Protein AF-A0YPK3-F1 (afdb_monomer_lite)

Structure (mmCIF, N/CA/C/O backbone):
data_AF-A0YPK3-F1
#
_entry.id   AF-A0YPK3-F1
#
loop_
_atom_site.group_PDB
_atom_site.id
_atom_site.type_symbol
_atom_site.label_atom_id
_atom_site.label_alt_id
_atom_site.label_comp_id
_atom_site.label_asym_id
_atom_site.label_entity_id
_atom_site.label_seq_id
_atom_site.pdbx_PDB_ins_code
_atom_site.Cartn_x
_atom_site.Cartn_y
_atom_site.Cartn_z
_atom_site.occupancy
_atom_site.B_iso_or_equiv
_atom_site.auth_seq_id
_atom_site.auth_comp_id
_atom_site.auth_asym_id
_atom_site.auth_atom_id
_atom_site.pdbx_PDB_model_num
ATOM 1 N N . HIS A 1 1 ? -23.265 -42.243 -40.093 1.00 38.59 1 HIS A N 1
ATOM 2 C CA . HIS A 1 1 ? -24.404 -42.988 -40.669 1.00 38.59 1 HIS A CA 1
ATOM 3 C C . HIS A 1 1 ? -25.704 -42.314 -40.256 1.00 38.59 1 HIS A C 1
ATOM 5 O O . HIS A 1 1 ? -25.854 -42.058 -39.071 1.00 38.59 1 HIS A O 1
ATOM 11 N N . LEU A 1 2 ? -26.574 -41.975 -41.214 1.00 43.84 2 LEU A N 1
ATOM 12 C CA . LEU A 1 2 ? -27.963 -41.533 -41.003 1.00 43.84 2 LEU A CA 1
ATOM 13 C C . LEU A 1 2 ? -28.852 -42.761 -40.762 1.00 43.84 2 LEU A C 1
ATOM 15 O O . LEU A 1 2 ? -28.516 -43.821 -41.298 1.00 43.84 2 LEU A O 1
ATOM 19 N N . GLU A 1 3 ? -29.935 -42.651 -39.977 1.00 45.94 3 GLU A N 1
ATOM 20 C CA . GLU A 1 3 ? -30.934 -43.727 -39.812 1.00 45.94 3 GLU A CA 1
ATOM 21 C C . GLU A 1 3 ? -31.170 -44.455 -41.146 1.00 45.94 3 GLU A C 1
ATOM 23 O O . GLU A 1 3 ? -31.540 -43.851 -42.159 1.00 45.94 3 GLU A O 1
ATOM 28 N N . LYS A 1 4 ? -30.880 -45.760 -41.163 1.00 37.00 4 LYS A N 1
ATOM 29 C CA . LYS A 1 4 ? -30.826 -46.567 -42.385 1.00 37.00 4 LYS A CA 1
ATOM 30 C C . LYS A 1 4 ? -32.174 -46.476 -43.115 1.00 37.00 4 LYS A C 1
ATOM 32 O O . LYS A 1 4 ? -33.182 -46.948 -42.602 1.00 37.00 4 LYS A O 1
ATOM 37 N N . GLY A 1 5 ? -32.181 -45.883 -44.311 1.00 47.53 5 GLY A N 1
ATOM 38 C CA . GLY A 1 5 ? -33.367 -45.793 -45.173 1.00 47.53 5 GLY A CA 1
ATOM 39 C C . GLY A 1 5 ? -34.135 -44.467 -45.148 1.00 47.53 5 GLY A C 1
ATOM 40 O O . GLY A 1 5 ? -35.141 -44.371 -45.845 1.00 47.53 5 GLY A O 1
ATOM 41 N N . LYS A 1 6 ? -33.683 -43.436 -44.419 1.00 50.34 6 LYS A N 1
ATOM 42 C CA . LYS A 1 6 ? -34.269 -42.088 -44.524 1.00 50.34 6 LYS A CA 1
ATOM 43 C C . LYS A 1 6 ? -33.453 -41.191 -45.454 1.00 50.34 6 LYS A C 1
ATOM 45 O O . LYS A 1 6 ? -32.250 -41.019 -45.271 1.00 50.34 6 LYS A O 1
ATOM 50 N N . ILE A 1 7 ? -34.124 -40.625 -46.456 1.00 54.66 7 ILE A N 1
ATOM 51 C CA . ILE A 1 7 ? -33.565 -39.601 -47.342 1.00 54.66 7 ILE A CA 1
ATOM 52 C C . ILE A 1 7 ? -33.517 -38.300 -46.540 1.00 54.66 7 ILE A C 1
ATOM 54 O O . ILE A 1 7 ? -34.540 -37.870 -46.010 1.00 54.66 7 ILE A O 1
ATOM 58 N N . LEU A 1 8 ? -32.327 -37.713 -46.409 1.00 52.47 8 LEU A N 1
ATOM 59 C CA . LEU A 1 8 ? -32.187 -36.393 -45.807 1.00 52.47 8 LEU A CA 1
ATOM 60 C C . LEU A 1 8 ? -32.776 -35.348 -46.749 1.00 52.47 8 LEU A C 1
ATOM 62 O O . LEU A 1 8 ? -32.499 -35.396 -47.948 1.00 52.47 8 LEU A O 1
ATOM 66 N N . ASP A 1 9 ? -33.534 -34.405 -46.200 1.00 58.38 9 ASP A N 1
ATOM 67 C CA . ASP A 1 9 ? -33.933 -33.206 -46.934 1.00 58.38 9 ASP A CA 1
ATOM 68 C C . ASP A 1 9 ? -32.675 -32.532 -47.532 1.00 58.38 9 ASP A C 1
ATOM 70 O O . ASP A 1 9 ? -31.663 -32.424 -46.824 1.00 58.38 9 ASP A O 1
ATOM 74 N N . PRO A 1 10 ? -32.676 -32.116 -48.811 1.00 61.66 10 PRO A N 1
ATOM 75 C CA . PRO A 1 10 ? -31.583 -31.348 -49.405 1.00 61.66 10 PRO A CA 1
ATOM 76 C C . PRO A 1 10 ? -31.129 -30.157 -48.548 1.00 61.66 10 PRO A C 1
ATOM 78 O O . PRO A 1 10 ? -29.927 -29.906 -48.455 1.00 61.66 10 PRO A O 1
ATOM 81 N N . GLU A 1 11 ? -32.051 -29.483 -47.851 1.00 57.81 11 GLU A N 1
ATOM 82 C CA . GLU A 1 11 ? -31.720 -28.370 -46.948 1.00 57.81 11 GLU A CA 1
ATOM 83 C C . GLU A 1 11 ? -30.906 -28.808 -45.719 1.00 57.81 11 GLU A C 1
ATOM 85 O O . GLU A 1 11 ? -30.129 -28.022 -45.176 1.00 57.81 11 GLU A O 1
ATOM 90 N N . LEU A 1 12 ? -31.033 -30.070 -45.294 1.00 52.84 12 LEU A N 1
ATOM 91 C CA . LEU A 1 12 ? -30.294 -30.651 -44.167 1.00 52.84 12 LEU A CA 1
ATOM 92 C C . LEU A 1 12 ? -28.897 -31.152 -44.579 1.00 52.84 12 LEU A C 1
ATOM 94 O O . LEU A 1 12 ? -28.023 -31.296 -43.721 1.00 52.84 12 LEU A O 1
ATOM 98 N N . GLN A 1 13 ? -28.652 -31.425 -45.869 1.00 64.44 13 GLN A N 1
ATOM 99 C CA . GLN A 1 13 ? -27.373 -31.983 -46.339 1.00 64.44 13 GLN A CA 1
ATOM 100 C C . GLN A 1 13 ? -26.196 -31.019 -46.162 1.00 64.44 13 GLN A C 1
ATOM 102 O O . GLN A 1 13 ? -25.094 -31.460 -45.833 1.00 64.44 13 GLN A O 1
ATOM 107 N N . GLN A 1 14 ? -26.423 -29.713 -46.325 1.00 62.44 14 GLN A N 1
ATOM 108 C CA . GLN A 1 14 ? -25.378 -28.691 -46.187 1.00 62.44 14 GLN A CA 1
ATOM 109 C C . GLN A 1 14 ? -24.795 -28.601 -44.763 1.00 62.44 14 GLN A C 1
ATOM 111 O O . GLN A 1 14 ? -23.640 -28.218 -44.596 1.00 62.44 14 GLN A O 1
ATOM 116 N N . TYR A 1 15 ? -25.550 -29.019 -43.740 1.00 56.44 15 TYR A N 1
ATOM 117 C CA . TYR A 1 15 ? -25.126 -28.974 -42.334 1.00 56.44 15 TYR A CA 1
ATOM 118 C C . TYR A 1 15 ? -24.462 -30.279 -41.853 1.00 56.44 15 TYR A C 1
ATOM 120 O O . TYR A 1 15 ? -23.905 -30.331 -40.753 1.00 56.44 15 TYR A O 1
ATOM 128 N N . LEU A 1 16 ? -24.475 -31.336 -42.676 1.00 60.00 16 LEU A N 1
ATOM 129 C CA . LEU A 1 16 ? -23.990 -32.675 -42.319 1.00 60.00 16 LEU A CA 1
ATOM 130 C C . LEU A 1 16 ? -22.466 -32.723 -42.106 1.00 60.00 16 LEU A C 1
ATOM 132 O O . LEU A 1 16 ? -21.988 -33.386 -41.186 1.00 60.00 16 LEU A O 1
ATOM 136 N N . SER A 1 17 ? -21.702 -32.011 -42.939 1.00 59.69 17 SER A N 1
ATOM 137 C CA . SER A 1 17 ? -20.238 -31.916 -42.827 1.00 59.69 17 SER A CA 1
ATOM 138 C C . SER A 1 17 ? -19.807 -31.187 -41.554 1.00 59.69 17 SER A C 1
ATOM 140 O O . SER A 1 17 ? -18.765 -31.493 -40.979 1.00 59.69 17 SER A O 1
ATOM 142 N N . THR A 1 18 ? -20.623 -30.246 -41.087 1.00 52.28 18 THR A N 1
ATOM 143 C CA . THR A 1 18 ? -20.386 -29.498 -39.856 1.00 52.28 18 THR A CA 1
ATOM 144 C C . THR A 1 18 ? -20.791 -30.298 -38.618 1.00 52.28 18 THR A C 1
ATOM 146 O O . THR A 1 18 ? -20.057 -30.301 -37.636 1.00 52.28 18 THR A O 1
ATOM 149 N N . TYR A 1 19 ? -21.879 -31.073 -38.686 1.00 55.84 19 TYR A N 1
ATOM 150 C CA . TYR A 1 19 ? -22.260 -32.056 -37.660 1.00 55.84 19 TYR A CA 1
ATOM 151 C C . TYR A 1 19 ? -21.138 -33.070 -37.378 1.00 55.84 19 TYR A C 1
ATOM 153 O O . TYR A 1 19 ? -20.792 -33.311 -36.223 1.00 55.84 19 TYR A O 1
ATOM 161 N N . GLN A 1 20 ? -20.490 -33.580 -38.431 1.00 57.03 20 GLN A N 1
ATOM 162 C CA . GLN A 1 20 ? -19.331 -34.474 -38.308 1.00 57.03 20 GLN A CA 1
ATOM 163 C C . GLN A 1 20 ? -18.134 -33.842 -37.576 1.00 57.03 20 GLN A C 1
ATOM 165 O O . GLN A 1 20 ? -17.283 -34.575 -37.086 1.00 57.03 20 GLN A O 1
ATOM 170 N N . LYS A 1 21 ? -18.054 -32.505 -37.497 1.00 54.59 21 LYS A N 1
ATOM 171 C CA . LYS A 1 21 ? -16.991 -31.789 -36.770 1.00 54.59 21 LYS A CA 1
ATOM 172 C C . LYS A 1 21 ? -17.303 -31.585 -35.279 1.00 54.59 21 LYS A C 1
ATOM 174 O O . LYS A 1 21 ? -16.393 -31.220 -34.543 1.00 54.59 21 LYS A O 1
ATOM 179 N N . ILE A 1 22 ? -18.560 -31.749 -34.845 1.00 48.16 22 ILE A N 1
ATOM 180 C CA . ILE A 1 22 ? -19.019 -31.403 -33.483 1.00 48.16 22 ILE A CA 1
ATOM 181 C C . ILE A 1 22 ? -19.250 -32.650 -32.611 1.00 48.16 22 ILE A C 1
ATOM 183 O O . ILE A 1 22 ? -19.078 -32.571 -31.397 1.00 48.16 22 ILE A O 1
ATOM 187 N N . THR A 1 23 ? -19.622 -33.798 -33.187 1.00 49.12 23 THR A N 1
ATOM 188 C CA . THR A 1 23 ? -19.988 -35.006 -32.419 1.00 49.12 23 THR A CA 1
ATOM 189 C C . THR A 1 23 ? -19.332 -36.272 -32.967 1.00 49.12 23 THR A C 1
ATOM 191 O O . THR A 1 23 ? -19.416 -36.529 -34.167 1.00 49.12 23 THR A O 1
ATOM 194 N N . PHE A 1 24 ? -18.756 -37.098 -32.083 1.00 44.00 24 PHE A N 1
ATOM 195 C CA . PHE A 1 24 ? -18.149 -38.393 -32.435 1.00 44.00 24 PHE A CA 1
ATOM 196 C C . PHE A 1 24 ? -19.095 -39.596 -32.237 1.00 44.00 24 PHE A C 1
ATOM 198 O O . PHE A 1 24 ? -18.796 -40.689 -32.716 1.00 44.00 24 PHE A O 1
ATOM 205 N N . GLU A 1 25 ? -20.229 -39.424 -31.543 1.00 43.72 25 GLU A N 1
ATOM 206 C CA . GLU A 1 25 ? -21.158 -40.526 -31.265 1.00 43.72 25 GLU A CA 1
ATOM 207 C C . GLU A 1 25 ? -22.061 -40.869 -32.458 1.00 43.72 25 GLU A C 1
ATOM 209 O O . GLU A 1 25 ? -22.710 -40.022 -33.079 1.00 43.72 25 GLU A O 1
ATOM 214 N N . GLU A 1 26 ? -22.119 -42.165 -32.762 1.00 42.41 26 GLU A N 1
ATOM 215 C CA . GLU A 1 26 ? -22.958 -42.756 -33.798 1.00 42.41 26 GLU A CA 1
ATOM 216 C C . GLU A 1 26 ? -24.439 -42.764 -33.370 1.00 42.41 26 GLU A C 1
ATOM 218 O O . GLU A 1 26 ? -24.953 -43.756 -32.862 1.00 42.41 26 GLU A O 1
ATOM 223 N N . GLY A 1 27 ? -25.156 -41.659 -33.601 1.00 44.22 27 GLY A N 1
ATOM 224 C CA . GLY A 1 27 ? -26.596 -41.583 -33.322 1.00 44.22 27 GLY A CA 1
ATOM 225 C C . GLY A 1 27 ? -27.274 -40.365 -33.945 1.00 44.22 27 GLY A C 1
ATOM 226 O O . GLY A 1 27 ? -27.456 -39.335 -33.307 1.00 44.22 27 GLY A O 1
ATOM 227 N N . SER A 1 28 ? -27.670 -40.469 -35.210 1.00 46.22 28 SER A N 1
ATOM 228 C CA . SER A 1 28 ? -28.266 -39.381 -35.991 1.00 46.22 28 SER A CA 1
ATOM 229 C C . SER A 1 28 ? -29.798 -39.451 -35.993 1.00 46.22 28 SER A C 1
ATOM 231 O O . SER A 1 28 ? -30.403 -40.153 -36.802 1.00 46.22 28 SER A O 1
ATOM 233 N N . SER A 1 29 ? -30.456 -38.681 -35.121 1.00 55.03 29 SER A N 1
ATOM 234 C CA . SER A 1 29 ? -31.898 -38.434 -35.269 1.00 55.03 29 SER A CA 1
ATOM 235 C C . SER A 1 29 ? -32.136 -37.178 -36.114 1.00 55.03 29 SER A C 1
ATOM 237 O O . SER A 1 29 ? -31.496 -36.147 -35.912 1.00 55.03 29 SER A O 1
ATOM 239 N N . ILE A 1 30 ? -33.090 -37.235 -37.047 1.00 56.41 30 ILE A N 1
ATOM 240 C CA . ILE A 1 30 ? -33.535 -36.070 -37.842 1.00 56.41 30 ILE A CA 1
ATOM 241 C C . ILE A 1 30 ? -33.974 -34.908 -36.932 1.00 56.41 30 ILE A C 1
ATOM 243 O O . ILE A 1 30 ? -33.770 -33.744 -37.264 1.00 56.41 30 ILE A O 1
ATOM 247 N N . LYS A 1 31 ? -34.506 -35.226 -35.745 1.00 58.06 31 LYS A N 1
ATOM 248 C CA . LYS A 1 31 ? -34.867 -34.255 -34.707 1.00 58.06 31 LYS A CA 1
ATOM 249 C C . LYS A 1 31 ? -33.665 -33.416 -34.259 1.00 58.06 31 LYS A C 1
ATOM 251 O O . LYS A 1 31 ? -33.771 -32.200 -34.217 1.00 58.06 31 LYS A O 1
ATOM 256 N N . PHE A 1 32 ? -32.513 -34.046 -34.032 1.00 54.19 32 PHE A N 1
ATOM 257 C CA . PHE A 1 32 ? -31.284 -33.344 -33.658 1.00 54.19 32 PHE A CA 1
ATOM 258 C C . PHE A 1 32 ? -30.788 -32.403 -34.763 1.00 54.19 32 PHE A C 1
ATOM 260 O O . PHE A 1 32 ? -30.356 -31.294 -34.474 1.00 54.19 32 PHE A O 1
ATOM 267 N N . LEU A 1 33 ? -30.881 -32.813 -36.035 1.00 58.16 33 LEU A N 1
ATOM 268 C CA . LEU A 1 33 ? -30.508 -31.950 -37.162 1.00 58.16 33 LEU A CA 1
ATOM 269 C C . LEU A 1 33 ? -31.430 -30.728 -37.277 1.00 58.16 33 LEU A C 1
ATOM 271 O O . LEU A 1 33 ? -30.948 -29.627 -37.522 1.00 58.16 33 LEU A O 1
ATOM 275 N N . HIS A 1 34 ? -32.734 -30.894 -37.044 1.00 63.06 34 HIS A N 1
ATOM 276 C CA . HIS A 1 34 ? -33.658 -29.760 -36.965 1.00 63.06 34 HIS A CA 1
ATOM 277 C C . HIS A 1 34 ? -33.380 -28.858 -35.762 1.00 63.06 34 HIS A C 1
ATOM 279 O O . HIS A 1 34 ? -33.426 -27.637 -35.907 1.00 63.06 34 HIS A O 1
ATOM 285 N N . ASP A 1 35 ? -33.051 -29.425 -34.601 1.00 58.78 35 ASP A N 1
ATOM 286 C CA . ASP A 1 35 ? -32.688 -28.626 -33.433 1.00 58.78 35 ASP A CA 1
ATOM 287 C C . ASP A 1 35 ? -31.385 -27.838 -33.686 1.00 58.78 35 ASP A C 1
ATOM 289 O O . ASP A 1 35 ? -31.273 -26.678 -33.295 1.00 58.78 35 ASP A O 1
ATOM 293 N N . LEU A 1 36 ? -30.432 -28.420 -34.422 1.00 58.38 36 LEU A N 1
ATOM 294 C CA . LEU A 1 36 ? -29.176 -27.783 -34.828 1.00 58.38 36 LEU A CA 1
ATOM 295 C C . LEU A 1 36 ? -29.392 -26.678 -35.875 1.00 58.38 36 LEU A C 1
ATOM 297 O O . LEU A 1 36 ? -28.755 -25.634 -35.777 1.00 58.38 36 LEU A O 1
ATOM 301 N N . ILE A 1 37 ? -30.340 -26.845 -36.807 1.00 65.31 37 ILE A N 1
ATOM 302 C CA . ILE A 1 37 ? -30.798 -25.761 -37.698 1.00 65.31 37 ILE A CA 1
ATOM 303 C C . ILE A 1 37 ? -31.474 -24.650 -36.897 1.00 65.31 37 ILE A C 1
ATOM 305 O O . ILE A 1 37 ? -31.202 -23.477 -37.133 1.00 65.31 37 ILE A O 1
ATOM 309 N N . SER A 1 38 ? -32.346 -24.991 -35.945 1.00 65.38 38 SER A N 1
ATOM 310 C CA . SER A 1 38 ? -33.010 -23.988 -35.109 1.00 65.38 38 SER A CA 1
ATOM 311 C C . SER A 1 38 ? -32.014 -23.223 -34.242 1.00 65.38 38 SER A C 1
ATOM 313 O O . SER A 1 38 ? -32.224 -22.032 -34.010 1.00 65.38 38 SER A O 1
ATOM 315 N N . ILE A 1 39 ? -30.959 -23.885 -33.761 1.00 59.19 39 ILE A N 1
ATOM 316 C CA . ILE A 1 39 ? -29.835 -23.225 -33.102 1.00 59.19 39 ILE A CA 1
ATOM 317 C C . ILE A 1 39 ? -29.128 -22.336 -34.107 1.00 59.19 39 ILE A C 1
ATOM 319 O O . ILE A 1 39 ? -29.019 -21.155 -33.823 1.00 59.19 39 ILE A O 1
ATOM 323 N N . ASN A 1 40 ? -28.704 -22.860 -35.263 1.00 63.19 40 ASN A N 1
ATOM 324 C CA . ASN A 1 40 ? -27.977 -22.092 -36.272 1.00 63.19 40 ASN A CA 1
ATOM 325 C C . ASN A 1 40 ? -28.726 -20.812 -36.647 1.00 63.19 40 ASN A C 1
ATOM 327 O O . ASN A 1 40 ? -28.161 -19.734 -36.549 1.00 63.19 40 ASN A O 1
ATOM 331 N N . LYS A 1 41 ? -30.021 -20.922 -36.949 1.00 65.75 41 LYS A N 1
ATOM 332 C CA . LYS A 1 41 ? -30.885 -19.778 -37.236 1.00 65.75 41 LYS A CA 1
ATOM 333 C C . LYS A 1 41 ? -30.990 -18.818 -36.048 1.00 65.75 41 LYS A C 1
ATOM 335 O O . LYS A 1 41 ? -30.894 -17.614 -36.225 1.00 65.75 41 LYS A O 1
ATOM 340 N N . GLY A 1 42 ? -31.141 -19.342 -34.830 1.00 62.53 42 GLY A N 1
ATOM 341 C CA . GLY A 1 42 ? -31.171 -18.524 -33.617 1.00 62.53 42 GLY A CA 1
ATOM 342 C C . GLY A 1 42 ? -29.851 -17.798 -33.349 1.00 62.53 42 GLY A C 1
ATOM 343 O O . GLY A 1 42 ? -29.868 -16.654 -32.896 1.00 62.53 42 GLY A O 1
ATOM 344 N N . ILE A 1 43 ? -28.703 -18.421 -33.643 1.00 57.53 43 ILE A N 1
ATOM 345 C CA . ILE A 1 43 ? -27.423 -17.723 -33.566 1.00 57.53 43 ILE A CA 1
ATOM 346 C C . ILE A 1 43 ? -27.261 -16.756 -34.744 1.00 57.53 43 ILE A C 1
ATOM 348 O O . ILE A 1 43 ? -26.836 -15.649 -34.483 1.00 57.53 43 ILE A O 1
ATOM 352 N N . GLU A 1 44 ? -27.655 -17.076 -35.979 1.00 62.47 44 GLU A N 1
ATOM 353 C CA . GLU A 1 44 ? -27.662 -16.132 -37.114 1.00 62.47 44 GLU A CA 1
ATOM 354 C C . GLU A 1 44 ? -28.512 -14.885 -36.822 1.00 62.47 44 GLU A C 1
ATOM 356 O O . GLU A 1 44 ? -28.073 -13.774 -37.097 1.00 62.47 44 GLU A O 1
ATOM 361 N N . GLU A 1 45 ? -29.679 -15.040 -36.193 1.00 63.09 45 GLU A N 1
ATOM 362 C CA . GLU A 1 45 ? -30.516 -13.928 -35.719 1.00 63.09 45 GLU A CA 1
ATOM 363 C C . GLU A 1 45 ? -29.800 -13.115 -34.631 1.00 63.09 45 GLU A C 1
ATOM 365 O O . GLU A 1 45 ? -29.670 -11.897 -34.741 1.00 63.09 45 GLU A O 1
ATOM 370 N N . SER A 1 46 ? -29.235 -13.794 -33.627 1.00 55.00 46 SER A N 1
ATOM 371 C CA . SER A 1 46 ? -28.459 -13.135 -32.564 1.00 55.00 46 SER A CA 1
ATOM 372 C C . SER A 1 46 ? -27.220 -12.427 -33.123 1.00 55.00 46 SER A C 1
ATOM 374 O O . SER A 1 46 ? -26.793 -11.400 -32.605 1.00 55.00 46 SER A O 1
ATOM 376 N N . LEU A 1 47 ? -26.636 -12.965 -34.192 1.00 56.12 47 LEU A N 1
ATOM 377 C CA . LEU A 1 47 ? -25.497 -12.400 -34.898 1.00 56.12 47 LEU A CA 1
ATOM 378 C C . LEU A 1 47 ? -25.893 -11.219 -35.766 1.00 56.12 47 LEU A C 1
ATOM 380 O O . LEU A 1 47 ? -25.131 -10.266 -35.826 1.00 56.12 47 LEU A O 1
ATOM 384 N N . ALA A 1 48 ? -27.065 -11.233 -36.395 1.00 59.34 48 ALA A N 1
ATOM 385 C CA . ALA A 1 48 ? -27.584 -10.078 -37.116 1.00 59.34 48 ALA A CA 1
ATOM 386 C C . ALA A 1 48 ? -27.792 -8.890 -36.164 1.00 59.34 48 ALA A C 1
ATOM 388 O O . ALA A 1 48 ? -27.383 -7.773 -36.487 1.00 59.34 48 ALA A O 1
ATOM 389 N N . ASP A 1 49 ? -28.312 -9.143 -34.959 1.00 54.19 49 ASP A N 1
ATOM 390 C CA . ASP A 1 49 ? -28.426 -8.133 -33.901 1.00 54.19 49 ASP A CA 1
ATOM 391 C C . ASP A 1 49 ? -27.044 -7.611 -33.458 1.00 54.19 49 ASP A C 1
ATOM 393 O O . ASP A 1 49 ? -26.854 -6.410 -33.252 1.00 54.19 49 ASP A O 1
ATOM 397 N N . ILE A 1 50 ? -26.045 -8.499 -33.370 1.00 51.56 50 ILE A N 1
ATOM 398 C CA . ILE A 1 50 ? -24.643 -8.162 -33.066 1.00 51.56 50 ILE A CA 1
ATOM 399 C C . ILE A 1 50 ? -23.976 -7.373 -34.207 1.00 51.56 50 ILE A C 1
ATOM 401 O O . ILE A 1 50 ? -23.252 -6.419 -33.952 1.00 51.56 50 ILE A O 1
ATOM 405 N N . VAL A 1 51 ? -24.196 -7.727 -35.471 1.00 53.12 51 VAL A N 1
ATOM 406 C CA . VAL A 1 51 ? -23.592 -7.065 -36.641 1.00 53.12 51 VAL A CA 1
ATOM 407 C C . VAL A 1 51 ? -24.221 -5.692 -36.874 1.00 53.12 51 VAL A C 1
ATOM 409 O O . VAL A 1 51 ? -23.511 -4.725 -37.152 1.00 53.12 51 VAL A O 1
ATOM 412 N N . ALA A 1 52 ? -25.530 -5.554 -36.650 1.00 55.47 52 ALA A N 1
ATOM 413 C CA . ALA A 1 52 ? -26.207 -4.259 -36.636 1.00 55.47 52 ALA A CA 1
ATOM 414 C C . ALA A 1 52 ? -25.620 -3.302 -35.579 1.00 55.47 52 ALA A C 1
ATOM 416 O O . ALA A 1 52 ? -25.687 -2.084 -35.740 1.00 55.47 52 ALA A O 1
ATOM 417 N N . ILE A 1 53 ? -24.995 -3.830 -34.517 1.00 49.38 53 ILE A N 1
ATOM 418 C CA . ILE A 1 53 ? -24.266 -3.025 -33.533 1.00 49.38 53 ILE A CA 1
ATOM 419 C C . ILE A 1 53 ? -22.968 -2.438 -34.108 1.00 49.38 53 ILE A C 1
ATOM 421 O O . ILE A 1 53 ? -22.653 -1.317 -33.706 1.00 49.38 53 ILE A O 1
ATOM 425 N N . PHE A 1 54 ? -22.267 -3.133 -35.015 1.00 46.69 54 PHE A N 1
ATOM 426 C CA . PHE A 1 54 ? -20.992 -2.704 -35.619 1.00 46.69 54 PHE A CA 1
ATOM 427 C C . PHE A 1 54 ? -21.143 -1.711 -36.771 1.00 46.69 54 PHE A C 1
ATOM 429 O O . PHE A 1 54 ? -20.342 -0.788 -36.874 1.00 46.69 54 PHE A O 1
ATOM 436 N N . ASN A 1 55 ? -22.188 -1.847 -37.594 1.00 50.38 55 ASN A N 1
ATOM 437 C CA . ASN A 1 55 ? -22.419 -0.979 -38.762 1.00 50.38 55 ASN A CA 1
ATOM 438 C C . ASN A 1 55 ? -22.607 0.518 -38.418 1.00 50.38 55 ASN A C 1
ATOM 440 O O . ASN A 1 55 ? -22.707 1.341 -39.320 1.00 50.38 55 ASN A O 1
ATOM 444 N N . ASN A 1 56 ? -22.642 0.875 -37.129 1.00 46.47 56 ASN A N 1
ATOM 445 C CA . ASN A 1 56 ? -22.767 2.245 -36.631 1.00 46.47 56 ASN A CA 1
ATOM 446 C C . ASN A 1 56 ? -21.433 2.897 -36.196 1.00 46.47 56 ASN A C 1
ATOM 448 O O . ASN A 1 56 ? -21.481 4.032 -35.730 1.00 46.47 56 ASN A O 1
ATOM 452 N N . TYR A 1 57 ? -20.282 2.210 -36.278 1.00 50.44 57 TYR A N 1
ATOM 453 C CA . TYR A 1 57 ? -19.006 2.681 -35.692 1.00 50.44 57 TYR A CA 1
ATOM 454 C C . TYR A 1 57 ? -17.862 2.931 -36.690 1.00 50.44 57 TYR A C 1
ATOM 456 O O . TYR A 1 57 ? -16.748 3.175 -36.244 1.00 50.44 57 TYR A O 1
ATOM 464 N N . ASP A 1 58 ? -18.097 2.872 -38.006 1.00 49.78 58 ASP A N 1
ATOM 465 C CA . ASP A 1 58 ? -17.069 3.037 -39.062 1.00 49.78 58 ASP A CA 1
ATOM 466 C C . ASP A 1 58 ? -15.813 2.131 -38.921 1.00 49.78 58 ASP A C 1
ATOM 468 O O . ASP A 1 58 ? -14.848 2.276 -39.671 1.00 49.78 58 ASP A O 1
ATOM 472 N N . GLU A 1 59 ? -15.815 1.156 -38.005 1.00 48.34 59 GLU A N 1
ATOM 473 C CA . GLU A 1 59 ? -14.776 0.132 -37.877 1.00 48.34 59 GLU A CA 1
ATOM 474 C C . GLU A 1 59 ? -15.116 -1.060 -38.788 1.00 48.34 59 GLU A C 1
ATOM 476 O O . GLU A 1 59 ? -16.227 -1.598 -38.737 1.00 48.34 59 GLU A O 1
ATOM 481 N N . GLU A 1 60 ? -14.159 -1.505 -39.613 1.00 46.06 60 GLU A N 1
ATOM 482 C CA . GLU A 1 60 ? -14.276 -2.782 -40.325 1.00 46.06 60 GLU A CA 1
ATOM 483 C C . GLU A 1 60 ? -14.526 -3.889 -39.297 1.00 46.06 60 GLU A C 1
ATOM 485 O O . GLU A 1 60 ? -13.713 -4.097 -38.395 1.00 46.06 60 GLU A O 1
ATOM 490 N N . THR A 1 61 ? -15.642 -4.611 -39.425 1.00 48.31 61 THR A N 1
ATOM 491 C CA . THR A 1 61 ? -15.878 -5.827 -38.642 1.00 48.31 61 THR A CA 1
ATOM 492 C C . THR A 1 61 ? -14.752 -6.799 -38.974 1.00 48.31 61 THR A C 1
ATOM 494 O O . THR A 1 61 ? -14.687 -7.284 -40.104 1.00 48.31 61 THR A O 1
ATOM 497 N N . PRO A 1 62 ? -13.841 -7.117 -38.037 1.00 46.78 62 PRO A N 1
ATOM 498 C CA . PRO A 1 62 ? -12.635 -7.841 -38.416 1.00 46.78 62 PRO A CA 1
ATOM 499 C C . PRO A 1 62 ? -12.919 -9.309 -38.778 1.00 46.78 62 PRO A C 1
ATOM 501 O O . PRO A 1 62 ? -12.008 -10.007 -39.228 1.00 46.78 62 PRO A O 1
ATOM 504 N N . ILE A 1 63 ? -14.138 -9.822 -38.528 1.00 50.12 63 ILE A N 1
ATOM 505 C CA . ILE A 1 63 ? -14.460 -11.253 -38.600 1.00 50.12 63 ILE A CA 1
ATOM 506 C C . ILE A 1 63 ? -15.896 -11.496 -39.074 1.00 50.12 63 ILE A C 1
ATOM 508 O O . ILE A 1 63 ? -16.854 -11.046 -38.448 1.00 50.12 63 ILE A O 1
ATOM 512 N N . ASP A 1 64 ? -16.021 -12.301 -40.130 1.00 53.81 64 ASP A N 1
ATOM 513 C CA . ASP A 1 64 ? -17.270 -12.919 -40.583 1.00 53.81 64 ASP A CA 1
ATOM 514 C C . ASP A 1 64 ? -17.618 -14.092 -39.649 1.00 53.81 64 ASP A C 1
ATOM 516 O O . ASP A 1 64 ? -17.020 -15.177 -39.697 1.00 53.81 64 ASP A O 1
ATOM 520 N N . PHE A 1 65 ? -18.506 -13.836 -38.690 1.00 52.72 65 PHE A N 1
ATOM 521 C CA . PHE A 1 65 ? -18.892 -14.828 -37.698 1.00 52.72 65 PHE A CA 1
ATOM 522 C C . PHE A 1 65 ? -20.078 -15.639 -38.218 1.00 52.72 65 PHE A C 1
ATOM 524 O O . PHE A 1 65 ? -21.203 -15.160 -38.300 1.00 52.72 65 PHE A O 1
ATOM 531 N N . ASN A 1 66 ? -19.809 -16.900 -38.535 1.00 58.75 66 ASN A N 1
ATOM 532 C CA . ASN A 1 66 ? -20.763 -17.845 -39.090 1.00 58.75 66 ASN A CA 1
ATOM 533 C C . ASN A 1 66 ? -20.721 -19.168 -38.305 1.00 58.75 66 ASN A C 1
ATOM 535 O O . ASN A 1 66 ? -19.875 -19.385 -37.426 1.00 58.75 66 ASN A O 1
ATOM 539 N N . PHE A 1 67 ? -21.630 -20.084 -38.635 1.00 57.44 67 PHE A N 1
ATOM 540 C CA . PHE A 1 67 ? -21.683 -21.413 -38.022 1.00 57.44 67 PHE A CA 1
ATOM 541 C C . PHE A 1 67 ? -20.350 -22.175 -38.114 1.00 57.44 67 PHE A C 1
ATOM 543 O O . PHE A 1 67 ? -20.017 -22.979 -37.240 1.00 57.44 67 PHE A O 1
ATOM 550 N N . GLU A 1 68 ? -19.551 -21.903 -39.148 1.00 63.91 68 GLU A N 1
ATOM 551 C CA . GLU A 1 68 ? -18.233 -22.500 -39.338 1.00 63.91 68 GLU A CA 1
ATOM 552 C C . GLU A 1 68 ? -17.220 -22.023 -38.285 1.00 63.91 68 GLU A C 1
ATOM 554 O O . GLU A 1 68 ? -16.492 -22.852 -37.738 1.00 63.91 68 GLU A O 1
ATOM 559 N N . THR A 1 69 ? -17.218 -20.738 -37.917 1.00 66.19 69 THR A N 1
ATOM 560 C CA . THR A 1 69 ? -16.379 -20.194 -36.831 1.00 66.19 69 THR A CA 1
ATOM 561 C C . THR A 1 69 ? -16.725 -20.824 -35.478 1.00 66.19 69 THR A C 1
ATOM 563 O O . THR A 1 69 ? -15.831 -21.234 -34.735 1.00 66.19 69 THR A O 1
ATOM 566 N N . ILE A 1 70 ? -18.015 -20.995 -35.181 1.00 62.88 70 ILE A N 1
ATOM 567 C CA . ILE A 1 70 ? -18.487 -21.662 -33.954 1.00 62.88 70 ILE A CA 1
ATOM 568 C C . ILE A 1 70 ? -18.028 -23.113 -33.929 1.00 62.88 70 ILE A C 1
ATOM 570 O O . ILE A 1 70 ? -17.441 -23.575 -32.953 1.00 62.88 70 ILE A O 1
ATOM 574 N N . SER A 1 71 ? -18.244 -23.817 -35.035 1.00 62.00 71 SER A N 1
ATOM 575 C CA . SER A 1 71 ? -17.856 -25.216 -35.178 1.00 62.00 71 SER A CA 1
ATOM 576 C C . SER A 1 71 ? -16.344 -25.390 -35.061 1.00 62.00 71 SER A C 1
ATOM 578 O O . SER A 1 71 ? -15.882 -26.335 -34.430 1.00 62.00 71 SER A O 1
ATOM 580 N N . ARG A 1 72 ? -15.559 -24.449 -35.601 1.00 70.69 72 ARG A N 1
ATOM 581 C CA . ARG A 1 72 ? -14.096 -24.422 -35.487 1.00 70.69 72 ARG A CA 1
ATOM 582 C C . ARG A 1 72 ? -13.632 -24.272 -34.039 1.00 70.69 72 ARG A C 1
ATOM 584 O O . ARG A 1 72 ? -12.707 -24.977 -33.638 1.00 70.69 72 ARG A O 1
ATOM 591 N N . VAL A 1 73 ? -14.255 -23.377 -33.267 1.00 67.31 73 VAL A N 1
ATOM 592 C CA . VAL A 1 73 ? -13.942 -23.179 -31.842 1.00 67.31 73 VAL A CA 1
ATOM 593 C C . VAL A 1 73 ? -14.364 -24.399 -31.020 1.00 67.31 73 VAL A C 1
ATOM 595 O O . VAL A 1 73 ? -13.555 -24.919 -30.253 1.00 67.31 73 VAL A O 1
ATOM 598 N N . LEU A 1 74 ? -15.589 -24.900 -31.209 1.00 63.44 74 LEU A N 1
ATOM 599 C CA . LEU A 1 74 ? -16.126 -26.046 -30.465 1.00 63.44 74 LEU A CA 1
ATOM 600 C C . LEU A 1 74 ? -15.364 -27.347 -30.741 1.00 63.44 74 LEU A C 1
ATOM 602 O O . LEU A 1 74 ? -15.091 -28.097 -29.806 1.00 63.44 74 LEU A O 1
ATOM 606 N N . ALA A 1 75 ? -14.926 -27.578 -31.983 1.00 62.59 75 ALA A N 1
ATOM 607 C CA . ALA A 1 75 ? -14.134 -28.753 -32.358 1.00 62.59 75 ALA A CA 1
ATOM 608 C C . ALA A 1 75 ? -12.798 -28.870 -31.590 1.00 62.59 75 ALA A C 1
ATOM 610 O O . ALA A 1 75 ? -12.168 -29.931 -31.579 1.00 62.59 75 ALA A O 1
ATOM 611 N N . LYS A 1 76 ? -12.338 -27.803 -30.916 1.00 64.69 76 LYS A N 1
ATOM 612 C CA . LYS A 1 76 ? -11.155 -27.870 -30.045 1.00 64.69 76 LYS A CA 1
ATOM 613 C C . LYS A 1 76 ? -11.411 -28.645 -28.740 1.00 64.69 76 LYS A C 1
ATOM 615 O O . LYS A 1 76 ? -10.440 -29.118 -28.160 1.00 64.69 76 LYS A O 1
ATOM 620 N N . PHE A 1 77 ? -12.664 -28.824 -28.305 1.00 59.38 77 PHE A N 1
ATOM 621 C CA . PHE A 1 77 ? -13.043 -29.315 -26.964 1.00 59.38 77 PHE A CA 1
ATOM 622 C C . PHE A 1 77 ? -13.528 -30.782 -26.917 1.00 59.38 77 PHE A C 1
ATOM 624 O O . PHE A 1 77 ? -14.184 -31.198 -25.971 1.00 59.38 77 PHE A O 1
ATOM 631 N N . GLU A 1 78 ? -13.170 -31.581 -27.921 1.00 51.88 78 GLU A N 1
ATOM 632 C CA . GLU A 1 78 ? -13.812 -32.850 -28.305 1.00 51.88 78 GLU A CA 1
ATOM 633 C C . GLU A 1 78 ? -13.877 -34.000 -27.263 1.00 51.88 78 GLU A C 1
ATOM 635 O O . GLU A 1 78 ? -14.543 -34.972 -27.584 1.00 51.88 78 GLU A O 1
ATOM 640 N N . ASN A 1 79 ? -13.214 -33.982 -26.080 1.00 47.22 79 ASN A N 1
ATOM 641 C CA . ASN A 1 79 ? -13.237 -35.160 -25.169 1.00 47.22 79 ASN A CA 1
ATOM 642 C C . ASN A 1 79 ? -12.800 -35.035 -23.670 1.00 47.22 79 ASN A C 1
ATOM 644 O O . ASN A 1 79 ? -12.646 -36.085 -23.061 1.00 47.22 79 ASN A O 1
ATOM 648 N N . THR A 1 80 ? -12.540 -33.863 -23.050 1.00 50.91 80 THR A N 1
ATOM 649 C CA . THR A 1 80 ? -12.370 -33.571 -21.569 1.00 50.91 80 THR A CA 1
ATOM 650 C C . THR A 1 80 ? -11.385 -32.399 -21.352 1.00 50.91 80 THR A C 1
ATOM 652 O O . THR A 1 80 ? -10.507 -32.210 -22.179 1.00 50.91 80 THR A O 1
ATOM 655 N N . ARG A 1 81 ? -11.298 -31.600 -20.268 1.00 56.00 81 ARG A N 1
ATOM 656 C CA . ARG A 1 81 ? -12.153 -31.162 -19.125 1.00 56.00 81 ARG A CA 1
ATOM 657 C C . ARG A 1 81 ? -11.620 -29.811 -18.526 1.00 56.00 81 ARG A C 1
ATOM 659 O O . ARG A 1 81 ? -12.015 -29.396 -17.445 1.00 56.00 81 ARG A O 1
ATOM 666 N N . SER A 1 82 ? -10.669 -29.124 -19.199 1.00 63.72 82 SER A N 1
ATOM 667 C CA . SER A 1 82 ? -9.962 -27.937 -18.650 1.00 63.72 82 SER A CA 1
ATOM 668 C C . SER A 1 82 ? -9.301 -27.051 -19.723 1.00 63.72 82 SER A C 1
ATOM 670 O O . SER A 1 82 ? -8.735 -27.574 -20.687 1.00 63.72 82 SER A O 1
ATOM 672 N N . LEU A 1 83 ? -9.280 -25.726 -19.511 1.00 72.31 83 LEU A N 1
ATOM 673 C CA . LEU A 1 83 ? -8.500 -24.754 -20.292 1.00 72.31 83 LEU A CA 1
ATOM 674 C C . LEU A 1 83 ? -7.131 -24.558 -19.621 1.00 72.31 83 LEU A C 1
ATOM 676 O O . LEU A 1 83 ? -7.059 -24.145 -18.466 1.00 72.31 83 LEU A O 1
ATOM 680 N N . LEU A 1 84 ? -6.040 -24.876 -20.313 1.00 75.00 84 LEU A N 1
ATOM 681 C CA . LEU A 1 84 ? -4.684 -24.832 -19.761 1.00 75.00 84 LEU A CA 1
ATOM 682 C C . LEU A 1 84 ? -3.876 -23.700 -20.389 1.00 75.00 84 LEU A C 1
ATOM 684 O O . LEU A 1 84 ? -3.949 -23.470 -21.588 1.00 75.00 84 LEU A O 1
ATOM 688 N N . ILE A 1 85 ? -3.038 -23.033 -19.610 1.00 77.50 85 ILE A N 1
ATOM 689 C CA . ILE A 1 85 ? -2.093 -22.020 -20.080 1.00 77.50 85 ILE A CA 1
ATOM 690 C C . ILE A 1 85 ? -0.706 -22.318 -19.494 1.00 77.50 85 ILE A C 1
ATOM 692 O O . ILE A 1 85 ? -0.605 -22.655 -18.313 1.00 77.50 85 ILE A O 1
ATOM 696 N N . PRO A 1 86 ? 0.390 -22.226 -20.266 1.00 78.25 86 PRO A N 1
ATOM 697 C CA . PRO A 1 86 ? 1.731 -22.350 -19.711 1.00 78.25 86 PRO A CA 1
ATOM 698 C C . PRO A 1 86 ? 1.951 -21.365 -18.563 1.00 78.25 86 PRO A C 1
ATOM 700 O O . PRO A 1 86 ? 1.626 -20.185 -18.690 1.00 78.25 86 PRO A O 1
ATOM 703 N N . GLN A 1 87 ? 2.543 -21.816 -17.452 1.00 71.62 87 GLN A N 1
ATOM 704 C CA . GLN A 1 87 ? 2.768 -20.956 -16.283 1.00 71.62 87 GLN A CA 1
ATOM 705 C C . GLN A 1 87 ? 3.571 -19.702 -16.649 1.00 71.62 87 GLN A C 1
ATOM 707 O O . GLN A 1 87 ? 3.250 -18.608 -16.188 1.00 71.62 87 GLN A O 1
ATOM 712 N N . ARG A 1 88 ? 4.593 -19.855 -17.502 1.00 66.38 88 ARG A N 1
ATOM 713 C CA . ARG A 1 88 ? 5.396 -18.731 -18.001 1.00 66.38 88 ARG A CA 1
ATOM 714 C C . ARG A 1 88 ? 4.523 -17.699 -18.714 1.00 66.38 88 ARG A C 1
ATOM 716 O O . ARG A 1 88 ? 4.583 -16.525 -18.364 1.00 66.38 88 ARG A O 1
ATOM 723 N N . LEU A 1 89 ? 3.651 -18.159 -19.610 1.00 71.44 89 LEU A N 1
ATOM 724 C CA . LEU A 1 89 ? 2.727 -17.299 -20.343 1.00 71.44 89 LEU A CA 1
ATOM 725 C C . LEU A 1 89 ? 1.711 -16.630 -19.403 1.00 71.44 89 LEU A C 1
ATOM 727 O O . LEU A 1 89 ? 1.513 -15.423 -19.452 1.00 71.44 89 LEU A O 1
ATOM 731 N N . TYR A 1 90 ? 1.123 -17.360 -18.458 1.00 72.25 90 TYR A N 1
ATOM 732 C CA . TYR A 1 90 ? 0.188 -16.776 -17.488 1.00 72.25 90 TYR A CA 1
ATOM 733 C C . TYR A 1 90 ? 0.843 -15.735 -16.558 1.00 72.25 90 TYR A C 1
ATOM 735 O O . TYR A 1 90 ? 0.249 -14.702 -16.230 1.00 72.25 90 TYR A O 1
ATOM 743 N N . ASN A 1 91 ? 2.099 -15.944 -16.156 1.00 63.78 91 ASN A N 1
ATOM 744 C CA . ASN A 1 91 ? 2.871 -14.950 -15.402 1.00 63.78 91 ASN A CA 1
ATOM 745 C C . ASN A 1 91 ? 3.168 -13.691 -16.236 1.00 63.78 91 ASN A C 1
ATOM 747 O O . ASN A 1 91 ? 3.189 -12.580 -15.691 1.00 63.78 91 ASN A O 1
ATOM 751 N N . GLN A 1 92 ? 3.359 -13.868 -17.545 1.00 63.62 92 GLN A N 1
ATOM 752 C CA . GLN A 1 92 ? 3.623 -12.823 -18.531 1.00 63.62 92 GLN A CA 1
ATOM 753 C C . GLN A 1 92 ? 2.400 -11.909 -18.733 1.00 63.62 92 GLN A C 1
ATOM 755 O O . GLN A 1 92 ? 2.497 -10.683 -18.590 1.00 63.62 92 GLN A O 1
ATOM 760 N N . ILE A 1 93 ? 1.229 -12.500 -18.993 1.00 66.50 93 ILE A N 1
ATOM 761 C CA . ILE A 1 93 ? 0.041 -11.762 -19.456 1.00 66.50 93 ILE A CA 1
ATOM 762 C C . ILE A 1 93 ? -1.097 -11.666 -18.440 1.00 66.50 93 ILE A C 1
ATOM 764 O O . ILE A 1 93 ? -1.999 -10.859 -18.618 1.00 66.50 93 ILE A O 1
ATOM 768 N N . GLY A 1 94 ? -1.064 -12.425 -17.343 1.00 65.12 94 GLY A N 1
ATOM 769 C CA . GLY A 1 94 ? -2.237 -12.589 -16.477 1.00 65.12 94 GLY A CA 1
ATOM 770 C C . GLY A 1 94 ? -2.748 -11.318 -15.785 1.00 65.12 94 GLY A C 1
ATOM 771 O O . GLY A 1 94 ? -3.788 -11.375 -15.159 1.00 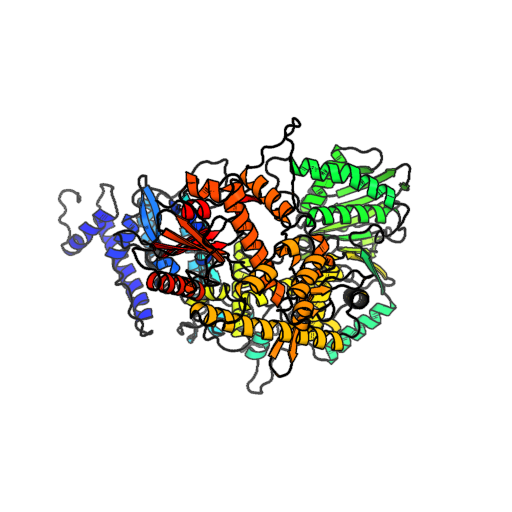65.12 94 GLY A O 1
ATOM 772 N N . ASN A 1 95 ? -2.038 -10.185 -15.843 1.00 59.06 95 ASN A N 1
ATOM 773 C CA . ASN A 1 95 ? -2.588 -8.905 -15.374 1.00 59.06 95 ASN A CA 1
ATOM 774 C C . ASN A 1 95 ? -3.532 -8.267 -16.404 1.00 59.06 95 ASN A C 1
ATOM 776 O O . ASN A 1 95 ? -4.502 -7.653 -15.988 1.00 59.06 95 ASN A O 1
ATOM 780 N N . ASP A 1 96 ? -3.292 -8.456 -17.707 1.00 61.19 96 ASP A N 1
ATOM 781 C CA . ASP A 1 96 ? -4.233 -8.022 -18.759 1.00 61.19 96 ASP A CA 1
ATOM 782 C C . ASP A 1 96 ? -5.475 -8.877 -18.795 1.00 61.19 96 ASP A C 1
ATOM 784 O O . ASP A 1 96 ? -6.506 -8.462 -19.299 1.00 61.19 96 ASP A O 1
ATOM 788 N N . LEU A 1 97 ? -5.345 -10.102 -18.300 1.00 67.38 97 LEU A N 1
ATOM 789 C CA . LEU A 1 97 ? -6.425 -11.061 -18.277 1.00 67.38 97 LEU A CA 1
ATOM 790 C C . LEU A 1 97 ? -7.366 -10.862 -17.079 1.00 67.38 97 LEU A C 1
ATOM 792 O O . LEU A 1 97 ? -8.361 -11.574 -16.963 1.00 67.38 97 LEU A O 1
ATOM 796 N N . MET A 1 98 ? -7.062 -9.909 -16.192 1.00 65.69 98 MET A N 1
ATOM 797 C CA . MET A 1 98 ? -7.833 -9.613 -14.987 1.00 65.69 98 MET A CA 1
ATOM 798 C C . MET A 1 98 ? -8.607 -8.308 -15.148 1.00 65.69 98 MET A C 1
ATOM 800 O O . MET A 1 98 ? -8.033 -7.260 -15.415 1.00 65.69 98 MET A O 1
ATOM 804 N N . ASN A 1 99 ? -9.907 -8.375 -14.886 1.00 65.00 99 ASN A N 1
ATOM 805 C CA . ASN A 1 99 ? -10.871 -7.285 -14.911 1.00 65.00 99 ASN A CA 1
ATOM 806 C C . ASN A 1 99 ? -10.855 -6.493 -16.224 1.00 65.00 99 ASN A C 1
ATOM 808 O O . ASN A 1 99 ? -10.725 -5.274 -16.223 1.00 65.00 99 ASN A O 1
ATOM 812 N N . ILE A 1 100 ? -10.996 -7.204 -17.340 1.00 69.12 100 ILE A N 1
ATOM 813 C CA . ILE A 1 100 ? -11.122 -6.625 -18.673 1.00 69.12 100 ILE A CA 1
ATOM 814 C C . ILE A 1 100 ? -12.489 -5.952 -18.794 1.00 69.12 100 ILE A C 1
ATOM 816 O O . ILE A 1 100 ? -13.504 -6.639 -18.902 1.00 69.12 100 ILE A O 1
ATOM 820 N N . PHE A 1 101 ? -12.513 -4.621 -18.761 1.00 66.62 101 PHE A N 1
ATOM 821 C CA . PHE A 1 101 ? -13.723 -3.835 -18.994 1.00 66.62 101 PHE A CA 1
ATOM 822 C C . PHE A 1 101 ? -14.036 -3.774 -20.486 1.00 66.62 101 PHE A C 1
ATOM 824 O O . PHE A 1 101 ? -13.133 -3.660 -21.314 1.00 66.62 101 PHE A O 1
ATOM 831 N N . CYS A 1 102 ? -15.315 -3.844 -20.837 1.00 60.59 102 CYS A N 1
ATOM 832 C CA . CYS A 1 102 ? -15.754 -3.737 -22.223 1.00 60.59 102 CYS A CA 1
ATOM 833 C C . CYS A 1 102 ? -16.977 -2.826 -22.328 1.00 60.59 102 CYS A C 1
ATOM 835 O O . CYS A 1 102 ? -17.810 -2.796 -21.428 1.00 60.59 102 CYS A O 1
ATOM 837 N N . TYR A 1 103 ? -17.115 -2.144 -23.465 1.00 54.94 103 TYR A N 1
ATOM 838 C CA . TYR A 1 103 ? -18.303 -1.355 -23.818 1.00 54.94 103 TYR A CA 1
ATOM 839 C C . TYR A 1 103 ? -19.581 -2.191 -23.818 1.00 54.94 103 TYR A C 1
ATOM 841 O O . TYR A 1 103 ? -20.651 -1.756 -23.412 1.00 54.94 103 TYR A O 1
ATOM 849 N N . ASN A 1 104 ? -19.443 -3.412 -24.325 1.00 52.59 104 ASN A N 1
ATOM 850 C CA . ASN A 1 104 ? -20.449 -4.451 -24.408 1.00 52.59 104 ASN A CA 1
ATOM 851 C C . ASN A 1 104 ? -19.719 -5.801 -24.533 1.00 52.59 104 ASN A C 1
ATOM 853 O O . ASN A 1 104 ? -18.501 -5.861 -24.717 1.00 52.59 104 ASN A O 1
ATOM 857 N N . ASN A 1 105 ? -20.469 -6.900 -24.482 1.00 50.62 105 ASN A N 1
ATOM 858 C CA . ASN A 1 105 ? -19.938 -8.255 -24.669 1.00 50.62 105 ASN A CA 1
ATOM 859 C C . ASN A 1 105 ? -19.265 -8.472 -26.054 1.00 50.62 105 ASN A C 1
ATOM 861 O O . ASN A 1 105 ? -18.699 -9.524 -26.304 1.00 50.62 105 ASN A O 1
ATOM 865 N N . LEU A 1 106 ? -19.314 -7.509 -26.974 1.00 50.81 106 LEU A N 1
ATOM 866 C CA . LEU A 1 106 ? -18.984 -7.676 -28.390 1.00 50.81 106 LEU A CA 1
ATOM 867 C C . LEU A 1 106 ? -17.713 -6.912 -28.810 1.00 50.81 106 LEU A C 1
ATOM 869 O O . LEU A 1 106 ? -17.318 -6.981 -29.967 1.00 50.81 106 LEU A O 1
ATOM 873 N N . TYR A 1 107 ? -17.029 -6.237 -27.880 1.00 56.38 107 TYR A N 1
ATOM 874 C CA . TYR A 1 107 ? -15.776 -5.511 -28.150 1.00 56.38 107 TYR A CA 1
ATOM 875 C C . TYR A 1 107 ? -14.501 -6.310 -27.820 1.00 56.38 107 TYR A C 1
ATOM 877 O O . TYR A 1 107 ? -13.377 -5.893 -28.079 1.00 56.38 107 TYR A O 1
ATOM 885 N N . ILE A 1 108 ? -14.655 -7.506 -27.263 1.00 61.31 108 ILE A N 1
ATOM 886 C CA . ILE A 1 108 ? -13.562 -8.343 -26.736 1.00 61.31 108 ILE A CA 1
ATOM 887 C C . ILE A 1 108 ? -12.508 -8.666 -27.801 1.00 61.31 108 ILE A C 1
ATOM 889 O O . ILE A 1 108 ? -11.342 -8.884 -27.478 1.00 61.31 108 ILE A O 1
ATOM 893 N N . TYR A 1 109 ? -12.908 -8.652 -29.074 1.00 60.12 109 TYR A N 1
ATOM 894 C CA . TYR A 1 109 ? -12.004 -8.842 -30.197 1.00 60.12 109 TYR A CA 1
ATOM 895 C C . TYR A 1 109 ? -10.990 -7.734 -30.391 1.00 60.12 109 TYR A C 1
ATOM 897 O O . TYR A 1 109 ? -9.904 -8.045 -30.850 1.00 60.12 109 TYR A O 1
ATOM 905 N N . ASN A 1 110 ? -11.282 -6.493 -30.018 1.00 59.09 110 ASN A N 1
ATOM 906 C CA . ASN A 1 110 ? -10.358 -5.370 -30.199 1.00 59.09 110 ASN A CA 1
ATOM 907 C C . ASN A 1 110 ? -9.303 -5.291 -29.082 1.00 59.09 110 ASN A C 1
ATOM 909 O O . ASN A 1 110 ? -8.471 -4.387 -29.054 1.00 59.09 110 ASN A O 1
ATOM 913 N N . ILE A 1 111 ? -9.311 -6.258 -28.163 1.00 65.94 111 ILE A N 1
ATOM 914 C CA . ILE A 1 111 ? -8.367 -6.346 -27.055 1.00 65.94 111 ILE A CA 1
ATOM 915 C C . ILE A 1 111 ? -7.142 -7.129 -27.525 1.00 65.94 111 ILE A C 1
ATOM 917 O O . ILE A 1 111 ? -7.153 -8.361 -27.579 1.00 65.94 111 ILE A O 1
ATOM 921 N N . GLU A 1 112 ? -6.067 -6.404 -27.842 1.00 67.19 112 GLU A N 1
ATOM 922 C CA . GLU A 1 112 ? -4.810 -6.934 -28.400 1.00 67.19 112 GLU A CA 1
ATOM 923 C C . GLU A 1 112 ? -4.270 -8.139 -27.603 1.00 67.19 112 GLU A C 1
ATOM 925 O O . GLU A 1 112 ? -3.852 -9.150 -28.175 1.00 67.19 112 GLU A O 1
ATOM 930 N N . ALA A 1 113 ? -4.357 -8.086 -26.269 1.00 68.00 113 ALA A N 1
ATOM 931 C CA . ALA A 1 113 ? -3.916 -9.169 -25.390 1.00 68.00 113 ALA A CA 1
ATOM 932 C C . ALA A 1 113 ? -4.660 -10.498 -25.629 1.00 68.00 113 ALA A C 1
ATOM 934 O O . ALA A 1 113 ? -4.064 -11.558 -25.468 1.00 68.00 113 ALA A O 1
ATOM 935 N N . LEU A 1 114 ? -5.937 -10.463 -26.024 1.00 74.12 114 LEU A N 1
ATOM 936 C CA . LEU A 1 114 ? -6.740 -11.661 -26.299 1.00 74.12 114 LEU A CA 1
ATOM 937 C C . LEU A 1 114 ? -6.575 -12.156 -27.742 1.00 74.12 114 LEU A C 1
ATOM 939 O O . LEU A 1 114 ? -6.640 -13.363 -27.978 1.00 74.12 114 LEU A O 1
ATOM 943 N N . GLN A 1 115 ? -6.317 -11.250 -28.691 1.00 72.56 115 GLN A N 1
ATOM 944 C CA . GLN A 1 115 ? -6.020 -11.594 -30.089 1.00 72.56 115 GLN A CA 1
ATOM 945 C C . GLN A 1 115 ? -4.697 -12.360 -30.235 1.00 72.56 115 GLN A C 1
ATOM 947 O O . GLN A 1 115 ? -4.561 -13.240 -31.087 1.00 72.56 115 GLN A O 1
ATOM 952 N N . ASN A 1 116 ? -3.712 -12.027 -29.400 1.00 75.00 116 ASN A N 1
ATOM 953 C CA . ASN A 1 116 ? -2.379 -12.627 -29.445 1.00 75.00 116 ASN A CA 1
ATOM 954 C C . ASN A 1 116 ? -2.305 -14.026 -28.808 1.00 75.00 116 ASN A C 1
ATOM 956 O O . ASN A 1 116 ? -1.259 -14.678 -28.872 1.00 75.00 116 ASN A O 1
ATOM 960 N N . LEU A 1 117 ? -3.412 -14.512 -28.239 1.00 81.25 117 LEU A N 1
ATOM 961 C CA . LEU A 1 117 ? -3.521 -15.831 -27.627 1.00 81.25 117 LEU A CA 1
ATOM 962 C C . LEU A 1 117 ? -4.357 -16.755 -28.499 1.00 81.25 117 LEU A C 1
ATOM 964 O O . LEU A 1 117 ? -5.471 -16.408 -28.869 1.00 81.25 117 LEU A O 1
ATOM 968 N N . CYS A 1 118 ? -3.840 -17.945 -28.793 1.00 82.81 118 CYS A N 1
ATOM 969 C CA . CYS A 1 118 ? -4.490 -18.943 -29.637 1.00 82.81 118 CYS A CA 1
ATOM 970 C C . CYS A 1 118 ? -4.774 -20.240 -28.876 1.00 82.81 118 CYS A C 1
ATOM 972 O O . CYS A 1 118 ? -4.031 -20.630 -27.972 1.00 82.81 118 CYS A O 1
ATOM 974 N N . LEU A 1 119 ? -5.847 -20.920 -29.273 1.00 77.50 119 LEU A N 1
ATOM 975 C CA . LEU A 1 119 ? -6.222 -22.239 -28.791 1.00 77.50 119 LEU A CA 1
ATOM 976 C C . LEU A 1 119 ? -5.523 -23.320 -29.612 1.00 77.50 119 LEU A C 1
ATOM 978 O O . LEU A 1 119 ? -5.620 -23.358 -30.838 1.00 77.50 119 LEU A O 1
ATOM 982 N N . SER A 1 120 ? -4.878 -24.252 -28.921 1.00 75.44 120 SER A N 1
ATOM 983 C CA . SER A 1 120 ? -4.267 -25.439 -29.514 1.00 75.44 120 SER A CA 1
ATOM 984 C C . SER A 1 120 ? -4.774 -26.703 -28.823 1.00 75.44 120 SER A C 1
ATOM 986 O O . SER A 1 120 ? -4.973 -26.731 -27.606 1.00 75.44 120 SER A O 1
ATOM 988 N N . LYS A 1 121 ? -4.994 -27.761 -29.607 1.00 68.12 121 LYS A N 1
ATOM 989 C CA . LYS A 1 121 ? -5.390 -29.076 -29.093 1.00 68.12 121 LYS A CA 1
ATOM 990 C C . LYS A 1 121 ? -4.135 -29.819 -28.640 1.00 68.12 121 LYS A C 1
ATOM 992 O O . LYS A 1 121 ? -3.231 -30.040 -29.445 1.00 68.12 121 LYS A O 1
ATOM 997 N N . ALA A 1 122 ? -4.057 -30.182 -27.363 1.00 60.38 122 ALA A N 1
ATOM 998 C CA . ALA A 1 122 ? -2.955 -30.986 -26.842 1.00 60.38 122 ALA A CA 1
ATOM 999 C C . ALA A 1 122 ? -3.280 -32.487 -26.894 1.00 60.38 122 ALA A C 1
ATOM 1001 O O . ALA A 1 122 ? -4.444 -32.886 -26.934 1.00 60.38 122 ALA A O 1
ATOM 1002 N N . SER A 1 123 ? -2.250 -33.336 -26.848 1.00 53.22 123 SER A N 1
ATOM 1003 C CA . SER A 1 123 ? -2.427 -34.764 -26.578 1.00 53.22 123 SER A CA 1
ATOM 1004 C C . SER A 1 123 ? -3.062 -34.945 -25.190 1.00 53.22 123 SER A C 1
ATOM 1006 O O . SER A 1 123 ? -2.521 -34.462 -24.198 1.00 53.22 123 SER A O 1
ATOM 1008 N N . GLY A 1 124 ? -4.225 -35.603 -25.121 1.00 56.75 124 GLY A N 1
ATOM 1009 C CA . GLY A 1 124 ? -4.922 -35.894 -23.857 1.00 56.75 124 GLY A CA 1
ATOM 1010 C C . GLY A 1 124 ? -6.229 -35.131 -23.591 1.00 56.75 124 GLY A C 1
ATOM 1011 O O . GLY A 1 124 ? -6.686 -35.137 -22.458 1.00 56.75 124 GLY A O 1
ATOM 1012 N N . GLY A 1 125 ? -6.832 -34.474 -24.589 1.00 57.59 125 GLY A N 1
ATOM 1013 C CA . GLY A 1 125 ? -8.187 -33.896 -24.486 1.00 57.59 125 GLY A CA 1
ATOM 1014 C C . GLY A 1 125 ? -8.244 -32.415 -24.090 1.00 57.59 125 GLY A C 1
ATOM 1015 O O . GLY A 1 125 ? -9.126 -31.705 -24.560 1.00 57.59 125 GLY A O 1
ATOM 1016 N N . HIS A 1 126 ? -7.267 -31.912 -23.327 1.00 66.56 126 HIS A N 1
ATOM 1017 C CA . HIS A 1 126 ? -7.217 -30.510 -22.888 1.00 66.56 126 HIS A CA 1
ATOM 1018 C C . HIS A 1 126 ? -6.968 -29.493 -24.018 1.00 66.56 126 HIS A C 1
ATOM 1020 O O . HIS A 1 126 ? -6.206 -29.744 -24.960 1.00 66.56 126 HIS A O 1
ATOM 1026 N N . VAL A 1 127 ? -7.510 -28.281 -23.843 1.00 72.44 127 VAL A N 1
ATOM 1027 C CA . VAL A 1 127 ? -7.250 -27.123 -24.714 1.00 72.44 127 VAL A CA 1
ATOM 1028 C C . VAL A 1 127 ? -6.162 -26.249 -24.099 1.00 72.44 127 VAL A C 1
ATOM 1030 O O . VAL A 1 127 ? -6.282 -25.822 -22.952 1.00 72.44 127 VAL A O 1
ATOM 1033 N N . ARG A 1 128 ? -5.096 -25.968 -24.855 1.00 77.75 128 ARG A N 1
ATOM 1034 C CA . ARG A 1 128 ? -3.978 -25.118 -24.420 1.00 77.75 128 ARG A CA 1
ATOM 1035 C C . ARG A 1 128 ? -4.047 -23.730 -25.051 1.00 77.75 128 ARG A C 1
ATOM 1037 O O . ARG A 1 128 ? -4.114 -23.621 -26.274 1.00 77.75 128 ARG A O 1
ATOM 1044 N N . ILE A 1 129 ? -3.946 -22.693 -24.225 1.00 81.81 129 ILE A N 1
ATOM 1045 C CA . ILE A 1 129 ? -3.720 -21.303 -24.624 1.00 81.81 129 ILE A CA 1
ATOM 1046 C C . ILE A 1 129 ? -2.222 -21.093 -24.845 1.00 81.81 129 ILE A C 1
ATOM 1048 O O . ILE A 1 129 ? -1.421 -21.336 -23.944 1.00 81.81 129 ILE A O 1
ATOM 1052 N N . MET A 1 130 ? -1.852 -20.611 -26.027 1.00 78.75 130 MET A N 1
ATOM 1053 C CA . MET A 1 130 ? -0.470 -20.355 -26.441 1.00 78.75 130 MET A CA 1
ATOM 1054 C C . MET A 1 130 ? -0.355 -18.962 -27.072 1.00 78.75 130 MET A C 1
ATOM 1056 O O . MET A 1 130 ? -1.344 -18.437 -27.578 1.00 78.75 130 MET A O 1
ATOM 1060 N N . GLU A 1 131 ? 0.842 -18.370 -27.095 1.00 74.25 131 GLU A N 1
ATOM 1061 C CA . GLU A 1 131 ? 1.091 -17.183 -27.926 1.00 74.25 131 GLU A CA 1
ATOM 1062 C C . GLU A 1 131 ? 1.063 -17.543 -29.412 1.00 74.25 131 GLU A C 1
ATOM 1064 O O . GLU A 1 131 ? 1.408 -18.662 -29.813 1.00 74.25 131 GLU A O 1
ATOM 1069 N N . LYS A 1 132 ? 0.656 -16.570 -30.228 1.00 67.44 132 LYS A N 1
ATOM 1070 C CA . LYS A 1 132 ? 0.520 -16.670 -31.682 1.00 67.44 132 LYS A CA 1
ATOM 1071 C C . LYS A 1 132 ? 1.826 -17.130 -32.351 1.00 67.44 132 LYS A C 1
ATOM 1073 O O . LYS A 1 132 ? 2.695 -16.331 -32.671 1.00 67.44 132 LYS A O 1
ATOM 1078 N N . THR A 1 133 ? 1.950 -18.440 -32.563 1.00 52.69 133 THR A N 1
ATOM 1079 C CA . THR A 1 133 ? 3.120 -19.094 -33.188 1.00 52.69 133 THR A CA 1
ATOM 1080 C C . THR A 1 133 ? 2.739 -20.213 -34.165 1.00 52.69 133 THR A C 1
ATOM 1082 O O . THR A 1 133 ? 3.606 -20.775 -34.828 1.00 52.69 133 THR A O 1
ATOM 1085 N N . VAL A 1 134 ? 1.448 -20.542 -34.288 1.00 52.19 134 VAL A N 1
ATOM 1086 C CA . VAL A 1 134 ? 0.962 -21.736 -34.998 1.00 52.19 134 VAL A CA 1
ATOM 1087 C C . VAL A 1 134 ? 0.096 -21.333 -36.195 1.00 52.19 134 VAL A C 1
ATOM 1089 O O . VAL A 1 134 ? -0.567 -20.301 -36.174 1.00 52.19 134 VAL A O 1
ATOM 1092 N N . SER A 1 135 ? 0.062 -22.177 -37.227 1.00 51.88 135 SER A N 1
ATOM 1093 C CA . SER A 1 135 ? -0.799 -22.085 -38.419 1.00 51.88 135 SER A CA 1
ATOM 1094 C C . SER A 1 135 ? -2.316 -22.086 -38.143 1.00 51.88 135 SER A C 1
ATOM 1096 O O . SER A 1 135 ? -3.109 -21.949 -39.075 1.00 51.88 135 SER A O 1
ATOM 1098 N N . ASP A 1 136 ? -2.729 -22.245 -36.885 1.00 55.22 136 ASP A N 1
ATOM 1099 C CA . ASP A 1 136 ? -4.116 -22.395 -36.446 1.00 55.22 136 ASP A CA 1
ATOM 1100 C C . ASP A 1 136 ? -4.665 -21.042 -35.952 1.00 55.22 136 ASP A C 1
ATOM 1102 O O . ASP A 1 136 ? -4.112 -20.429 -35.041 1.00 55.22 136 ASP A O 1
ATOM 1106 N N . LYS A 1 137 ? -5.744 -20.551 -36.576 1.00 65.38 137 LYS A N 1
ATOM 1107 C CA . LYS A 1 137 ? -6.225 -19.157 -36.445 1.00 65.38 137 LYS A CA 1
ATOM 1108 C C . LYS A 1 137 ? -7.165 -18.901 -35.257 1.00 65.38 137 LYS A C 1
ATOM 1110 O O . LYS A 1 137 ? -7.735 -17.820 -35.175 1.00 65.38 137 LYS A O 1
ATOM 1115 N N . THR A 1 138 ? -7.363 -19.875 -34.364 1.00 74.88 138 THR A N 1
ATOM 1116 C CA . THR A 1 138 ? -8.412 -19.761 -33.337 1.00 74.88 138 THR A CA 1
ATOM 1117 C C . THR A 1 138 ? -7.925 -19.005 -32.103 1.00 74.88 138 THR A C 1
ATOM 1119 O O . THR A 1 138 ? -7.225 -19.587 -31.279 1.00 74.88 138 THR A O 1
ATOM 1122 N N . SER A 1 139 ? -8.277 -17.727 -31.958 1.00 78.69 139 SER A N 1
ATOM 1123 C CA . SER A 1 139 ? -7.876 -16.885 -30.816 1.00 78.69 139 SER A CA 1
ATOM 1124 C C . SER A 1 139 ? -8.743 -17.065 -29.555 1.00 78.69 139 SER A C 1
ATOM 1126 O O . SER A 1 139 ? -9.879 -17.540 -29.610 1.00 78.69 139 SER A O 1
ATOM 1128 N N . VAL A 1 140 ? -8.219 -16.656 -28.395 1.00 76.94 140 VAL A N 1
ATOM 1129 C CA . VAL A 1 140 ? -8.974 -16.604 -27.129 1.00 76.94 140 VAL A CA 1
ATOM 1130 C C . VAL A 1 140 ? -10.088 -15.559 -27.202 1.00 76.94 140 VAL A C 1
ATOM 1132 O O . VAL A 1 140 ? -11.152 -15.776 -26.625 1.00 76.94 140 VAL A O 1
ATOM 1135 N N . ALA A 1 141 ? -9.889 -14.467 -27.947 1.00 75.38 141 ALA A N 1
ATOM 1136 C CA . ALA A 1 141 ? -10.975 -13.539 -28.242 1.00 75.38 141 ALA A CA 1
ATOM 1137 C C . ALA A 1 141 ? -12.126 -14.251 -28.971 1.00 75.38 141 ALA A C 1
ATOM 1139 O O . ALA A 1 141 ? -13.273 -14.090 -28.559 1.00 75.38 141 ALA A O 1
ATOM 1140 N N . GLU A 1 142 ? -11.830 -15.119 -29.953 1.00 73.25 142 GLU A N 1
ATOM 1141 C CA . GLU A 1 142 ? -12.865 -15.909 -30.642 1.00 73.25 142 GLU A CA 1
ATOM 1142 C C . GLU A 1 142 ? -13.595 -16.852 -29.697 1.00 73.25 142 GLU A C 1
ATOM 1144 O O . GLU A 1 142 ? -14.812 -16.970 -29.778 1.00 73.25 142 GLU A O 1
ATOM 1149 N N . LEU A 1 143 ? -12.873 -17.496 -28.775 1.00 73.25 143 LEU A N 1
ATOM 1150 C CA . LEU A 1 143 ? -13.479 -18.357 -27.763 1.00 73.25 143 LEU A CA 1
ATOM 1151 C C . LEU A 1 143 ? -14.486 -17.590 -26.912 1.00 73.25 143 LEU A C 1
ATOM 1153 O O . LEU A 1 143 ? -15.627 -18.017 -26.778 1.00 73.25 143 LEU A O 1
ATOM 1157 N N . ILE A 1 144 ? -14.072 -16.457 -26.345 1.00 68.81 144 ILE A N 1
ATOM 1158 C CA . ILE A 1 144 ? -14.942 -15.658 -25.482 1.00 68.81 144 ILE A CA 1
ATOM 1159 C C . ILE A 1 144 ? -16.153 -15.165 -26.282 1.00 68.81 144 ILE A C 1
ATOM 1161 O O . ILE A 1 144 ? -17.278 -15.234 -25.792 1.00 68.81 144 ILE A O 1
ATOM 1165 N N . TYR A 1 145 ? -15.940 -14.750 -27.530 1.00 67.69 145 TYR A N 1
ATOM 1166 C CA . TYR A 1 145 ? -17.001 -14.306 -28.425 1.00 67.69 145 TYR A CA 1
ATOM 1167 C C . TYR A 1 145 ? -17.988 -15.415 -28.801 1.00 67.69 145 TYR A C 1
ATOM 1169 O O . TYR A 1 145 ? -19.194 -15.195 -28.766 1.00 67.69 145 TYR A O 1
ATOM 1177 N N . VAL A 1 146 ? -17.503 -16.626 -29.103 1.00 64.56 146 VAL A N 1
ATOM 1178 C CA . VAL A 1 146 ? -18.344 -17.808 -29.351 1.00 64.56 146 VAL A CA 1
ATOM 1179 C C . VAL A 1 146 ? -19.143 -18.160 -28.108 1.00 64.56 146 VAL A C 1
ATOM 1181 O O . VAL A 1 146 ? -20.346 -18.397 -28.218 1.00 64.56 146 VAL A O 1
ATOM 1184 N N . ILE A 1 147 ? -18.521 -18.138 -26.924 1.00 61.09 147 ILE A N 1
ATOM 1185 C CA . ILE A 1 147 ? -19.257 -18.401 -25.689 1.00 61.09 147 ILE A CA 1
ATOM 1186 C C . ILE A 1 147 ? -20.362 -17.353 -25.502 1.00 61.09 147 ILE A C 1
ATOM 1188 O O . ILE A 1 147 ? -21.475 -17.711 -25.132 1.00 61.09 147 ILE A O 1
ATOM 1192 N N . LEU A 1 148 ? -20.095 -16.084 -25.823 1.00 57.59 148 LEU A N 1
ATOM 1193 C CA . LEU A 1 148 ? -21.069 -14.994 -25.756 1.00 57.59 148 LEU A CA 1
ATOM 1194 C C . LEU A 1 148 ? -22.176 -15.077 -26.813 1.00 57.59 148 LEU A C 1
ATOM 1196 O O . LEU A 1 148 ? -23.312 -14.732 -26.504 1.00 57.59 148 LEU A O 1
ATOM 1200 N N . ALA A 1 149 ? -21.890 -15.563 -28.020 1.00 56.41 149 ALA A N 1
ATOM 1201 C CA . ALA A 1 149 ? -22.886 -15.768 -29.069 1.00 56.41 149 ALA A CA 1
ATOM 1202 C C . ALA A 1 149 ? -23.800 -16.961 -28.746 1.00 56.41 149 ALA A C 1
ATOM 1204 O O . ALA A 1 149 ? -25.023 -16.826 -28.752 1.00 56.41 149 ALA A O 1
ATOM 1205 N N . MET A 1 150 ? -23.224 -18.107 -28.357 1.00 53.97 150 MET A N 1
ATOM 1206 C CA . MET A 1 150 ? -23.973 -19.305 -27.941 1.00 53.97 150 MET A CA 1
ATOM 1207 C C . MET A 1 150 ? -24.843 -19.057 -26.695 1.00 53.97 150 MET A C 1
ATOM 1209 O O . MET A 1 150 ? -25.855 -19.734 -26.501 1.00 53.97 150 MET A O 1
ATOM 1213 N N . ARG A 1 151 ? -24.470 -18.055 -25.887 1.00 54.16 151 ARG A N 1
ATOM 1214 C CA . ARG A 1 151 ? -25.164 -17.542 -24.695 1.00 54.16 151 ARG A CA 1
ATOM 1215 C C . ARG A 1 151 ? -26.596 -17.087 -24.935 1.00 54.16 151 ARG A C 1
ATOM 1217 O O . ARG A 1 151 ? -27.467 -17.388 -24.128 1.00 54.16 151 ARG A O 1
ATOM 1224 N N . SER A 1 152 ? -26.830 -16.370 -26.034 1.00 50.84 152 SER A N 1
ATOM 1225 C CA . SER A 1 152 ? -28.158 -15.872 -26.434 1.00 50.84 152 SER A CA 1
ATOM 1226 C C . SER A 1 152 ? -29.160 -17.009 -26.680 1.00 50.84 152 SER A C 1
ATOM 1228 O O . SER A 1 152 ? -30.367 -16.812 -26.602 1.00 50.84 152 SER A O 1
ATOM 1230 N N . GLN A 1 153 ? -28.644 -18.220 -26.914 1.00 52.59 153 GLN A N 1
ATOM 1231 C CA . GLN A 1 153 ? -29.409 -19.436 -27.149 1.00 52.59 153 GLN A CA 1
ATOM 1232 C C . GLN A 1 153 ? -29.220 -20.473 -26.024 1.00 52.59 153 GLN A C 1
ATOM 1234 O O . GLN A 1 153 ? -29.609 -21.621 -26.210 1.00 52.59 153 GLN A O 1
ATOM 1239 N N . VAL A 1 154 ? -28.648 -20.114 -24.859 1.00 48.12 154 VAL A N 1
ATOM 1240 C CA . VAL A 1 154 ? -28.180 -21.069 -23.824 1.00 48.12 154 VAL A CA 1
ATOM 1241 C C . VAL A 1 154 ? -29.211 -22.103 -23.389 1.00 48.12 154 VAL A C 1
ATOM 1243 O O . VAL A 1 154 ? -28.816 -23.246 -23.219 1.00 48.12 154 VAL A O 1
ATOM 1246 N N . GLU A 1 155 ? -30.504 -21.793 -23.271 1.00 49.19 155 GLU A N 1
ATOM 1247 C CA . GLU A 1 155 ? -31.516 -22.822 -22.956 1.00 49.19 155 GLU A CA 1
ATOM 1248 C C . GLU A 1 155 ? -31.663 -23.883 -24.062 1.00 49.19 155 GLU A C 1
ATOM 1250 O O . GLU A 1 155 ? -31.844 -25.071 -23.774 1.00 49.19 155 GLU A O 1
ATOM 1255 N N . LYS A 1 156 ? -31.570 -23.474 -25.335 1.00 52.00 156 LYS A N 1
ATOM 1256 C CA . LYS A 1 156 ? -31.606 -24.376 -26.497 1.00 52.00 156 LYS A CA 1
ATOM 1257 C C . LYS A 1 156 ? -30.274 -25.115 -26.648 1.00 52.00 156 LYS A C 1
ATOM 1259 O O . LYS A 1 156 ? -30.262 -26.319 -26.886 1.00 52.00 156 LYS A O 1
ATOM 1264 N N . THR A 1 157 ? -29.163 -24.412 -26.433 1.00 47.91 157 THR A N 1
ATOM 1265 C CA . THR A 1 157 ? -27.798 -24.935 -26.537 1.00 47.91 157 THR A CA 1
ATOM 1266 C C . THR A 1 157 ? -27.457 -25.892 -25.385 1.00 47.91 157 THR A C 1
ATOM 1268 O O . THR A 1 157 ? -26.845 -26.920 -25.639 1.00 47.91 157 THR A O 1
ATOM 1271 N N . GLN A 1 158 ? -27.888 -25.640 -24.139 1.00 46.97 158 GLN A N 1
ATOM 1272 C CA . GLN A 1 158 ? -27.653 -26.517 -22.974 1.00 46.97 158 GLN A CA 1
ATOM 1273 C C . GLN A 1 158 ? -28.320 -27.879 -23.131 1.00 46.97 158 GLN A C 1
ATOM 1275 O O . GLN A 1 158 ? -27.705 -28.880 -22.795 1.00 46.97 158 GLN A O 1
ATOM 1280 N N . LYS A 1 159 ? -29.544 -27.955 -23.667 1.00 49.56 159 LYS A N 1
ATOM 1281 C CA . LYS A 1 159 ? -30.221 -29.246 -23.896 1.00 49.56 159 LYS A CA 1
ATOM 1282 C C . LYS A 1 159 ? -29.481 -30.151 -24.886 1.00 49.56 159 LYS A C 1
ATOM 1284 O O . LYS A 1 159 ? -29.661 -31.362 -24.845 1.00 49.56 159 LYS A O 1
ATOM 1289 N N . ILE A 1 160 ? -28.667 -29.565 -25.761 1.00 46.25 160 ILE A N 1
ATOM 1290 C CA . ILE A 1 160 ? -27.913 -30.265 -26.805 1.00 46.25 160 ILE A CA 1
ATOM 1291 C C . ILE A 1 160 ? -26.467 -30.502 -26.381 1.00 46.25 160 ILE A C 1
ATOM 1293 O O . ILE A 1 160 ? -25.959 -31.607 -26.534 1.00 46.25 160 ILE A O 1
ATOM 1297 N N . LEU A 1 161 ? -25.833 -29.502 -25.769 1.00 41.38 161 LEU A N 1
ATOM 1298 C CA . LEU A 1 161 ? -24.496 -29.612 -25.199 1.00 41.38 161 LEU A CA 1
ATOM 1299 C C . LEU A 1 161 ? -24.456 -30.460 -23.932 1.00 41.38 161 LEU A C 1
ATOM 1301 O O . LEU A 1 161 ? -23.409 -31.018 -23.671 1.00 41.38 161 LEU A O 1
ATOM 1305 N N . ALA A 1 162 ? -25.542 -30.632 -23.175 1.00 44.28 162 ALA A N 1
ATOM 1306 C CA . ALA A 1 162 ? -25.580 -31.580 -22.054 1.00 44.28 162 ALA A CA 1
ATOM 1307 C C . ALA A 1 162 ? -25.356 -33.038 -22.498 1.00 44.28 162 ALA A C 1
ATOM 1309 O O . ALA A 1 162 ? -24.965 -33.866 -21.684 1.00 44.28 162 ALA A O 1
ATOM 1310 N N . ASN A 1 163 ? -25.560 -33.341 -23.785 1.00 41.56 163 ASN A N 1
ATOM 1311 C CA . ASN A 1 163 ? -25.222 -34.640 -24.369 1.00 41.56 163 ASN A CA 1
ATOM 1312 C C . ASN A 1 163 ? -23.760 -34.717 -24.858 1.00 41.56 163 ASN A C 1
ATOM 1314 O O . ASN A 1 163 ? -23.305 -35.793 -25.216 1.00 41.56 163 ASN A O 1
ATOM 1318 N N . VAL A 1 164 ? -23.032 -33.592 -24.909 1.00 38.31 164 VAL A N 1
ATOM 1319 C CA . VAL A 1 164 ? -21.660 -33.477 -25.455 1.00 38.31 164 VAL A CA 1
ATOM 1320 C C . VAL A 1 164 ? -20.639 -33.066 -24.379 1.00 38.31 164 VAL A C 1
ATOM 1322 O O . VAL A 1 164 ? -19.467 -33.421 -24.454 1.00 38.31 164 VAL A O 1
ATOM 1325 N N . LEU A 1 165 ? -21.075 -32.325 -23.362 1.00 39.41 165 LEU A N 1
ATOM 1326 C CA . LEU A 1 165 ? -20.303 -31.815 -22.237 1.00 39.41 165 LEU A CA 1
ATOM 1327 C C . LEU A 1 165 ? -20.824 -32.494 -20.968 1.00 39.41 165 LEU A C 1
ATOM 1329 O O . LEU A 1 165 ? -21.922 -32.206 -20.497 1.00 39.41 165 LEU A O 1
ATOM 1333 N N . ASP A 1 166 ? -20.028 -33.410 -20.432 1.00 40.28 166 ASP A N 1
ATOM 1334 C CA . ASP A 1 166 ? -20.316 -34.147 -19.202 1.00 40.28 166 ASP A CA 1
ATOM 1335 C C . ASP A 1 166 ? -20.610 -33.175 -18.031 1.00 40.28 166 ASP A C 1
ATOM 1337 O O . ASP A 1 166 ? -19.870 -32.212 -17.797 1.00 40.28 166 ASP A O 1
ATOM 1341 N N . ALA A 1 167 ? -21.714 -33.395 -17.310 1.00 38.31 167 ALA A N 1
ATOM 1342 C CA . ALA A 1 167 ? -22.360 -32.398 -16.443 1.00 38.31 167 ALA A CA 1
ATOM 1343 C C . ALA A 1 167 ? -21.593 -32.021 -15.150 1.00 38.31 167 ALA A C 1
ATOM 1345 O O . ALA A 1 167 ? -21.974 -31.059 -14.484 1.00 38.31 167 ALA A O 1
ATOM 1346 N N . ASP A 1 168 ? -20.500 -32.715 -14.818 1.00 40.16 168 ASP A N 1
ATOM 1347 C CA . ASP A 1 168 ? -19.745 -32.561 -13.556 1.00 40.16 168 ASP A CA 1
ATOM 1348 C C . ASP A 1 168 ? -18.418 -31.772 -13.683 1.00 40.16 168 ASP A C 1
ATOM 1350 O O . ASP A 1 168 ? -17.588 -31.752 -12.768 1.00 40.16 168 ASP A O 1
ATOM 1354 N N . ASP A 1 169 ? -18.177 -31.096 -14.810 1.00 48.81 169 ASP A N 1
ATOM 1355 C CA . ASP A 1 169 ? -16.965 -30.292 -15.020 1.00 48.81 169 ASP A CA 1
ATOM 1356 C C . ASP A 1 169 ? -17.071 -28.871 -14.410 1.00 48.81 169 ASP A C 1
ATOM 1358 O O . ASP A 1 169 ? -18.057 -28.149 -14.552 1.00 48.81 169 ASP A O 1
ATOM 1362 N N . SER A 1 170 ? -15.985 -28.421 -13.776 1.00 43.94 170 SER A N 1
ATOM 1363 C CA . SER A 1 170 ? -15.707 -27.025 -13.411 1.00 43.94 170 SER A CA 1
ATOM 1364 C C . SER A 1 170 ? -16.013 -25.974 -14.482 1.00 43.94 170 SER A C 1
ATOM 1366 O O . SER A 1 170 ? -16.420 -24.867 -14.132 1.00 43.94 170 SER A O 1
ATOM 1368 N N . GLN A 1 171 ? -15.827 -26.295 -15.765 1.00 48.38 171 GLN A N 1
ATOM 1369 C CA . GLN A 1 171 ? -16.159 -25.410 -16.882 1.00 48.38 171 GLN A CA 1
ATOM 1370 C C . GLN A 1 171 ? -17.676 -25.231 -16.991 1.00 48.38 171 GLN A C 1
ATOM 1372 O O . GLN A 1 171 ? -18.151 -24.102 -17.089 1.00 48.38 171 GLN A O 1
ATOM 1377 N N . SER A 1 172 ? -18.448 -26.312 -16.857 1.00 48.09 172 SER A N 1
ATOM 1378 C CA . SER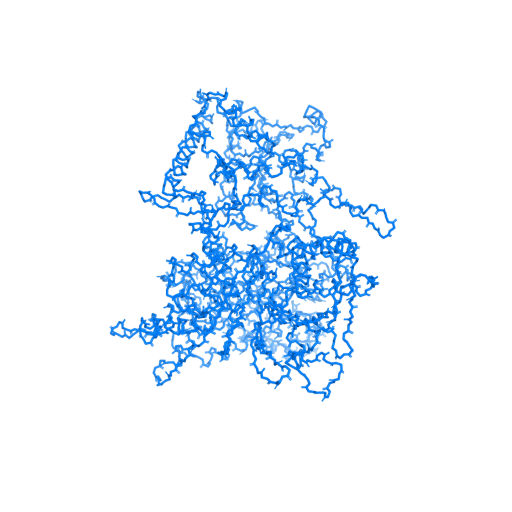 A 1 172 ? -19.914 -26.277 -16.804 1.00 48.09 172 SER A CA 1
ATOM 1379 C C . SER A 1 172 ? -20.413 -25.447 -15.617 1.00 48.09 172 SER A C 1
ATOM 1381 O O . SER A 1 172 ? -21.345 -24.656 -15.763 1.00 48.09 172 SER A O 1
ATOM 1383 N N . HIS A 1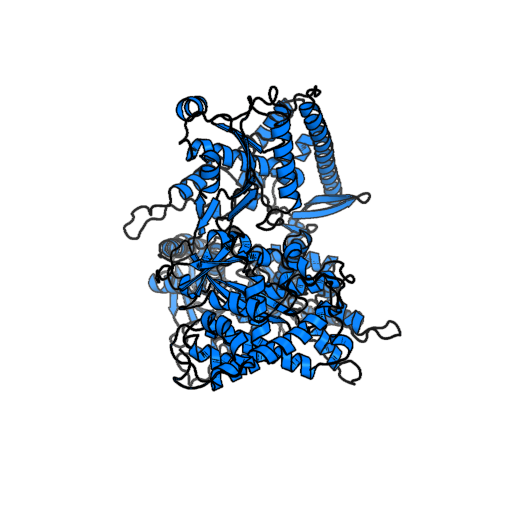 173 ? -19.746 -25.535 -14.460 1.00 47.47 173 HIS A N 1
ATOM 1384 C CA . HIS A 1 173 ? -20.090 -24.713 -13.297 1.00 47.47 173 HIS A CA 1
ATOM 1385 C C . HIS A 1 173 ? -19.749 -23.222 -13.487 1.00 47.47 173 HIS A C 1
ATOM 1387 O O . HIS A 1 173 ? -20.556 -22.359 -13.138 1.00 47.47 173 HIS A O 1
ATOM 1393 N N . ALA A 1 174 ? -18.592 -22.899 -14.078 1.00 45.91 174 ALA A N 1
ATOM 1394 C CA . ALA A 1 174 ? -18.222 -21.523 -14.418 1.00 45.91 174 ALA A CA 1
ATOM 1395 C C . ALA A 1 174 ? -19.192 -20.910 -15.446 1.00 45.91 174 ALA A C 1
ATOM 1397 O O . ALA A 1 174 ? -19.610 -19.763 -15.286 1.00 45.91 174 ALA A O 1
ATOM 1398 N N . LEU A 1 175 ? -19.609 -21.694 -16.446 1.00 47.78 175 LEU A N 1
ATOM 1399 C CA . LEU A 1 175 ? -20.616 -21.316 -17.440 1.00 47.78 175 LEU A CA 1
ATOM 1400 C C . LEU A 1 175 ? -22.007 -21.102 -16.812 1.00 47.78 175 LEU A C 1
ATOM 1402 O O . LEU A 1 175 ? -22.695 -20.152 -17.181 1.00 47.78 175 LEU A O 1
ATOM 1406 N N . ASP A 1 176 ? -22.414 -21.919 -15.835 1.00 48.69 176 ASP A N 1
ATOM 1407 C CA . ASP A 1 176 ? -23.676 -21.750 -15.093 1.00 48.69 176 ASP A CA 1
ATOM 1408 C C . ASP A 1 176 ? -23.673 -20.486 -14.209 1.00 48.69 176 ASP A C 1
ATOM 1410 O O . ASP A 1 176 ? -24.622 -19.696 -14.232 1.00 48.69 176 ASP A O 1
ATOM 1414 N N . ILE A 1 177 ? -22.581 -20.232 -13.474 1.00 47.91 177 ILE A N 1
ATOM 1415 C CA . ILE A 1 177 ? -22.405 -18.987 -12.703 1.00 47.91 177 ILE A CA 1
ATOM 1416 C C . ILE A 1 177 ? -22.453 -17.777 -13.639 1.00 47.91 177 ILE A C 1
ATOM 1418 O O . ILE A 1 177 ? -23.132 -16.791 -13.335 1.00 47.91 177 ILE A O 1
ATOM 1422 N N . TRP A 1 178 ? -21.771 -17.865 -14.783 1.00 46.84 178 TRP A N 1
ATOM 1423 C CA . TRP A 1 178 ? -21.780 -16.822 -15.799 1.00 46.84 178 TRP A CA 1
ATOM 1424 C C . TRP A 1 178 ? -23.210 -16.577 -16.303 1.00 46.84 178 TRP A C 1
ATOM 1426 O O . TRP A 1 178 ? -23.702 -15.453 -16.189 1.00 46.84 178 TRP A O 1
ATOM 1436 N N . SER A 1 179 ? -23.923 -17.619 -16.746 1.00 48.94 179 SER A N 1
ATOM 1437 C CA . SER A 1 179 ? -25.313 -17.561 -17.233 1.00 48.94 179 SER A CA 1
ATOM 1438 C C . SER A 1 179 ? -26.271 -16.879 -16.244 1.00 48.94 179 SER A C 1
ATOM 1440 O O . SER A 1 179 ? -27.058 -15.998 -16.611 1.00 48.94 179 SER A O 1
ATOM 1442 N N . LYS A 1 180 ? -26.153 -17.200 -14.950 1.00 52.44 180 LYS A N 1
ATOM 1443 C CA . LYS A 1 180 ? -26.961 -16.580 -13.886 1.00 52.44 180 LYS A CA 1
ATOM 1444 C C . LYS A 1 180 ? -26.679 -15.089 -13.710 1.00 52.44 180 LYS A C 1
ATOM 1446 O O . LYS A 1 180 ? -27.612 -14.326 -13.468 1.00 52.44 180 LYS A O 1
ATOM 1451 N N . GLN A 1 181 ? -25.420 -14.654 -13.797 1.00 49.31 181 GLN A N 1
ATOM 1452 C CA . GLN A 1 181 ? -25.064 -13.234 -13.656 1.00 49.31 181 GLN A CA 1
ATOM 1453 C C . GLN A 1 181 ? -25.523 -12.407 -14.856 1.00 49.31 181 GLN A C 1
ATOM 1455 O O . GLN A 1 181 ? -26.020 -11.299 -14.705 1.00 49.31 181 GLN A O 1
ATOM 1460 N N . ILE A 1 182 ? -25.425 -12.988 -16.040 1.00 47.44 182 ILE A N 1
ATOM 1461 C CA . ILE A 1 182 ? -25.883 -12.415 -17.300 1.00 47.44 182 ILE A CA 1
ATOM 1462 C C . ILE A 1 182 ? -27.387 -12.213 -17.319 1.00 47.44 182 ILE A C 1
ATOM 1464 O O . ILE A 1 182 ? -27.852 -11.147 -17.699 1.00 47.44 182 ILE A O 1
ATOM 1468 N N . SER A 1 183 ? -28.137 -13.240 -16.919 1.00 50.22 183 SER A N 1
ATOM 1469 C CA . SER A 1 183 ? -29.598 -13.195 -16.926 1.00 50.22 183 SER A CA 1
ATOM 1470 C C . SER A 1 183 ? -30.106 -12.108 -15.978 1.00 50.22 183 SER A C 1
ATOM 1472 O O . SER A 1 183 ? -31.144 -11.505 -16.220 1.00 50.22 183 SER A O 1
ATOM 1474 N N . LYS A 1 184 ? -29.350 -11.815 -14.907 1.00 50.81 184 LYS A N 1
ATOM 1475 C CA . LYS A 1 184 ? -29.602 -10.658 -14.040 1.00 50.81 184 LYS A CA 1
ATOM 1476 C C . LYS A 1 184 ? -29.346 -9.326 -14.749 1.00 50.81 184 LYS A C 1
ATOM 1478 O O . LYS A 1 184 ? -30.114 -8.404 -14.526 1.00 50.81 184 LYS A O 1
ATOM 1483 N N . VAL A 1 185 ? -28.299 -9.226 -15.572 1.00 47.44 185 VAL A N 1
ATOM 1484 C CA . VAL A 1 185 ? -27.992 -8.014 -16.356 1.00 47.44 185 VAL A CA 1
ATOM 1485 C C . VAL A 1 185 ? -29.027 -7.799 -17.455 1.00 47.44 185 VAL A C 1
ATOM 1487 O O . VAL A 1 185 ? -29.560 -6.711 -17.535 1.00 47.44 185 VAL A O 1
ATOM 1490 N N . GLN A 1 186 ? -29.395 -8.830 -18.221 1.00 49.62 186 GLN A N 1
ATOM 1491 C CA . GLN A 1 186 ? -30.428 -8.725 -19.261 1.00 49.62 186 GLN A CA 1
ATOM 1492 C C . GLN A 1 186 ? -31.784 -8.323 -18.684 1.00 49.62 186 GLN A C 1
ATOM 1494 O O . GLN A 1 186 ? -32.409 -7.408 -19.198 1.00 49.62 186 GLN A O 1
ATOM 1499 N N . LYS A 1 187 ? -32.203 -8.933 -17.568 1.00 51.34 187 LYS A N 1
ATOM 1500 C CA . LYS A 1 187 ? -33.410 -8.487 -16.860 1.00 51.34 187 LYS A CA 1
ATOM 1501 C C . LYS A 1 187 ? -33.295 -7.042 -16.380 1.00 51.34 187 LYS A C 1
ATOM 1503 O O . LYS A 1 187 ? -34.259 -6.303 -16.480 1.00 51.34 187 LYS A O 1
ATOM 1508 N N . ALA A 1 188 ? -32.126 -6.628 -15.891 1.00 47.00 188 ALA A N 1
ATOM 1509 C CA . ALA A 1 188 ? -31.902 -5.244 -15.483 1.00 47.00 188 ALA A CA 1
ATOM 1510 C C . ALA A 1 188 ? -31.894 -4.267 -16.675 1.00 47.00 188 ALA A C 1
ATOM 1512 O O . ALA A 1 188 ? -32.384 -3.156 -16.520 1.00 47.00 188 ALA A O 1
ATOM 1513 N N . ASP A 1 189 ? -31.371 -4.660 -17.839 1.00 48.06 189 ASP A N 1
ATOM 1514 C CA . ASP A 1 189 ? -31.393 -3.873 -19.081 1.00 48.06 189 ASP A CA 1
ATOM 1515 C C . ASP A 1 189 ? -32.832 -3.751 -19.619 1.00 48.06 189 ASP A C 1
ATOM 1517 O O . ASP A 1 189 ? -33.258 -2.675 -20.029 1.00 48.06 189 ASP A O 1
ATOM 1521 N N . GLU A 1 190 ? -33.611 -4.836 -19.565 1.00 50.41 190 GLU A N 1
ATOM 1522 C CA . GLU A 1 190 ? -35.034 -4.862 -19.931 1.00 50.41 190 GLU A CA 1
ATOM 1523 C C . GLU A 1 190 ? -35.896 -4.015 -18.979 1.00 50.41 190 GLU A C 1
ATOM 1525 O O . GLU A 1 190 ? -36.803 -3.314 -19.426 1.00 50.41 190 GLU A O 1
ATOM 1530 N N . GLU A 1 191 ? -35.605 -4.045 -17.675 1.00 43.75 191 GLU A N 1
ATOM 1531 C CA . GLU A 1 191 ? -36.318 -3.277 -16.646 1.00 43.75 191 GLU A CA 1
ATOM 1532 C C . GLU A 1 191 ? -35.946 -1.780 -16.636 1.00 43.75 191 GLU A C 1
ATOM 1534 O O . GLU A 1 191 ? -36.778 -0.961 -16.244 1.00 43.75 191 GLU A O 1
ATOM 1539 N N . ASN A 1 192 ? -34.734 -1.402 -17.071 1.00 42.72 192 ASN A N 1
ATOM 1540 C CA . ASN A 1 192 ? -34.239 -0.014 -17.042 1.00 42.72 192 ASN A CA 1
ATOM 1541 C C . ASN A 1 192 ? -34.231 0.695 -18.404 1.00 42.72 192 ASN A C 1
ATOM 1543 O O . ASN A 1 192 ? -33.795 1.845 -18.461 1.00 42.72 192 ASN A O 1
ATOM 1547 N N . ALA A 1 193 ? -34.732 0.059 -19.471 1.00 42.25 193 ALA A N 1
ATOM 1548 C CA . ALA A 1 193 ? -34.702 0.572 -20.839 1.00 42.25 193 ALA A CA 1
ATOM 1549 C C . ALA A 1 193 ? -35.331 1.976 -20.975 1.00 42.25 193 ALA A C 1
ATOM 1551 O O . ALA A 1 193 ? -36.509 2.150 -21.293 1.00 42.25 193 ALA A O 1
ATOM 1552 N N . THR A 1 194 ? -34.504 3.001 -20.795 1.00 44.25 194 THR A N 1
ATOM 1553 C CA . THR A 1 194 ? -34.754 4.373 -21.231 1.00 44.25 194 THR A CA 1
ATOM 1554 C C . THR A 1 194 ? -33.966 4.616 -22.519 1.00 44.25 194 THR A C 1
ATOM 1556 O O . THR A 1 194 ? -32.968 3.954 -22.796 1.00 44.25 194 THR A O 1
ATOM 1559 N N . GLN A 1 195 ? -34.429 5.541 -23.367 1.00 40.62 195 GLN A N 1
ATOM 1560 C CA . GLN A 1 195 ? -33.852 5.789 -24.700 1.00 40.62 195 GLN A CA 1
ATOM 1561 C C . GLN A 1 195 ? -32.340 6.124 -24.701 1.00 40.62 195 GLN A C 1
ATOM 1563 O O . GLN A 1 195 ? -31.723 6.043 -25.763 1.00 40.62 195 GLN A O 1
ATOM 1568 N N . SER A 1 196 ? -31.736 6.455 -23.551 1.00 40.62 196 SER A N 1
ATOM 1569 C CA . SER A 1 196 ? -30.302 6.740 -23.402 1.00 40.62 196 SER A CA 1
ATOM 1570 C C . SER A 1 196 ? -29.392 5.506 -23.437 1.00 40.62 196 SER A C 1
ATOM 1572 O O . SER A 1 196 ? -28.257 5.637 -23.879 1.00 40.62 196 SER A O 1
ATOM 1574 N N . ASP A 1 197 ? -29.872 4.303 -23.092 1.00 43.75 197 ASP A N 1
ATOM 1575 C CA . ASP A 1 197 ? -29.041 3.076 -23.065 1.00 43.75 197 ASP A CA 1
ATOM 1576 C C . ASP A 1 197 ? -28.650 2.557 -24.463 1.00 43.75 197 ASP A C 1
ATOM 1578 O O . ASP A 1 197 ? -27.894 1.597 -24.613 1.00 43.75 197 ASP A O 1
ATOM 1582 N N . ARG A 1 198 ? -29.151 3.200 -25.526 1.00 43.91 198 ARG A N 1
ATOM 1583 C CA . ARG A 1 198 ? -28.748 2.915 -26.912 1.00 43.91 198 ARG A CA 1
ATOM 1584 C C . ARG A 1 198 ? -27.491 3.673 -27.350 1.00 43.91 198 ARG A C 1
ATOM 1586 O O . ARG A 1 198 ? -26.945 3.334 -28.402 1.00 43.91 198 ARG A O 1
ATOM 1593 N N . GLN A 1 199 ? -27.023 4.671 -26.592 1.00 48.34 199 GLN A N 1
ATOM 1594 C CA . GLN A 1 199 ? -25.745 5.335 -26.864 1.00 48.34 199 GLN A CA 1
ATOM 1595 C C . GLN A 1 199 ? -24.609 4.494 -26.280 1.00 48.34 199 GLN A C 1
ATOM 1597 O O . GLN A 1 199 ? -24.345 4.523 -25.085 1.00 48.34 199 GLN A O 1
ATOM 1602 N N . LYS A 1 200 ? -23.947 3.699 -27.129 1.00 57.72 200 LYS A N 1
ATOM 1603 C CA . LYS A 1 200 ? -22.791 2.904 -26.700 1.00 57.72 200 LYS A CA 1
ATOM 1604 C C . LYS A 1 200 ? -21.567 3.816 -26.628 1.00 57.72 200 LYS A C 1
ATOM 1606 O O . LYS A 1 200 ? -21.169 4.396 -27.638 1.00 57.72 200 LYS A O 1
ATOM 1611 N N . HIS A 1 201 ? -21.013 3.926 -25.428 1.00 65.56 201 HIS A N 1
ATOM 1612 C CA . HIS A 1 201 ? -19.839 4.732 -25.101 1.00 65.56 201 HIS A CA 1
ATOM 1613 C C . HIS A 1 201 ? -18.605 4.188 -25.825 1.00 65.56 201 HIS A C 1
ATOM 1615 O O . HIS A 1 201 ? -18.447 2.979 -25.872 1.00 65.56 201 HIS A O 1
ATOM 1621 N N . GLN A 1 202 ? -17.748 5.042 -26.390 1.00 70.69 202 GLN A N 1
ATOM 1622 C CA . GLN A 1 202 ? -16.413 4.670 -26.906 1.00 70.69 202 GLN A CA 1
ATOM 1623 C C . GLN A 1 202 ? -15.295 5.138 -25.958 1.00 70.69 202 GLN A C 1
ATOM 1625 O O . GLN A 1 202 ? -14.200 4.573 -25.922 1.00 70.69 202 GLN A O 1
ATOM 1630 N N . TYR A 1 203 ? -15.584 6.118 -25.114 1.00 77.69 203 TYR A N 1
ATOM 1631 C CA . TYR A 1 203 ? -14.629 6.696 -24.182 1.00 77.69 203 TYR A CA 1
ATOM 1632 C C . TYR A 1 203 ? -15.076 6.448 -22.743 1.00 77.69 203 TYR A C 1
ATOM 1634 O O . TYR A 1 203 ? -16.240 6.144 -22.477 1.00 77.69 203 TYR A O 1
ATOM 1642 N N . LEU A 1 204 ? -14.135 6.534 -21.805 1.00 82.94 204 LEU A N 1
ATOM 1643 C CA . LEU A 1 204 ? -14.451 6.612 -20.385 1.00 82.94 204 LEU A CA 1
ATOM 1644 C C . LEU A 1 204 ? -15.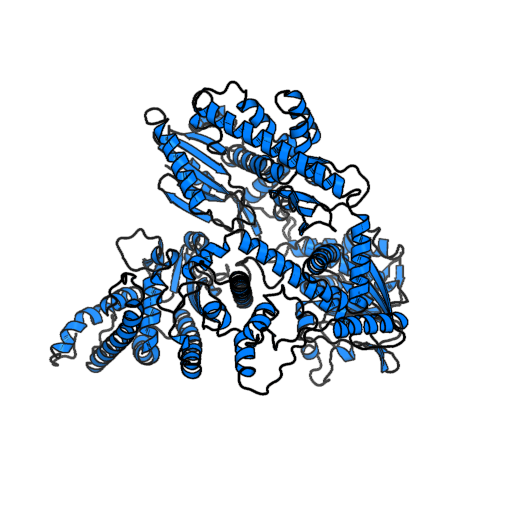113 7.963 -20.115 1.00 82.94 204 LEU A C 1
ATOM 1646 O O . LEU A 1 204 ? -14.441 8.946 -19.817 1.00 82.94 204 LEU A O 1
ATOM 1650 N N . ASP A 1 205 ? -16.432 7.993 -20.233 1.00 85.31 205 ASP A N 1
ATOM 1651 C CA . ASP A 1 205 ? -17.254 9.167 -19.971 1.00 85.31 205 ASP A CA 1
ATOM 1652 C C . ASP A 1 205 ? -18.112 8.979 -18.704 1.00 85.31 205 ASP A C 1
ATOM 1654 O O . ASP A 1 205 ? -18.224 7.882 -18.138 1.00 85.31 205 ASP A O 1
ATOM 1658 N N . ARG A 1 206 ? -18.703 10.062 -18.199 1.00 85.88 206 ARG A N 1
ATOM 1659 C CA . ARG A 1 206 ? -19.524 10.034 -16.980 1.00 85.88 206 ARG A CA 1
ATOM 1660 C C . ARG A 1 206 ? -20.761 9.147 -17.143 1.00 85.88 206 ARG A C 1
ATOM 1662 O O . ARG A 1 206 ? -21.195 8.531 -16.170 1.00 85.88 206 ARG A O 1
ATOM 1669 N N . GLN A 1 207 ? -21.339 9.058 -18.338 1.00 82.44 207 GLN A N 1
ATOM 1670 C CA . GLN A 1 207 ? -22.488 8.183 -18.572 1.00 82.44 207 GLN A CA 1
ATOM 1671 C C . GLN A 1 207 ? -22.082 6.712 -18.459 1.00 82.44 207 GLN A C 1
ATOM 1673 O O . GLN A 1 207 ? -22.704 5.964 -17.704 1.00 82.44 207 GLN A O 1
ATOM 1678 N N . TYR A 1 208 ? -20.969 6.320 -19.079 1.00 82.69 208 TYR A N 1
ATOM 1679 C CA . TYR A 1 208 ? -20.403 4.996 -18.928 1.00 82.69 208 TYR A CA 1
ATOM 1680 C C . TYR A 1 208 ? -20.127 4.717 -17.456 1.00 82.69 208 TYR A C 1
ATOM 1682 O O . TYR A 1 208 ? -20.647 3.742 -16.916 1.00 82.69 208 TYR A O 1
ATOM 1690 N N . VAL A 1 209 ? -19.361 5.579 -16.780 1.00 86.12 209 VAL A N 1
ATOM 1691 C CA . VAL A 1 209 ? -18.887 5.348 -15.409 1.00 86.12 209 VAL A CA 1
ATOM 1692 C C . VAL A 1 209 ? -20.027 5.262 -14.393 1.00 86.12 209 VAL A C 1
ATOM 1694 O O . VAL A 1 209 ? -20.034 4.320 -13.601 1.00 86.12 209 VAL A O 1
ATOM 1697 N N . TYR A 1 210 ? -21.020 6.150 -14.413 1.00 85.44 210 TYR A N 1
ATOM 1698 C CA . TYR A 1 210 ? -22.059 6.162 -13.371 1.00 85.44 210 TYR A CA 1
ATOM 1699 C C . TYR A 1 210 ? -23.369 5.499 -13.805 1.00 85.44 210 TYR A C 1
ATOM 1701 O O . TYR A 1 210 ? -24.007 4.823 -12.999 1.00 85.44 210 TYR A O 1
ATOM 1709 N N . GLU A 1 211 ? -23.762 5.662 -15.066 1.00 80.88 211 GLU A N 1
ATOM 1710 C CA . GLU A 1 211 ? -25.132 5.397 -15.525 1.00 80.88 211 GLU A CA 1
ATOM 1711 C C . GLU A 1 211 ? -25.260 4.065 -16.283 1.00 80.88 211 GLU A C 1
ATOM 1713 O O . GLU A 1 211 ? -26.331 3.473 -16.266 1.00 80.88 211 GLU A O 1
ATOM 1718 N N . SER A 1 212 ? -24.175 3.543 -16.871 1.00 74.56 212 SER A N 1
ATOM 1719 C CA . SER A 1 212 ? -24.207 2.303 -17.665 1.00 74.56 212 SER A CA 1
ATOM 1720 C C . SER A 1 212 ? -23.805 1.033 -16.897 1.00 74.56 212 SER A C 1
ATOM 1722 O O . SER A 1 212 ? -22.994 1.066 -15.956 1.00 74.56 212 SER A O 1
ATOM 1724 N N . ASN A 1 213 ? -24.305 -0.114 -17.367 1.00 71.25 213 ASN A N 1
ATOM 1725 C CA . ASN A 1 213 ? -23.856 -1.443 -16.954 1.00 71.25 213 ASN A CA 1
ATOM 1726 C C . ASN A 1 213 ? -22.507 -1.792 -17.605 1.00 71.25 213 ASN A C 1
ATOM 1728 O O . ASN A 1 213 ? -22.331 -1.679 -18.814 1.00 71.25 213 ASN A O 1
ATOM 1732 N N . LYS A 1 214 ? -21.551 -2.269 -16.803 1.00 75.00 214 LYS A N 1
ATOM 1733 C CA . LYS A 1 214 ? -20.169 -2.534 -17.236 1.00 75.00 214 LYS A CA 1
ATOM 1734 C C . LYS A 1 214 ? -19.877 -4.025 -17.186 1.00 75.00 214 LYS A C 1
ATOM 1736 O O . LYS A 1 214 ? -19.687 -4.556 -16.084 1.00 75.00 214 LYS A O 1
ATOM 1741 N N . PRO A 1 215 ? -19.826 -4.723 -18.331 1.00 67.12 215 PRO A N 1
ATOM 1742 C CA . PRO A 1 215 ? -19.357 -6.095 -18.373 1.00 67.12 215 PRO A CA 1
ATOM 1743 C C . PRO A 1 215 ? -17.846 -6.140 -18.121 1.00 67.12 215 PRO A C 1
ATOM 1745 O O . PRO A 1 215 ? -17.065 -5.360 -18.664 1.00 67.12 215 PRO A O 1
ATOM 1748 N N . ILE A 1 216 ? -17.445 -7.086 -17.283 1.00 71.88 216 ILE A N 1
ATOM 1749 C CA . ILE A 1 216 ? -16.063 -7.366 -16.916 1.00 71.88 216 ILE A CA 1
ATOM 1750 C C . ILE A 1 216 ? -15.781 -8.820 -17.262 1.00 71.88 216 ILE A C 1
ATOM 1752 O O . ILE A 1 216 ? -16.545 -9.710 -16.883 1.00 71.88 216 ILE A O 1
ATOM 1756 N N . ILE A 1 217 ? -14.671 -9.078 -17.943 1.00 73.25 217 ILE A N 1
ATOM 1757 C CA . ILE A 1 217 ? -14.194 -10.427 -18.257 1.00 73.25 217 ILE A CA 1
ATOM 1758 C C . ILE A 1 217 ? -12.901 -10.699 -17.504 1.00 73.25 217 ILE A C 1
ATOM 1760 O O . ILE A 1 217 ? -12.072 -9.820 -17.286 1.00 73.25 217 ILE A O 1
ATOM 1764 N N . ASN A 1 218 ? -12.755 -11.937 -17.059 1.00 71.38 218 ASN A N 1
ATOM 1765 C CA . ASN A 1 218 ? -11.695 -12.386 -16.181 1.00 71.38 218 ASN A CA 1
ATOM 1766 C C . ASN A 1 218 ? -11.201 -13.755 -16.648 1.00 71.38 218 ASN A C 1
ATOM 1768 O O . ASN A 1 218 ? -11.986 -14.694 -16.661 1.00 71.38 218 ASN A O 1
ATOM 1772 N N . ILE A 1 219 ? -9.916 -13.914 -16.961 1.00 73.94 219 ILE A N 1
ATOM 1773 C CA . ILE A 1 219 ? -9.303 -15.234 -17.170 1.00 73.94 219 ILE A CA 1
ATOM 1774 C C . ILE A 1 219 ? -8.392 -15.539 -15.980 1.00 73.94 219 ILE A C 1
ATOM 1776 O O . ILE A 1 219 ? -7.361 -14.893 -15.792 1.00 73.94 219 ILE A O 1
ATOM 1780 N N . LYS A 1 220 ? -8.792 -16.511 -15.154 1.00 71.62 220 LYS A N 1
ATOM 1781 C CA . LYS A 1 220 ? -8.240 -16.757 -13.812 1.00 71.62 220 LYS A CA 1
ATOM 1782 C C . LYS A 1 220 ? -7.813 -18.197 -13.608 1.00 71.62 220 LYS A C 1
ATOM 1784 O O . LYS A 1 220 ? -8.554 -19.110 -13.951 1.00 71.62 220 LYS A O 1
ATOM 1789 N N . GLU A 1 221 ? -6.668 -18.397 -12.966 1.00 71.44 221 GLU A N 1
ATOM 1790 C CA . GLU A 1 221 ? -6.216 -19.718 -12.511 1.00 71.44 221 GLU A CA 1
ATOM 1791 C C . GLU A 1 221 ? -7.202 -20.335 -11.500 1.00 71.44 221 GLU A C 1
ATOM 1793 O O . GLU A 1 221 ? -7.634 -19.669 -10.557 1.00 71.44 221 GLU A O 1
ATOM 1798 N N . ILE A 1 222 ? -7.544 -21.615 -11.671 1.00 68.25 222 ILE A N 1
ATOM 1799 C CA . ILE A 1 222 ? -8.488 -22.324 -10.796 1.00 68.25 222 ILE A CA 1
ATOM 1800 C C . ILE A 1 222 ? -7.763 -22.877 -9.557 1.00 68.25 222 ILE A C 1
ATOM 1802 O O . ILE A 1 222 ? -6.823 -23.670 -9.643 1.00 68.25 222 ILE A O 1
ATOM 1806 N N . SER A 1 223 ? -8.246 -22.496 -8.370 1.00 53.91 223 SER A N 1
ATOM 1807 C CA . SER A 1 223 ? -7.582 -22.704 -7.071 1.00 53.91 223 SER A CA 1
ATOM 1808 C C . SER A 1 223 ? -7.375 -24.167 -6.650 1.00 53.91 223 SER A C 1
ATOM 1810 O O . SER A 1 223 ? -6.436 -24.457 -5.905 1.00 53.91 223 SER A O 1
ATOM 1812 N N . ARG A 1 224 ? -8.189 -25.116 -7.139 1.00 53.72 224 ARG A N 1
ATOM 1813 C CA . ARG A 1 224 ? -8.080 -26.552 -6.793 1.00 53.72 224 ARG A CA 1
ATOM 1814 C C . ARG A 1 224 ? -6.733 -27.187 -7.188 1.00 53.72 224 ARG A C 1
ATOM 1816 O O . ARG A 1 224 ? -6.340 -28.192 -6.593 1.00 53.72 224 ARG A O 1
ATOM 1823 N N . TYR A 1 225 ? -5.994 -26.552 -8.104 1.00 50.84 225 TYR A N 1
ATOM 1824 C CA . TYR A 1 225 ? -4.665 -26.971 -8.574 1.00 50.84 225 TYR A CA 1
ATOM 1825 C C . TYR A 1 225 ? -3.499 -26.171 -7.975 1.00 50.84 225 TYR A C 1
ATOM 1827 O O . TYR A 1 225 ? -2.342 -26.461 -8.260 1.00 50.84 225 TYR A O 1
ATOM 1835 N N . GLN A 1 226 ? -3.771 -25.200 -7.096 1.00 46.12 226 GLN A N 1
ATOM 1836 C CA . GLN A 1 226 ? -2.727 -24.462 -6.369 1.00 46.12 226 GLN A CA 1
ATOM 1837 C C . GLN A 1 226 ? -2.119 -25.274 -5.214 1.00 46.12 226 GLN A C 1
ATOM 1839 O O . GLN A 1 226 ? -1.097 -24.883 -4.648 1.00 46.12 226 GLN A O 1
ATOM 1844 N N . ASN A 1 227 ? -2.747 -26.388 -4.825 1.00 45.09 227 ASN A N 1
ATOM 1845 C CA . ASN A 1 227 ? -2.271 -27.222 -3.731 1.00 45.09 227 ASN A CA 1
ATOM 1846 C C . ASN A 1 227 ? -1.188 -28.184 -4.235 1.00 45.09 227 ASN A C 1
ATOM 1848 O O . ASN A 1 227 ? -1.489 -29.138 -4.952 1.00 45.09 227 ASN A O 1
ATOM 1852 N N . SER A 1 228 ? 0.059 -27.974 -3.806 1.00 43.75 228 SER A N 1
ATOM 1853 C CA . SER A 1 228 ? 1.199 -28.856 -4.106 1.00 43.75 228 SER A CA 1
ATOM 1854 C C . SER A 1 228 ? 0.984 -30.306 -3.657 1.00 43.75 228 SER A C 1
ATOM 1856 O O . SER A 1 228 ? 1.673 -31.199 -4.131 1.00 43.75 228 SER A O 1
ATOM 1858 N N . LYS A 1 229 ? 0.011 -30.556 -2.771 1.00 42.03 229 LYS A N 1
ATOM 1859 C CA . LYS A 1 229 ? -0.384 -31.902 -2.335 1.00 42.03 229 LYS A CA 1
ATOM 1860 C C . LYS A 1 229 ? -1.181 -32.689 -3.379 1.00 42.03 229 LYS A C 1
ATOM 1862 O O . LYS A 1 229 ? -1.231 -33.908 -3.278 1.00 42.03 229 LYS A O 1
ATOM 1867 N N . ASN A 1 230 ? -1.817 -32.016 -4.342 1.00 45.88 230 ASN A N 1
ATOM 1868 C CA . ASN A 1 230 ? -2.756 -32.673 -5.251 1.00 45.88 230 ASN A CA 1
ATOM 1869 C C . ASN A 1 230 ? -2.084 -33.221 -6.525 1.00 45.88 230 ASN A C 1
ATOM 1871 O O . ASN A 1 230 ? -2.632 -34.146 -7.101 1.00 45.88 230 ASN A O 1
ATOM 1875 N N . ASN A 1 231 ? -0.913 -32.721 -6.958 1.00 45.12 231 ASN A N 1
ATOM 1876 C CA . ASN A 1 231 ? -0.153 -33.217 -8.132 1.00 45.12 231 ASN A CA 1
ATOM 1877 C C . ASN A 1 231 ? -0.972 -33.446 -9.428 1.00 45.12 231 ASN A C 1
ATOM 1879 O O . ASN A 1 231 ? -0.558 -34.206 -10.298 1.00 45.12 231 ASN A O 1
ATOM 1883 N N . LEU A 1 232 ? -2.135 -32.803 -9.578 1.00 49.28 232 LEU A N 1
ATOM 1884 C CA . LEU A 1 232 ? -3.076 -33.139 -10.651 1.00 49.28 232 LEU A CA 1
ATOM 1885 C C . LEU A 1 232 ? -2.689 -32.546 -12.022 1.00 49.28 232 LEU A C 1
ATOM 1887 O O . LEU A 1 232 ? -3.205 -33.010 -13.032 1.00 49.28 232 LEU A O 1
ATOM 1891 N N . ILE A 1 233 ? -1.813 -31.532 -12.080 1.00 51.19 233 ILE A N 1
ATOM 1892 C CA . ILE A 1 233 ? -1.339 -30.898 -13.325 1.00 51.19 233 ILE A CA 1
ATOM 1893 C C . ILE A 1 233 ? 0.162 -30.599 -13.189 1.00 51.19 233 ILE A C 1
ATOM 1895 O O . ILE A 1 233 ? 0.611 -30.158 -12.129 1.00 51.19 233 ILE A O 1
ATOM 1899 N N . ASP A 1 234 ? 0.931 -30.862 -14.252 1.00 52.75 234 ASP A N 1
ATOM 1900 C CA . ASP A 1 234 ? 2.362 -30.545 -14.366 1.00 52.75 234 ASP A CA 1
ATOM 1901 C C . ASP A 1 234 ? 2.633 -29.090 -13.945 1.00 52.75 234 ASP A C 1
ATOM 1903 O O . ASP A 1 234 ? 1.926 -28.178 -14.370 1.00 52.75 234 ASP A O 1
ATOM 1907 N N . SER A 1 235 ? 3.679 -28.856 -13.144 1.00 56.81 235 SER A N 1
ATOM 1908 C CA . SER A 1 235 ? 4.062 -27.516 -12.676 1.00 56.81 235 SER A CA 1
ATOM 1909 C C . SER A 1 235 ? 4.244 -26.494 -13.807 1.00 56.81 235 SER A C 1
ATOM 1911 O O . SER A 1 235 ? 4.121 -25.296 -13.568 1.00 56.81 235 SER A O 1
ATOM 1913 N N . THR A 1 236 ? 4.482 -26.947 -15.039 1.00 65.31 236 THR A N 1
ATOM 1914 C CA . THR A 1 236 ? 4.641 -26.104 -16.229 1.00 65.31 236 THR A CA 1
ATOM 1915 C C . THR A 1 236 ? 3.328 -25.578 -16.832 1.00 65.31 236 THR A C 1
ATOM 1917 O O . THR A 1 236 ? 3.366 -24.582 -17.563 1.00 65.31 236 THR A O 1
ATOM 1920 N N . LEU A 1 237 ? 2.169 -26.171 -16.515 1.00 69.62 237 LEU A N 1
ATOM 1921 C CA . LEU A 1 237 ? 0.848 -25.796 -17.043 1.00 69.62 237 LEU A CA 1
ATOM 1922 C C . LEU A 1 237 ? -0.105 -25.382 -15.911 1.00 69.62 237 LEU A C 1
ATOM 1924 O O . LEU A 1 237 ? -0.108 -25.952 -14.826 1.00 69.62 237 LEU A O 1
ATOM 1928 N N . ARG A 1 238 ? -0.934 -24.367 -16.163 1.00 72.00 238 ARG A N 1
ATOM 1929 C CA . ARG A 1 238 ? -1.918 -23.821 -15.219 1.00 72.00 238 ARG A CA 1
ATOM 1930 C C . ARG A 1 238 ? -3.310 -23.965 -15.789 1.00 72.00 238 ARG A C 1
ATOM 1932 O O . ARG A 1 238 ? -3.542 -23.576 -16.926 1.00 72.00 238 ARG A O 1
ATOM 1939 N N . GLU A 1 239 ? -4.233 -24.500 -15.005 1.00 74.31 239 GLU A N 1
ATOM 1940 C CA . GLU A 1 239 ? -5.639 -24.504 -15.389 1.00 74.31 239 GLU A CA 1
ATOM 1941 C C . GLU A 1 239 ? -6.268 -23.145 -15.111 1.00 74.31 239 GLU A C 1
ATOM 1943 O O . GLU A 1 239 ? -6.159 -22.621 -14.002 1.00 74.31 239 GLU A O 1
ATOM 1948 N N . VAL A 1 240 ? -6.936 -22.592 -16.118 1.00 73.31 240 VAL A N 1
ATOM 1949 C CA . VAL A 1 240 ? -7.637 -21.316 -16.056 1.00 73.31 240 VAL A CA 1
ATOM 1950 C C . VAL A 1 240 ? -9.124 -21.477 -16.366 1.00 73.31 240 VAL A C 1
ATOM 1952 O O . VAL A 1 240 ? -9.560 -22.384 -17.069 1.00 73.31 240 VAL A O 1
ATOM 1955 N N . SER A 1 241 ? -9.910 -20.556 -15.833 1.00 69.81 241 SER A N 1
ATOM 1956 C CA . SER A 1 241 ? -11.328 -20.363 -16.111 1.00 69.81 241 SER A CA 1
ATOM 1957 C C . SER A 1 241 ? -11.523 -18.994 -16.738 1.00 69.81 241 SER A C 1
ATOM 1959 O O . SER A 1 241 ? -10.815 -18.048 -16.394 1.00 69.81 241 SER A O 1
ATOM 1961 N N . ILE A 1 242 ? -12.490 -18.886 -17.642 1.00 69.62 242 ILE A N 1
ATOM 1962 C CA . ILE A 1 242 ? -12.971 -17.605 -18.149 1.00 69.62 242 ILE A CA 1
ATOM 1963 C C . ILE A 1 242 ? -14.259 -17.304 -17.387 1.00 69.62 242 ILE A C 1
ATOM 1965 O O . ILE A 1 242 ? -15.259 -17.999 -17.540 1.00 69.62 242 ILE A O 1
ATOM 1969 N N . GLY A 1 243 ? -14.206 -16.304 -16.518 1.00 61.41 243 GLY A N 1
ATOM 1970 C CA . GLY A 1 243 ? -15.349 -15.767 -15.801 1.00 61.41 243 GLY A CA 1
ATOM 1971 C C . GLY A 1 243 ? -15.746 -14.400 -16.341 1.00 61.41 243 GLY A C 1
ATOM 1972 O O . GLY A 1 243 ? -14.957 -13.692 -16.967 1.00 61.41 243 GLY A O 1
ATOM 1973 N N . SER A 1 244 ? -16.966 -13.990 -16.030 1.00 61.69 244 SER A N 1
ATOM 1974 C CA . SER A 1 244 ? -17.415 -12.621 -16.240 1.00 61.69 244 SER A CA 1
ATOM 1975 C C . SER A 1 244 ? -18.209 -12.161 -15.037 1.00 61.69 244 SER A C 1
ATOM 1977 O O . SER A 1 244 ? -18.872 -12.961 -14.382 1.00 61.69 244 SER A O 1
ATOM 1979 N N . THR A 1 245 ? -18.120 -10.870 -14.772 1.00 62.31 245 THR A N 1
ATOM 1980 C CA . THR A 1 245 ? -18.888 -10.153 -13.763 1.00 62.31 245 THR A CA 1
ATOM 1981 C C . THR A 1 245 ? -19.443 -8.891 -14.399 1.00 62.31 245 THR A C 1
ATOM 1983 O O . THR A 1 245 ? -18.883 -8.406 -15.373 1.00 62.31 245 THR A O 1
ATOM 1986 N N . ALA A 1 246 ? -20.516 -8.327 -13.862 1.00 63.03 246 ALA A N 1
ATOM 1987 C CA . ALA A 1 246 ? -20.989 -7.015 -14.284 1.00 63.03 246 ALA A CA 1
ATOM 1988 C C . ALA A 1 246 ? -21.060 -6.088 -13.076 1.00 63.03 246 ALA A C 1
ATOM 1990 O O . ALA A 1 246 ? -21.527 -6.494 -12.008 1.00 63.03 246 ALA A O 1
ATOM 1991 N N . ILE A 1 247 ? -20.596 -4.854 -13.249 1.00 68.19 247 ILE A N 1
ATOM 1992 C CA . ILE A 1 247 ? -20.950 -3.766 -12.341 1.00 68.19 247 ILE A CA 1
ATOM 1993 C C . ILE A 1 247 ? -22.192 -3.127 -12.944 1.00 68.19 247 ILE A C 1
ATOM 1995 O O . ILE A 1 247 ? -22.167 -2.714 -14.101 1.00 68.19 247 ILE A O 1
ATOM 1999 N N . LEU A 1 248 ? -23.276 -3.099 -12.176 1.00 71.44 248 LEU A N 1
ATOM 2000 C CA . LEU A 1 248 ? -24.492 -2.400 -12.580 1.00 71.44 248 LEU A CA 1
ATOM 2001 C C . LEU A 1 248 ? -24.268 -0.876 -12.543 1.00 71.44 248 LEU A C 1
ATOM 2003 O O . LEU A 1 248 ? -23.142 -0.393 -12.394 1.00 71.44 248 LEU A O 1
ATOM 2007 N N . THR A 1 249 ? -25.343 -0.107 -12.626 1.00 76.44 249 THR A N 1
ATOM 2008 C CA . THR A 1 249 ? -25.292 1.337 -12.398 1.00 76.44 249 THR A CA 1
ATOM 2009 C C . THR A 1 249 ? -24.732 1.681 -11.016 1.00 76.44 249 THR A C 1
ATOM 2011 O O . THR A 1 249 ? -24.805 0.897 -10.058 1.00 76.44 249 THR A O 1
ATOM 2014 N N . SER A 1 250 ? -24.110 2.855 -10.909 1.00 84.00 250 SER A N 1
ATOM 2015 C CA . SER A 1 250 ? -23.475 3.265 -9.664 1.00 84.00 250 SER A CA 1
ATOM 2016 C C . SER A 1 250 ? -24.522 3.573 -8.581 1.00 84.00 250 SER A C 1
ATOM 2018 O O . SER A 1 250 ? -25.655 3.964 -8.889 1.00 84.00 250 SER A O 1
ATOM 2020 N N . PRO A 1 251 ? -24.170 3.434 -7.289 1.00 83.94 251 PRO A N 1
ATOM 2021 C CA . PRO A 1 251 ? -25.055 3.847 -6.204 1.00 83.94 251 PRO A CA 1
ATOM 2022 C C . PRO A 1 251 ? -25.505 5.312 -6.315 1.00 83.94 251 PRO A C 1
ATOM 2024 O O . PRO A 1 251 ? -26.658 5.616 -6.021 1.00 83.94 251 PRO A O 1
ATOM 2027 N N . GLU A 1 252 ? -24.628 6.198 -6.792 1.00 87.50 252 GLU A N 1
ATOM 2028 C CA . GLU A 1 252 ? -24.910 7.617 -7.036 1.00 87.50 252 GLU A CA 1
ATOM 2029 C C . GLU A 1 252 ? -26.004 7.803 -8.095 1.00 87.50 252 GLU A C 1
ATOM 2031 O O . GLU A 1 252 ? -26.983 8.517 -7.865 1.00 87.50 252 GLU A O 1
ATOM 2036 N N . TYR A 1 253 ? -25.905 7.098 -9.227 1.00 86.12 253 TYR A N 1
ATOM 2037 C CA . TYR A 1 253 ? -26.950 7.120 -10.251 1.00 86.12 253 TYR A CA 1
ATOM 2038 C C . TYR A 1 253 ? -28.286 6.599 -9.709 1.00 86.12 253 TYR A C 1
ATOM 2040 O O . TYR A 1 253 ? -29.342 7.192 -9.945 1.00 86.12 253 TYR A O 1
ATOM 2048 N N . LYS A 1 254 ? -28.253 5.530 -8.907 1.00 84.19 254 LYS A N 1
ATOM 2049 C CA . LYS A 1 254 ? -29.460 4.999 -8.270 1.00 84.19 254 LYS A CA 1
ATOM 2050 C C . LYS A 1 254 ? -30.092 6.015 -7.313 1.00 84.19 254 LYS A C 1
ATOM 2052 O O . LYS A 1 254 ? -31.303 6.214 -7.368 1.00 84.19 254 LYS A O 1
ATOM 2057 N N . MET A 1 255 ? -29.300 6.702 -6.489 1.00 85.12 255 MET A N 1
ATOM 2058 C CA . MET A 1 255 ? -29.795 7.782 -5.624 1.00 85.12 255 MET A CA 1
ATOM 2059 C C . MET A 1 255 ? -30.415 8.917 -6.443 1.00 85.12 255 MET A C 1
ATOM 2061 O O . MET A 1 255 ? -31.522 9.352 -6.137 1.00 85.12 255 MET A O 1
ATOM 2065 N N . LYS A 1 256 ? -29.759 9.345 -7.527 1.00 82.88 256 LYS A N 1
ATOM 2066 C CA . LYS A 1 256 ? -30.301 10.340 -8.464 1.00 82.88 256 LYS A CA 1
ATOM 2067 C C . LYS A 1 256 ? -31.662 9.905 -9.015 1.00 82.88 256 LYS A C 1
ATOM 2069 O O . LYS A 1 256 ? -32.601 10.692 -8.964 1.00 82.88 256 LYS A O 1
ATOM 2074 N N . SER A 1 257 ? -31.804 8.659 -9.475 1.00 79.50 257 SER A N 1
ATOM 2075 C CA . SER A 1 257 ? -33.079 8.146 -10.009 1.00 79.50 257 SER A CA 1
ATOM 2076 C C . SER A 1 257 ? -34.227 8.194 -8.989 1.00 79.50 257 SER A C 1
ATOM 2078 O O . SER A 1 257 ? -35.374 8.426 -9.359 1.00 79.50 257 SER A O 1
ATOM 2080 N N . MET A 1 258 ? -33.919 8.047 -7.695 1.00 82.62 258 MET A N 1
ATOM 2081 C CA . MET A 1 258 ? -34.900 8.154 -6.610 1.00 82.62 258 MET A CA 1
ATOM 2082 C C . MET A 1 258 ? -35.282 9.604 -6.287 1.00 82.62 258 MET A C 1
ATOM 2084 O O . MET A 1 258 ? -36.361 9.833 -5.743 1.00 82.62 258 MET A O 1
ATOM 2088 N N . LEU A 1 259 ? -34.408 10.569 -6.581 1.00 80.88 259 LEU A N 1
ATOM 2089 C CA . LEU A 1 259 ? -34.595 11.990 -6.270 1.00 80.88 259 LEU A CA 1
ATOM 2090 C C . LEU A 1 259 ? -35.245 12.767 -7.424 1.00 80.88 259 LEU A C 1
ATOM 2092 O O . LEU A 1 259 ? -36.075 13.642 -7.190 1.00 80.88 259 LEU A O 1
ATOM 2096 N N . VAL A 1 260 ? -34.886 12.461 -8.672 1.00 73.31 260 VAL A N 1
ATOM 2097 C CA . VAL A 1 260 ? -35.402 13.168 -9.854 1.00 73.31 260 VAL A CA 1
ATOM 2098 C C . VAL A 1 260 ? -36.908 12.925 -10.000 1.00 73.31 260 VAL A C 1
ATOM 2100 O O . VAL A 1 260 ? -37.371 11.790 -9.912 1.00 73.31 260 VAL A O 1
ATOM 2103 N N . ASN A 1 261 ? -37.671 14.000 -10.233 1.00 69.94 261 ASN A N 1
ATOM 2104 C CA . ASN A 1 261 ? -39.133 14.004 -10.408 1.00 69.94 261 ASN A CA 1
ATOM 2105 C C . ASN A 1 261 ? -39.943 13.410 -9.238 1.00 69.94 261 ASN A C 1
ATOM 2107 O O . ASN A 1 261 ? -41.115 13.080 -9.408 1.00 69.94 261 ASN A O 1
ATOM 2111 N N . ASN A 1 262 ? -39.344 13.305 -8.050 1.00 72.94 262 ASN A N 1
ATOM 2112 C CA . ASN A 1 262 ? -39.986 12.785 -6.848 1.00 72.94 262 ASN A CA 1
ATOM 2113 C C . ASN A 1 262 ? -39.816 13.761 -5.674 1.00 72.94 262 ASN A C 1
ATOM 2115 O O . ASN A 1 262 ? -38.881 14.554 -5.637 1.00 72.94 262 ASN A O 1
ATOM 2119 N N . ALA A 1 263 ? -40.697 13.675 -4.676 1.00 79.62 263 ALA A N 1
ATOM 2120 C CA . ALA A 1 263 ? -40.597 14.448 -3.430 1.00 79.62 263 ALA A CA 1
ATOM 2121 C C . ALA A 1 263 ? -39.710 13.762 -2.366 1.00 79.62 263 ALA A C 1
ATOM 2123 O O . ALA A 1 263 ? -39.825 14.042 -1.173 1.00 79.62 263 ALA A O 1
ATOM 2124 N N . ASN A 1 264 ? -38.865 12.817 -2.785 1.00 82.31 264 ASN A N 1
ATOM 2125 C CA . ASN A 1 264 ? -38.037 12.030 -1.881 1.00 82.31 264 ASN A CA 1
ATOM 2126 C C . ASN A 1 264 ? -36.890 12.873 -1.313 1.00 82.31 264 ASN A C 1
ATOM 2128 O O . ASN A 1 264 ? -36.276 13.668 -2.021 1.00 82.31 264 ASN A O 1
ATOM 2132 N N . VAL A 1 265 ? -36.562 12.635 -0.044 1.00 83.12 265 VAL A N 1
ATOM 2133 C CA . VAL A 1 265 ? -35.393 13.207 0.633 1.00 83.12 265 VAL A CA 1
ATOM 2134 C C . VAL A 1 265 ? -34.526 12.055 1.122 1.00 83.12 265 VAL A C 1
ATOM 2136 O O . VAL A 1 265 ? -35.024 11.138 1.775 1.00 83.12 265 VAL A O 1
ATOM 2139 N N . ILE A 1 266 ? -33.233 12.085 0.797 1.00 81.94 266 ILE A N 1
ATOM 2140 C CA . ILE A 1 266 ? -32.269 11.067 1.227 1.00 81.94 266 ILE A CA 1
ATOM 2141 C C . ILE A 1 266 ? -31.289 11.701 2.210 1.00 81.94 266 ILE A C 1
ATOM 2143 O O . ILE A 1 266 ? -30.554 12.619 1.856 1.00 81.94 266 ILE A O 1
ATOM 2147 N N . PHE A 1 267 ? -31.242 11.167 3.430 1.00 82.19 267 PHE A N 1
ATOM 2148 C CA . PHE A 1 267 ? -30.247 11.536 4.434 1.00 82.19 267 PHE A CA 1
ATOM 2149 C C . PHE A 1 267 ? -29.069 10.562 4.373 1.00 82.19 267 PHE A C 1
ATOM 2151 O O . PHE A 1 267 ? -29.209 9.383 4.702 1.00 82.19 267 PHE A O 1
ATOM 2158 N N . SER A 1 268 ? -27.901 11.053 3.955 1.00 75.94 268 SER A N 1
ATOM 2159 C CA . SER A 1 268 ? -26.666 10.263 3.929 1.00 75.94 268 SER A CA 1
ATOM 2160 C C . SER A 1 268 ? -25.895 10.464 5.230 1.00 75.94 268 SER A C 1
ATOM 2162 O O . SER A 1 268 ? -25.247 11.487 5.417 1.00 75.94 268 SER A O 1
ATOM 2164 N N . ILE A 1 269 ? -25.971 9.489 6.137 1.00 74.62 269 ILE A N 1
ATOM 2165 C CA . ILE A 1 269 ? -25.299 9.547 7.441 1.00 74.62 269 ILE A CA 1
ATOM 2166 C C . ILE A 1 269 ? -24.096 8.609 7.418 1.00 74.62 269 ILE A C 1
ATOM 2168 O O . ILE A 1 269 ? -24.240 7.399 7.238 1.00 74.62 269 ILE A O 1
ATOM 2172 N N . SER A 1 270 ? -22.900 9.156 7.619 1.00 74.50 270 SER A N 1
ATOM 2173 C CA . SER A 1 270 ? -21.675 8.367 7.711 1.00 74.50 270 SER A CA 1
ATOM 2174 C C . SER A 1 270 ? -20.685 9.018 8.664 1.00 74.50 270 SER A C 1
ATOM 2176 O O . SER A 1 270 ? -20.483 10.226 8.616 1.00 74.50 270 SER A O 1
ATOM 2178 N N . ALA A 1 271 ? -20.031 8.205 9.496 1.00 67.06 271 ALA A N 1
ATOM 2179 C CA . ALA A 1 271 ? -19.036 8.680 10.458 1.00 67.06 271 ALA A CA 1
ATOM 2180 C C . ALA A 1 271 ? -17.792 9.288 9.786 1.00 67.06 271 ALA A C 1
ATOM 2182 O O . ALA A 1 271 ? -17.114 10.107 10.390 1.00 67.06 271 ALA A O 1
ATOM 2183 N N . THR A 1 272 ? -17.474 8.873 8.556 1.00 71.75 272 THR A N 1
ATOM 2184 C CA . THR A 1 272 ? -16.329 9.394 7.782 1.00 71.75 272 THR A CA 1
ATOM 2185 C C . THR A 1 272 ? -16.646 9.550 6.290 1.00 71.75 272 THR A C 1
ATOM 2187 O O . THR A 1 272 ? -15.753 9.592 5.449 1.00 71.75 272 THR A O 1
ATOM 2190 N N . GLY A 1 273 ? -17.930 9.583 5.926 1.00 64.69 273 GLY A N 1
ATOM 2191 C CA . GLY A 1 273 ? -18.373 9.686 4.530 1.00 64.69 273 GLY A CA 1
ATOM 2192 C C . GLY A 1 273 ? -18.379 11.107 3.973 1.00 64.69 273 GLY A C 1
ATOM 2193 O O . GLY A 1 273 ? -18.704 11.262 2.805 1.00 64.69 273 GLY A O 1
ATOM 2194 N N . GLY A 1 274 ? -18.037 12.111 4.789 1.00 75.94 274 GLY A N 1
ATOM 2195 C CA . GLY A 1 274 ? -17.909 13.509 4.367 1.00 75.94 274 GLY A CA 1
ATOM 2196 C C . GLY A 1 274 ? -16.662 13.799 3.531 1.00 75.94 274 GLY A C 1
ATOM 2197 O O . GLY A 1 274 ? -16.595 14.856 2.920 1.00 75.94 274 GLY A O 1
ATOM 2198 N N . ILE A 1 275 ? -15.716 12.855 3.460 1.00 88.12 275 ILE A N 1
ATOM 2199 C CA . ILE A 1 275 ? -14.452 13.046 2.745 1.00 88.12 275 ILE A CA 1
ATOM 2200 C C . ILE A 1 275 ? -14.678 12.882 1.236 1.00 88.12 275 ILE A C 1
ATOM 2202 O O . ILE A 1 275 ? -14.866 11.754 0.766 1.00 88.12 275 ILE A O 1
ATOM 2206 N N . TYR A 1 276 ? -14.642 13.988 0.493 1.00 86.75 276 TYR A N 1
ATOM 2207 C CA . TYR A 1 276 ? -14.902 14.061 -0.952 1.00 86.75 276 TYR A CA 1
ATOM 2208 C C . TYR A 1 276 ? -13.898 13.240 -1.760 1.00 86.75 276 TYR A C 1
ATOM 2210 O O . TYR A 1 276 ? -14.259 12.600 -2.747 1.00 86.75 276 TYR A O 1
ATOM 2218 N N . GLY A 1 277 ? -12.639 13.218 -1.327 1.00 86.94 277 GLY A N 1
ATOM 2219 C CA . GLY A 1 277 ? -11.593 12.461 -1.997 1.00 86.94 277 GLY A CA 1
ATOM 2220 C C . GLY A 1 277 ? -11.719 10.948 -1.875 1.00 86.94 277 GLY A C 1
ATOM 2221 O O . GLY A 1 277 ? -10.978 10.255 -2.563 1.00 86.94 277 GLY A O 1
ATOM 2222 N N . ASP A 1 278 ? -12.599 10.393 -1.034 1.00 89.06 278 ASP A N 1
ATOM 2223 C CA . ASP A 1 278 ? -12.782 8.939 -0.968 1.00 89.06 278 ASP A CA 1
ATOM 2224 C C . ASP A 1 278 ? -13.751 8.436 -2.043 1.00 89.06 278 ASP A C 1
ATOM 2226 O O . ASP A 1 278 ? -14.960 8.372 -1.839 1.00 89.06 278 ASP A O 1
ATOM 2230 N N . LEU A 1 279 ? -13.211 7.957 -3.160 1.00 88.44 279 LEU A N 1
ATOM 2231 C CA . LEU A 1 279 ? -14.012 7.393 -4.251 1.00 88.44 279 LEU A CA 1
ATOM 2232 C C . LEU A 1 279 ? -14.199 5.874 -4.143 1.00 88.44 279 LEU A C 1
ATOM 2234 O O . LEU A 1 279 ? -14.812 5.252 -5.015 1.00 88.44 279 LEU A O 1
ATOM 2238 N N . THR A 1 280 ? -13.647 5.257 -3.096 1.00 82.44 280 THR A N 1
ATOM 2239 C CA . THR A 1 280 ? -13.562 3.797 -2.955 1.00 82.44 280 THR A CA 1
ATOM 2240 C C . THR A 1 280 ? -14.565 3.228 -1.969 1.00 82.44 280 THR A C 1
ATOM 2242 O O . THR A 1 280 ? -15.095 2.141 -2.207 1.00 82.44 280 THR A O 1
ATOM 2245 N N . THR A 1 281 ? -14.828 3.939 -0.869 1.00 79.88 281 THR A N 1
ATOM 2246 C CA . THR A 1 281 ? -15.804 3.520 0.150 1.00 79.88 281 THR A CA 1
ATOM 2247 C C . THR A 1 281 ? -16.894 4.549 0.428 1.00 79.88 281 THR A C 1
ATOM 2249 O O . THR A 1 281 ? -17.856 4.211 1.119 1.00 79.88 281 THR A O 1
ATOM 2252 N N . SER A 1 282 ? -16.785 5.762 -0.124 1.00 81.56 282 SER A N 1
ATOM 2253 C CA . SER A 1 282 ? -17.846 6.773 -0.095 1.00 81.56 282 SER A CA 1
ATOM 2254 C C . SER A 1 282 ? -18.493 6.948 -1.475 1.00 81.56 282 SER A C 1
ATOM 2256 O O . SER A 1 282 ? -18.024 6.420 -2.488 1.00 81.56 282 SER A O 1
ATOM 2258 N N . TYR A 1 283 ? -19.611 7.673 -1.489 1.00 85.88 283 TYR A N 1
ATOM 2259 C CA . TYR A 1 283 ? -20.221 8.165 -2.719 1.00 85.88 283 TYR A CA 1
ATOM 2260 C C . TYR A 1 283 ? -19.376 9.289 -3.313 1.00 85.88 283 TYR A C 1
ATOM 2262 O O . TYR A 1 283 ? -18.770 10.066 -2.577 1.00 85.88 283 TYR A O 1
ATOM 2270 N N . ASP A 1 284 ? -19.386 9.401 -4.636 1.00 88.31 284 ASP A N 1
ATOM 2271 C CA . ASP A 1 284 ? -18.812 10.554 -5.321 1.00 88.31 284 ASP A CA 1
ATOM 2272 C C . ASP A 1 284 ? -19.705 11.788 -5.128 1.00 88.31 284 ASP A C 1
ATOM 2274 O O . ASP A 1 284 ? -20.695 11.999 -5.839 1.00 88.31 284 ASP A O 1
ATOM 2278 N N . MET A 1 285 ? -19.374 12.577 -4.108 1.00 85.69 285 MET A N 1
ATOM 2279 C CA . MET A 1 285 ? -20.148 13.755 -3.719 1.00 85.69 285 MET A CA 1
ATOM 2280 C C . MET A 1 285 ? -20.078 14.858 -4.778 1.00 85.69 285 MET A C 1
ATOM 2282 O O . MET A 1 285 ? -21.083 15.526 -5.010 1.00 85.69 285 MET A O 1
ATOM 2286 N N . SER A 1 286 ? -18.948 14.997 -5.480 1.00 85.31 286 SER A N 1
ATOM 2287 C CA . SER A 1 286 ? -18.791 15.962 -6.576 1.00 85.31 286 SER A CA 1
ATOM 2288 C C . SER A 1 286 ? -19.727 15.640 -7.739 1.00 85.31 286 SER A C 1
ATOM 2290 O O . SER A 1 286 ? -20.425 16.523 -8.240 1.00 85.31 286 SER A O 1
ATOM 2292 N N . TYR A 1 287 ? -19.809 14.364 -8.132 1.00 87.06 287 TYR A N 1
ATOM 2293 C CA . TYR A 1 287 ? -20.763 13.919 -9.149 1.00 87.06 287 TYR A CA 1
ATOM 2294 C C . TYR A 1 287 ? -22.215 14.182 -8.722 1.00 87.06 287 TYR A C 1
ATOM 2296 O O . TYR A 1 287 ? -23.019 14.662 -9.525 1.00 87.06 287 TYR A O 1
ATOM 2304 N N . MET A 1 288 ? -22.561 13.895 -7.462 1.00 86.12 288 MET A N 1
ATOM 2305 C CA . MET A 1 288 ? -23.910 14.137 -6.940 1.00 86.12 288 MET A CA 1
ATOM 2306 C C . MET A 1 288 ? -24.260 15.626 -6.917 1.00 86.12 288 MET A C 1
ATOM 2308 O O . MET A 1 288 ? -25.360 15.993 -7.327 1.00 86.12 288 MET A O 1
ATOM 2312 N N . GLU A 1 289 ? -23.335 16.484 -6.484 1.00 85.88 289 GLU A N 1
ATOM 2313 C CA . GLU A 1 289 ? -23.533 17.932 -6.460 1.00 85.88 289 GLU A CA 1
ATOM 2314 C C . GLU A 1 289 ? -23.763 18.496 -7.866 1.00 85.88 289 GLU A C 1
ATOM 2316 O O . GLU A 1 289 ? -24.687 19.288 -8.072 1.00 85.88 289 GLU A O 1
ATOM 2321 N N . ASP A 1 290 ? -22.970 18.055 -8.841 1.00 85.50 290 ASP A N 1
ATOM 2322 C CA . ASP A 1 290 ? -23.095 18.482 -10.232 1.00 85.50 290 ASP A CA 1
ATOM 2323 C C . ASP A 1 290 ? -24.409 17.998 -10.865 1.00 85.50 290 ASP A C 1
ATOM 2325 O O . ASP A 1 290 ? -25.178 18.788 -11.411 1.00 85.50 290 ASP A O 1
ATOM 2329 N N . LYS A 1 291 ? -24.740 16.706 -10.732 1.00 83.75 291 LYS A N 1
ATOM 2330 C CA . LYS A 1 291 ? -25.947 16.128 -11.353 1.00 83.75 291 LYS A CA 1
ATOM 2331 C C . LYS A 1 291 ? -27.258 16.565 -10.710 1.00 83.75 291 LYS A C 1
ATOM 2333 O O . LYS A 1 291 ? -28.300 16.450 -11.354 1.00 83.75 291 LYS A O 1
ATOM 2338 N N . LEU A 1 292 ? -27.225 17.034 -9.466 1.00 84.44 292 LEU A N 1
ATOM 2339 C CA . LEU A 1 292 ? -28.383 17.586 -8.760 1.00 84.44 292 LEU A CA 1
ATOM 2340 C C . LEU A 1 292 ? -28.472 19.118 -8.873 1.00 84.44 292 LEU A C 1
ATOM 2342 O O . LEU A 1 292 ? -29.298 19.745 -8.202 1.00 84.44 292 LEU A O 1
ATOM 2346 N N . ARG A 1 293 ? -27.648 19.736 -9.728 1.00 85.56 293 ARG A N 1
ATOM 2347 C CA . ARG A 1 293 ? -27.717 21.162 -10.049 1.00 85.56 293 ARG A CA 1
ATOM 2348 C C . ARG A 1 293 ? -28.952 21.472 -10.894 1.00 85.56 293 ARG A C 1
ATOM 2350 O O . ARG A 1 293 ? -29.198 20.853 -11.925 1.00 85.56 293 ARG A O 1
ATOM 2357 N N . ARG A 1 294 ? -29.754 22.434 -10.435 1.00 79.50 294 ARG A N 1
ATOM 2358 C CA . ARG A 1 294 ? -30.930 22.952 -11.154 1.00 79.50 294 ARG A CA 1
ATOM 2359 C C . ARG A 1 294 ? -30.497 23.952 -12.229 1.00 79.50 294 ARG A C 1
ATOM 2361 O O . ARG A 1 294 ? -29.379 24.455 -12.187 1.00 79.50 294 ARG A O 1
ATOM 2368 N N . GLU A 1 295 ? -31.409 24.323 -13.130 1.00 77.94 295 GLU A N 1
ATOM 2369 C CA . GLU A 1 295 ? -31.176 25.369 -14.149 1.00 77.94 295 GLU A CA 1
ATOM 2370 C C . GLU A 1 295 ? -30.737 26.716 -13.548 1.00 77.94 295 GLU A C 1
ATOM 2372 O O . GLU A 1 295 ? -30.009 27.473 -14.181 1.00 77.94 295 GLU A O 1
ATOM 2377 N N . SER A 1 296 ? -31.110 26.991 -12.291 1.00 77.06 296 SER A N 1
ATOM 2378 C CA . SER A 1 296 ? -30.643 28.157 -11.527 1.00 77.06 296 SER A CA 1
ATOM 2379 C C . SER A 1 296 ? -29.155 28.114 -11.154 1.00 77.06 296 SER A C 1
ATOM 2381 O O . SER A 1 296 ? -28.653 29.051 -10.538 1.00 77.06 296 SER A O 1
ATOM 2383 N N . GLY A 1 297 ? -28.457 27.015 -11.446 1.00 77.75 297 GLY A N 1
ATOM 2384 C CA . GLY A 1 297 ? -27.073 26.777 -11.052 1.00 77.75 297 GLY A CA 1
ATOM 2385 C C . GLY A 1 297 ? -26.899 26.319 -9.601 1.00 77.75 297 GLY A C 1
ATOM 2386 O O . GLY A 1 297 ? -25.776 26.018 -9.210 1.00 77.75 297 GLY A O 1
ATOM 2387 N N . GLN A 1 298 ? -27.962 26.220 -8.796 1.00 78.81 298 GLN A N 1
ATOM 2388 C CA . GLN A 1 298 ? -27.888 25.729 -7.412 1.00 78.81 298 GLN A CA 1
ATOM 2389 C C . GLN A 1 298 ? -28.096 24.213 -7.338 1.00 78.81 298 GLN A C 1
ATOM 2391 O O . GLN A 1 298 ? -29.025 23.684 -7.953 1.00 78.81 298 GLN A O 1
ATOM 2396 N N . SER A 1 299 ? -27.257 23.521 -6.564 1.00 82.62 299 SER A N 1
ATOM 2397 C CA . SER A 1 299 ? -27.419 22.087 -6.307 1.00 82.62 299 SER A CA 1
ATOM 2398 C C . SER A 1 299 ? -28.473 21.817 -5.239 1.00 82.62 299 SER A C 1
ATOM 2400 O O . SER A 1 299 ? -28.528 22.509 -4.225 1.00 82.62 299 SER A O 1
ATOM 2402 N N . SER A 1 300 ? -29.316 20.802 -5.455 1.00 80.25 300 SER A N 1
ATOM 2403 C CA . SER A 1 300 ? -30.164 20.251 -4.390 1.00 80.25 300 SER A CA 1
ATOM 2404 C C . SER A 1 300 ? -29.420 19.267 -3.488 1.00 80.25 300 SER A C 1
ATOM 2406 O O . SER A 1 300 ? -29.985 18.815 -2.496 1.00 80.25 300 SER A O 1
ATOM 2408 N N . PHE A 1 301 ? -28.175 18.923 -3.823 1.00 83.38 301 PHE A N 1
ATOM 2409 C CA . PHE A 1 301 ? -27.263 18.308 -2.874 1.00 83.38 301 PHE A CA 1
ATOM 2410 C C . PHE A 1 301 ? -26.796 19.381 -1.884 1.00 83.38 301 PHE A C 1
ATOM 2412 O O . PHE A 1 301 ? -26.165 20.361 -2.276 1.00 83.38 301 PHE A O 1
ATOM 2419 N N . GLN A 1 302 ? -27.138 19.211 -0.610 1.00 80.56 302 GLN A N 1
ATOM 2420 C CA . GLN A 1 302 ? -26.758 20.137 0.451 1.00 80.56 302 GLN A CA 1
ATOM 2421 C C . GLN A 1 302 ? -25.689 19.484 1.321 1.00 80.56 302 GLN A C 1
ATOM 2423 O O . GLN A 1 302 ? -25.976 18.574 2.100 1.00 80.56 302 GLN A O 1
ATOM 2428 N N . ALA A 1 303 ? -24.447 19.940 1.163 1.00 79.31 303 ALA A N 1
ATOM 2429 C CA . ALA A 1 303 ? -23.422 19.725 2.173 1.00 79.31 303 ALA A CA 1
ATOM 2430 C C . ALA A 1 303 ? -23.753 20.550 3.430 1.00 79.31 303 ALA A C 1
ATOM 2432 O O . ALA A 1 303 ? -24.552 21.486 3.362 1.00 79.31 303 ALA A O 1
ATOM 2433 N N . MET A 1 304 ? -23.119 20.218 4.560 1.00 84.19 304 MET A N 1
ATOM 2434 C CA . MET A 1 304 ? -23.221 21.041 5.769 1.00 84.19 304 MET A CA 1
ATOM 2435 C C . MET A 1 304 ? -22.825 22.485 5.446 1.00 84.19 304 MET A C 1
ATOM 2437 O O . MET A 1 304 ? -21.727 22.736 4.947 1.00 84.19 304 MET A O 1
ATOM 2441 N N . SER A 1 305 ? -23.733 23.412 5.728 1.00 87.19 305 SER A N 1
ATOM 2442 C CA . SER A 1 305 ? -23.495 24.851 5.716 1.00 87.19 305 SER A CA 1
ATOM 2443 C C . SER A 1 305 ? -22.474 25.243 6.782 1.00 87.19 305 SER A C 1
ATOM 2445 O O . SER A 1 305 ? -22.234 24.487 7.723 1.00 87.19 305 SER A O 1
ATOM 2447 N N . GLU A 1 306 ? -21.906 26.448 6.684 1.00 91.19 306 GLU A N 1
ATOM 2448 C CA . GLU A 1 306 ? -20.965 26.896 7.717 1.00 91.19 306 GLU A CA 1
ATOM 2449 C C . GLU A 1 306 ? -21.583 26.948 9.113 1.00 91.19 306 GLU A C 1
ATOM 2451 O O . GLU A 1 306 ? -20.960 26.506 10.065 1.00 91.19 306 GLU A O 1
ATOM 2456 N N . LEU A 1 307 ? -22.853 27.341 9.233 1.00 92.94 307 LEU A N 1
ATOM 2457 C CA . LEU A 1 307 ? -23.558 27.321 10.519 1.00 92.94 307 LEU A CA 1
ATOM 2458 C C . LEU A 1 307 ? -23.645 25.907 11.125 1.00 92.94 307 LEU A C 1
ATOM 2460 O O . LEU A 1 307 ? -23.602 25.744 12.341 1.00 92.94 307 LEU A O 1
ATOM 2464 N N . GLU A 1 308 ? -23.776 24.870 10.294 1.00 91.19 308 GLU A N 1
ATOM 2465 C CA . GLU A 1 308 ? -23.804 23.475 10.755 1.00 91.19 308 GLU A CA 1
ATOM 2466 C C . GLU A 1 308 ? -22.405 22.955 11.110 1.00 91.19 308 GLU A C 1
ATOM 2468 O O . GLU A 1 308 ? -22.262 22.139 12.025 1.00 91.19 308 GLU A O 1
ATOM 2473 N N . VAL A 1 309 ? -21.368 23.428 10.413 1.00 91.31 309 VAL A N 1
ATOM 2474 C CA . VAL A 1 309 ? -19.970 23.150 10.770 1.00 91.31 309 VAL A CA 1
ATOM 2475 C C . VAL A 1 309 ? -19.620 23.836 12.091 1.00 91.31 309 VAL A C 1
ATOM 2477 O O . VAL A 1 309 ? -19.102 23.168 12.985 1.00 91.31 309 VAL A O 1
ATOM 2480 N N . ASP A 1 310 ? -19.984 25.107 12.259 1.00 94.38 310 ASP A N 1
ATOM 2481 C CA . ASP A 1 310 ? -19.838 25.866 13.505 1.00 94.38 310 ASP A CA 1
ATOM 2482 C C . ASP A 1 310 ? -20.531 25.140 14.666 1.00 94.38 310 ASP A C 1
ATOM 2484 O O . ASP A 1 310 ? -19.934 24.942 15.724 1.00 94.38 310 ASP A O 1
ATOM 2488 N N . LEU A 1 311 ? -21.748 24.623 14.452 1.00 94.44 311 LEU A N 1
ATOM 2489 C CA . LEU A 1 311 ? -22.460 23.822 15.450 1.00 94.44 311 LEU A CA 1
ATOM 2490 C C . LEU A 1 311 ? -21.682 22.556 15.857 1.00 94.44 311 LEU A C 1
ATOM 2492 O O . LEU A 1 311 ? -21.693 22.172 17.028 1.00 94.44 311 LEU A O 1
ATOM 2496 N N . CYS A 1 312 ? -20.986 21.892 14.928 1.00 91.88 312 CYS A N 1
ATOM 2497 C CA . CYS A 1 312 ? -20.130 20.750 15.270 1.00 91.88 312 CYS A CA 1
ATOM 2498 C C . CYS A 1 312 ? -18.978 21.169 16.198 1.00 91.88 312 CYS A C 1
ATOM 2500 O O . CYS A 1 312 ? -18.655 20.448 17.149 1.00 91.88 312 CYS A O 1
ATOM 2502 N N . GLU A 1 313 ? -18.385 22.339 15.958 1.00 93.50 313 GLU A N 1
ATOM 2503 C CA . GLU A 1 313 ? -17.332 22.902 16.807 1.00 93.50 313 GLU A CA 1
ATOM 2504 C C . GLU A 1 313 ? -17.869 23.313 18.180 1.00 93.50 313 GLU A C 1
ATOM 2506 O O . GLU A 1 313 ? -17.249 22.998 19.196 1.00 93.50 313 GLU A O 1
ATOM 2511 N N . GLU A 1 314 ? -19.048 23.934 18.238 1.00 94.69 314 GLU A N 1
ATOM 2512 C CA . GLU A 1 314 ? -19.737 24.261 19.490 1.00 94.69 314 GLU A CA 1
ATOM 2513 C C . GLU A 1 314 ? -20.018 23.003 20.321 1.00 94.69 314 GLU A C 1
ATOM 2515 O O . GLU A 1 314 ? -19.712 22.966 21.516 1.00 94.69 314 GLU A O 1
ATOM 2520 N N . ILE A 1 315 ? -20.520 21.933 19.690 1.00 91.94 315 ILE A N 1
ATOM 2521 C CA . ILE A 1 315 ? -20.748 20.639 20.349 1.00 91.94 315 ILE A CA 1
ATOM 2522 C C . ILE A 1 315 ? -19.431 20.062 20.879 1.00 91.94 315 ILE A C 1
ATOM 2524 O O . ILE A 1 315 ? -19.395 19.544 22.000 1.00 91.94 315 ILE A O 1
ATOM 2528 N N . ARG A 1 316 ? -18.342 20.138 20.104 1.00 92.38 316 ARG A N 1
ATOM 2529 C CA . ARG A 1 316 ? -17.015 19.694 20.553 1.00 92.38 316 ARG A CA 1
ATOM 2530 C C . ARG A 1 316 ? -16.549 20.496 21.770 1.00 92.38 316 ARG A C 1
ATOM 2532 O O . ARG A 1 316 ? -16.155 19.886 22.762 1.00 92.38 316 ARG A O 1
ATOM 2539 N N . ASN A 1 317 ? -16.640 21.823 21.717 1.00 92.56 317 ASN A N 1
ATOM 2540 C CA . ASN A 1 317 ? -16.214 22.723 22.791 1.00 92.56 317 ASN A CA 1
ATOM 2541 C C . ASN A 1 317 ? -17.028 22.498 24.073 1.00 92.56 317 ASN A C 1
ATOM 2543 O O . ASN A 1 317 ? -16.465 22.425 25.164 1.00 92.56 317 ASN A O 1
ATOM 2547 N N . TYR A 1 318 ? -18.343 22.304 23.948 1.00 91.25 318 TYR A N 1
ATOM 2548 C CA . TYR A 1 318 ? -19.203 21.932 25.071 1.00 91.25 318 TYR A CA 1
ATOM 2549 C C . TYR A 1 318 ? -18.780 20.591 25.688 1.00 91.25 318 TYR A C 1
ATOM 2551 O O . TYR A 1 318 ? -18.631 20.472 26.906 1.00 91.25 318 TYR A O 1
ATOM 2559 N N . ARG A 1 319 ? -18.519 19.571 24.860 1.00 88.94 319 ARG A N 1
ATOM 2560 C CA . ARG A 1 319 ? -18.056 18.261 25.345 1.00 88.94 319 ARG A CA 1
ATOM 2561 C C . ARG A 1 319 ? -16.687 18.338 26.016 1.00 88.94 319 ARG A C 1
ATOM 2563 O O . ARG A 1 319 ? -16.466 17.604 26.971 1.00 88.94 319 ARG A O 1
ATOM 2570 N N . GLN A 1 320 ? -15.804 19.232 25.576 1.00 89.19 320 GLN A N 1
ATOM 2571 C CA . GLN A 1 320 ? -14.469 19.414 26.157 1.00 89.19 320 GLN A CA 1
ATOM 2572 C C . GLN A 1 320 ? -14.502 19.884 27.612 1.00 89.19 320 GLN A C 1
ATOM 2574 O O . GLN A 1 320 ? -13.600 19.568 28.380 1.00 89.19 320 GLN A O 1
ATOM 2579 N N . GLN A 1 321 ? -15.568 20.573 28.018 1.00 87.94 321 GLN A N 1
ATOM 2580 C CA . GLN A 1 321 ? -15.759 20.994 29.408 1.00 87.94 321 GLN A CA 1
ATOM 2581 C C . GLN A 1 321 ? -16.135 19.832 30.346 1.00 87.94 321 GLN A C 1
ATOM 2583 O O . GLN A 1 321 ? -15.979 19.961 31.555 1.00 87.94 321 GLN A O 1
ATOM 2588 N N . HIS A 1 322 ? -16.603 18.704 29.800 1.00 86.00 322 HIS A N 1
ATOM 2589 C CA . HIS A 1 322 ? -17.177 17.581 30.562 1.00 86.00 322 HIS A CA 1
ATOM 2590 C C . HIS A 1 322 ? -16.447 16.245 30.322 1.00 86.00 322 HIS A C 1
ATOM 2592 O O . HIS A 1 322 ? -16.664 15.256 31.022 1.00 86.00 322 HIS A O 1
ATOM 2598 N N . ARG A 1 323 ? -15.565 16.204 29.317 1.00 88.31 323 ARG A N 1
ATOM 2599 C CA . ARG A 1 323 ? -14.756 15.043 28.954 1.00 88.31 323 ARG A CA 1
ATOM 2600 C C . ARG A 1 323 ? -13.290 15.441 28.876 1.00 88.31 323 ARG A C 1
ATOM 2602 O O . ARG A 1 323 ? -12.919 16.298 28.076 1.00 88.31 323 ARG A O 1
ATOM 2609 N N . HIS A 1 324 ? -12.456 14.764 29.655 1.00 89.75 324 HIS A N 1
ATOM 2610 C CA . HIS A 1 324 ? -11.012 14.942 29.632 1.00 89.75 324 HIS A CA 1
ATOM 2611 C C . HIS A 1 324 ? -10.345 13.823 28.826 1.00 89.75 324 HIS A C 1
ATOM 2613 O O . HIS A 1 324 ? -10.356 12.661 29.231 1.00 89.75 324 HIS A O 1
ATOM 2619 N N . THR A 1 325 ? -9.752 14.179 27.689 1.00 91.31 325 THR A N 1
ATOM 2620 C CA . THR A 1 325 ? -9.035 13.243 26.817 1.00 91.31 325 THR A CA 1
ATOM 2621 C C . THR A 1 325 ? -7.539 13.520 26.896 1.00 91.31 325 THR A C 1
ATOM 2623 O O . THR A 1 325 ? -7.105 14.651 26.688 1.00 91.31 325 THR A O 1
ATOM 2626 N N . THR A 1 326 ? -6.740 12.489 27.163 1.00 91.94 326 THR A N 1
ATOM 2627 C CA . THR A 1 326 ? -5.275 12.555 27.067 1.00 91.94 326 THR A CA 1
ATOM 2628 C C . THR A 1 326 ? -4.790 11.661 25.935 1.00 91.94 326 THR A C 1
ATOM 2630 O O . THR A 1 326 ? -5.378 10.616 25.666 1.00 91.94 326 THR A O 1
ATOM 2633 N N . VAL A 1 327 ? -3.729 12.073 25.238 1.00 93.19 327 VAL A N 1
ATOM 2634 C CA . VAL A 1 327 ? -3.153 11.307 24.123 1.00 93.19 327 VAL A CA 1
ATOM 2635 C C . VAL A 1 327 ? -1.671 11.077 24.383 1.00 93.19 327 VAL A C 1
ATOM 2637 O O . VAL A 1 327 ? -0.914 12.035 24.548 1.00 93.19 327 VAL A O 1
ATOM 2640 N N . GLY A 1 328 ? -1.270 9.808 24.405 1.00 88.12 328 GLY A N 1
ATOM 2641 C CA . GLY A 1 328 ? 0.112 9.357 24.531 1.00 88.12 328 GLY A CA 1
ATOM 2642 C C . GLY A 1 328 ? 0.598 8.644 23.269 1.00 88.12 328 GLY A C 1
ATOM 2643 O O . GLY A 1 328 ? -0.172 7.969 22.580 1.00 88.12 328 GLY A O 1
ATOM 2644 N N . PHE A 1 329 ? 1.894 8.768 22.984 1.00 84.88 329 PHE A N 1
ATOM 2645 C CA . PHE A 1 329 ? 2.563 8.062 21.891 1.00 84.88 329 PHE A CA 1
ATOM 2646 C C . PHE A 1 329 ? 3.481 6.975 22.447 1.00 84.88 329 PHE A C 1
ATOM 2648 O O . PHE A 1 329 ? 4.161 7.199 23.444 1.00 84.88 329 PHE A O 1
ATOM 2655 N N . PHE A 1 330 ? 3.511 5.807 21.804 1.00 76.81 330 PHE A N 1
ATOM 2656 C CA . PHE A 1 330 ? 4.381 4.697 22.206 1.00 76.81 330 PHE A CA 1
ATOM 2657 C C . PHE A 1 330 ? 4.987 3.994 20.980 1.00 76.81 330 PHE A C 1
ATOM 2659 O O . PHE A 1 330 ? 4.299 3.729 19.991 1.00 76.81 330 PHE A O 1
ATOM 2666 N N . GLY A 1 331 ? 6.284 3.679 20.975 1.00 61.69 331 GLY A N 1
ATOM 2667 C CA . GLY A 1 331 ? 6.903 3.140 19.760 1.00 61.69 331 GLY A CA 1
ATOM 2668 C C . GLY A 1 331 ? 8.415 2.944 19.805 1.00 61.69 331 GLY A C 1
ATOM 2669 O O . GLY A 1 331 ? 9.150 3.841 20.181 1.00 61.69 331 GLY A O 1
ATOM 2670 N N . LYS A 1 332 ? 8.833 1.746 19.359 1.00 54.56 332 LYS A N 1
ATOM 2671 C CA . LYS A 1 332 ? 10.184 1.144 19.294 1.00 54.56 332 LYS A CA 1
ATOM 2672 C C . LYS A 1 332 ? 10.960 1.072 20.611 1.00 54.56 332 LYS A C 1
ATOM 2674 O O . LYS A 1 332 ? 11.246 -0.046 21.050 1.00 54.56 332 LYS A O 1
ATOM 2679 N N . ASP A 1 333 ? 11.207 2.187 21.273 1.00 57.81 333 ASP A N 1
ATOM 2680 C CA . ASP A 1 333 ? 12.179 2.242 22.362 1.00 57.81 333 ASP A CA 1
ATOM 2681 C C . ASP A 1 333 ? 11.527 2.107 23.735 1.00 57.81 333 ASP A C 1
ATOM 2683 O O . ASP A 1 333 ? 10.381 2.513 23.954 1.00 57.81 333 ASP A O 1
ATOM 2687 N N . TRP A 1 334 ? 12.261 1.515 24.677 1.00 65.31 334 TRP A N 1
ATOM 2688 C CA . TRP A 1 334 ? 11.823 1.347 26.066 1.00 65.31 334 TRP A CA 1
ATOM 2689 C C . TRP A 1 334 ? 11.701 2.669 26.834 1.00 65.31 334 TRP A C 1
ATOM 2691 O O . TRP A 1 334 ? 11.265 2.666 27.981 1.00 65.31 334 TRP A O 1
ATOM 2701 N N . GLU A 1 335 ? 12.109 3.781 26.228 1.00 58.06 335 GLU A N 1
ATOM 2702 C CA . GLU A 1 335 ? 11.899 5.145 26.729 1.00 58.06 335 GLU A CA 1
ATOM 2703 C C . GLU A 1 335 ? 10.460 5.621 26.506 1.00 58.06 335 GLU A C 1
ATOM 2705 O O . GLU A 1 335 ? 9.945 6.427 27.268 1.00 58.06 335 GLU A O 1
ATOM 2710 N N . SER A 1 336 ? 9.782 5.065 25.498 1.00 56.88 336 SER A N 1
ATOM 2711 C CA . SER A 1 336 ? 8.348 5.274 25.259 1.00 56.88 336 SER A CA 1
ATOM 2712 C C . SER A 1 336 ? 7.468 4.287 26.037 1.00 56.88 336 SER A C 1
ATOM 2714 O O . SER A 1 336 ? 6.248 4.256 25.861 1.00 56.88 336 SER A O 1
ATOM 2716 N N . PHE A 1 337 ? 8.091 3.431 26.859 1.00 60.59 337 PHE A N 1
ATOM 2717 C CA . PHE A 1 337 ? 7.377 2.514 27.731 1.00 60.59 337 PHE A CA 1
ATOM 2718 C C . PHE A 1 337 ? 6.785 3.327 28.894 1.00 60.59 337 PHE A C 1
ATOM 2720 O O . PHE A 1 337 ? 7.505 4.099 29.520 1.00 60.59 337 PHE A O 1
ATOM 2727 N N . PRO A 1 338 ? 5.487 3.186 29.187 1.00 55.47 338 PRO A N 1
ATOM 2728 C CA . PRO A 1 338 ? 4.792 4.109 30.080 1.00 55.47 338 PRO A CA 1
ATOM 2729 C C . PRO A 1 338 ? 5.223 4.066 31.564 1.00 55.47 338 PRO A C 1
ATOM 2731 O O . PRO A 1 338 ? 4.771 4.924 32.316 1.00 55.47 338 PRO A O 1
ATOM 2734 N N . ASN A 1 339 ? 6.082 3.128 32.001 1.00 65.69 339 ASN A N 1
ATOM 2735 C CA . ASN A 1 339 ? 6.635 3.088 33.366 1.00 65.69 339 ASN A CA 1
ATOM 2736 C C . ASN A 1 339 ? 7.930 2.259 33.538 1.00 65.69 339 ASN A C 1
ATOM 2738 O O . ASN A 1 339 ? 8.317 1.484 32.671 1.00 65.69 339 ASN A O 1
ATOM 2742 N N . ASP A 1 340 ? 8.577 2.363 34.701 1.00 70.56 340 ASP A N 1
ATOM 2743 C CA . ASP A 1 340 ? 9.826 1.643 34.984 1.00 70.56 340 ASP A CA 1
ATOM 2744 C C . ASP A 1 340 ? 9.640 0.303 35.729 1.00 70.56 340 ASP A C 1
ATOM 2746 O O . ASP A 1 340 ? 10.500 -0.574 35.617 1.00 70.56 340 ASP A O 1
ATOM 2750 N N . GLN A 1 341 ? 8.542 0.091 36.474 1.00 76.75 341 GLN A N 1
ATOM 2751 C CA . GLN A 1 341 ? 8.410 -1.090 37.351 1.00 76.75 341 GLN A CA 1
ATOM 2752 C C . GLN A 1 341 ? 8.129 -2.381 36.572 1.00 76.75 341 GLN A C 1
ATOM 2754 O O . GLN A 1 341 ? 8.700 -3.435 36.874 1.00 76.75 341 GLN A O 1
ATOM 2759 N N . THR A 1 342 ? 7.269 -2.316 35.550 1.00 80.88 342 THR A N 1
ATOM 2760 C CA . THR A 1 342 ? 6.942 -3.482 34.710 1.00 80.88 342 THR A CA 1
ATOM 2761 C C . THR A 1 342 ? 7.870 -3.642 33.505 1.00 80.88 342 THR A C 1
ATOM 2763 O O . THR A 1 342 ? 7.857 -4.692 32.859 1.00 80.88 342 THR A O 1
ATOM 2766 N N . LYS A 1 343 ? 8.734 -2.657 33.232 1.00 83.44 343 LYS A N 1
ATOM 2767 C CA . LYS A 1 343 ? 9.667 -2.640 32.096 1.00 83.44 343 LYS A CA 1
ATOM 2768 C C . LYS A 1 343 ? 10.600 -3.848 32.058 1.00 83.44 343 LYS A C 1
ATOM 2770 O O . LYS A 1 343 ? 10.584 -4.588 31.078 1.00 83.44 343 LYS A O 1
ATOM 2775 N N . GLU A 1 344 ? 11.333 -4.125 33.141 1.00 82.12 344 GLU A N 1
ATOM 2776 C CA . GLU A 1 344 ? 12.222 -5.303 33.215 1.00 82.12 344 GLU A CA 1
ATOM 2777 C C . GLU A 1 344 ? 11.446 -6.624 33.034 1.00 82.12 344 GLU A C 1
ATOM 2779 O O . GLU A 1 344 ? 11.954 -7.608 32.492 1.00 82.12 344 GLU A O 1
ATOM 2784 N N . VAL A 1 345 ? 10.195 -6.663 33.501 1.00 86.56 345 VAL A N 1
ATOM 2785 C CA . VAL A 1 345 ? 9.330 -7.844 33.415 1.00 86.56 345 VAL A CA 1
ATOM 2786 C C . VAL A 1 345 ? 8.842 -8.063 31.981 1.00 86.56 345 VAL A C 1
ATOM 2788 O O . VAL A 1 345 ? 8.890 -9.191 31.484 1.00 86.56 345 VAL A O 1
ATOM 2791 N N . ALA A 1 346 ? 8.460 -6.991 31.288 1.00 86.38 346 ALA A N 1
ATOM 2792 C CA . ALA A 1 346 ? 8.116 -7.010 29.873 1.00 86.38 346 ALA A CA 1
ATOM 2793 C C . ALA A 1 346 ? 9.332 -7.363 28.998 1.00 86.38 346 ALA A C 1
ATOM 2795 O O . ALA A 1 346 ? 9.217 -8.216 28.120 1.00 86.38 346 ALA A O 1
ATOM 2796 N N . GLU A 1 347 ? 10.513 -6.800 29.271 1.00 85.69 347 GLU A N 1
ATOM 2797 C CA . GLU A 1 347 ? 11.780 -7.166 28.616 1.00 85.69 347 GLU A CA 1
ATOM 2798 C C . GLU A 1 347 ? 12.082 -8.659 28.768 1.00 85.69 347 GLU A C 1
ATOM 2800 O O . GLU A 1 347 ? 12.487 -9.342 27.817 1.00 85.69 347 GLU A O 1
ATOM 2805 N N . ARG A 1 348 ? 11.854 -9.203 29.968 1.00 85.69 348 ARG A N 1
ATOM 2806 C CA . ARG A 1 348 ? 12.038 -10.630 30.225 1.00 85.69 348 ARG A CA 1
ATOM 2807 C C . ARG A 1 348 ? 11.046 -11.480 29.436 1.00 85.69 348 ARG A C 1
ATOM 2809 O O . ARG A 1 348 ? 11.445 -12.492 28.860 1.00 85.69 348 ARG A O 1
ATOM 2816 N N . PHE A 1 349 ? 9.782 -11.067 29.369 1.00 90.00 349 PHE A N 1
ATOM 2817 C CA . PHE A 1 349 ? 8.781 -11.741 28.546 1.00 90.00 349 PHE A CA 1
ATOM 2818 C C . PHE A 1 349 ? 9.164 -11.705 27.059 1.00 90.00 349 PHE A C 1
ATOM 2820 O O . PHE A 1 349 ? 9.128 -12.740 26.389 1.00 90.00 349 PHE A O 1
ATOM 2827 N N . GLU A 1 350 ? 9.577 -10.542 26.544 1.00 88.88 350 GLU A N 1
ATOM 2828 C CA . GLU A 1 350 ? 9.972 -10.372 25.143 1.00 88.88 350 GLU A CA 1
ATOM 2829 C C . GLU A 1 350 ? 11.195 -11.235 24.788 1.00 88.88 350 GLU A C 1
ATOM 2831 O O . GLU A 1 350 ? 11.196 -11.947 23.781 1.00 88.88 350 GLU A O 1
ATOM 2836 N N . SER A 1 351 ? 12.227 -11.215 25.635 1.00 86.12 351 SER A N 1
ATOM 2837 C CA . SER A 1 351 ? 13.499 -11.911 25.394 1.00 86.12 351 SER A CA 1
ATOM 2838 C C . SER A 1 351 ? 13.423 -13.433 25.522 1.00 86.12 351 SER A C 1
ATOM 2840 O O . SER A 1 351 ? 14.235 -14.122 24.900 1.00 86.12 351 SER A O 1
ATOM 2842 N N . GLN A 1 352 ? 12.472 -13.955 26.302 1.00 85.50 352 GLN A N 1
ATOM 2843 C CA . GLN A 1 352 ? 12.284 -15.392 26.501 1.00 85.50 352 GLN A CA 1
ATOM 2844 C C . GLN A 1 352 ? 11.080 -15.913 25.718 1.00 85.50 352 GLN A C 1
ATOM 2846 O O . GLN A 1 352 ? 11.237 -16.592 24.709 1.00 85.50 352 GLN A O 1
ATOM 2851 N N . ILE A 1 353 ? 9.870 -15.560 26.152 1.00 89.38 353 ILE A N 1
ATOM 2852 C CA . ILE A 1 353 ? 8.633 -16.174 25.665 1.00 89.38 353 ILE A CA 1
ATOM 2853 C C . ILE A 1 353 ? 8.335 -15.726 24.238 1.00 89.38 353 ILE A C 1
ATOM 2855 O O . ILE A 1 353 ? 8.120 -16.567 23.367 1.00 89.38 353 ILE A O 1
ATOM 2859 N N . LEU A 1 354 ? 8.346 -14.416 23.974 1.00 88.69 354 LEU A N 1
ATOM 2860 C CA . LEU A 1 354 ? 8.017 -13.907 22.642 1.00 88.69 354 LEU A CA 1
ATOM 2861 C C . LEU A 1 354 ? 9.077 -14.316 21.612 1.00 88.69 354 LEU A C 1
ATOM 2863 O O . LEU A 1 354 ? 8.728 -14.738 20.511 1.00 88.69 354 LEU A O 1
ATOM 2867 N N . LYS A 1 355 ? 10.365 -14.234 21.964 1.00 87.44 355 LYS A N 1
ATOM 2868 C CA . LYS A 1 355 ? 11.462 -14.672 21.093 1.00 87.44 355 LYS A CA 1
ATOM 2869 C C . LYS A 1 355 ? 11.361 -16.160 20.746 1.00 87.44 355 LYS A C 1
ATOM 2871 O O . LYS A 1 355 ? 11.506 -16.512 19.575 1.00 87.44 355 LYS A O 1
ATOM 2876 N N . ASP A 1 356 ? 11.065 -17.016 21.724 1.00 85.19 356 ASP A N 1
ATOM 2877 C CA . ASP A 1 356 ? 10.883 -18.452 21.492 1.00 85.19 356 ASP A CA 1
ATOM 2878 C C . ASP A 1 356 ? 9.620 -18.759 20.678 1.00 85.19 356 ASP A C 1
ATOM 2880 O O . ASP A 1 356 ? 9.659 -19.593 19.771 1.00 85.19 356 ASP A O 1
ATOM 2884 N N . PHE A 1 357 ? 8.523 -18.034 20.911 1.00 87.88 357 PHE A N 1
ATOM 2885 C CA . PHE A 1 357 ? 7.318 -18.119 20.084 1.00 87.88 357 PHE A CA 1
ATOM 2886 C C . PHE A 1 357 ? 7.592 -17.738 18.620 1.00 87.88 357 PHE A C 1
ATOM 2888 O O . PHE A 1 357 ? 7.151 -18.420 17.692 1.00 87.88 357 PHE A O 1
ATOM 2895 N N . ILE A 1 358 ? 8.333 -16.650 18.391 1.00 83.88 358 ILE A N 1
ATOM 2896 C CA . ILE A 1 358 ? 8.697 -16.208 17.040 1.00 83.88 358 ILE A CA 1
ATOM 2897 C C . ILE A 1 358 ? 9.586 -17.256 16.362 1.00 83.88 358 ILE A C 1
ATOM 2899 O O . ILE A 1 358 ? 9.359 -17.562 15.193 1.00 83.88 358 ILE A O 1
ATOM 2903 N N . ARG A 1 359 ? 10.559 -17.825 17.087 1.00 78.94 359 ARG A N 1
ATOM 2904 C CA . ARG A 1 359 ? 11.445 -18.885 16.583 1.00 78.94 359 ARG A CA 1
ATOM 2905 C C . ARG A 1 359 ? 10.670 -20.154 16.217 1.00 78.94 359 ARG A C 1
ATOM 2907 O O . ARG A 1 359 ? 10.740 -20.593 15.078 1.00 78.94 359 ARG A O 1
ATOM 2914 N N . SER A 1 360 ? 9.858 -20.682 17.130 1.00 75.56 360 SER A N 1
ATOM 2915 C CA . SER A 1 360 ? 9.026 -21.874 16.878 1.00 75.56 360 SER A CA 1
ATOM 2916 C C . SER A 1 360 ? 8.031 -21.669 15.729 1.00 75.56 360 SER A C 1
ATOM 2918 O O . SER A 1 360 ? 7.834 -22.557 14.902 1.00 75.56 360 SER A O 1
ATOM 2920 N N . SER A 1 361 ? 7.468 -20.465 15.591 1.00 69.25 361 SER A N 1
ATOM 2921 C CA . SER A 1 361 ? 6.594 -20.116 14.461 1.00 69.25 361 SER A CA 1
ATOM 2922 C C . SER A 1 361 ? 7.314 -20.104 13.105 1.00 69.25 361 SER A C 1
ATOM 2924 O O . SER A 1 361 ? 6.649 -20.186 12.073 1.00 69.25 361 SER A O 1
ATOM 2926 N N . GLN A 1 362 ? 8.645 -19.967 13.082 1.00 64.06 362 GLN A N 1
ATOM 2927 C CA . GLN A 1 362 ? 9.465 -20.032 11.864 1.00 64.06 362 GLN A CA 1
ATOM 2928 C C . GLN A 1 362 ? 9.831 -21.473 11.474 1.00 64.06 362 GLN A C 1
ATOM 2930 O O . GLN A 1 362 ? 10.123 -21.721 10.306 1.00 64.06 362 GLN A O 1
ATOM 2935 N N . GLU A 1 363 ? 9.795 -22.409 12.422 1.00 55.19 363 GLU A N 1
ATOM 2936 C CA . GLU A 1 363 ? 10.126 -23.827 12.220 1.00 55.19 363 GLU A CA 1
ATOM 2937 C C . GLU A 1 363 ? 8.914 -24.652 11.728 1.00 55.19 363 GLU A C 1
ATOM 2939 O O . GLU A 1 363 ? 9.082 -25.728 11.150 1.00 55.19 363 GLU A O 1
ATOM 2944 N N . GLU A 1 364 ? 7.681 -24.140 11.877 1.00 55.28 364 GLU A N 1
ATOM 2945 C CA . GLU A 1 364 ? 6.465 -24.774 11.343 1.00 55.28 364 GLU A CA 1
ATOM 2946 C C . GLU A 1 364 ? 6.502 -24.853 9.799 1.00 55.28 364 GLU A C 1
ATOM 2948 O O . GLU A 1 364 ? 6.309 -23.859 9.087 1.00 55.28 364 GLU A O 1
ATOM 2953 N N . GLN A 1 365 ? 6.657 -26.070 9.254 1.00 39.09 365 GLN A N 1
ATOM 2954 C CA . GLN A 1 365 ? 6.451 -26.336 7.827 1.00 39.09 365 GLN A CA 1
ATOM 2955 C C . GLN A 1 365 ? 5.047 -25.839 7.433 1.00 39.09 365 GLN A C 1
ATOM 2957 O O . GLN A 1 365 ? 4.047 -26.372 7.913 1.00 39.09 365 GLN A O 1
ATOM 2962 N N . ASN A 1 366 ? 4.975 -24.850 6.531 1.00 42.00 366 ASN A N 1
ATOM 2963 C CA . ASN A 1 366 ? 3.769 -24.178 5.997 1.00 42.00 366 ASN A CA 1
ATOM 2964 C C . ASN A 1 366 ? 3.339 -22.852 6.653 1.00 42.00 366 ASN A C 1
ATOM 2966 O O . ASN A 1 366 ? 2.319 -22.290 6.239 1.00 42.00 366 ASN A O 1
ATOM 2970 N N . VAL A 1 367 ? 4.098 -22.292 7.596 1.00 47.03 367 VAL A N 1
ATOM 2971 C CA . VAL A 1 367 ? 3.857 -20.920 8.067 1.00 47.03 367 VAL A CA 1
ATOM 2972 C C . VAL A 1 367 ? 4.750 -19.940 7.311 1.00 47.03 367 VAL A C 1
ATOM 2974 O O . VAL A 1 367 ? 5.971 -20.033 7.327 1.00 47.03 367 VAL A O 1
ATOM 2977 N N . SER A 1 368 ? 4.132 -18.985 6.607 1.00 51.06 368 SER A N 1
ATOM 2978 C CA . SER A 1 368 ? 4.852 -17.854 6.014 1.00 51.06 368 SER A CA 1
ATOM 2979 C C . SER A 1 368 ? 5.612 -17.103 7.105 1.00 51.06 368 SER A C 1
ATOM 2981 O O . SER A 1 368 ? 5.001 -16.791 8.129 1.00 51.06 368 SER A O 1
ATOM 2983 N N . TYR A 1 369 ? 6.883 -16.770 6.859 1.00 56.84 369 TYR A N 1
ATOM 2984 C CA . TYR A 1 369 ? 7.725 -15.970 7.752 1.00 56.84 369 TYR A CA 1
ATOM 2985 C C . TYR A 1 369 ? 6.931 -14.842 8.433 1.00 56.84 369 TYR A C 1
ATOM 2987 O O . TYR A 1 369 ? 6.260 -14.048 7.763 1.00 56.84 369 TYR A O 1
ATOM 2995 N N . LEU A 1 370 ? 6.983 -14.785 9.768 1.00 67.69 370 LEU A N 1
ATOM 2996 C CA . LEU A 1 370 ? 6.341 -13.724 10.539 1.00 67.69 370 LEU A CA 1
ATOM 2997 C C . LEU A 1 370 ? 7.049 -12.396 10.228 1.00 67.69 370 LEU A C 1
ATOM 2999 O O . LEU A 1 370 ? 8.176 -12.184 10.666 1.00 67.69 370 LEU A O 1
ATOM 3003 N N . GLY A 1 371 ? 6.415 -11.517 9.448 1.00 67.69 371 GLY A N 1
ATOM 3004 C CA . GLY A 1 371 ? 6.995 -10.218 9.080 1.00 67.69 371 GLY A CA 1
ATOM 3005 C C . GLY A 1 371 ? 7.209 -9.294 10.286 1.00 67.69 371 GLY A C 1
ATOM 3006 O O . GLY A 1 371 ? 6.522 -9.426 11.299 1.00 67.69 371 GLY A O 1
ATOM 3007 N N . ASP A 1 372 ? 8.122 -8.327 10.180 1.00 71.75 372 ASP A N 1
ATOM 3008 C CA . ASP A 1 372 ? 8.517 -7.467 11.313 1.00 71.75 372 ASP A CA 1
ATOM 3009 C C . ASP A 1 372 ? 7.379 -6.626 11.862 1.00 71.75 372 ASP A C 1
ATOM 3011 O O . ASP A 1 372 ? 7.245 -6.472 13.066 1.00 71.75 372 ASP A O 1
ATOM 3015 N N . TYR A 1 373 ? 6.480 -6.185 10.997 1.00 75.44 373 TYR A N 1
ATOM 3016 C CA . TYR A 1 373 ? 5.228 -5.555 11.382 1.00 75.44 373 TYR A CA 1
ATOM 3017 C C . TYR A 1 373 ? 4.383 -6.412 12.337 1.00 75.44 373 TYR A C 1
ATOM 3019 O O . TYR A 1 373 ? 3.843 -5.915 13.322 1.00 75.44 373 TYR A O 1
ATOM 3027 N N . LYS A 1 374 ? 4.330 -7.731 12.112 1.00 82.31 374 LYS A N 1
ATOM 3028 C CA . LYS A 1 374 ? 3.669 -8.657 13.038 1.00 82.31 374 LYS A CA 1
ATOM 3029 C C . LYS A 1 374 ? 4.463 -8.872 14.316 1.00 82.31 374 LYS A C 1
ATOM 3031 O O . LYS A 1 374 ? 3.856 -8.954 15.376 1.00 82.31 374 LYS A O 1
ATOM 3036 N N . LYS A 1 375 ? 5.795 -8.895 14.248 1.00 83.19 375 LYS A N 1
ATOM 3037 C CA . LYS A 1 375 ? 6.635 -8.912 15.457 1.00 83.19 375 LYS A CA 1
ATOM 3038 C C . LYS A 1 375 ? 6.392 -7.656 16.304 1.00 83.19 375 LYS A C 1
ATOM 3040 O O . LYS A 1 375 ? 6.134 -7.771 17.493 1.00 83.19 375 LYS A O 1
ATOM 3045 N N . GLN A 1 376 ? 6.369 -6.479 15.679 1.00 82.56 376 GLN A N 1
ATOM 3046 C CA . GLN A 1 376 ? 6.086 -5.200 16.329 1.00 82.56 376 GLN A CA 1
ATOM 3047 C C . GLN A 1 376 ? 4.678 -5.155 16.929 1.00 82.56 376 GLN A C 1
ATOM 3049 O O . GLN A 1 376 ? 4.522 -4.658 18.037 1.00 82.56 376 GLN A O 1
ATOM 3054 N N . GLU A 1 377 ? 3.658 -5.674 16.235 1.00 86.75 377 GLU A N 1
ATOM 3055 C CA . GLU A 1 377 ? 2.291 -5.793 16.770 1.00 86.75 377 GLU A CA 1
ATOM 3056 C C . GLU A 1 377 ? 2.271 -6.630 18.058 1.00 86.75 377 GLU A C 1
ATOM 3058 O O . GLU A 1 377 ? 1.648 -6.225 19.037 1.00 86.75 377 GLU A O 1
ATOM 3063 N N . LEU A 1 378 ? 2.997 -7.754 18.091 1.00 90.19 378 LEU A N 1
ATOM 3064 C CA . LEU A 1 378 ? 3.099 -8.610 19.277 1.00 90.19 378 LEU A CA 1
ATOM 3065 C C . LEU A 1 378 ? 3.911 -7.970 20.411 1.00 90.19 378 LEU A C 1
ATOM 3067 O O . LEU A 1 378 ? 3.501 -8.079 21.566 1.00 90.19 378 LEU A O 1
ATOM 3071 N N . CYS A 1 379 ? 5.013 -7.274 20.109 1.00 87.25 379 CYS A N 1
ATOM 3072 C CA . CYS A 1 379 ? 5.756 -6.487 21.099 1.00 87.25 379 CYS A CA 1
ATOM 3073 C C . CYS A 1 379 ? 4.855 -5.408 21.712 1.00 87.25 379 CYS A C 1
ATOM 3075 O O . CYS A 1 379 ? 4.707 -5.343 22.924 1.00 87.25 379 CYS A O 1
ATOM 3077 N N . LYS A 1 380 ? 4.169 -4.610 20.884 1.00 87.25 380 LYS A N 1
ATOM 3078 C CA . LYS A 1 380 ? 3.248 -3.556 21.344 1.00 87.25 380 LYS A CA 1
ATOM 3079 C C . LYS A 1 380 ? 2.109 -4.119 22.195 1.00 87.25 380 LYS A C 1
ATOM 3081 O O . LYS A 1 380 ? 1.824 -3.571 23.254 1.00 87.25 380 LYS A O 1
ATOM 3086 N N . PHE A 1 381 ? 1.503 -5.230 21.769 1.00 91.44 381 PHE A N 1
ATOM 3087 C CA . PHE A 1 381 ? 0.500 -5.952 22.556 1.00 91.44 381 PHE A CA 1
ATOM 3088 C C . PHE A 1 381 ? 1.044 -6.364 23.928 1.00 91.44 381 PHE A C 1
ATOM 3090 O O . PHE A 1 381 ? 0.402 -6.105 24.941 1.00 91.44 381 PHE A O 1
ATOM 3097 N N . THR A 1 382 ? 2.235 -6.962 23.954 1.00 89.94 382 THR A N 1
ATOM 3098 C CA . THR A 1 382 ? 2.893 -7.417 25.184 1.00 89.94 382 THR A CA 1
ATOM 3099 C C . THR A 1 382 ? 3.167 -6.242 26.117 1.00 89.94 382 THR A C 1
ATOM 3101 O O . THR A 1 382 ? 2.734 -6.256 27.263 1.00 89.94 382 THR A O 1
ATOM 3104 N N . ARG A 1 383 ? 3.825 -5.190 25.621 1.00 87.62 383 ARG A N 1
ATOM 3105 C CA . ARG A 1 383 ? 4.158 -3.994 26.406 1.00 87.62 383 ARG A CA 1
ATOM 3106 C C . ARG A 1 383 ? 2.915 -3.346 27.008 1.00 87.62 383 ARG A C 1
ATOM 3108 O O . ARG A 1 383 ? 2.905 -3.046 28.196 1.00 87.62 383 ARG A O 1
ATOM 3115 N N . PHE A 1 384 ? 1.852 -3.193 26.217 1.00 88.94 384 PHE A N 1
ATOM 3116 C CA . PHE A 1 384 ? 0.612 -2.592 26.702 1.00 88.94 384 PHE A CA 1
ATOM 3117 C C . PHE A 1 384 ? -0.122 -3.487 27.712 1.00 88.94 384 PHE A C 1
ATOM 3119 O O . PHE A 1 384 ? -0.674 -2.987 28.683 1.00 88.94 384 PHE A O 1
ATOM 3126 N N . LEU A 1 385 ? -0.090 -4.813 27.537 1.00 91.19 385 LEU A N 1
ATOM 3127 C CA . LEU A 1 385 ? -0.633 -5.750 28.524 1.00 91.19 385 LEU A CA 1
ATOM 3128 C C . LEU A 1 385 ? 0.051 -5.591 29.891 1.00 91.19 385 LEU A C 1
ATOM 3130 O O . LEU A 1 385 ? -0.636 -5.611 30.906 1.00 91.19 385 LEU A O 1
ATOM 3134 N N . PHE A 1 386 ? 1.376 -5.413 29.921 1.00 88.12 386 PHE A N 1
ATOM 3135 C CA . PHE A 1 386 ? 2.110 -5.185 31.171 1.00 88.12 386 PHE A CA 1
ATOM 3136 C C . PHE A 1 386 ? 1.810 -3.821 31.796 1.00 88.12 386 PHE A C 1
ATOM 3138 O O . PHE A 1 386 ? 1.615 -3.750 33.006 1.00 88.12 386 PHE A O 1
ATOM 3145 N N . TYR A 1 387 ? 1.672 -2.776 30.978 1.00 85.94 387 TYR A N 1
ATOM 3146 C CA . TYR A 1 387 ? 1.255 -1.449 31.436 1.00 85.94 387 TYR A CA 1
ATOM 3147 C C . TYR A 1 387 ? -0.082 -1.470 32.196 1.00 85.94 387 TYR A C 1
ATOM 3149 O O . TYR A 1 387 ? -0.213 -0.817 33.231 1.00 85.94 387 TYR A O 1
ATOM 3157 N N . LEU A 1 388 ? -1.052 -2.276 31.746 1.00 89.06 388 LEU A N 1
ATOM 3158 C CA . LEU A 1 388 ? -2.361 -2.377 32.403 1.00 89.06 388 LEU A CA 1
ATOM 3159 C C . LEU A 1 388 ? -2.299 -2.880 33.845 1.00 89.06 388 LEU A C 1
ATOM 3161 O O . LEU A 1 388 ? -3.196 -2.562 34.622 1.00 89.06 388 LEU A O 1
ATOM 3165 N N . PHE A 1 389 ? -1.279 -3.648 34.230 1.00 88.88 389 PHE A N 1
ATOM 3166 C CA . PHE A 1 389 ? -1.168 -4.097 35.618 1.00 88.88 389 PHE A CA 1
ATOM 3167 C C . PHE A 1 389 ? -0.798 -2.960 36.577 1.00 88.88 389 PHE A C 1
ATOM 3169 O O . PHE A 1 389 ? -1.136 -3.057 37.751 1.00 88.88 389 PHE A O 1
ATOM 3176 N N . GLU A 1 390 ? -0.162 -1.891 36.090 1.00 83.44 390 GLU A N 1
ATOM 3177 C CA . GLU A 1 390 ? 0.356 -0.804 36.928 1.00 83.44 390 GLU A CA 1
ATOM 3178 C C . GLU A 1 390 ? -0.547 0.433 36.990 1.00 83.44 390 GLU A C 1
ATOM 3180 O O . GLU A 1 390 ? -0.588 1.095 38.020 1.00 83.44 390 GLU A O 1
ATOM 3185 N N . ASP A 1 391 ? -1.266 0.772 35.916 1.00 84.69 391 ASP A N 1
ATOM 3186 C CA . ASP A 1 391 ? -2.068 2.005 35.890 1.00 84.69 391 ASP A CA 1
ATOM 3187 C C . ASP A 1 391 ? -3.432 1.806 36.567 1.00 84.69 391 ASP A C 1
ATOM 3189 O O . ASP A 1 391 ? -4.379 1.317 35.947 1.00 84.69 391 ASP A O 1
ATOM 3193 N N . ASP A 1 392 ? -3.529 2.163 37.847 1.00 84.12 392 ASP A N 1
ATOM 3194 C CA . ASP A 1 392 ? -4.751 2.037 38.652 1.00 84.12 392 ASP A CA 1
ATOM 3195 C C . ASP A 1 392 ? -5.928 2.890 38.143 1.00 84.12 392 ASP A C 1
ATOM 3197 O O . ASP A 1 392 ? -7.083 2.536 38.393 1.00 84.12 392 ASP A O 1
ATOM 3201 N N . ASP A 1 393 ? -5.671 3.951 37.368 1.00 86.50 393 ASP A N 1
ATOM 3202 C CA . ASP A 1 393 ? -6.736 4.778 36.783 1.00 86.50 393 ASP A CA 1
ATOM 3203 C C . ASP A 1 393 ? -7.407 4.105 35.575 1.00 86.50 393 ASP A C 1
ATOM 3205 O O . ASP A 1 393 ? -8.419 4.599 35.080 1.00 86.50 393 ASP A O 1
ATOM 3209 N N . VAL A 1 394 ? -6.823 3.026 35.043 1.00 89.69 394 VAL A N 1
ATOM 3210 C CA . VAL A 1 394 ? -7.337 2.314 33.869 1.00 89.69 394 VAL A CA 1
ATOM 3211 C C . VAL A 1 394 ? -7.896 0.965 34.294 1.00 89.69 394 VAL A C 1
ATOM 3213 O O . VAL A 1 394 ? -7.139 0.047 34.618 1.00 89.69 394 VAL A O 1
ATOM 3216 N N . GLN A 1 395 ? -9.219 0.821 34.234 1.00 92.25 395 GLN A N 1
ATOM 3217 C CA . GLN A 1 395 ? -9.905 -0.441 34.508 1.00 92.25 395 GLN A CA 1
ATOM 3218 C C . GLN A 1 395 ? -10.320 -1.155 33.223 1.00 92.25 395 GLN A C 1
ATOM 3220 O O . GLN A 1 395 ? -10.160 -2.375 33.118 1.00 92.25 395 GLN A O 1
ATOM 3225 N N . GLU A 1 396 ? -10.772 -0.421 32.202 1.00 93.94 396 GLU A N 1
ATOM 3226 C CA . GLU A 1 396 ? -11.133 -1.009 30.910 1.00 93.94 396 GLU A CA 1
ATOM 3227 C C . GLU A 1 396 ? -10.446 -0.337 29.728 1.00 93.94 396 GLU A C 1
ATOM 3229 O O . GLU A 1 396 ? -10.462 0.882 29.537 1.00 93.94 396 GLU A O 1
ATOM 3234 N N . THR A 1 397 ? -9.914 -1.185 28.856 1.00 94.44 397 THR A N 1
ATOM 3235 C CA . THR A 1 397 ? -9.278 -0.776 27.613 1.00 94.44 397 THR A CA 1
ATOM 3236 C C . THR A 1 397 ? -9.967 -1.403 26.418 1.00 94.44 397 THR A C 1
ATOM 3238 O O . THR A 1 397 ? -10.165 -2.620 26.363 1.00 94.44 397 THR A O 1
ATOM 3241 N N . ILE A 1 398 ? -10.215 -0.582 25.399 1.00 94.44 398 ILE A N 1
ATOM 3242 C CA . ILE A 1 398 ? -10.489 -1.051 24.044 1.00 94.44 398 ILE A CA 1
ATOM 3243 C C . ILE A 1 398 ? -9.242 -0.934 23.163 1.00 94.44 398 ILE A C 1
ATOM 3245 O O . ILE A 1 398 ? -8.601 0.110 23.086 1.00 94.44 398 ILE A O 1
ATOM 3249 N N . ALA A 1 399 ? -8.901 -2.010 22.462 1.00 94.31 399 ALA A N 1
ATOM 3250 C CA . ALA A 1 399 ? -7.763 -2.070 21.562 1.00 94.31 399 ALA A CA 1
ATOM 3251 C C . ALA A 1 399 ? -8.166 -2.400 20.133 1.00 94.31 399 ALA A C 1
ATOM 3253 O O . ALA A 1 399 ? -8.975 -3.301 19.885 1.00 94.31 399 ALA A O 1
ATOM 3254 N N . PHE A 1 400 ? -7.502 -1.738 19.189 1.00 92.56 400 PHE A N 1
ATOM 3255 C CA . PHE A 1 400 ? -7.597 -2.055 17.771 1.00 92.56 400 PHE A CA 1
ATOM 3256 C C . PHE A 1 400 ? -6.265 -2.552 17.223 1.00 92.56 400 PHE A C 1
ATOM 3258 O O . PHE A 1 400 ? -5.192 -2.041 17.544 1.00 92.56 400 PHE A O 1
ATOM 3265 N N . THR A 1 401 ? -6.344 -3.597 16.405 1.00 90.50 401 THR A N 1
ATOM 3266 C CA . THR A 1 401 ? -5.187 -4.279 15.821 1.00 90.50 401 THR A CA 1
ATOM 3267 C C . THR A 1 401 ? -5.488 -4.723 14.390 1.00 90.50 401 THR A C 1
ATOM 3269 O O . THR A 1 401 ? -6.643 -4.715 13.948 1.00 90.50 401 THR A O 1
ATOM 3272 N N . GLN A 1 402 ? -4.474 -5.158 13.640 1.00 83.19 402 GLN A N 1
ATOM 3273 C CA . GLN A 1 402 ? -4.693 -5.622 12.274 1.00 83.19 402 GLN A CA 1
ATOM 3274 C C . GLN A 1 402 ? -5.380 -6.994 12.253 1.00 83.19 402 GLN A C 1
ATOM 3276 O O . GLN A 1 402 ? -6.274 -7.238 11.444 1.00 83.19 402 GLN A O 1
ATOM 3281 N N . SER A 1 403 ? -4.942 -7.934 13.096 1.00 84.25 403 SER A N 1
ATOM 3282 C CA . SER A 1 403 ? -5.515 -9.283 13.136 1.00 84.25 403 SER A CA 1
ATOM 3283 C C . SER A 1 403 ? -5.328 -9.943 14.493 1.00 84.25 403 SER A C 1
ATOM 3285 O O . SER A 1 403 ? -4.238 -9.951 15.047 1.00 84.25 403 SER A O 1
ATOM 3287 N N . LEU A 1 404 ? -6.366 -10.636 14.961 1.00 89.50 404 LEU A N 1
ATOM 3288 C CA . LEU A 1 404 ? -6.321 -11.394 16.214 1.00 89.50 404 LEU A CA 1
ATOM 3289 C C . LEU A 1 404 ? -5.625 -12.756 16.093 1.00 89.50 404 LEU A C 1
ATOM 3291 O O . LEU A 1 404 ? -5.519 -13.473 17.085 1.00 89.50 404 LEU A O 1
ATOM 3295 N N . ARG A 1 405 ? -5.206 -13.173 14.890 1.00 88.19 405 ARG A N 1
ATOM 3296 C CA . ARG A 1 405 ? -4.645 -14.516 14.668 1.00 88.19 405 ARG A CA 1
ATOM 3297 C C . ARG A 1 405 ? -3.360 -14.741 15.465 1.00 88.19 405 ARG A C 1
ATOM 3299 O O . ARG A 1 405 ? -3.242 -15.765 16.128 1.00 88.19 405 ARG A O 1
ATOM 3306 N N . TRP A 1 406 ? -2.416 -13.808 15.377 1.00 89.12 406 TRP A N 1
ATOM 3307 C CA . TRP A 1 406 ? -1.092 -13.965 15.982 1.00 89.12 406 TRP A CA 1
ATOM 3308 C C . TRP A 1 406 ? -1.100 -13.709 17.484 1.00 89.12 406 TRP A C 1
ATOM 3310 O O . TRP A 1 406 ? -0.465 -14.461 18.210 1.00 89.12 406 TRP A O 1
ATOM 3320 N N . ILE A 1 407 ? -1.897 -12.744 17.950 1.00 93.12 407 ILE A N 1
ATOM 3321 C CA . ILE A 1 407 ? -2.133 -12.528 19.385 1.00 93.12 407 ILE A CA 1
ATOM 3322 C C . ILE A 1 407 ? -2.724 -13.795 20.018 1.00 93.12 407 ILE A C 1
ATOM 3324 O O . ILE A 1 407 ? -2.220 -14.268 21.030 1.00 93.12 407 ILE A O 1
ATOM 3328 N N . LYS A 1 408 ? -3.735 -14.411 19.382 1.00 93.56 408 LYS A N 1
ATOM 3329 C CA . LYS A 1 408 ? -4.312 -15.674 19.865 1.00 93.56 408 LYS A CA 1
ATOM 3330 C C . LYS A 1 408 ? -3.274 -16.801 19.913 1.00 93.56 408 LYS A C 1
ATOM 3332 O O . LYS A 1 408 ? -3.186 -17.475 20.930 1.00 93.56 408 LYS A O 1
ATOM 3337 N N . LYS A 1 409 ? -2.475 -16.977 18.852 1.00 92.00 409 LYS A N 1
ATOM 3338 C CA . LYS A 1 409 ? -1.400 -17.985 18.823 1.00 92.00 409 LYS A CA 1
ATOM 3339 C C . LYS A 1 409 ? -0.360 -17.760 19.929 1.00 92.00 409 LYS A C 1
ATOM 3341 O O . LYS A 1 409 ? 0.071 -18.730 20.538 1.00 92.00 409 LYS A O 1
ATOM 3346 N N . LEU A 1 410 ? 0.024 -16.510 20.197 1.00 93.50 410 LEU A N 1
ATOM 3347 C CA . LEU A 1 410 ? 0.941 -16.181 21.292 1.00 93.50 410 LEU A CA 1
ATOM 3348 C C . LEU A 1 410 ? 0.334 -16.559 22.651 1.00 93.50 410 LEU A C 1
ATOM 3350 O O . LEU A 1 410 ? 1.011 -17.172 23.464 1.00 93.50 410 LEU A O 1
ATOM 3354 N N . ILE A 1 411 ? -0.947 -16.262 22.885 1.00 94.81 411 ILE A N 1
ATOM 3355 C CA . ILE A 1 411 ? -1.640 -16.643 24.127 1.00 94.81 411 ILE A CA 1
ATOM 3356 C C . ILE A 1 411 ? -1.736 -18.169 24.271 1.00 94.81 411 ILE A C 1
ATOM 3358 O O . ILE A 1 411 ? -1.478 -18.700 25.347 1.00 94.81 411 ILE A O 1
ATOM 3362 N N . GLU A 1 412 ? -2.072 -18.887 23.196 1.00 93.19 412 GLU A N 1
ATOM 3363 C CA . GLU A 1 412 ? -2.090 -20.359 23.172 1.00 93.19 412 GLU A CA 1
ATOM 3364 C C . GLU A 1 412 ? -0.703 -20.951 23.459 1.00 93.19 412 GLU A C 1
ATOM 3366 O O . GLU A 1 412 ? -0.592 -21.933 24.190 1.00 93.19 412 GLU A O 1
ATOM 3371 N N . TYR A 1 413 ? 0.357 -20.320 22.950 1.00 92.69 413 TYR A N 1
ATOM 3372 C CA . TYR A 1 413 ? 1.730 -20.676 23.287 1.00 92.69 413 TYR A CA 1
ATOM 3373 C C . TYR A 1 413 ? 2.034 -20.428 24.772 1.00 92.69 413 TYR A C 1
ATOM 3375 O O . TYR A 1 413 ? 2.573 -21.310 25.434 1.00 92.69 413 TYR A O 1
ATOM 3383 N N . CYS A 1 414 ? 1.629 -19.286 25.336 1.00 93.19 414 CYS A N 1
ATOM 3384 C CA . CYS A 1 414 ? 1.795 -19.004 26.766 1.00 93.19 414 CYS A CA 1
ATOM 3385 C C . CYS A 1 414 ? 1.069 -20.025 27.657 1.00 93.19 414 CYS A C 1
ATOM 3387 O O . CYS A 1 414 ? 1.634 -20.462 28.659 1.00 93.19 414 CYS A O 1
ATOM 3389 N N . LEU A 1 415 ? -0.144 -20.441 27.271 1.00 92.62 415 LEU A N 1
ATOM 3390 C CA . LEU A 1 415 ? -0.898 -21.503 27.948 1.00 92.62 415 LEU A CA 1
ATOM 3391 C C . LEU A 1 415 ? -0.130 -22.834 27.950 1.00 92.62 415 LEU A C 1
ATOM 3393 O O . LEU A 1 415 ? -0.134 -23.541 28.953 1.00 92.62 415 LEU A O 1
ATOM 3397 N N . ALA A 1 416 ? 0.537 -23.170 26.842 1.00 89.88 416 ALA A N 1
ATOM 3398 C CA . ALA A 1 416 ? 1.319 -24.398 26.717 1.00 89.88 416 ALA A CA 1
ATOM 3399 C C . ALA A 1 416 ? 2.645 -24.347 27.494 1.00 89.88 416 ALA A C 1
ATOM 3401 O O . ALA A 1 416 ? 3.041 -25.345 28.092 1.00 89.88 416 ALA A O 1
ATOM 3402 N N . VAL A 1 417 ? 3.321 -23.192 27.503 1.00 87.69 417 VAL A N 1
ATOM 3403 C CA . VAL A 1 417 ? 4.556 -22.978 28.279 1.00 87.69 417 VAL A CA 1
ATOM 3404 C C . VAL A 1 417 ? 4.283 -23.037 29.783 1.00 87.69 417 VAL A C 1
ATOM 3406 O O . VAL A 1 417 ? 5.144 -23.495 30.529 1.00 87.69 417 VAL A O 1
ATOM 3409 N N . ASN A 1 418 ? 3.095 -22.596 30.219 1.00 84.06 418 ASN A N 1
ATOM 3410 C CA . ASN A 1 418 ? 2.645 -22.625 31.612 1.00 84.06 418 ASN A CA 1
ATOM 3411 C C . ASN A 1 418 ? 3.679 -22.024 32.586 1.00 84.06 418 ASN A C 1
ATOM 3413 O O . ASN A 1 418 ? 4.145 -22.665 33.530 1.00 84.06 418 ASN A O 1
ATOM 3417 N N . SER A 1 419 ? 4.091 -20.785 32.305 1.00 86.25 419 SER A N 1
ATOM 3418 C CA . SER A 1 419 ? 5.073 -20.060 33.115 1.00 86.25 419 SER A CA 1
ATOM 3419 C C . SER A 1 419 ? 4.531 -19.759 34.513 1.00 86.25 419 SER A C 1
ATOM 3421 O O . SER A 1 419 ? 3.449 -19.194 34.651 1.00 86.25 419 SER A O 1
ATOM 3423 N N . SER A 1 420 ? 5.334 -20.012 35.551 1.00 83.69 420 SER A N 1
ATOM 3424 C CA . SER A 1 420 ? 4.994 -19.634 36.932 1.00 83.69 420 SER A CA 1
ATOM 3425 C C . SER A 1 420 ? 4.939 -18.119 37.149 1.00 83.69 420 SER A C 1
ATOM 3427 O O . SER A 1 420 ? 4.277 -17.661 38.069 1.00 83.69 420 SER A O 1
ATOM 3429 N N . ASN A 1 421 ? 5.639 -17.340 36.318 1.00 86.38 421 ASN A N 1
ATOM 3430 C CA . ASN A 1 421 ? 5.712 -15.883 36.460 1.00 86.38 421 ASN A CA 1
ATOM 3431 C C . ASN A 1 421 ? 4.636 -15.151 35.643 1.00 86.38 421 ASN A C 1
ATOM 3433 O O . ASN A 1 421 ? 4.305 -14.005 35.944 1.00 86.38 421 ASN A O 1
ATOM 3437 N N . PHE A 1 422 ? 4.132 -15.793 34.584 1.00 89.75 422 PHE A N 1
ATOM 3438 C CA . PHE A 1 422 ? 3.206 -15.216 33.609 1.00 89.75 422 PHE A CA 1
ATOM 3439 C C . PHE A 1 422 ? 2.065 -16.200 33.386 1.00 89.75 422 PHE A C 1
ATOM 3441 O O . PHE A 1 422 ? 2.152 -17.086 32.533 1.00 89.75 422 PHE A O 1
ATOM 3448 N N . ILE A 1 423 ? 1.019 -16.063 34.188 1.00 92.19 423 ILE A N 1
ATOM 3449 C CA . ILE A 1 423 ? -0.066 -17.034 34.245 1.00 92.19 423 ILE A CA 1
ATOM 3450 C C . ILE A 1 423 ? -1.125 -16.614 33.233 1.00 92.19 423 ILE A C 1
ATOM 3452 O O . ILE A 1 423 ? -1.680 -15.520 33.327 1.00 92.19 423 ILE A O 1
ATOM 3456 N N . PHE A 1 424 ? -1.398 -17.492 32.271 1.00 94.94 424 PHE A N 1
ATOM 3457 C CA . PHE A 1 424 ? -2.494 -17.356 31.319 1.00 94.94 424 PHE A CA 1
ATOM 3458 C C . PHE A 1 424 ? -3.497 -18.473 31.587 1.00 94.94 424 PHE A C 1
ATOM 3460 O O . PHE A 1 424 ? -3.118 -19.633 31.712 1.00 94.94 424 PHE A O 1
ATOM 3467 N N . GLU A 1 425 ? -4.778 -18.134 31.634 1.00 95.56 425 GLU A N 1
ATOM 3468 C CA . GLU A 1 425 ? -5.875 -19.082 31.815 1.00 95.56 425 GLU A CA 1
ATOM 3469 C C . GLU A 1 425 ? -6.926 -18.848 30.735 1.00 95.56 425 GLU A C 1
ATOM 3471 O O . GLU A 1 425 ? -7.187 -17.715 30.327 1.00 95.56 425 GLU A O 1
ATOM 3476 N N . LYS A 1 426 ? -7.550 -19.919 30.248 1.00 95.81 426 LYS A N 1
ATOM 3477 C CA . LYS A 1 426 ? -8.639 -19.828 29.274 1.00 95.81 426 LYS A CA 1
ATOM 3478 C C . LYS A 1 426 ? -9.981 -19.891 29.998 1.00 95.81 426 LYS A C 1
ATOM 3480 O O . LYS A 1 426 ? -10.160 -20.731 30.874 1.00 95.81 426 LYS A O 1
ATOM 3485 N N . SER A 1 427 ? -10.931 -19.045 29.602 1.00 95.31 427 SER A N 1
ATOM 3486 C CA . SER A 1 427 ? -12.289 -19.089 30.151 1.00 95.31 427 SER A CA 1
ATOM 3487 C C . SER A 1 427 ? -12.977 -20.425 29.853 1.00 95.31 427 SER A C 1
ATOM 3489 O O . SER A 1 427 ? -12.879 -20.968 28.746 1.00 95.31 427 SER A O 1
ATOM 3491 N N . SER A 1 428 ? -13.716 -20.925 30.842 1.00 92.75 428 SER A N 1
ATOM 3492 C CA . SER A 1 428 ? -14.599 -22.085 30.715 1.00 92.75 428 SER A CA 1
ATOM 3493 C C . SER A 1 428 ? -15.886 -21.779 29.950 1.00 92.75 428 SER A C 1
ATOM 3495 O O . SER A 1 428 ? -16.568 -22.710 29.540 1.00 92.75 428 SER A O 1
ATOM 3497 N N . GLU A 1 429 ? -16.217 -20.503 29.736 1.00 92.00 429 GLU A N 1
ATOM 3498 C CA . GLU A 1 429 ? -17.476 -20.074 29.114 1.00 92.00 429 GLU A CA 1
ATOM 3499 C C . GLU A 1 429 ? -17.319 -19.745 27.623 1.00 92.00 429 GLU A C 1
ATOM 3501 O O . GLU A 1 429 ? -18.252 -19.935 26.839 1.00 92.00 429 GLU A O 1
ATOM 3506 N N . HIS A 1 430 ? -16.132 -19.278 27.213 1.00 94.75 430 HIS A N 1
ATOM 3507 C CA . HIS A 1 430 ? -15.911 -18.790 25.854 1.00 94.75 430 HIS A CA 1
ATOM 3508 C C . HIS A 1 430 ? -14.470 -19.020 25.345 1.00 94.75 430 HIS A C 1
ATOM 3510 O O . HIS A 1 430 ? -13.501 -18.696 26.035 1.00 94.75 430 HIS A O 1
ATOM 3516 N N . PRO A 1 431 ? -14.269 -19.489 24.094 1.00 93.06 431 PRO A N 1
ATOM 3517 C CA . PRO A 1 431 ? -12.949 -19.829 23.548 1.00 93.06 431 PRO A CA 1
ATOM 3518 C C . PRO A 1 431 ? -12.040 -18.627 23.242 1.00 93.06 431 PRO A C 1
ATOM 3520 O O . PRO A 1 431 ? -10.865 -18.812 22.912 1.00 93.06 431 PRO A O 1
ATOM 3523 N N . SER A 1 432 ? -12.580 -17.412 23.301 1.00 94.94 432 SER A N 1
ATOM 3524 C CA . SER A 1 432 ? -11.867 -16.160 23.005 1.00 94.94 432 SER A CA 1
ATOM 3525 C C . SER A 1 432 ? -11.757 -15.229 24.217 1.00 94.94 432 SER A C 1
ATOM 3527 O O . SER A 1 432 ? -11.464 -14.049 24.037 1.00 94.94 432 SER A O 1
ATOM 3529 N N . ILE A 1 433 ? -12.011 -15.747 25.423 1.00 96.88 433 ILE A N 1
ATOM 3530 C CA . ILE A 1 433 ? -11.802 -15.034 26.686 1.00 96.88 433 ILE A CA 1
ATOM 3531 C C . ILE A 1 433 ? -10.674 -15.727 27.449 1.00 96.88 433 ILE A C 1
ATOM 3533 O O . ILE A 1 433 ? -10.666 -16.953 27.587 1.00 96.88 433 ILE A O 1
ATOM 3537 N N . TYR A 1 434 ? -9.730 -14.927 27.930 1.00 97.44 434 TYR A N 1
ATOM 3538 C CA . TYR A 1 434 ? -8.560 -15.369 28.676 1.00 97.44 434 TYR A CA 1
ATOM 3539 C C . TYR A 1 434 ? -8.379 -14.497 29.913 1.00 97.44 434 TYR A C 1
ATOM 3541 O O . TYR A 1 434 ? -8.828 -13.354 29.942 1.00 97.44 434 TYR A O 1
ATOM 3549 N N . TYR A 1 435 ? -7.690 -15.024 30.912 1.00 96.81 435 TYR A N 1
ATOM 3550 C CA . TYR A 1 435 ? -7.305 -14.295 32.108 1.00 96.81 435 TYR A CA 1
ATOM 3551 C C . TYR A 1 435 ? -5.790 -14.312 32.246 1.00 96.81 435 TYR A C 1
ATOM 3553 O O . TYR A 1 435 ? -5.164 -15.346 32.015 1.00 96.81 435 TYR A O 1
ATOM 3561 N N . VAL A 1 436 ? -5.207 -13.170 32.598 1.00 95.94 436 VAL A N 1
ATOM 3562 C CA . VAL A 1 436 ? -3.757 -13.004 32.724 1.00 95.94 436 VAL A CA 1
ATOM 3563 C C . VAL A 1 436 ? -3.410 -12.478 34.111 1.00 95.94 436 VAL A C 1
ATOM 3565 O O . VAL A 1 436 ? -4.049 -11.538 34.587 1.00 95.94 436 VAL A O 1
ATOM 3568 N N . LYS A 1 437 ? -2.392 -13.068 34.743 1.00 93.94 437 LYS A N 1
ATOM 3569 C CA . LYS A 1 437 ? -1.798 -12.607 36.007 1.00 93.94 437 LYS A CA 1
ATOM 3570 C C . LYS A 1 437 ? -0.274 -12.591 35.916 1.00 93.94 437 LYS A C 1
ATOM 3572 O O . LYS A 1 437 ? 0.323 -13.418 35.221 1.00 93.94 437 LYS A O 1
ATOM 3577 N N . VAL A 1 438 ? 0.355 -11.680 36.655 1.00 90.75 438 VAL A N 1
ATOM 3578 C CA . VAL A 1 438 ? 1.817 -11.552 36.726 1.00 90.75 438 VAL A CA 1
ATOM 3579 C C . VAL A 1 438 ? 2.276 -11.799 38.159 1.00 90.75 438 VAL A C 1
ATOM 3581 O O . VAL A 1 438 ? 1.887 -11.077 39.071 1.00 90.75 438 VAL A O 1
ATOM 3584 N N . GLN A 1 439 ? 3.122 -12.815 38.336 1.00 88.81 439 GLN A N 1
ATOM 3585 C CA . GLN A 1 439 ? 3.725 -13.212 39.612 1.00 88.81 439 GLN A CA 1
ATOM 3586 C C . GLN A 1 439 ? 5.246 -13.303 39.454 1.00 88.81 439 GLN A C 1
ATOM 3588 O O . GLN A 1 439 ? 5.852 -14.368 39.555 1.00 88.81 439 GLN A O 1
ATOM 3593 N N . HIS A 1 440 ? 5.885 -12.182 39.124 1.00 85.69 440 HIS A N 1
ATOM 3594 C CA . HIS A 1 440 ? 7.324 -12.126 38.903 1.00 85.69 440 HIS A CA 1
ATOM 3595 C C . HIS A 1 440 ? 8.046 -11.551 40.131 1.00 85.69 440 HIS A C 1
ATOM 3597 O O . HIS A 1 440 ? 7.556 -10.650 40.802 1.00 85.69 440 HIS A O 1
ATOM 3603 N N . LYS A 1 441 ? 9.276 -12.005 40.408 1.00 85.19 441 LYS A N 1
ATOM 3604 C CA . LYS A 1 441 ? 10.059 -11.525 41.568 1.00 85.19 441 LYS A CA 1
ATOM 3605 C C . LYS A 1 441 ? 10.238 -9.997 41.593 1.00 85.19 441 LYS A C 1
ATOM 3607 O O . LYS A 1 441 ? 10.348 -9.415 42.665 1.00 85.19 441 LYS A O 1
ATOM 3612 N N . LYS A 1 442 ? 10.330 -9.369 40.416 1.00 83.88 442 LYS A N 1
ATOM 3613 C CA . LYS A 1 442 ? 10.475 -7.909 40.266 1.00 83.88 442 LYS A CA 1
ATOM 3614 C C . LYS A 1 442 ? 9.145 -7.152 40.303 1.00 83.88 442 LYS A C 1
ATOM 3616 O O . LYS A 1 442 ? 9.158 -5.977 40.631 1.00 83.88 442 LYS A O 1
ATOM 3621 N N . TYR A 1 443 ? 8.036 -7.812 39.972 1.00 86.25 443 TYR A N 1
ATOM 3622 C CA . TYR A 1 443 ? 6.708 -7.212 39.959 1.00 86.25 443 TYR A CA 1
ATOM 3623 C C . TYR A 1 443 ? 5.644 -8.306 40.079 1.00 86.25 443 TYR A C 1
ATOM 3625 O O . TYR A 1 443 ? 5.630 -9.256 39.291 1.00 86.25 443 TYR A O 1
ATOM 3633 N N . SER A 1 444 ? 4.744 -8.157 41.043 1.00 85.38 444 SER A N 1
ATOM 3634 C CA . SER A 1 444 ? 3.599 -9.040 41.246 1.00 85.38 444 SER A CA 1
ATOM 3635 C C . SER A 1 444 ? 2.373 -8.180 41.491 1.00 85.38 444 SER A C 1
ATOM 3637 O O . SER A 1 444 ? 2.464 -7.190 42.213 1.00 85.38 444 SER A O 1
ATOM 3639 N N . SER A 1 445 ? 1.245 -8.564 40.906 1.00 85.81 445 SER A N 1
ATOM 3640 C CA . SER A 1 445 ? -0.028 -7.874 41.089 1.00 85.81 445 SER A CA 1
ATOM 3641 C C . SER A 1 445 ? -1.121 -8.890 41.398 1.00 85.81 445 SER A C 1
ATOM 3643 O O . SER A 1 445 ? -1.165 -9.960 40.788 1.00 85.81 445 SER A O 1
ATOM 3645 N N . GLU A 1 446 ? -1.993 -8.553 42.348 1.00 86.94 446 GLU A N 1
ATOM 3646 C CA . GLU A 1 446 ? -3.213 -9.325 42.622 1.00 86.94 446 GLU A CA 1
ATOM 3647 C C . GLU A 1 446 ? -4.278 -9.093 41.535 1.00 86.94 446 GLU A C 1
ATOM 3649 O O . GLU A 1 446 ? -5.175 -9.915 41.348 1.00 86.94 446 GLU A O 1
ATOM 3654 N N . ILE A 1 447 ? -4.134 -8.014 40.754 1.00 90.62 447 ILE A N 1
ATOM 3655 C CA . ILE A 1 447 ? -5.035 -7.661 39.658 1.00 90.62 447 ILE A CA 1
ATOM 3656 C C . ILE A 1 447 ? -4.948 -8.715 38.552 1.00 90.62 447 ILE A C 1
ATOM 3658 O O . ILE A 1 447 ? -3.871 -9.078 38.072 1.00 90.62 447 ILE A O 1
ATOM 3662 N N . ARG A 1 448 ? -6.112 -9.166 38.086 1.00 94.75 448 ARG A N 1
ATOM 3663 C CA . ARG A 1 448 ? -6.259 -10.050 36.928 1.00 94.75 448 ARG A CA 1
ATOM 3664 C C . ARG A 1 448 ? -6.710 -9.260 35.706 1.00 94.75 448 ARG A C 1
ATOM 3666 O O . ARG A 1 448 ? -7.690 -8.533 35.768 1.00 94.75 448 ARG A O 1
ATOM 3673 N N . VAL A 1 449 ? -6.076 -9.460 34.555 1.00 96.62 449 VAL A N 1
ATOM 3674 C CA . VAL A 1 449 ? -6.552 -8.871 33.291 1.00 96.62 449 VAL A CA 1
ATOM 3675 C C . VAL A 1 449 ? -7.414 -9.887 32.544 1.00 96.62 449 VAL A C 1
ATOM 3677 O O . VAL A 1 449 ? -6.924 -10.937 32.125 1.00 96.62 449 VAL A O 1
ATOM 3680 N N . LYS A 1 450 ? -8.697 -9.577 32.348 1.00 97.62 450 LYS A N 1
ATOM 3681 C CA . LYS A 1 450 ? -9.625 -10.303 31.476 1.00 97.62 450 LYS A CA 1
ATOM 3682 C C . LYS A 1 450 ? -9.445 -9.841 30.035 1.00 97.62 450 LYS A C 1
ATOM 3684 O O . LYS A 1 450 ? -9.895 -8.771 29.633 1.00 97.62 450 LYS A O 1
ATOM 3689 N N . LEU A 1 451 ? -8.811 -10.682 29.236 1.00 97.50 451 LEU A N 1
ATOM 3690 C CA . LEU A 1 451 ? -8.519 -10.427 27.838 1.00 97.50 451 LEU A CA 1
ATOM 3691 C C . LEU A 1 451 ? -9.613 -11.019 26.939 1.00 97.50 451 LEU A C 1
ATOM 3693 O O . LEU A 1 451 ? -9.853 -12.228 26.933 1.00 97.50 451 LEU A O 1
ATOM 3697 N N . ILE A 1 452 ? -10.267 -10.164 26.151 1.00 97.00 452 ILE A N 1
ATOM 3698 C CA . ILE A 1 452 ? -11.389 -10.523 25.275 1.00 97.00 452 ILE A CA 1
ATOM 3699 C C . ILE A 1 452 ? -10.975 -10.305 23.819 1.00 97.00 452 ILE A C 1
ATOM 3701 O O . ILE A 1 452 ? -10.788 -9.174 23.378 1.00 97.00 452 ILE A O 1
ATOM 3705 N N . LEU A 1 453 ? -10.855 -11.386 23.043 1.00 95.75 453 LEU A N 1
ATOM 3706 C CA . LEU A 1 453 ? -10.512 -11.325 21.618 1.00 95.75 453 LEU A CA 1
ATOM 3707 C C . LEU A 1 453 ? -11.780 -11.310 20.752 1.00 95.75 453 LEU A C 1
ATOM 3709 O O . LEU A 1 453 ? -12.308 -12.361 20.377 1.00 95.75 453 LEU A O 1
ATOM 3713 N N . TYR A 1 454 ? -12.263 -10.120 20.398 1.00 93.56 454 TYR A N 1
ATOM 3714 C CA . TYR A 1 454 ? -13.529 -9.947 19.689 1.00 93.56 454 TYR A CA 1
ATOM 3715 C C . TYR A 1 454 ? -13.448 -10.217 18.181 1.00 93.56 454 TYR A C 1
ATOM 3717 O O . TYR A 1 454 ? -12.688 -9.607 17.425 1.00 93.56 454 TYR A O 1
ATOM 3725 N N . ARG A 1 455 ? -14.336 -11.086 17.700 1.00 89.56 455 ARG A N 1
ATOM 3726 C CA . ARG A 1 455 ? -14.581 -11.327 16.271 1.00 89.56 455 ARG A CA 1
ATOM 3727 C C . ARG A 1 455 ? -16.067 -11.154 15.993 1.00 89.56 455 ARG A C 1
ATOM 3729 O O . ARG A 1 455 ? -16.879 -11.319 16.889 1.00 89.56 455 ARG A O 1
ATOM 3736 N N . ALA A 1 456 ? -16.448 -10.898 14.745 1.00 85.38 456 ALA A N 1
ATOM 3737 C CA . ALA A 1 456 ? -17.867 -10.760 14.395 1.00 85.38 456 ALA A CA 1
ATOM 3738 C C . ALA A 1 456 ? -18.717 -12.011 14.730 1.00 85.38 456 ALA A C 1
ATOM 3740 O O . ALA A 1 456 ? -19.934 -11.912 14.852 1.00 85.38 456 ALA A O 1
ATOM 3741 N N . SER A 1 457 ? -18.089 -13.184 14.888 1.00 87.00 457 SER A N 1
ATOM 3742 C CA . SER A 1 457 ? -18.735 -14.423 15.338 1.00 87.00 457 SER A CA 1
ATOM 3743 C C . SER A 1 457 ? -18.848 -14.570 16.857 1.00 87.00 457 SER A C 1
ATOM 3745 O O . SER A 1 457 ? -19.488 -15.520 17.281 1.00 87.00 457 SER A O 1
ATOM 3747 N N . PHE A 1 458 ? -18.280 -13.664 17.665 1.00 90.50 458 PHE A N 1
ATOM 3748 C CA . PHE A 1 458 ? -18.062 -13.854 19.107 1.00 90.50 458 PHE A CA 1
ATOM 3749 C C . PHE A 1 458 ? -19.312 -14.348 19.842 1.00 90.50 458 PHE A C 1
ATOM 3751 O O . PHE A 1 458 ? -19.275 -15.385 20.483 1.00 90.50 458 PHE A O 1
ATOM 3758 N N . ASN A 1 459 ? -20.459 -13.690 19.662 1.00 89.94 459 ASN A N 1
ATOM 3759 C CA . ASN A 1 459 ? -21.696 -14.083 20.352 1.00 89.94 459 ASN A CA 1
ATOM 3760 C C . ASN A 1 459 ? -22.171 -15.512 20.012 1.00 89.94 459 ASN A C 1
ATOM 3762 O O . ASN A 1 459 ? -22.943 -16.091 20.761 1.00 89.94 459 ASN A O 1
ATOM 3766 N N . LYS A 1 460 ? -21.738 -16.090 18.885 1.00 88.81 460 LYS A N 1
ATOM 3767 C CA . LYS A 1 460 ? -22.079 -17.463 18.474 1.00 88.81 460 LYS A CA 1
ATOM 3768 C C . LYS A 1 460 ? -21.111 -18.512 19.024 1.00 88.81 460 LYS A C 1
ATOM 3770 O O . LYS A 1 460 ? -21.384 -19.703 18.885 1.00 88.81 460 LYS A O 1
ATOM 3775 N N . ASP A 1 461 ? -19.989 -18.072 19.589 1.00 90.69 461 ASP A N 1
ATOM 3776 C CA . ASP A 1 461 ? -18.874 -18.925 19.990 1.00 90.69 461 ASP A CA 1
ATOM 3777 C C . ASP A 1 461 ? -18.931 -19.300 21.491 1.00 90.69 461 ASP A C 1
ATOM 3779 O O . ASP A 1 461 ? -18.064 -20.041 21.958 1.00 90.69 461 ASP A O 1
ATOM 3783 N N . TYR A 1 462 ? -19.954 -18.856 22.238 1.00 92.38 462 TYR A N 1
ATOM 3784 C CA . TYR A 1 462 ? -20.232 -19.338 23.600 1.00 92.38 462 TYR A CA 1
ATOM 3785 C C . TYR A 1 462 ? -20.464 -20.852 23.614 1.00 92.38 462 TYR A C 1
ATOM 3787 O O . TYR A 1 462 ? -21.158 -21.395 22.750 1.00 92.38 462 TYR A O 1
ATOM 3795 N N . TYR A 1 463 ? -19.880 -21.540 24.603 1.00 89.38 463 TYR A N 1
ATOM 3796 C CA . TYR A 1 463 ? -20.056 -22.991 24.729 1.00 89.38 463 TYR A CA 1
ATOM 3797 C C . TYR A 1 463 ? -21.497 -23.354 25.102 1.00 89.38 463 TYR A C 1
ATOM 3799 O O . TYR A 1 463 ? -22.038 -24.320 24.565 1.00 89.38 463 TYR A O 1
ATOM 3807 N N . ASP A 1 464 ? -22.121 -22.555 25.972 1.00 88.88 464 ASP A N 1
ATOM 3808 C CA . ASP A 1 464 ? -23.551 -22.637 26.259 1.00 88.88 464 ASP A CA 1
ATOM 3809 C C . ASP A 1 464 ? -24.342 -21.824 25.227 1.00 88.88 464 ASP A C 1
ATOM 3811 O O . ASP A 1 464 ? -24.412 -20.590 25.287 1.00 88.88 464 ASP A O 1
ATOM 3815 N N . LYS A 1 465 ? -24.943 -22.542 24.276 1.00 85.62 465 LYS A N 1
ATOM 3816 C CA . LYS A 1 465 ? -25.719 -21.955 23.181 1.00 85.62 465 LYS A CA 1
ATOM 3817 C C . LYS A 1 465 ? -27.100 -21.452 23.600 1.00 85.62 465 LYS A C 1
ATOM 3819 O O . LYS A 1 465 ? -27.681 -20.675 22.847 1.00 85.62 465 LYS A O 1
ATOM 3824 N N . ASP A 1 466 ? -27.592 -21.843 24.774 1.00 84.62 466 ASP A N 1
ATOM 3825 C CA . ASP A 1 466 ? -28.924 -21.476 25.267 1.00 84.62 466 ASP A CA 1
ATOM 3826 C C . ASP A 1 466 ? -28.883 -20.239 26.182 1.00 84.62 466 ASP A C 1
ATOM 3828 O O . ASP A 1 466 ? -29.910 -19.620 26.459 1.00 84.62 466 ASP A O 1
ATOM 3832 N N . SER A 1 467 ? -27.682 -19.827 26.602 1.00 79.25 467 SER A N 1
ATOM 3833 C CA . SER A 1 467 ? -27.456 -18.711 27.530 1.00 79.25 467 SER A CA 1
ATOM 3834 C C . SER A 1 467 ? -27.900 -17.329 27.024 1.00 79.25 467 SER A C 1
ATOM 3836 O O . SER A 1 467 ? -27.998 -16.401 27.825 1.00 79.25 467 SER A O 1
ATOM 3838 N N . ASN A 1 468 ? -28.138 -17.160 25.713 1.00 84.62 468 ASN A N 1
ATOM 3839 C CA . ASN A 1 468 ? -28.375 -15.868 25.040 1.00 84.62 468 ASN A CA 1
ATOM 3840 C C . ASN A 1 468 ? -27.329 -14.779 25.363 1.00 84.62 468 ASN A C 1
ATOM 3842 O O . ASN A 1 468 ? -27.580 -13.593 25.134 1.00 84.62 468 ASN A O 1
ATOM 3846 N N . ARG A 1 469 ? -26.155 -15.168 25.876 1.00 89.94 469 ARG A N 1
ATOM 3847 C CA . ARG A 1 469 ? -25.083 -14.243 26.236 1.00 89.94 469 ARG A CA 1
ATOM 3848 C C . ARG A 1 469 ? -24.467 -13.591 25.008 1.00 89.94 469 ARG A C 1
ATOM 3850 O O . ARG A 1 469 ? -24.409 -14.142 23.908 1.00 89.94 469 ARG A O 1
ATOM 3857 N N . THR A 1 470 ? -23.967 -12.389 25.224 1.00 89.94 470 THR A N 1
ATOM 3858 C CA . THR A 1 470 ? -23.320 -11.548 24.230 1.00 89.94 470 THR A CA 1
ATOM 3859 C C . THR A 1 470 ? -22.025 -10.981 24.788 1.00 89.94 470 THR A C 1
ATOM 3861 O O . THR A 1 470 ? -21.818 -10.931 25.995 1.00 89.94 470 THR A O 1
ATOM 3864 N N . TYR A 1 471 ? -21.168 -10.452 23.913 1.00 89.50 471 TYR A N 1
ATOM 3865 C CA . TYR A 1 471 ? -19.942 -9.783 24.350 1.00 89.50 471 TYR A CA 1
ATOM 3866 C C . TYR A 1 471 ? -20.180 -8.637 25.357 1.00 89.50 471 TYR A C 1
ATOM 3868 O O . TYR A 1 471 ? -19.260 -8.297 26.091 1.00 89.50 471 TYR A O 1
ATOM 3876 N N . LEU A 1 472 ? -21.376 -8.028 25.397 1.00 90.19 472 LEU A N 1
ATOM 3877 C CA . LEU A 1 472 ? -21.709 -6.968 26.357 1.00 90.19 472 LEU A CA 1
ATOM 3878 C C . LEU A 1 472 ? -21.819 -7.501 27.788 1.00 90.19 472 LEU A C 1
ATOM 3880 O O . LEU A 1 472 ? -21.507 -6.774 28.725 1.00 90.19 472 LEU A O 1
ATOM 3884 N N . ASP A 1 473 ? -22.205 -8.766 27.954 1.00 91.81 473 ASP A N 1
ATOM 3885 C CA . ASP A 1 473 ? -22.269 -9.424 29.263 1.00 91.81 473 ASP A CA 1
ATOM 3886 C C . ASP A 1 473 ? -20.866 -9.654 29.850 1.00 91.81 473 ASP A C 1
ATOM 3888 O O . ASP A 1 473 ? -20.704 -9.849 31.052 1.00 91.81 473 ASP A O 1
ATOM 3892 N N . GLU A 1 474 ? -19.831 -9.565 29.008 1.00 94.00 474 GLU A N 1
ATOM 3893 C CA . GLU A 1 474 ? -18.432 -9.657 29.416 1.00 94.00 474 GLU A CA 1
ATOM 3894 C C . GLU A 1 474 ? -17.805 -8.311 29.783 1.00 94.00 474 GLU A C 1
ATOM 3896 O O . GLU A 1 474 ? -16.729 -8.314 30.386 1.00 94.00 474 GLU A O 1
ATOM 3901 N N . LEU A 1 475 ? -18.449 -7.196 29.419 1.00 94.12 475 LEU A N 1
ATOM 3902 C CA . LEU A 1 475 ? -17.990 -5.819 29.632 1.00 94.12 475 LEU A CA 1
ATOM 3903 C C . LEU A 1 475 ? -18.588 -5.226 30.916 1.00 94.12 475 LEU A C 1
ATOM 3905 O O . LEU A 1 475 ? -19.191 -4.152 30.905 1.00 94.12 475 LEU A O 1
ATOM 3909 N N . VAL A 1 476 ? -18.451 -5.962 32.018 1.00 94.00 476 VAL A N 1
ATOM 3910 C CA . VAL A 1 476 ? -18.961 -5.578 33.338 1.00 94.00 476 VAL A CA 1
ATOM 3911 C C . VAL A 1 476 ? -17.805 -5.550 34.328 1.00 94.00 476 VAL A C 1
ATOM 3913 O O . VAL A 1 476 ? -17.098 -6.551 34.461 1.00 94.00 476 VAL A O 1
ATOM 3916 N N . GLU A 1 477 ? -17.634 -4.422 35.013 1.00 92.62 477 GLU A N 1
ATOM 3917 C CA . GLU A 1 477 ? -16.610 -4.228 36.043 1.00 92.62 477 GLU A CA 1
ATOM 3918 C C . GLU A 1 477 ? -16.711 -5.273 37.162 1.00 92.62 477 GLU A C 1
ATOM 3920 O O . GLU A 1 477 ? -17.803 -5.616 37.630 1.00 92.62 477 GLU A O 1
ATOM 3925 N N . LYS A 1 478 ? -15.551 -5.734 37.636 1.00 92.00 478 LYS A N 1
ATOM 3926 C CA . LYS A 1 478 ? -15.413 -6.615 38.800 1.00 92.00 478 LYS A CA 1
ATOM 3927 C C . LYS A 1 478 ? -14.226 -6.162 39.643 1.00 92.00 478 LYS A C 1
ATOM 3929 O O . LYS A 1 478 ? -13.255 -5.640 39.110 1.00 92.00 478 LYS A O 1
ATOM 3934 N N . GLU A 1 479 ? -14.318 -6.342 40.958 1.00 88.69 479 GLU A N 1
ATOM 3935 C CA . GLU A 1 479 ? -13.188 -6.064 41.851 1.00 88.69 479 GLU A CA 1
ATOM 3936 C C . GLU A 1 479 ? -11.977 -6.925 41.464 1.00 88.69 479 GLU A C 1
ATOM 3938 O O . GLU A 1 479 ? -12.137 -8.079 41.062 1.00 88.69 479 GLU A O 1
ATOM 3943 N N . GLU A 1 480 ? -10.780 -6.338 41.563 1.00 90.94 480 GLU A N 1
ATOM 3944 C CA . GLU A 1 480 ? -9.491 -6.981 41.254 1.00 90.94 480 GLU A CA 1
ATOM 3945 C C . GLU A 1 480 ? -9.366 -7.514 39.808 1.00 90.94 480 GLU A C 1
ATOM 3947 O O . GLU A 1 480 ? -8.473 -8.307 39.497 1.00 90.94 480 GLU A O 1
ATOM 3952 N N . GLU A 1 481 ? -10.230 -7.066 38.890 1.00 94.62 481 GLU A N 1
ATOM 3953 C CA . GLU A 1 481 ? -10.219 -7.470 37.485 1.00 94.62 481 GLU A CA 1
ATOM 3954 C C . GLU A 1 481 ? -10.294 -6.269 36.538 1.00 94.62 481 GLU A C 1
ATOM 3956 O O . GLU A 1 481 ? -11.242 -5.492 36.571 1.00 94.62 481 GLU A O 1
ATOM 3961 N N . LYS A 1 482 ? -9.326 -6.180 35.621 1.00 96.62 482 LYS A N 1
ATOM 3962 C CA . LYS A 1 482 ? -9.314 -5.213 34.514 1.00 96.62 482 LYS A CA 1
ATOM 3963 C C . LYS A 1 482 ? -9.781 -5.862 33.220 1.00 96.62 482 LYS A C 1
ATOM 3965 O O . LYS A 1 482 ? -9.517 -7.042 32.986 1.00 96.62 482 LYS A O 1
ATOM 3970 N N . ILE A 1 483 ? -10.416 -5.104 32.332 1.00 97.19 483 ILE A N 1
ATOM 3971 C CA . ILE A 1 483 ? -10.908 -5.602 31.041 1.00 97.19 483 ILE A CA 1
ATOM 3972 C C . ILE A 1 483 ? -10.010 -5.105 29.911 1.00 97.19 483 ILE A C 1
ATOM 3974 O O . ILE A 1 483 ? -9.871 -3.906 29.694 1.00 97.19 483 ILE A O 1
ATOM 3978 N N . PHE A 1 484 ? -9.469 -6.029 29.116 1.00 97.00 484 PHE A N 1
ATOM 3979 C CA . PHE A 1 484 ? -8.732 -5.711 27.897 1.00 97.00 484 PHE A CA 1
ATOM 3980 C C . PHE A 1 484 ? -9.445 -6.277 26.665 1.00 97.00 484 PHE A C 1
ATOM 3982 O O . PHE A 1 484 ? -9.300 -7.449 26.303 1.00 97.00 484 PHE A O 1
ATOM 3989 N N . PHE A 1 485 ? -10.248 -5.437 26.015 1.00 96.38 485 PHE A N 1
ATOM 3990 C CA . PHE A 1 485 ? -11.079 -5.808 24.875 1.00 96.38 485 PHE A CA 1
ATOM 3991 C C . PHE A 1 485 ? -10.374 -5.501 23.551 1.00 96.38 485 PHE A C 1
ATOM 3993 O O . PHE A 1 485 ? -10.207 -4.343 23.182 1.00 96.38 485 PHE A O 1
ATOM 4000 N N . ILE A 1 486 ? -9.988 -6.530 22.795 1.00 95.50 486 ILE A N 1
ATOM 4001 C CA . ILE A 1 486 ? -9.181 -6.391 21.576 1.00 95.50 486 ILE A CA 1
ATOM 4002 C C . ILE A 1 486 ? -9.993 -6.807 20.353 1.00 95.50 486 ILE A C 1
ATOM 4004 O O . ILE A 1 486 ? -10.474 -7.937 20.258 1.00 95.50 486 ILE A O 1
ATOM 4008 N N . SER A 1 487 ? -10.085 -5.919 19.366 1.00 93.19 487 SER A N 1
ATOM 4009 C CA . SER A 1 487 ? -10.768 -6.171 18.100 1.00 93.19 487 SER A CA 1
ATOM 4010 C C . SER A 1 487 ? -9.852 -5.902 16.909 1.00 93.19 487 SER A C 1
ATOM 4012 O O . SER A 1 487 ? -9.074 -4.951 16.889 1.00 93.19 487 SER A O 1
ATOM 4014 N N . ALA A 1 488 ? -9.965 -6.724 15.866 1.00 89.19 488 ALA A N 1
ATOM 4015 C CA . ALA A 1 488 ? -9.387 -6.368 14.575 1.00 89.19 488 ALA A CA 1
ATOM 4016 C C . ALA A 1 488 ? -10.231 -5.271 13.903 1.00 89.19 488 ALA A C 1
ATOM 4018 O O . ALA A 1 488 ? -11.460 -5.335 13.975 1.00 89.19 488 ALA A O 1
ATOM 4019 N N . TYR A 1 489 ? -9.620 -4.331 13.171 1.00 85.56 489 TYR A N 1
ATOM 4020 C CA . TYR A 1 489 ? -10.370 -3.273 12.462 1.00 85.56 489 TYR A CA 1
ATOM 4021 C C . TYR A 1 489 ? -11.509 -3.820 11.583 1.00 85.56 489 TYR A C 1
ATOM 4023 O O . TYR A 1 489 ? -12.626 -3.306 11.612 1.00 85.56 489 TYR A O 1
ATOM 4031 N N . GLN A 1 490 ? -11.264 -4.921 10.863 1.00 79.31 490 GLN A N 1
ATOM 4032 C CA . GLN A 1 490 ? -12.273 -5.574 10.017 1.00 79.31 490 GLN A CA 1
ATOM 4033 C C . GLN A 1 490 ? -13.435 -6.187 10.821 1.00 79.31 490 GLN A C 1
ATOM 4035 O O . GLN A 1 490 ? -14.561 -6.258 10.335 1.00 79.31 490 GLN A O 1
ATOM 4040 N N . SER A 1 491 ? -13.184 -6.653 12.046 1.00 78.94 491 SER A N 1
ATOM 4041 C CA . SER A 1 491 ? -14.254 -7.111 12.941 1.00 78.94 491 SER A CA 1
ATOM 4042 C C . SER A 1 491 ? -15.035 -5.922 13.493 1.00 78.94 491 SER A C 1
ATOM 4044 O O . SER A 1 491 ? -16.258 -5.979 13.588 1.00 78.94 491 SER A O 1
ATOM 4046 N N . ALA A 1 492 ? -14.339 -4.831 13.823 1.00 77.00 492 ALA A N 1
ATOM 4047 C CA . ALA A 1 492 ? -14.948 -3.623 14.359 1.00 77.00 492 ALA A CA 1
ATOM 4048 C C . ALA A 1 492 ? -15.908 -2.949 13.364 1.00 77.00 492 ALA A C 1
ATOM 4050 O O . ALA A 1 492 ? -16.962 -2.450 13.765 1.00 77.00 492 ALA A O 1
ATOM 4051 N N . SER A 1 493 ? -15.592 -2.977 12.065 1.00 69.06 493 SER A N 1
ATOM 4052 C CA . SER A 1 493 ? -16.429 -2.376 11.018 1.00 69.06 493 SER A CA 1
ATOM 4053 C C . SER A 1 493 ? -17.810 -3.031 10.869 1.00 69.06 493 SER A C 1
ATOM 4055 O O . SER A 1 493 ? -18.723 -2.398 10.348 1.00 69.06 493 SER A O 1
ATOM 4057 N N . LYS A 1 494 ? -18.026 -4.241 11.405 1.00 70.94 494 LYS A N 1
ATOM 4058 C CA . LYS A 1 494 ? -19.309 -4.971 11.353 1.00 70.94 494 LYS A CA 1
ATOM 4059 C C . LYS A 1 494 ? -20.279 -4.617 12.494 1.00 70.94 494 LYS A C 1
ATOM 4061 O O . LYS A 1 494 ? -20.988 -5.484 12.991 1.00 70.94 494 LYS A O 1
ATOM 4066 N N . GLY A 1 495 ? -20.311 -3.350 12.914 1.00 63.84 495 GLY A N 1
ATOM 4067 C CA . GLY A 1 495 ? -21.275 -2.859 13.913 1.00 63.84 495 GLY A CA 1
ATOM 4068 C C . GLY A 1 495 ? -20.896 -3.106 15.379 1.00 63.84 495 GLY A C 1
ATOM 4069 O O . GLY A 1 495 ? -21.773 -3.116 16.237 1.00 63.84 495 GLY A O 1
ATOM 4070 N N . LEU A 1 496 ? -19.603 -3.289 15.685 1.00 78.69 496 LEU A N 1
ATOM 4071 C CA . LEU A 1 496 ? -19.110 -3.410 17.064 1.00 78.69 496 LEU A CA 1
ATOM 4072 C C . LEU A 1 496 ? -19.444 -2.145 17.863 1.00 78.69 496 LEU A C 1
ATOM 4074 O O . LEU A 1 496 ? -18.877 -1.095 17.571 1.00 78.69 496 LEU A O 1
ATOM 4078 N N . ASN A 1 497 ? -20.296 -2.250 18.881 1.00 80.44 497 ASN A N 1
ATOM 4079 C CA . ASN A 1 497 ? -20.776 -1.115 19.666 1.00 80.44 497 ASN A CA 1
ATOM 4080 C C . ASN A 1 497 ? -20.602 -1.373 21.173 1.00 80.44 497 ASN A C 1
ATOM 4082 O O . ASN A 1 497 ? -21.579 -1.706 21.842 1.00 80.44 497 ASN A O 1
ATOM 4086 N N . PRO A 1 498 ? -19.369 -1.328 21.705 1.00 85.12 498 PRO A N 1
ATOM 4087 C CA . PRO A 1 498 ? -19.106 -1.733 23.075 1.00 85.12 498 PRO A CA 1
ATOM 4088 C C . PRO A 1 498 ? -19.397 -0.583 24.043 1.00 85.12 498 PRO A C 1
ATOM 4090 O O . PRO A 1 498 ? -19.103 0.572 23.743 1.00 85.12 498 PRO A O 1
ATOM 4093 N N . ILE A 1 499 ? -20.015 -0.923 25.171 1.00 89.50 499 ILE A N 1
ATOM 4094 C CA . ILE A 1 499 ? -20.310 -0.043 26.306 1.00 89.50 499 ILE A CA 1
ATOM 4095 C C . ILE A 1 499 ? -19.990 -0.864 27.553 1.00 89.50 499 ILE A C 1
ATOM 4097 O O . ILE A 1 499 ? -20.333 -2.049 27.597 1.00 89.50 499 ILE A O 1
ATOM 4101 N N . VAL A 1 500 ? -19.320 -0.251 28.524 1.00 91.19 500 VAL A N 1
ATOM 4102 C CA . VAL A 1 500 ? -18.963 -0.888 29.793 1.00 91.19 500 VAL A CA 1
ATOM 4103 C C . VAL A 1 500 ? -20.077 -0.631 30.802 1.00 91.19 500 VAL A C 1
ATOM 4105 O O . VAL A 1 500 ? -20.684 0.440 30.810 1.00 91.19 500 VAL A O 1
ATOM 4108 N N . LYS A 1 501 ? -20.370 -1.609 31.658 1.00 92.75 501 LYS A N 1
ATOM 4109 C CA . LYS A 1 501 ? -21.239 -1.418 32.823 1.00 92.75 501 LYS A CA 1
ATOM 4110 C C . LYS A 1 501 ? -20.404 -1.455 34.089 1.00 92.75 501 LYS A C 1
ATOM 4112 O O . LYS A 1 501 ? -19.661 -2.411 34.307 1.00 92.75 501 LYS A O 1
ATOM 4117 N N . SER A 1 502 ? -20.583 -0.453 34.940 1.00 88.81 502 SER A N 1
ATOM 4118 C CA . SER A 1 502 ? -19.982 -0.465 36.268 1.00 88.81 502 SER A CA 1
ATOM 4119 C C . SER A 1 502 ? -20.555 -1.580 37.135 1.00 88.81 502 SER A C 1
ATOM 4121 O O . SER A 1 502 ? -21.600 -2.160 36.818 1.00 88.81 502 SER A O 1
ATOM 4123 N N . GLN A 1 503 ? -19.938 -1.826 38.291 1.00 84.06 503 GLN A N 1
ATOM 4124 C CA . GLN A 1 503 ? -20.451 -2.791 39.275 1.00 84.06 503 GLN A CA 1
ATOM 4125 C C . GLN A 1 503 ? -21.905 -2.505 39.700 1.00 84.06 503 GLN A C 1
ATOM 4127 O O . GLN A 1 503 ? -22.651 -3.411 40.064 1.00 84.06 503 GLN A O 1
ATOM 4132 N N . LYS A 1 504 ? -22.334 -1.237 39.622 1.00 84.69 504 LYS A N 1
ATOM 4133 C CA . LYS A 1 504 ? -23.704 -0.790 39.933 1.00 84.69 504 LYS A CA 1
ATOM 4134 C C . LYS A 1 504 ? -24.664 -0.899 38.740 1.00 84.69 504 LYS A C 1
ATOM 4136 O O . LYS A 1 504 ? -25.811 -0.475 38.842 1.00 84.69 504 LYS A O 1
ATOM 4141 N N . GLY A 1 505 ? -24.201 -1.421 37.604 1.00 86.06 505 GLY A N 1
ATOM 4142 C CA . GLY A 1 505 ? -24.962 -1.528 36.359 1.00 86.06 505 GLY A CA 1
ATOM 4143 C C . GLY A 1 505 ? -25.100 -0.215 35.583 1.00 86.06 505 GLY A C 1
ATOM 4144 O O . GLY A 1 505 ? -25.876 -0.165 34.630 1.00 86.06 505 GLY A O 1
ATOM 4145 N N . ILE A 1 506 ? -24.371 0.838 35.973 1.00 89.19 506 ILE A N 1
ATOM 4146 C CA . ILE A 1 506 ? -24.389 2.135 35.283 1.00 89.19 506 ILE A CA 1
ATOM 4147 C C . ILE A 1 506 ? -23.506 2.030 34.044 1.00 89.19 506 ILE A C 1
ATOM 4149 O O . ILE A 1 506 ? -22.360 1.599 34.142 1.00 89.19 506 ILE A O 1
ATOM 4153 N N . GLU A 1 507 ? -24.035 2.420 32.890 1.00 90.62 507 GLU A N 1
ATOM 4154 C CA . GLU A 1 507 ? -23.267 2.448 31.650 1.00 90.62 507 GLU A CA 1
ATOM 4155 C C . GLU A 1 507 ? -22.217 3.564 31.671 1.00 90.62 507 GLU A C 1
ATOM 4157 O O . GLU A 1 507 ? -22.518 4.703 32.030 1.00 90.62 507 GLU A O 1
ATOM 4162 N N . LYS A 1 508 ? -21.006 3.229 31.233 1.00 89.31 508 LYS A N 1
ATOM 4163 C CA . LYS A 1 508 ? -19.908 4.157 30.972 1.00 89.31 508 LYS A CA 1
ATOM 4164 C C . LYS A 1 508 ? -19.158 3.746 29.700 1.00 89.31 508 LYS A C 1
ATOM 4166 O O . LYS A 1 508 ? -19.419 2.700 29.097 1.00 89.31 508 LYS A O 1
ATOM 4171 N N . ASP A 1 509 ? -18.235 4.589 29.271 1.00 88.81 509 ASP A N 1
ATOM 4172 C CA . ASP A 1 509 ? -17.292 4.268 28.198 1.00 88.81 509 ASP A CA 1
ATOM 4173 C C . ASP A 1 509 ? -16.030 3.587 28.757 1.00 88.81 509 ASP A C 1
ATOM 4175 O O . ASP A 1 509 ? -15.893 3.424 29.967 1.00 88.81 509 ASP A O 1
ATOM 4179 N N . PHE A 1 510 ? -15.093 3.236 27.877 1.00 91.88 510 PHE A N 1
ATOM 4180 C CA . PHE A 1 510 ? -13.772 2.743 28.278 1.00 91.88 510 PHE A CA 1
ATOM 4181 C C . PHE A 1 510 ? -12.893 3.857 28.860 1.00 91.88 510 PHE A C 1
ATOM 4183 O O . PHE A 1 510 ? -12.858 4.966 28.318 1.00 91.88 510 PHE A O 1
ATOM 4190 N N . ASP A 1 511 ? -12.107 3.519 29.884 1.00 91.88 511 ASP A N 1
ATOM 4191 C CA . ASP A 1 511 ? -11.111 4.417 30.483 1.00 91.88 511 ASP A CA 1
ATOM 4192 C C . ASP A 1 511 ? -9.916 4.656 29.540 1.00 91.88 511 ASP A C 1
ATOM 4194 O O . ASP A 1 511 ? -9.243 5.689 29.602 1.00 91.88 511 ASP A O 1
ATOM 4198 N N . SER A 1 512 ? -9.630 3.711 28.634 1.00 92.88 512 SER A N 1
ATOM 4199 C CA . SER A 1 512 ? -8.582 3.886 27.625 1.00 92.88 512 SER A CA 1
ATOM 4200 C C . SER A 1 512 ? -8.861 3.240 26.268 1.00 92.88 512 SER A C 1
ATOM 4202 O O . SER A 1 512 ? -9.569 2.239 26.136 1.00 92.88 512 SER A O 1
ATOM 4204 N N . LEU A 1 513 ? -8.238 3.814 25.237 1.00 93.88 513 LEU A N 1
ATOM 4205 C CA . LEU A 1 513 ? -8.205 3.288 23.877 1.00 93.88 513 LEU A CA 1
ATOM 4206 C C . LEU A 1 513 ? -6.756 3.125 23.419 1.00 93.88 513 LEU A C 1
ATOM 4208 O O . LEU A 1 513 ? -5.967 4.058 23.524 1.00 93.88 513 LEU A O 1
ATOM 4212 N N . VAL A 1 514 ? -6.409 1.971 22.848 1.00 92.81 514 VAL A N 1
ATOM 4213 C CA . VAL A 1 514 ? -5.072 1.727 22.289 1.00 92.81 514 VAL A CA 1
ATOM 4214 C C . VAL A 1 514 ? -5.132 1.274 20.835 1.00 92.81 514 VAL A C 1
ATOM 4216 O O . VAL A 1 514 ? -5.833 0.333 20.457 1.00 92.81 514 VAL A O 1
ATOM 4219 N N . LEU A 1 515 ? -4.333 1.925 19.998 1.00 92.12 515 LEU A N 1
ATOM 4220 C CA . LEU A 1 515 ? -4.092 1.507 18.623 1.00 92.12 515 LEU A CA 1
ATOM 4221 C C . LEU A 1 515 ? -2.806 0.674 18.614 1.00 92.12 515 LEU A C 1
ATOM 4223 O O . LEU A 1 515 ? -1.708 1.219 18.514 1.00 92.12 515 LEU A O 1
ATOM 4227 N N . LEU A 1 516 ? -2.930 -0.651 18.766 1.00 88.25 516 LEU A N 1
ATOM 4228 C CA . LEU A 1 516 ? -1.783 -1.572 18.847 1.00 88.25 516 LEU A CA 1
ATOM 4229 C C . LEU A 1 516 ? -0.999 -1.609 17.539 1.00 88.25 516 LEU A C 1
ATOM 4231 O O . LEU A 1 516 ? 0.229 -1.673 17.531 1.00 88.25 516 LEU A O 1
ATOM 4235 N N . MET A 1 517 ? -1.727 -1.607 16.428 1.00 84.50 517 MET A N 1
ATOM 4236 C CA . MET A 1 517 ? -1.160 -1.517 15.097 1.00 84.50 517 MET A CA 1
ATOM 4237 C C . MET A 1 517 ? -2.248 -1.149 14.109 1.00 84.50 517 MET A C 1
ATOM 4239 O O . MET A 1 517 ? -3.338 -1.706 14.208 1.00 84.50 517 MET A O 1
ATOM 4243 N N . ASP A 1 518 ? -1.941 -0.293 13.139 1.00 75.88 518 ASP A N 1
ATOM 4244 C CA . ASP A 1 518 ? -2.853 0.039 12.048 1.00 75.88 518 ASP A CA 1
ATOM 4245 C C . ASP A 1 518 ? -3.110 -1.119 11.093 1.00 75.88 518 ASP A C 1
ATOM 4247 O O . ASP A 1 518 ? -2.349 -2.086 10.984 1.00 75.88 518 ASP A O 1
ATOM 4251 N N . SER A 1 519 ? -4.199 -0.996 10.337 1.00 59.75 519 SER A N 1
ATOM 4252 C CA . SER A 1 519 ? -4.379 -1.850 9.177 1.00 59.75 519 SER A CA 1
ATOM 4253 C C . SER A 1 519 ? -3.286 -1.543 8.155 1.00 59.75 519 SER A C 1
ATOM 4255 O O . SER A 1 519 ? -3.350 -0.527 7.492 1.00 59.75 519 SER A O 1
ATOM 4257 N N . TYR A 1 520 ? -2.313 -2.429 7.935 1.00 57.16 520 TYR A N 1
ATOM 4258 C CA . TYR A 1 520 ? -1.332 -2.229 6.846 1.00 57.16 520 TYR A CA 1
ATOM 4259 C C . TYR A 1 520 ? -1.941 -2.260 5.440 1.00 57.16 520 TYR A C 1
ATOM 4261 O O . TYR A 1 520 ? -1.269 -1.983 4.448 1.00 57.16 520 TYR A O 1
ATOM 4269 N N . TYR A 1 521 ? -3.190 -2.706 5.326 1.00 55.34 521 TYR A N 1
ATOM 4270 C CA . TYR A 1 521 ? -3.824 -2.984 4.054 1.00 55.34 521 TYR A CA 1
ATOM 4271 C C . TYR A 1 521 ? -5.209 -2.364 4.012 1.00 55.34 521 TYR A C 1
ATOM 4273 O O . TYR A 1 521 ? -6.070 -2.672 4.834 1.00 55.34 521 TYR A O 1
ATOM 4281 N N . THR A 1 522 ? -5.432 -1.534 3.006 1.00 57.91 522 THR A N 1
ATOM 4282 C CA . THR A 1 522 ? -6.777 -1.128 2.613 1.00 57.91 522 THR A CA 1
ATOM 4283 C C . THR A 1 522 ? -7.297 -2.113 1.565 1.00 57.91 522 THR A C 1
ATOM 4285 O O . THR A 1 522 ? -6.540 -2.939 1.041 1.00 57.91 522 THR A O 1
ATOM 4288 N N . SER A 1 523 ? -8.580 -2.025 1.220 1.00 53.69 523 SER A N 1
ATOM 4289 C CA . SER A 1 523 ? -9.170 -2.731 0.070 1.00 53.69 523 SER A CA 1
ATOM 4290 C C . SER A 1 523 ? -8.459 -2.412 -1.256 1.00 53.69 523 SER A C 1
ATOM 4292 O O . SER A 1 523 ? -8.661 -3.092 -2.249 1.00 53.69 523 SER A O 1
ATOM 4294 N N . ILE A 1 524 ? -7.559 -1.431 -1.290 1.00 53.53 524 ILE A N 1
ATOM 4295 C CA . ILE A 1 524 ? -6.888 -0.937 -2.492 1.00 53.53 524 ILE A CA 1
ATOM 4296 C C . ILE A 1 524 ? -5.476 -1.535 -2.590 1.00 53.53 524 ILE A C 1
ATOM 4298 O O . ILE A 1 524 ? -4.457 -0.850 -2.660 1.00 53.53 524 ILE A O 1
ATOM 4302 N N . LYS A 1 525 ? -5.373 -2.865 -2.571 1.00 52.12 525 LYS A N 1
ATOM 4303 C CA . LYS A 1 525 ? -4.087 -3.550 -2.783 1.00 52.12 525 LYS A CA 1
ATOM 4304 C C . LYS A 1 525 ? -3.708 -3.584 -4.252 1.00 52.12 525 LYS A C 1
ATOM 4306 O O . LYS A 1 525 ? -4.572 -3.828 -5.087 1.00 52.12 525 LYS A O 1
ATOM 4311 N N . SER A 1 526 ? -2.407 -3.455 -4.549 1.00 42.44 526 SER A N 1
ATOM 4312 C CA . SER A 1 526 ? -1.826 -4.031 -5.775 1.00 42.44 526 SER A CA 1
ATOM 4313 C C . SER A 1 526 ? -2.087 -5.537 -5.769 1.00 42.44 526 SER A C 1
ATOM 4315 O O . SER A 1 526 ? -1.877 -6.135 -4.710 1.00 42.44 526 SER A O 1
ATOM 4317 N N . PRO A 1 527 ? -2.575 -6.148 -6.866 1.00 38.72 527 PRO A N 1
ATOM 4318 C CA . PRO A 1 527 ? -3.040 -7.530 -6.852 1.00 38.72 527 PRO A CA 1
ATOM 4319 C C . PRO A 1 527 ? -1.925 -8.470 -6.375 1.00 38.72 527 PRO A C 1
ATOM 4321 O O . PRO A 1 527 ? -1.029 -8.847 -7.130 1.00 38.72 527 PRO A O 1
ATOM 4324 N N . SER A 1 528 ? -1.943 -8.862 -5.100 1.00 38.12 528 SER A N 1
ATOM 4325 C CA . SER A 1 528 ? -1.106 -9.952 -4.621 1.00 38.12 528 SER A CA 1
ATOM 4326 C C . SER A 1 528 ? -1.880 -11.232 -4.899 1.00 38.12 528 SER A C 1
ATOM 4328 O O . SER A 1 528 ? -2.759 -11.593 -4.123 1.00 38.12 528 SER A O 1
ATOM 4330 N N . ARG A 1 529 ? -1.542 -11.923 -5.994 1.00 41.66 529 ARG A N 1
ATOM 4331 C CA . ARG A 1 529 ? -2.159 -13.185 -6.461 1.00 41.66 529 ARG A CA 1
ATOM 4332 C C . ARG A 1 529 ? -2.196 -14.334 -5.424 1.00 41.66 529 ARG A C 1
ATOM 4334 O O . ARG A 1 529 ? -2.677 -15.412 -5.739 1.00 41.66 529 ARG A O 1
ATOM 4341 N N . LYS A 1 530 ? -1.663 -14.140 -4.207 1.00 37.66 530 LYS A N 1
ATOM 4342 C CA . LYS A 1 530 ? -1.632 -15.134 -3.117 1.00 37.66 530 LYS A CA 1
ATOM 4343 C C . LYS A 1 530 ? -2.867 -15.119 -2.205 1.00 37.66 530 LYS A C 1
ATOM 4345 O O . LYS A 1 530 ? -2.982 -16.008 -1.365 1.00 37.66 530 LYS A O 1
ATOM 4350 N N . SER A 1 531 ? -3.780 -14.154 -2.318 1.00 34.97 531 SER A N 1
ATOM 4351 C CA . SER A 1 531 ? -5.058 -14.269 -1.611 1.00 34.97 531 SER A CA 1
ATOM 4352 C C . SER A 1 531 ? -5.945 -15.253 -2.365 1.00 34.97 531 SER A C 1
ATOM 4354 O O . SER A 1 531 ? -6.453 -14.939 -3.439 1.00 34.97 531 SER A O 1
ATOM 4356 N N . LYS A 1 532 ? -6.140 -16.435 -1.773 1.00 40.06 532 LYS A N 1
ATOM 4357 C CA . LYS A 1 532 ? -7.428 -17.121 -1.890 1.00 40.06 532 LYS A CA 1
ATOM 4358 C C . LYS A 1 532 ? -8.509 -16.075 -1.590 1.00 40.06 532 LYS A C 1
ATOM 4360 O O . LYS A 1 532 ? -8.271 -15.258 -0.704 1.00 40.06 532 LYS A O 1
ATOM 4365 N N . ASP A 1 533 ? -9.605 -16.090 -2.340 1.00 42.41 533 ASP A N 1
ATOM 4366 C CA . ASP A 1 533 ? -10.895 -15.440 -2.049 1.00 42.41 533 ASP A CA 1
ATOM 4367 C C . ASP A 1 533 ? -11.344 -14.416 -3.100 1.00 42.41 533 ASP A C 1
ATOM 4369 O O . ASP A 1 533 ? -10.607 -13.513 -3.506 1.00 42.41 533 ASP A O 1
ATOM 4373 N N . ASP A 1 534 ? -12.637 -14.503 -3.422 1.00 45.06 534 ASP A N 1
ATOM 4374 C CA . ASP A 1 534 ? -13.439 -13.520 -4.160 1.00 45.06 534 ASP A CA 1
ATOM 4375 C C . ASP A 1 534 ? -13.280 -12.076 -3.630 1.00 45.06 534 ASP A C 1
ATOM 4377 O O . ASP A 1 534 ? -13.611 -11.111 -4.318 1.00 45.06 534 ASP A O 1
ATOM 4381 N N . GLU A 1 535 ? -12.792 -11.893 -2.396 1.00 43.03 535 GLU A N 1
ATOM 4382 C CA . GLU A 1 535 ? -12.531 -10.582 -1.791 1.00 43.03 535 GLU A CA 1
ATOM 4383 C C . GLU A 1 535 ? -11.417 -9.799 -2.499 1.00 43.03 535 GLU A C 1
ATOM 4385 O O . GLU A 1 535 ? -11.532 -8.582 -2.641 1.00 43.03 535 GLU A O 1
ATOM 4390 N N . ALA A 1 536 ? -10.359 -10.454 -2.984 1.00 49.88 536 ALA A N 1
ATOM 4391 C CA . ALA A 1 536 ? -9.267 -9.768 -3.682 1.00 49.88 536 ALA A CA 1
ATOM 4392 C C . ALA A 1 536 ? -9.694 -9.235 -5.057 1.00 49.88 536 ALA A C 1
ATOM 4394 O O . ALA A 1 536 ? -9.282 -8.147 -5.473 1.00 49.88 536 ALA A O 1
ATOM 4395 N N . ASP A 1 537 ? -10.574 -9.976 -5.723 1.00 56.41 537 ASP A N 1
ATOM 4396 C CA . ASP A 1 537 ? -11.172 -9.588 -6.995 1.00 56.41 537 ASP A CA 1
ATOM 4397 C C . ASP A 1 537 ? -12.160 -8.436 -6.821 1.00 56.41 537 ASP A C 1
ATOM 4399 O O . ASP A 1 537 ? -12.098 -7.459 -7.570 1.00 56.41 537 ASP A O 1
ATOM 4403 N N . LYS A 1 538 ? -13.012 -8.499 -5.787 1.00 60.62 538 LYS A N 1
ATOM 4404 C CA . LYS A 1 538 ? -13.909 -7.393 -5.411 1.00 60.62 538 LYS A CA 1
ATOM 4405 C C . LYS A 1 538 ? -13.119 -6.117 -5.133 1.00 60.62 538 LYS A C 1
ATOM 4407 O O . LYS A 1 538 ? -13.431 -5.069 -5.680 1.00 60.62 538 LYS A O 1
ATOM 4412 N N . ASN A 1 539 ? -12.054 -6.224 -4.352 1.00 63.44 539 ASN A N 1
ATOM 4413 C CA . ASN A 1 539 ? -11.173 -5.119 -3.987 1.00 63.44 539 ASN A CA 1
ATOM 4414 C C . ASN A 1 539 ? -10.472 -4.478 -5.196 1.00 63.44 539 ASN A C 1
ATOM 4416 O O . ASN A 1 539 ? -10.437 -3.255 -5.330 1.00 63.44 539 ASN A O 1
ATOM 4420 N N . THR A 1 540 ? -9.968 -5.302 -6.117 1.00 69.00 540 THR A N 1
ATOM 4421 C CA . THR A 1 540 ? -9.345 -4.818 -7.358 1.00 69.00 540 THR A CA 1
ATOM 4422 C C . THR A 1 540 ? -10.375 -4.131 -8.258 1.00 69.00 540 THR A C 1
ATOM 4424 O O . THR A 1 540 ? -10.105 -3.065 -8.804 1.00 69.00 540 THR A O 1
ATOM 4427 N N . THR A 1 541 ? -11.576 -4.702 -8.360 1.00 72.75 541 THR A N 1
ATOM 4428 C CA . THR A 1 541 ? -12.688 -4.141 -9.139 1.00 72.75 541 THR A CA 1
ATOM 4429 C C . THR A 1 541 ? -13.154 -2.795 -8.575 1.00 72.75 541 THR A C 1
ATOM 4431 O O . THR A 1 541 ? -13.319 -1.844 -9.334 1.00 72.75 541 THR A O 1
ATOM 4434 N N . LEU A 1 542 ? -13.298 -2.681 -7.248 1.00 76.00 542 LEU A N 1
ATOM 4435 C CA . LEU A 1 542 ? -13.647 -1.429 -6.566 1.00 76.00 542 LEU A CA 1
ATOM 4436 C C . LEU A 1 542 ? -12.607 -0.336 -6.822 1.00 76.00 542 LEU A C 1
ATOM 4438 O O . LEU A 1 542 ? -12.972 0.799 -7.111 1.00 76.00 542 LEU A O 1
ATOM 4442 N N . TYR A 1 543 ? -11.317 -0.679 -6.768 1.00 79.25 543 TYR A N 1
ATOM 4443 C CA . TYR A 1 543 ? -10.248 0.264 -7.092 1.00 79.25 543 TYR A CA 1
ATOM 4444 C C . TYR A 1 543 ? -10.298 0.724 -8.554 1.00 79.25 543 TYR A C 1
ATOM 4446 O O . TYR A 1 543 ? -10.209 1.922 -8.808 1.00 79.25 543 TYR A O 1
ATOM 4454 N N . HIS A 1 544 ? -10.460 -0.199 -9.509 1.00 82.06 544 HIS A N 1
ATOM 4455 C CA . HIS A 1 544 ? -10.583 0.157 -10.925 1.00 82.06 544 HIS A CA 1
ATOM 4456 C C . HIS A 1 544 ? -11.775 1.091 -11.155 1.00 82.06 544 HIS A C 1
ATOM 4458 O O . HIS A 1 544 ? -11.642 2.096 -11.845 1.00 82.06 544 HIS A O 1
ATOM 4464 N N . PHE A 1 545 ? -12.912 0.809 -10.518 1.00 83.88 545 PHE A N 1
ATOM 4465 C CA . PHE A 1 545 ? -14.093 1.655 -10.618 1.00 83.88 545 PHE A CA 1
ATOM 4466 C C . PHE A 1 545 ? -13.879 3.042 -9.997 1.00 83.88 545 PHE A C 1
ATOM 4468 O O . PHE A 1 545 ? -14.219 4.047 -10.612 1.00 83.88 545 PHE A O 1
ATOM 4475 N N . ALA A 1 546 ? -13.254 3.122 -8.821 1.00 87.25 546 ALA A N 1
ATOM 4476 C CA . ALA A 1 546 ? -12.907 4.397 -8.200 1.00 87.25 546 ALA A CA 1
ATOM 4477 C C . ALA A 1 546 ? -11.920 5.216 -9.047 1.00 87.25 546 ALA A C 1
ATOM 4479 O O . ALA A 1 546 ? -12.037 6.436 -9.122 1.00 87.25 546 ALA A O 1
ATOM 4480 N N . LEU A 1 547 ? -10.975 4.553 -9.722 1.00 86.88 547 LEU A N 1
ATOM 4481 C CA . LEU A 1 547 ? -10.070 5.212 -10.660 1.00 86.88 547 LEU A CA 1
ATOM 4482 C C . LEU A 1 547 ? -10.832 5.753 -11.874 1.00 86.88 547 LEU A C 1
ATOM 4484 O O . LEU A 1 547 ? -10.587 6.883 -12.277 1.00 86.88 547 LEU A O 1
ATOM 4488 N N . MET A 1 548 ? -11.787 4.992 -12.421 1.00 87.56 548 MET A N 1
ATOM 4489 C CA . MET A 1 548 ? -12.662 5.492 -13.486 1.00 87.56 548 MET A CA 1
ATOM 4490 C C . MET A 1 548 ? -13.430 6.740 -13.039 1.00 87.56 548 MET A C 1
ATOM 4492 O O . MET A 1 548 ? -13.415 7.725 -13.769 1.00 87.56 548 MET A O 1
ATOM 4496 N N . LYS A 1 549 ? -14.021 6.735 -11.831 1.00 90.00 549 LYS A N 1
ATOM 4497 C CA . LYS A 1 549 ? -14.658 7.927 -11.237 1.00 90.00 549 LYS A CA 1
ATOM 4498 C C . LYS A 1 549 ? -13.689 9.106 -11.197 1.00 90.00 549 LYS A C 1
ATOM 4500 O O . LYS A 1 549 ? -14.000 10.166 -11.717 1.00 90.00 549 LYS A O 1
ATOM 4505 N N . SER A 1 550 ? -12.480 8.897 -10.672 1.00 88.69 550 SER A N 1
ATOM 4506 C CA . SER A 1 550 ? -11.445 9.936 -10.597 1.00 88.69 550 SER A CA 1
ATOM 4507 C C . SER A 1 550 ? -11.081 10.529 -11.957 1.00 88.69 550 SER A C 1
ATOM 4509 O O . SER A 1 550 ? -10.839 11.730 -12.037 1.00 88.69 550 SER A O 1
ATOM 4511 N N . ILE A 1 551 ? -11.011 9.704 -13.005 1.00 87.94 551 ILE A N 1
ATOM 4512 C CA . ILE A 1 551 ? -10.673 10.143 -14.364 1.00 87.94 551 ILE A CA 1
ATOM 4513 C C . ILE A 1 551 ? -11.764 11.068 -14.916 1.00 87.94 551 ILE A C 1
ATOM 4515 O O . ILE A 1 551 ? -11.444 12.098 -15.502 1.00 87.94 551 ILE A O 1
ATOM 4519 N N . VAL A 1 552 ? -13.038 10.715 -14.714 1.00 87.00 552 VAL A N 1
ATOM 4520 C CA . VAL A 1 552 ? -14.180 11.457 -15.279 1.00 87.00 552 VAL A CA 1
ATOM 4521 C C . VAL A 1 552 ? -14.714 12.567 -14.365 1.00 87.00 552 VAL A C 1
ATOM 4523 O O . VAL A 1 552 ? -15.606 13.328 -14.752 1.00 87.00 552 VAL A O 1
ATOM 4526 N N . ASN A 1 553 ? -14.193 12.669 -13.137 1.00 74.94 553 ASN A N 1
ATOM 4527 C CA . ASN A 1 553 ? -14.630 13.662 -12.156 1.00 74.94 553 ASN A CA 1
ATOM 4528 C C . ASN A 1 553 ? -14.338 15.093 -12.646 1.00 74.94 553 ASN A C 1
ATOM 4530 O O . ASN A 1 553 ? -15.188 15.970 -12.526 1.00 74.94 553 ASN A O 1
ATOM 4534 N N . LEU A 1 554 ? -13.186 15.321 -13.290 1.00 59.34 554 LEU A N 1
ATOM 4535 C CA . LEU A 1 554 ? -12.765 16.653 -13.753 1.00 59.34 554 LEU A CA 1
ATOM 4536 C C . LEU A 1 554 ? -13.393 17.072 -15.094 1.00 59.34 554 LEU A C 1
ATOM 4538 O O . LEU A 1 554 ? -13.660 18.252 -15.299 1.00 59.34 554 LEU A O 1
ATOM 4542 N N . SER A 1 555 ? -13.618 16.126 -16.009 1.00 66.00 555 SER A N 1
ATOM 4543 C CA . SER A 1 555 ? -14.268 16.319 -17.319 1.00 66.00 555 SER A CA 1
ATOM 4544 C C . SER A 1 555 ? -14.414 14.961 -18.017 1.00 66.00 555 SER A C 1
ATOM 4546 O O . SER A 1 555 ? -13.900 13.962 -17.512 1.00 66.00 555 SER A O 1
ATOM 4548 N N . GLU A 1 556 ? -15.094 14.910 -19.165 1.00 76.12 556 GLU A N 1
ATOM 4549 C CA . GLU A 1 556 ? -15.106 13.691 -19.983 1.00 76.12 556 GLU A CA 1
ATOM 4550 C C . GLU A 1 556 ? -13.683 13.299 -20.403 1.00 76.12 556 GLU A C 1
ATOM 4552 O O . GLU A 1 556 ? -12.850 14.156 -20.711 1.00 76.12 556 GLU A O 1
ATOM 4557 N N . SER A 1 557 ? -13.383 11.999 -20.383 1.00 79.44 557 SER A N 1
ATOM 4558 C CA . SER A 1 557 ? -12.049 11.510 -20.722 1.00 79.44 557 SER A CA 1
ATOM 4559 C C . SER A 1 557 ? -11.901 11.253 -22.215 1.00 79.44 557 SER A C 1
ATOM 4561 O O . SER A 1 557 ? -12.809 10.739 -22.859 1.00 79.44 557 SER A O 1
ATOM 4563 N N . ASN A 1 558 ? -10.691 11.469 -22.732 1.00 78.44 558 ASN A N 1
ATOM 4564 C CA . ASN A 1 558 ? -10.289 10.995 -24.061 1.00 78.44 558 ASN A CA 1
ATOM 4565 C C . ASN A 1 558 ? -9.734 9.559 -24.030 1.00 78.44 558 ASN A C 1
ATOM 4567 O O . ASN A 1 558 ? -9.219 9.073 -25.034 1.00 78.44 558 ASN A O 1
ATOM 4571 N N . ILE A 1 559 ? -9.759 8.890 -22.872 1.00 79.50 559 ILE A N 1
ATOM 4572 C CA . ILE A 1 559 ? -9.291 7.509 -22.742 1.00 79.50 559 ILE A CA 1
ATOM 4573 C C . ILE A 1 559 ? -10.374 6.582 -23.282 1.00 79.50 559 ILE A C 1
ATOM 4575 O O . ILE A 1 559 ? -11.490 6.554 -22.764 1.00 79.50 559 ILE A O 1
ATOM 4579 N N . GLU A 1 560 ? -10.038 5.787 -24.291 1.00 76.38 560 GLU A N 1
ATOM 4580 C CA . GLU A 1 560 ? -10.906 4.706 -24.740 1.00 76.38 560 GLU A CA 1
ATOM 4581 C C . GLU A 1 560 ? -11.002 3.617 -23.664 1.00 76.38 560 GLU A C 1
ATOM 4583 O O . GLU A 1 560 ? -10.010 3.256 -23.027 1.00 76.38 560 GLU A O 1
ATOM 4588 N N . ILE A 1 561 ? -12.194 3.052 -23.457 1.00 74.50 561 ILE A N 1
ATOM 4589 C CA . ILE A 1 561 ? -12.419 2.006 -22.439 1.00 74.50 561 ILE A CA 1
ATOM 4590 C C . ILE A 1 561 ? -11.509 0.799 -22.696 1.00 74.50 561 ILE A C 1
ATOM 4592 O O . ILE A 1 561 ? -11.035 0.177 -21.743 1.00 74.50 561 ILE A O 1
ATOM 4596 N N . LYS A 1 562 ? -11.196 0.515 -23.967 1.00 68.38 562 LYS A N 1
ATOM 4597 C CA . LYS A 1 562 ? -10.263 -0.545 -24.366 1.00 68.38 562 LYS A CA 1
ATOM 4598 C C . LYS A 1 562 ? -8.841 -0.370 -23.832 1.00 68.38 562 LYS A C 1
ATOM 4600 O O . LYS A 1 562 ? -8.179 -1.358 -23.518 1.00 68.38 562 LYS A O 1
ATOM 4605 N N . ASP A 1 563 ? -8.426 0.876 -23.635 1.00 71.69 563 ASP A N 1
ATOM 4606 C CA . ASP A 1 563 ? -7.082 1.240 -23.192 1.00 71.69 563 ASP A CA 1
ATOM 4607 C C . ASP A 1 563 ? -7.020 1.439 -21.670 1.00 71.69 563 ASP A C 1
ATOM 4609 O O . ASP A 1 563 ? -5.954 1.699 -21.107 1.00 71.69 563 ASP A O 1
ATOM 4613 N N . PHE A 1 564 ? -8.141 1.275 -20.955 1.00 76.50 564 PHE A N 1
ATOM 4614 C CA . PHE A 1 564 ? -8.177 1.432 -19.500 1.00 76.50 564 PHE A CA 1
ATOM 4615 C C . PHE A 1 564 ? -7.189 0.496 -18.788 1.00 76.50 564 PHE A C 1
ATOM 4617 O O . PHE A 1 564 ? -6.502 0.909 -17.854 1.00 76.50 564 PHE A O 1
ATOM 4624 N N . ASN A 1 565 ? -7.056 -0.750 -19.253 1.00 71.31 565 ASN A N 1
ATOM 4625 C CA . ASN A 1 565 ? -6.103 -1.698 -18.672 1.00 71.31 565 ASN A CA 1
ATOM 4626 C C . ASN A 1 565 ? -4.641 -1.261 -18.870 1.00 71.31 565 ASN A C 1
ATOM 4628 O O . ASN A 1 565 ? -3.810 -1.499 -17.992 1.00 71.31 565 ASN A O 1
ATOM 4632 N N . GLU A 1 566 ? -4.323 -0.581 -19.976 1.00 67.62 566 GLU A N 1
ATOM 4633 C CA . GLU A 1 566 ? -3.010 0.040 -20.174 1.00 67.62 566 GLU A CA 1
ATOM 4634 C C . GLU A 1 566 ? -2.829 1.236 -19.228 1.00 67.62 566 GLU A C 1
ATOM 4636 O O . GLU A 1 566 ? -1.778 1.377 -18.594 1.00 67.62 566 GLU A O 1
ATOM 4641 N N . TYR A 1 567 ? -3.879 2.048 -19.053 1.00 71.94 567 TYR A N 1
ATOM 4642 C CA . TYR A 1 567 ? -3.878 3.198 -18.148 1.00 71.94 567 TYR A CA 1
ATOM 4643 C C . TYR A 1 567 ? -3.532 2.822 -16.697 1.00 71.94 567 TYR A C 1
ATOM 4645 O O . TYR A 1 567 ? -2.850 3.587 -16.017 1.00 71.94 567 TYR A O 1
ATOM 4653 N N . LEU A 1 568 ? -3.897 1.619 -16.231 1.00 68.00 568 LEU A N 1
ATOM 4654 C CA . LEU A 1 568 ? -3.536 1.111 -14.893 1.00 68.00 568 LEU A CA 1
ATOM 4655 C C . LEU A 1 568 ? -2.021 1.074 -14.625 1.00 68.00 568 LEU A C 1
ATOM 4657 O O . LEU A 1 568 ? -1.604 0.977 -13.469 1.00 68.00 568 LEU A O 1
ATOM 4661 N N . SER A 1 569 ? -1.201 1.118 -15.677 1.00 60.66 569 SER A N 1
ATOM 4662 C CA . SER A 1 569 ? 0.262 1.138 -15.581 1.00 60.66 569 SER A CA 1
ATOM 4663 C C . SER A 1 569 ? 0.855 2.553 -15.593 1.00 60.66 569 SER A C 1
ATOM 4665 O O . SER A 1 569 ? 2.075 2.688 -15.492 1.00 60.66 569 SER A O 1
ATOM 4667 N N . LYS A 1 570 ? 0.032 3.604 -15.723 1.00 65.81 570 LYS A N 1
ATOM 4668 C CA . LYS A 1 570 ? 0.494 4.997 -15.737 1.00 65.81 570 LYS A CA 1
ATOM 4669 C C . LYS A 1 570 ? 0.737 5.550 -14.317 1.00 65.81 570 LYS A C 1
ATOM 4671 O O . LYS A 1 570 ? 0.085 5.104 -13.365 1.00 65.81 570 LYS A O 1
ATOM 4676 N N . PRO A 1 571 ? 1.657 6.523 -14.142 1.00 63.31 571 PRO A N 1
ATOM 4677 C CA . PRO A 1 571 ? 1.976 7.106 -12.834 1.00 63.31 571 PRO A CA 1
ATOM 4678 C C . PRO A 1 571 ? 0.771 7.692 -12.087 1.00 63.31 571 PRO A C 1
ATOM 4680 O O . PRO A 1 571 ? 0.689 7.562 -10.867 1.00 63.31 571 PRO A O 1
ATOM 4683 N N . GLU A 1 572 ? -0.179 8.286 -12.803 1.00 74.00 572 GLU A N 1
ATOM 4684 C CA . GLU A 1 572 ? -1.389 8.912 -12.265 1.00 74.00 572 GLU A CA 1
ATOM 4685 C C . GLU A 1 572 ? -2.277 7.881 -11.558 1.00 74.00 572 GLU A C 1
ATOM 4687 O O . GLU A 1 572 ? -2.737 8.106 -10.438 1.00 74.00 572 GLU A O 1
ATOM 4692 N N . ALA A 1 573 ? -2.438 6.691 -12.148 1.00 74.88 573 ALA A N 1
ATOM 4693 C CA . ALA A 1 573 ? -3.174 5.592 -11.528 1.00 74.88 573 ALA A CA 1
ATOM 4694 C C . ALA A 1 573 ? -2.516 5.143 -10.210 1.00 74.88 573 ALA A C 1
ATOM 4696 O O . ALA A 1 573 ? -3.206 4.833 -9.231 1.00 74.88 573 ALA A O 1
ATOM 4697 N N . ALA A 1 574 ? -1.179 5.136 -10.158 1.00 68.81 574 ALA A N 1
ATOM 4698 C CA . ALA A 1 574 ? -0.422 4.805 -8.953 1.00 68.81 574 ALA A CA 1
ATOM 4699 C C . ALA A 1 574 ? -0.521 5.897 -7.873 1.00 68.81 574 ALA A C 1
ATOM 4701 O O . ALA A 1 574 ? -0.649 5.562 -6.693 1.00 68.81 574 ALA A O 1
ATOM 4702 N N . GLN A 1 575 ? -0.498 7.176 -8.259 1.00 75.94 575 GLN A N 1
ATOM 4703 C CA . GLN A 1 575 ? -0.714 8.309 -7.352 1.00 75.94 575 GLN A CA 1
ATOM 4704 C C . GLN A 1 575 ? -2.118 8.266 -6.745 1.00 75.94 575 GLN A C 1
ATOM 4706 O O . GLN A 1 575 ? -2.246 8.272 -5.521 1.00 75.94 575 GLN A O 1
ATOM 4711 N N . PHE A 1 576 ? -3.149 8.089 -7.579 1.00 84.38 576 PHE A N 1
ATOM 4712 C CA . PHE A 1 576 ? -4.527 7.909 -7.122 1.00 84.38 576 PHE A CA 1
ATOM 4713 C C . PHE A 1 576 ? -4.637 6.742 -6.135 1.00 84.38 576 PHE A C 1
ATOM 4715 O O . PHE A 1 576 ? -5.215 6.872 -5.059 1.00 84.38 576 PHE A O 1
ATOM 4722 N N . ARG A 1 577 ? -4.009 5.600 -6.448 1.00 80.31 577 ARG A N 1
ATOM 4723 C CA . ARG A 1 577 ? -3.981 4.442 -5.544 1.00 80.31 577 ARG A CA 1
ATOM 4724 C C . ARG A 1 577 ? -3.404 4.783 -4.173 1.00 80.31 577 ARG A C 1
ATOM 4726 O O . ARG A 1 577 ? -3.954 4.350 -3.162 1.00 80.31 577 ARG A O 1
ATOM 4733 N N . ALA A 1 578 ? -2.278 5.494 -4.147 1.00 78.69 578 ALA A N 1
ATOM 4734 C CA . ALA A 1 578 ? -1.595 5.867 -2.915 1.00 78.69 578 ALA A CA 1
ATOM 4735 C C . ALA A 1 578 ? -2.446 6.833 -2.081 1.00 78.69 578 ALA A C 1
ATOM 4737 O O . ALA A 1 578 ? -2.612 6.606 -0.884 1.00 78.69 578 ALA A O 1
ATOM 4738 N N . GLN A 1 579 ? -3.056 7.830 -2.726 1.00 84.88 579 GLN A N 1
ATOM 4739 C CA . GLN A 1 579 ? -3.972 8.767 -2.080 1.00 84.88 579 GLN A CA 1
ATOM 4740 C C . GLN A 1 579 ? -5.173 8.041 -1.466 1.00 84.88 579 GLN A C 1
ATOM 4742 O O . GLN A 1 579 ? -5.444 8.189 -0.277 1.00 84.88 579 GLN A O 1
ATOM 4747 N N . GLN A 1 580 ? -5.865 7.195 -2.238 1.00 87.56 580 GLN A N 1
ATOM 4748 C CA . GLN A 1 580 ? -7.007 6.447 -1.712 1.00 87.56 580 GLN A CA 1
ATOM 4749 C C . GLN A 1 580 ? -6.600 5.510 -0.567 1.00 87.56 580 GLN A C 1
ATOM 4751 O O . GLN A 1 580 ? -7.327 5.353 0.411 1.00 87.56 580 GLN A O 1
ATOM 4756 N N . HIS A 1 581 ? -5.422 4.884 -0.657 1.00 85.00 581 HIS A N 1
ATOM 4757 C CA . HIS A 1 581 ? -4.884 4.072 0.430 1.00 85.00 581 HIS A CA 1
ATOM 4758 C C . HIS A 1 581 ? -4.704 4.900 1.711 1.00 85.00 581 HIS A C 1
ATOM 4760 O O . HIS A 1 581 ? -5.212 4.510 2.757 1.00 85.00 581 HIS A O 1
ATOM 4766 N N . GLN A 1 582 ? -4.061 6.062 1.626 1.00 85.62 582 GLN A N 1
ATOM 4767 C CA . GLN A 1 582 ? -3.868 6.974 2.755 1.00 85.62 582 GLN A CA 1
ATOM 4768 C C . GLN A 1 582 ? -5.196 7.446 3.366 1.00 85.62 582 GLN A C 1
ATOM 4770 O O . GLN A 1 582 ? -5.356 7.387 4.586 1.00 85.62 582 GLN A O 1
ATOM 4775 N N . ILE A 1 583 ? -6.171 7.834 2.535 1.00 89.44 583 ILE A N 1
ATOM 4776 C CA . ILE A 1 583 ? -7.510 8.238 2.992 1.00 89.44 583 ILE A CA 1
ATOM 4777 C C . ILE A 1 583 ? -8.178 7.096 3.766 1.00 89.44 583 ILE A C 1
ATOM 4779 O O . ILE A 1 583 ? -8.653 7.297 4.882 1.00 89.44 583 ILE A O 1
ATOM 4783 N N . LEU A 1 584 ? -8.176 5.876 3.226 1.00 87.19 584 LEU A N 1
ATOM 4784 C CA . LEU A 1 584 ? -8.806 4.729 3.883 1.00 87.19 584 LEU A CA 1
ATOM 4785 C C . LEU A 1 584 ? -8.124 4.324 5.198 1.00 87.19 584 LEU A C 1
ATOM 4787 O O . LEU A 1 584 ? -8.817 3.904 6.131 1.00 87.19 584 LEU A O 1
ATOM 4791 N N . LEU A 1 585 ? -6.795 4.447 5.293 1.00 86.69 585 LEU A N 1
ATOM 4792 C CA . LEU A 1 585 ? -6.071 4.246 6.552 1.00 86.69 585 LEU A CA 1
ATOM 4793 C C . LEU A 1 585 ? -6.528 5.256 7.606 1.00 86.69 585 LEU A C 1
ATOM 4795 O O . LEU A 1 585 ? -6.998 4.851 8.670 1.00 86.69 585 LEU A O 1
ATOM 4799 N N . GLY A 1 586 ? -6.480 6.548 7.271 1.00 90.12 586 GLY A N 1
ATOM 4800 C CA . GLY A 1 586 ? -6.916 7.630 8.151 1.00 90.12 586 GLY A CA 1
ATOM 4801 C C . GLY A 1 586 ? -8.365 7.471 8.606 1.00 90.12 586 GLY A C 1
ATOM 4802 O O . GLY A 1 586 ? -8.644 7.471 9.803 1.00 90.12 586 GLY A O 1
ATOM 4803 N N . LYS A 1 587 ? -9.283 7.201 7.668 1.00 89.38 587 LYS A N 1
ATOM 4804 C CA . LYS A 1 587 ? -10.700 6.925 7.962 1.00 89.38 587 LYS A CA 1
ATOM 4805 C C . LYS A 1 587 ? -10.879 5.781 8.951 1.00 89.38 587 LYS A C 1
ATOM 4807 O O . LYS A 1 587 ? -11.704 5.885 9.854 1.00 89.38 587 LYS A O 1
ATOM 4812 N N . THR A 1 588 ? -10.136 4.688 8.781 1.00 87.31 588 THR A N 1
ATOM 4813 C CA . THR A 1 588 ? -10.233 3.516 9.663 1.00 87.31 588 THR A CA 1
ATOM 4814 C C . THR A 1 588 ? -9.810 3.863 11.092 1.00 87.31 588 THR A C 1
ATOM 4816 O O . THR A 1 588 ? -10.458 3.426 12.045 1.00 87.31 588 THR A O 1
ATOM 4819 N N . ILE A 1 589 ? -8.766 4.682 11.243 1.00 89.81 589 ILE A N 1
ATOM 4820 C CA . ILE A 1 589 ? -8.257 5.134 12.543 1.00 89.81 589 ILE A CA 1
ATOM 4821 C C . ILE A 1 589 ? -9.238 6.112 13.204 1.00 89.81 589 ILE A C 1
ATOM 4823 O O . ILE A 1 589 ? -9.623 5.896 14.351 1.00 89.81 589 ILE A O 1
ATOM 4827 N N . VAL A 1 590 ? -9.721 7.119 12.467 1.00 90.75 590 VAL A N 1
ATOM 4828 C CA . VAL A 1 590 ? -10.725 8.089 12.949 1.00 90.75 590 VAL A CA 1
ATOM 4829 C C . VAL A 1 590 ? -12.004 7.382 13.398 1.00 90.75 590 VAL A C 1
ATOM 4831 O O . VAL A 1 590 ? -12.548 7.664 14.466 1.00 90.75 590 VAL A O 1
ATOM 4834 N N . GLN A 1 591 ? -12.467 6.393 12.624 1.00 87.62 591 GLN A N 1
ATOM 4835 C CA . GLN A 1 591 ? -13.610 5.568 13.012 1.00 87.62 591 GLN A CA 1
ATOM 4836 C C . GLN A 1 591 ? -13.348 4.767 14.285 1.00 87.62 591 GLN A C 1
ATOM 4838 O O . GLN A 1 591 ? -14.287 4.566 15.047 1.00 87.62 591 GLN A O 1
ATOM 4843 N N . ALA A 1 592 ? -12.127 4.262 14.492 1.00 88.81 592 ALA A N 1
ATOM 4844 C CA . ALA A 1 592 ? -11.760 3.483 15.670 1.00 88.81 592 ALA A CA 1
ATOM 4845 C C . ALA A 1 592 ? -11.717 4.350 16.934 1.00 88.81 592 ALA A C 1
ATOM 4847 O O . ALA A 1 592 ? -12.337 3.977 17.928 1.00 88.81 592 ALA A O 1
ATOM 4848 N N . ILE A 1 593 ? -11.088 5.527 16.863 1.00 90.50 593 ILE A N 1
ATOM 4849 C CA . ILE A 1 593 ? -11.086 6.536 17.936 1.00 90.50 593 ILE A CA 1
ATOM 4850 C C . ILE A 1 593 ? -12.519 6.984 18.250 1.00 90.50 593 ILE A C 1
ATOM 4852 O O . ILE A 1 593 ? -12.925 7.025 19.408 1.00 90.50 593 ILE A O 1
ATOM 4856 N N . GLY A 1 594 ? -13.336 7.198 17.214 1.00 88.06 594 GLY A N 1
ATOM 4857 C CA . GLY A 1 594 ? -14.753 7.531 17.362 1.00 88.06 594 GLY A CA 1
ATOM 4858 C C . GLY A 1 594 ? -15.588 6.472 18.094 1.00 88.06 594 GLY A C 1
ATOM 4859 O O . GLY A 1 594 ? -16.702 6.749 18.544 1.00 88.06 594 GLY A O 1
ATOM 4860 N N . ARG A 1 595 ? -15.081 5.238 18.256 1.00 82.50 595 ARG A N 1
ATOM 4861 C CA . ARG A 1 595 ? -15.797 4.194 19.009 1.00 82.50 595 ARG A CA 1
ATOM 4862 C C . ARG A 1 595 ? -15.745 4.399 20.511 1.00 82.50 595 ARG A C 1
ATOM 4864 O O . ARG A 1 595 ? -16.563 3.767 21.168 1.00 82.50 595 ARG A O 1
ATOM 4871 N N . SER A 1 596 ? -14.865 5.254 21.018 1.00 82.44 596 SER A N 1
ATOM 4872 C CA . SER A 1 596 ? -14.758 5.577 22.440 1.00 82.44 596 SER A CA 1
ATOM 4873 C C . SER A 1 596 ? -15.336 6.956 22.767 1.00 82.44 596 SER A C 1
ATOM 4875 O O . SER A 1 596 ? -14.774 7.657 23.604 1.00 82.44 596 SER A O 1
ATOM 4877 N N . GLU A 1 597 ? -16.373 7.394 22.032 1.00 81.94 597 GLU A N 1
ATOM 4878 C CA . GLU A 1 597 ? -17.128 8.649 22.251 1.00 81.94 597 GLU A CA 1
ATOM 4879 C C . GLU A 1 597 ? -18.584 8.600 21.756 1.00 81.94 597 GLU A C 1
ATOM 4881 O O . GLU A 1 597 ? -19.167 9.586 21.302 1.00 81.94 597 GLU A O 1
ATOM 4886 N N . ARG A 1 598 ? -19.198 7.419 21.833 1.00 72.50 598 ARG A N 1
ATOM 4887 C CA . ARG A 1 598 ? -20.506 7.147 21.207 1.00 72.50 598 ARG A CA 1
ATOM 4888 C C . ARG A 1 598 ? -21.684 7.721 21.970 1.00 72.50 598 ARG A C 1
ATOM 4890 O O . ARG A 1 598 ? -22.677 8.118 21.367 1.00 72.50 598 ARG A O 1
ATOM 4897 N N . ARG A 1 599 ? -21.597 7.675 23.295 1.00 79.19 599 ARG A N 1
ATOM 4898 C CA . ARG A 1 599 ? -22.574 8.246 24.216 1.00 79.19 599 ARG A CA 1
ATOM 4899 C C . ARG A 1 599 ? -21.870 9.306 25.040 1.00 79.19 599 ARG A C 1
ATOM 4901 O O . ARG A 1 599 ? -20.659 9.251 25.253 1.00 79.19 599 ARG A O 1
ATOM 4908 N N . TYR A 1 600 ? -22.644 10.299 25.435 1.00 77.75 600 TYR A N 1
ATOM 4909 C CA . TYR A 1 600 ? -22.169 11.331 26.328 1.00 77.75 600 TYR A CA 1
ATOM 4910 C C . TYR A 1 600 ? -22.370 10.840 27.761 1.00 77.75 600 TYR A C 1
ATOM 4912 O O . TYR A 1 600 ? -23.506 10.645 28.190 1.00 77.75 600 TYR A O 1
ATOM 4920 N N . PHE A 1 601 ? -21.259 10.587 28.448 1.00 82.00 601 PHE A N 1
ATOM 4921 C CA . PHE A 1 601 ? -21.206 10.274 29.870 1.00 82.00 601 PHE A CA 1
ATOM 4922 C C . PHE A 1 601 ? -20.487 11.434 30.564 1.00 82.00 601 PHE A C 1
ATOM 4924 O O . PHE A 1 601 ? -19.490 11.926 30.036 1.00 82.00 601 PHE A O 1
ATOM 4931 N N . ASP A 1 602 ? -21.003 11.884 31.704 1.00 75.25 602 ASP A N 1
ATOM 4932 C CA . ASP A 1 602 ? -20.476 13.036 32.438 1.00 75.25 602 ASP A CA 1
ATOM 4933 C C . ASP A 1 602 ? -20.325 12.684 33.930 1.00 75.25 602 ASP A C 1
ATOM 4935 O O . ASP A 1 602 ? -21.311 12.242 34.533 1.00 75.25 602 ASP A O 1
ATOM 4939 N N . PRO A 1 603 ? -19.131 12.843 34.539 1.00 76.31 603 PRO A N 1
ATOM 4940 C CA . PRO A 1 603 ? -17.840 13.189 33.927 1.00 76.31 603 PRO A CA 1
ATOM 4941 C C . PRO A 1 603 ? -17.180 11.983 33.246 1.00 76.31 603 PRO A C 1
ATOM 4943 O O . PRO A 1 603 ? -17.379 10.838 33.655 1.00 76.31 603 PRO A O 1
ATOM 4946 N N . GLN A 1 604 ? -16.344 12.232 32.236 1.00 83.75 604 GLN A N 1
ATOM 4947 C CA . GLN A 1 604 ? -15.611 11.166 31.551 1.00 83.75 604 GLN A CA 1
ATOM 4948 C C . GLN A 1 604 ? -14.128 11.496 31.363 1.00 83.75 604 GLN A C 1
ATOM 4950 O O . GLN A 1 604 ? -13.775 12.562 30.862 1.00 83.75 604 GLN A O 1
ATOM 4955 N N . VAL A 1 605 ? -13.257 10.542 31.694 1.00 88.44 605 VAL A N 1
ATOM 4956 C CA . VAL A 1 605 ? -11.815 10.607 31.427 1.00 88.44 605 VAL A CA 1
ATOM 4957 C C . VAL A 1 605 ? -11.445 9.472 30.482 1.00 88.44 605 VAL A C 1
ATOM 4959 O O . VAL A 1 605 ? -11.896 8.348 30.675 1.00 88.44 605 VAL A O 1
ATOM 4962 N N . ILE A 1 606 ? -10.657 9.760 29.447 1.00 91.19 606 ILE A N 1
ATOM 4963 C CA . ILE A 1 606 ? -10.154 8.736 28.529 1.00 91.19 606 ILE A CA 1
ATOM 4964 C C . ILE A 1 606 ? -8.680 8.963 28.183 1.00 91.19 606 ILE A C 1
ATOM 4966 O O . ILE A 1 606 ? -8.285 10.059 27.781 1.00 91.19 606 ILE A O 1
ATOM 4970 N N . LYS A 1 607 ? -7.869 7.905 28.303 1.00 92.75 607 LYS A N 1
ATOM 4971 C CA . LYS A 1 607 ? -6.462 7.872 27.868 1.00 92.75 607 LYS A CA 1
ATOM 4972 C C . LYS A 1 607 ? -6.355 7.186 26.496 1.00 92.75 607 LYS A C 1
ATOM 4974 O O . LYS A 1 607 ? -6.712 6.018 26.351 1.00 92.75 607 LYS A O 1
ATOM 4979 N N . ILE A 1 608 ? -5.878 7.889 25.471 1.00 93.56 608 ILE A N 1
ATOM 4980 C CA . ILE A 1 608 ? -5.712 7.367 24.105 1.00 93.56 608 ILE A CA 1
ATOM 4981 C C . ILE A 1 608 ? -4.231 7.126 23.819 1.00 93.56 608 ILE A C 1
ATOM 4983 O O . ILE A 1 608 ? -3.416 8.035 23.926 1.00 93.56 608 ILE A O 1
ATOM 4987 N N . PHE A 1 609 ? -3.883 5.920 23.381 1.00 91.31 609 PHE A N 1
ATOM 4988 C CA . PHE A 1 609 ? -2.514 5.528 23.063 1.00 91.31 609 PHE A CA 1
ATOM 4989 C C . PHE A 1 609 ? -2.357 5.233 21.575 1.00 91.31 609 PHE A C 1
ATOM 4991 O O . PHE A 1 609 ? -3.035 4.363 21.014 1.00 91.31 609 PHE A O 1
ATOM 4998 N N . ILE A 1 610 ? -1.418 5.931 20.940 1.00 90.75 610 ILE A N 1
ATOM 4999 C CA . ILE A 1 610 ? -1.152 5.852 19.502 1.00 90.75 610 ILE A CA 1
ATOM 5000 C C . ILE A 1 610 ? 0.263 5.342 19.276 1.00 90.75 610 ILE A C 1
ATOM 5002 O O . ILE A 1 610 ? 1.225 5.883 19.818 1.00 90.75 610 ILE A O 1
ATOM 5006 N N . ASN A 1 611 ? 0.402 4.309 18.448 1.00 86.69 611 ASN A N 1
ATOM 5007 C CA . ASN A 1 611 ? 1.727 3.813 18.116 1.00 86.69 611 ASN A CA 1
ATOM 5008 C C . ASN A 1 611 ? 2.392 4.637 16.996 1.00 86.69 611 ASN A C 1
ATOM 5010 O O . ASN A 1 611 ? 1.707 5.250 16.179 1.00 86.69 611 ASN A O 1
ATOM 5014 N N . GLU A 1 612 ? 3.722 4.592 16.914 1.00 82.25 612 GLU A N 1
ATOM 5015 C CA . GLU A 1 612 ? 4.497 5.411 15.962 1.00 82.25 612 GLU A CA 1
ATOM 5016 C C . GLU A 1 612 ? 4.100 5.229 14.482 1.00 82.25 612 GLU A C 1
ATOM 5018 O O . GLU A 1 612 ? 4.053 6.198 13.727 1.00 82.25 612 GLU A O 1
ATOM 5023 N N . GLU A 1 613 ? 3.736 4.016 14.055 1.00 82.62 613 GLU A N 1
ATOM 5024 C CA . GLU A 1 613 ? 3.284 3.789 12.670 1.00 82.62 613 GLU A CA 1
ATOM 5025 C C . GLU A 1 613 ? 1.942 4.486 12.408 1.00 82.62 613 GLU A C 1
ATOM 5027 O O . GLU A 1 613 ? 1.749 5.129 11.376 1.00 82.62 613 GLU A O 1
ATOM 5032 N N . THR A 1 614 ? 1.036 4.423 13.384 1.00 87.38 614 THR A N 1
ATOM 5033 C CA . THR A 1 614 ? -0.250 5.118 13.323 1.00 87.38 614 THR A CA 1
ATOM 5034 C C . THR A 1 614 ? -0.096 6.620 13.300 1.00 87.38 614 THR A C 1
ATOM 5036 O O . THR A 1 614 ? -0.779 7.296 12.533 1.00 87.38 614 THR A O 1
ATOM 5039 N N . ARG A 1 615 ? 0.835 7.156 14.092 1.00 88.62 615 ARG A N 1
ATOM 5040 C CA . ARG A 1 615 ? 1.148 8.582 14.069 1.00 88.62 615 ARG A CA 1
ATOM 5041 C C . ARG A 1 615 ? 1.577 9.015 12.664 1.00 88.62 615 ARG A C 1
ATOM 5043 O O . ARG A 1 615 ? 1.021 9.981 12.152 1.00 88.62 615 ARG A O 1
ATOM 5050 N N . LYS A 1 616 ? 2.493 8.284 12.014 1.00 85.31 616 LYS A N 1
ATOM 5051 C CA . LYS A 1 616 ? 2.947 8.585 10.639 1.00 85.31 616 LYS A CA 1
ATOM 5052 C C . LYS A 1 616 ? 1.791 8.592 9.633 1.00 85.31 616 LYS A C 1
ATOM 5054 O O . LYS A 1 616 ? 1.683 9.522 8.836 1.00 85.31 616 LYS A O 1
ATOM 5059 N N . ASN A 1 617 ? 0.898 7.603 9.705 1.00 87.62 617 ASN A N 1
ATOM 5060 C CA . ASN A 1 617 ? -0.283 7.539 8.838 1.00 87.62 617 ASN A CA 1
ATOM 5061 C C . ASN A 1 617 ? -1.259 8.699 9.088 1.00 87.62 617 ASN A C 1
ATOM 5063 O O . ASN A 1 617 ? -1.779 9.282 8.136 1.00 87.62 617 ASN A O 1
ATOM 5067 N N . LEU A 1 618 ? -1.497 9.045 10.357 1.00 91.25 618 LEU A N 1
ATOM 5068 C CA . LEU A 1 618 ? -2.384 10.140 10.742 1.00 91.25 618 LEU A CA 1
ATOM 5069 C C . LEU A 1 618 ? -1.854 11.500 10.296 1.00 91.25 618 LEU A C 1
ATOM 5071 O O . LEU A 1 618 ? -2.643 12.292 9.797 1.00 91.25 618 LEU A O 1
ATOM 5075 N N . VAL A 1 619 ? -0.548 11.763 10.415 1.00 91.38 619 VAL A N 1
ATOM 5076 C CA . VAL A 1 619 ? 0.038 13.024 9.929 1.00 91.38 619 VAL A CA 1
ATOM 5077 C C . VAL A 1 619 ? -0.251 13.206 8.440 1.00 91.38 619 VAL A C 1
ATOM 5079 O O . VAL A 1 619 ? -0.806 14.223 8.040 1.00 91.38 619 VAL A O 1
ATOM 5082 N N . LEU A 1 620 ? 0.032 12.186 7.626 1.00 88.12 620 LEU A N 1
ATOM 5083 C CA . LEU A 1 620 ? -0.251 12.228 6.194 1.00 88.12 620 LEU A CA 1
ATOM 5084 C C . LEU A 1 620 ? -1.743 12.466 5.919 1.00 88.12 620 LEU A C 1
ATOM 5086 O O . LEU A 1 620 ? -2.108 13.301 5.091 1.00 88.12 620 LEU A O 1
ATOM 5090 N N . PHE A 1 621 ? -2.628 11.739 6.600 1.00 91.38 621 PHE A N 1
ATOM 5091 C CA . PHE A 1 621 ? -4.070 11.912 6.442 1.00 91.38 621 PHE A CA 1
ATOM 5092 C C . PHE A 1 621 ? -4.544 13.324 6.823 1.00 91.38 621 PHE A C 1
ATOM 5094 O O . PHE A 1 621 ? -5.324 13.926 6.088 1.00 91.38 621 PHE A O 1
ATOM 5101 N N . TYR A 1 622 ? -4.045 13.883 7.924 1.00 93.06 622 TYR A N 1
ATOM 5102 C CA . TYR A 1 622 ? -4.405 15.229 8.358 1.00 93.06 622 TYR A CA 1
ATOM 5103 C C . TYR A 1 622 ? -3.841 16.314 7.441 1.00 93.06 622 TYR A C 1
ATOM 5105 O O . TYR A 1 622 ? -4.570 17.253 7.144 1.00 93.06 622 TYR A O 1
ATOM 5113 N N . ASN A 1 623 ? -2.630 16.152 6.899 1.00 89.25 623 ASN A N 1
ATOM 5114 C CA . ASN A 1 623 ? -2.097 17.058 5.875 1.00 89.25 623 ASN A CA 1
ATOM 5115 C C . ASN A 1 623 ? -2.994 17.073 4.628 1.00 89.25 623 ASN A C 1
ATOM 5117 O O . ASN A 1 623 ? -3.239 18.133 4.052 1.00 89.25 623 ASN A O 1
ATOM 5121 N N . TYR A 1 624 ? -3.503 15.905 4.213 1.00 90.12 624 TYR A N 1
ATOM 5122 C CA . TYR A 1 624 ? -4.475 15.819 3.122 1.00 90.12 624 TYR A CA 1
ATOM 5123 C C . TYR A 1 624 ? -5.747 16.614 3.451 1.00 90.12 624 TYR A C 1
ATOM 5125 O O . TYR A 1 624 ? -6.147 17.458 2.651 1.00 90.12 624 TYR A O 1
ATOM 5133 N N . LEU A 1 625 ? -6.340 16.409 4.634 1.00 91.88 625 LEU A N 1
ATOM 5134 C CA . LEU A 1 625 ? -7.537 17.150 5.042 1.00 91.88 625 LEU A CA 1
ATOM 5135 C C . LEU A 1 625 ? -7.278 18.659 5.134 1.00 91.88 625 LEU A C 1
ATOM 5137 O O . LEU A 1 625 ? -8.070 19.431 4.620 1.00 91.88 625 LEU A O 1
ATOM 5141 N N . GLN A 1 626 ? -6.161 19.101 5.713 1.00 90.69 626 GLN A N 1
ATOM 5142 C CA . GLN A 1 626 ? -5.834 20.528 5.815 1.00 90.69 626 GLN A CA 1
ATOM 5143 C C . GLN A 1 626 ? -5.724 21.198 4.442 1.00 90.69 626 GLN A C 1
ATOM 5145 O O . GLN A 1 626 ? -6.208 22.313 4.265 1.00 90.69 626 GLN A O 1
ATOM 5150 N N . LYS A 1 627 ? -5.089 20.520 3.477 1.00 87.88 627 LYS A N 1
ATOM 5151 C CA . LYS A 1 627 ? -4.842 21.066 2.136 1.00 87.88 627 LYS A CA 1
ATOM 5152 C C . LYS A 1 627 ? -6.075 21.001 1.232 1.00 87.88 627 LYS A C 1
ATOM 5154 O O . LYS A 1 627 ? -6.271 21.905 0.430 1.00 87.88 627 LYS A O 1
ATOM 5159 N N . GLN A 1 628 ? -6.858 19.925 1.314 1.00 88.75 628 GLN A N 1
ATOM 5160 C CA . GLN A 1 628 ? -7.914 19.627 0.338 1.00 88.75 628 GLN A CA 1
ATOM 5161 C C . GLN A 1 628 ? -9.326 19.781 0.908 1.00 88.75 628 GLN A C 1
ATOM 5163 O O . GLN A 1 628 ? -10.242 20.155 0.183 1.00 88.75 628 GLN A O 1
ATOM 5168 N N . GLU A 1 629 ? -9.525 19.486 2.194 1.00 90.38 629 GLU A N 1
ATOM 5169 C CA . GLU A 1 629 ? -10.851 19.356 2.810 1.00 90.38 629 GLU A CA 1
ATOM 5170 C C . GLU A 1 629 ? -10.874 19.897 4.261 1.00 90.38 629 GLU A C 1
ATOM 5172 O O . GLU A 1 629 ? -11.208 19.164 5.200 1.00 90.38 629 GLU A O 1
ATOM 5177 N N . PRO A 1 630 ? -10.514 21.178 4.496 1.00 90.94 630 PRO A N 1
ATOM 5178 C CA . PRO A 1 630 ? -10.279 21.712 5.845 1.00 90.94 630 PRO A CA 1
ATOM 5179 C C . PRO A 1 630 ? -11.518 21.653 6.749 1.00 90.94 630 PRO A C 1
ATOM 5181 O O . PRO A 1 630 ? -11.402 21.505 7.968 1.00 90.94 630 PRO A O 1
ATOM 5184 N N . ASN A 1 631 ? -12.716 21.688 6.160 1.00 90.06 631 ASN A N 1
ATOM 5185 C CA . ASN A 1 631 ? -13.974 21.576 6.895 1.00 90.06 631 ASN A CA 1
ATOM 5186 C C . ASN A 1 631 ? -14.144 20.214 7.585 1.00 90.06 631 ASN A C 1
ATOM 5188 O O . ASN A 1 631 ? -14.815 20.140 8.611 1.00 90.06 631 ASN A O 1
ATOM 5192 N N . GLU A 1 632 ? -13.514 19.142 7.099 1.00 91.00 632 GLU A N 1
ATOM 5193 C CA . GLU A 1 632 ? -13.585 17.832 7.762 1.00 91.00 632 GLU A CA 1
ATOM 5194 C C . GLU A 1 632 ? -12.841 17.819 9.106 1.00 91.00 632 GLU A C 1
ATOM 5196 O O . GLU A 1 632 ? -13.256 17.123 10.030 1.00 91.00 632 GLU A O 1
ATOM 5201 N N . ILE A 1 633 ? -11.798 18.643 9.268 1.00 92.50 633 ILE A N 1
ATOM 5202 C CA . ILE A 1 633 ? -11.089 18.803 10.551 1.00 92.50 633 ILE A CA 1
ATOM 5203 C C . ILE A 1 633 ? -11.993 19.486 11.576 1.00 92.50 633 ILE A C 1
ATOM 5205 O O . ILE A 1 633 ? -12.060 19.085 12.739 1.00 92.50 633 ILE A O 1
ATOM 5209 N N . ARG A 1 634 ? -12.735 20.499 11.129 1.00 92.31 634 ARG A N 1
ATOM 5210 C CA . ARG A 1 634 ? -13.679 21.251 11.963 1.00 92.31 634 ARG A CA 1
ATOM 5211 C C . ARG A 1 634 ? -14.820 20.369 12.465 1.00 92.31 634 ARG A C 1
ATOM 5213 O O . ARG A 1 634 ? -15.242 20.512 13.608 1.00 92.31 634 ARG A O 1
ATOM 5220 N N . LYS A 1 635 ? -15.222 19.371 11.676 1.00 91.06 635 LYS A N 1
ATOM 5221 C CA . LYS A 1 635 ? -16.241 18.367 12.029 1.00 91.06 635 LYS A CA 1
ATOM 5222 C C . LYS A 1 635 ? -15.741 17.258 12.962 1.00 91.06 635 LYS A C 1
ATOM 5224 O O . LYS A 1 635 ? -16.551 16.443 13.409 1.00 91.06 635 LYS A O 1
ATOM 5229 N N . LEU A 1 636 ? -14.438 17.187 13.264 1.00 92.19 636 LEU A N 1
ATOM 5230 C CA . LEU A 1 636 ? -13.915 16.154 14.157 1.00 92.19 636 LEU A CA 1
ATOM 5231 C C . LEU A 1 636 ? -14.547 16.271 15.543 1.00 92.19 636 LEU A C 1
ATOM 5233 O O . LEU A 1 636 ? -14.616 17.342 16.149 1.00 92.19 636 LEU A O 1
ATOM 5237 N N . SER A 1 637 ? -14.961 15.124 16.055 1.00 90.56 637 SER A N 1
ATOM 5238 C CA . SER A 1 637 ? -15.388 14.922 17.431 1.00 90.56 637 SER A CA 1
ATOM 5239 C C . SER A 1 637 ? -14.243 15.156 18.423 1.00 90.56 637 SER A C 1
ATOM 5241 O O . SER A 1 637 ? -13.078 15.243 18.040 1.00 90.56 637 SER A O 1
ATOM 5243 N N . ILE A 1 638 ? -14.560 15.258 19.716 1.00 92.00 638 ILE A N 1
ATOM 5244 C CA . ILE A 1 638 ? -13.590 15.645 20.748 1.00 92.00 638 ILE A CA 1
ATOM 5245 C C . ILE A 1 638 ? -12.354 14.739 20.794 1.00 92.00 638 ILE A C 1
ATOM 5247 O O . ILE A 1 638 ? -11.238 15.256 20.781 1.00 92.00 638 ILE A O 1
ATOM 5251 N N . ASN A 1 639 ? -12.520 13.412 20.801 1.00 92.62 639 ASN A N 1
ATOM 5252 C CA . ASN A 1 639 ? -11.366 12.515 20.881 1.00 92.62 639 ASN A CA 1
ATOM 5253 C C . ASN A 1 639 ? -10.512 12.611 19.616 1.00 92.62 639 ASN A C 1
ATOM 5255 O O . ASN A 1 639 ? -9.287 12.674 19.697 1.00 92.62 639 ASN A O 1
ATOM 5259 N N . ASN A 1 640 ? -11.154 12.644 18.446 1.00 94.19 640 ASN A N 1
ATOM 5260 C CA . ASN A 1 640 ? -10.451 12.766 17.174 1.00 94.19 640 ASN A CA 1
ATOM 5261 C C . ASN A 1 640 ? -9.722 14.106 17.042 1.00 94.19 640 ASN A C 1
ATOM 5263 O O . ASN A 1 640 ? -8.604 14.136 16.536 1.00 94.19 640 ASN A O 1
ATOM 5267 N N . TYR A 1 641 ? -10.318 15.199 17.518 1.00 94.94 641 TYR A N 1
ATOM 5268 C CA . TYR A 1 641 ? -9.704 16.522 17.487 1.00 94.94 641 TYR A CA 1
ATOM 5269 C C . TYR A 1 641 ? -8.511 16.634 18.448 1.00 94.94 641 TYR A C 1
ATOM 5271 O O . TYR A 1 641 ? -7.487 17.214 18.084 1.00 94.94 641 TYR A O 1
ATOM 5279 N N . GLU A 1 642 ? -8.594 16.043 19.646 1.00 95.19 642 GLU A N 1
ATOM 5280 C CA . GLU A 1 642 ? -7.450 15.982 20.568 1.00 95.19 642 GLU A CA 1
ATOM 5281 C C . GLU A 1 642 ? -6.316 15.139 19.964 1.00 95.19 642 GLU A C 1
ATOM 5283 O O . GLU A 1 642 ? -5.158 15.555 19.978 1.00 95.19 642 GLU A O 1
ATOM 5288 N N . VAL A 1 643 ? -6.639 13.996 19.343 1.00 95.69 643 VAL A N 1
ATOM 5289 C CA . VAL A 1 643 ? -5.657 13.183 18.608 1.00 95.69 643 VAL A CA 1
ATOM 5290 C C . VAL A 1 643 ? -5.023 13.974 17.465 1.00 95.69 643 VAL A C 1
ATOM 5292 O O . VAL A 1 643 ? -3.800 13.986 17.355 1.00 95.69 643 VAL A O 1
ATOM 5295 N N . TYR A 1 644 ? -5.821 14.651 16.639 1.00 95.62 644 TYR A N 1
ATOM 5296 C CA . TYR A 1 644 ? -5.340 15.535 15.577 1.00 95.62 644 TYR A CA 1
ATOM 5297 C C . TYR A 1 644 ? -4.357 16.580 16.118 1.00 95.62 644 TYR A C 1
ATOM 5299 O O . TYR A 1 644 ? -3.216 16.653 15.660 1.00 95.62 644 TYR A O 1
ATOM 5307 N N . SER A 1 645 ? -4.756 17.312 17.158 1.00 95.00 645 SER A N 1
ATOM 5308 C CA . SER A 1 645 ? -3.944 18.367 17.771 1.00 95.00 645 SER A CA 1
ATOM 5309 C C . SER A 1 645 ? -2.618 17.821 18.307 1.00 95.00 645 SER A C 1
ATOM 5311 O O . SER A 1 645 ? -1.551 18.383 18.060 1.00 95.00 645 SER A O 1
ATOM 5313 N N . ARG A 1 646 ? -2.657 16.678 18.999 1.00 94.69 646 ARG A N 1
ATOM 5314 C CA . ARG A 1 646 ? -1.471 16.045 19.592 1.00 94.69 646 ARG A CA 1
ATOM 5315 C C . ARG A 1 646 ? -0.533 15.458 18.548 1.00 94.69 646 ARG A C 1
ATOM 5317 O O . ARG A 1 646 ? 0.679 15.577 18.702 1.00 94.69 646 ARG A O 1
ATOM 5324 N N . VAL A 1 647 ? -1.074 14.873 17.480 1.00 93.44 647 VAL A N 1
ATOM 5325 C CA . VAL A 1 647 ? -0.294 14.371 16.340 1.00 93.44 647 VAL A CA 1
ATOM 5326 C C . VAL A 1 647 ? 0.447 15.513 15.647 1.00 93.44 647 VAL A C 1
ATOM 5328 O O . VAL A 1 647 ? 1.624 15.347 15.332 1.00 93.44 647 VAL A O 1
ATOM 5331 N N . LEU A 1 648 ? -0.190 16.675 15.465 1.00 91.25 648 LEU A N 1
ATOM 5332 C CA . LEU A 1 648 ? 0.464 17.851 14.886 1.00 91.25 648 LEU A CA 1
ATOM 5333 C C . LEU A 1 648 ? 1.566 18.415 15.784 1.00 91.25 648 LEU A C 1
ATOM 5335 O O . LEU A 1 648 ? 2.666 18.668 15.302 1.00 91.25 648 LEU A O 1
ATOM 5339 N N . VAL A 1 649 ? 1.316 18.554 17.090 1.00 91.44 649 VAL A N 1
ATOM 5340 C CA . VAL A 1 649 ? 2.347 18.993 18.051 1.00 91.44 649 VAL A CA 1
ATOM 5341 C C . VAL A 1 649 ? 3.555 18.055 18.019 1.00 91.44 649 VAL A C 1
ATOM 5343 O O . VAL A 1 649 ? 4.700 18.502 18.017 1.00 91.44 649 VAL A O 1
ATOM 5346 N N . GLU A 1 650 ? 3.312 16.748 17.965 1.00 87.19 650 GLU A N 1
ATOM 5347 C CA . GLU A 1 650 ? 4.364 15.737 17.911 1.00 87.19 650 GLU A CA 1
ATOM 5348 C C . GLU A 1 650 ? 5.109 15.731 16.563 1.00 87.19 650 GLU A C 1
ATOM 5350 O O . GLU A 1 650 ? 6.322 15.514 16.521 1.00 87.19 650 GLU A O 1
ATOM 5355 N N . ALA A 1 651 ? 4.418 16.021 15.458 1.00 87.25 651 ALA A N 1
ATOM 5356 C CA . ALA A 1 651 ? 5.034 16.223 14.148 1.00 87.25 651 ALA A CA 1
ATOM 5357 C C . ALA A 1 651 ? 5.902 17.494 14.111 1.00 87.25 651 ALA A C 1
ATOM 5359 O O . ALA A 1 651 ? 7.000 17.458 13.560 1.00 87.25 651 ALA A O 1
ATOM 5360 N N . GLN A 1 652 ? 5.474 18.575 14.772 1.00 87.00 652 GLN A N 1
ATOM 5361 C CA . GLN A 1 652 ? 6.210 19.842 14.842 1.00 87.00 652 GLN A CA 1
ATOM 5362 C C . GLN A 1 652 ? 7.570 19.711 15.527 1.00 87.00 652 GLN A C 1
ATOM 5364 O O . GLN A 1 652 ? 8.520 20.383 15.135 1.00 87.00 652 GLN A O 1
ATOM 5369 N N . LYS A 1 653 ? 7.706 18.802 16.500 1.00 85.00 653 LYS A N 1
ATOM 5370 C CA . LYS A 1 653 ? 9.003 18.500 17.133 1.00 85.00 653 LYS A CA 1
ATOM 5371 C C . LYS A 1 653 ? 10.037 17.931 16.155 1.00 85.00 653 LYS A C 1
ATOM 5373 O O . LYS A 1 653 ? 11.227 17.993 16.436 1.00 85.00 653 LYS A O 1
ATOM 5378 N N . ARG A 1 654 ? 9.579 17.358 15.037 1.00 82.25 654 ARG A N 1
ATOM 5379 C CA . ARG A 1 654 ? 10.401 16.733 13.988 1.00 82.25 654 ARG A CA 1
ATOM 5380 C C . ARG A 1 654 ? 10.458 17.576 12.708 1.00 82.25 654 ARG A C 1
ATOM 5382 O O . ARG A 1 654 ? 10.937 17.084 11.688 1.00 82.25 654 ARG A O 1
ATOM 5389 N N . ALA A 1 655 ? 9.923 18.798 12.746 1.00 86.12 655 ALA A N 1
ATOM 5390 C CA . ALA A 1 655 ? 9.900 19.701 11.605 1.00 86.12 655 ALA A CA 1
ATOM 5391 C C . ALA A 1 655 ? 11.309 20.183 11.255 1.00 86.12 655 ALA A C 1
ATOM 5393 O O . ALA A 1 655 ? 12.138 20.420 12.140 1.00 86.12 655 ALA A O 1
ATOM 5394 N N . ILE A 1 656 ? 11.548 20.402 9.969 1.00 87.94 656 ILE A N 1
ATOM 5395 C CA . ILE A 1 656 ? 12.714 21.136 9.500 1.00 87.94 656 ILE A CA 1
ATOM 5396 C C . ILE A 1 656 ? 12.561 22.592 9.951 1.00 87.94 656 ILE A C 1
ATOM 5398 O O . ILE A 1 656 ? 11.524 23.231 9.758 1.00 87.94 656 ILE A O 1
ATOM 5402 N N . LYS A 1 657 ? 13.600 23.114 10.605 1.00 86.06 657 LYS A N 1
ATOM 5403 C CA . LYS A 1 657 ? 13.661 24.524 11.001 1.00 86.06 657 LYS A CA 1
ATOM 5404 C C . LYS A 1 657 ? 13.904 25.375 9.755 1.00 86.06 657 LYS A C 1
ATOM 5406 O O . LYS A 1 657 ? 14.700 24.976 8.917 1.00 86.06 657 LYS A O 1
ATOM 5411 N N . ASN A 1 658 ? 13.256 26.539 9.673 1.00 89.00 658 ASN A N 1
ATOM 5412 C CA . ASN A 1 658 ? 13.321 27.448 8.519 1.00 89.00 658 ASN A CA 1
ATOM 5413 C C . ASN A 1 658 ? 12.980 26.742 7.197 1.00 89.00 658 ASN A C 1
ATOM 5415 O O . ASN A 1 658 ? 13.793 26.676 6.282 1.00 89.00 658 ASN A O 1
ATOM 5419 N N . TYR A 1 659 ? 11.763 26.196 7.116 1.00 90.62 659 TYR A N 1
ATOM 5420 C CA . TYR A 1 659 ? 11.337 25.402 5.963 1.00 90.62 659 TYR A CA 1
ATOM 5421 C C . TYR A 1 659 ? 11.441 26.154 4.626 1.00 90.62 659 TYR A C 1
ATOM 5423 O O . TYR A 1 659 ? 11.794 25.540 3.630 1.00 90.62 659 TYR A O 1
ATOM 5431 N N . GLU A 1 660 ? 11.203 27.469 4.609 1.00 91.94 660 GLU A N 1
ATOM 5432 C CA . GLU A 1 660 ? 11.356 28.296 3.402 1.00 91.94 660 GLU A CA 1
ATOM 5433 C C . GLU A 1 660 ? 12.799 28.295 2.875 1.00 91.94 660 GLU A C 1
ATOM 5435 O O . GLU A 1 660 ? 13.011 28.013 1.702 1.00 91.94 660 GLU A O 1
ATOM 5440 N N . ASP A 1 661 ? 13.798 28.521 3.735 1.00 92.69 661 ASP A N 1
ATOM 5441 C CA . ASP A 1 661 ? 15.215 28.471 3.335 1.00 92.69 661 ASP A CA 1
ATOM 5442 C C . ASP A 1 661 ? 15.581 27.069 2.823 1.00 92.69 661 ASP A C 1
ATOM 5444 O O . ASP A 1 661 ? 16.216 26.919 1.783 1.00 92.69 661 ASP A O 1
ATOM 5448 N N . HIS A 1 662 ? 15.082 26.032 3.504 1.00 92.75 662 HIS A N 1
ATOM 5449 C CA . HIS A 1 662 ? 15.258 24.641 3.087 1.00 92.75 662 HIS A CA 1
ATOM 5450 C C . HIS A 1 662 ? 14.641 24.347 1.708 1.00 92.75 662 HIS A C 1
ATOM 5452 O O . HIS A 1 662 ? 15.199 23.557 0.949 1.00 92.75 662 HIS A O 1
ATOM 5458 N N . ILE A 1 663 ? 13.509 24.971 1.349 1.00 94.00 663 ILE A N 1
ATOM 5459 C CA . ILE A 1 663 ? 12.940 24.856 -0.004 1.00 94.00 663 ILE A CA 1
ATOM 5460 C C . ILE A 1 663 ? 13.938 25.392 -1.035 1.00 94.00 663 ILE A C 1
ATOM 5462 O O . ILE A 1 663 ? 14.190 24.702 -2.023 1.00 94.00 663 ILE A O 1
ATOM 5466 N N . TYR A 1 664 ? 14.509 26.580 -0.812 1.00 94.25 664 TYR A N 1
ATOM 5467 C CA . TYR A 1 664 ? 15.487 27.163 -1.735 1.00 94.25 664 TYR A CA 1
ATOM 5468 C C . TYR A 1 664 ? 16.745 26.295 -1.846 1.00 94.25 664 TYR A C 1
ATOM 5470 O O . TYR A 1 664 ? 17.156 25.992 -2.963 1.00 94.25 664 TYR A O 1
ATOM 5478 N N . ASP A 1 665 ? 17.282 25.799 -0.727 1.00 93.31 665 ASP A N 1
ATOM 5479 C CA . ASP A 1 665 ? 18.451 24.908 -0.718 1.00 93.31 665 ASP A CA 1
ATOM 5480 C C . ASP A 1 665 ? 18.206 23.618 -1.525 1.00 93.31 665 ASP A C 1
ATOM 5482 O O . ASP A 1 665 ? 19.070 23.149 -2.272 1.00 93.31 665 ASP A O 1
ATOM 5486 N N . GLU A 1 666 ? 17.015 23.022 -1.402 1.00 95.06 666 GLU A N 1
ATOM 5487 C CA . GLU A 1 666 ? 16.660 21.813 -2.149 1.00 95.06 666 GLU A CA 1
ATOM 5488 C C . GLU A 1 666 ? 16.381 22.091 -3.635 1.00 95.06 666 GLU A C 1
ATOM 5490 O O . GLU A 1 666 ? 16.703 21.248 -4.477 1.00 95.06 666 GLU A O 1
ATOM 5495 N N . ILE A 1 667 ? 15.813 23.254 -3.977 1.00 94.75 667 ILE A N 1
ATOM 5496 C CA . ILE A 1 667 ? 15.652 23.691 -5.372 1.00 94.75 667 ILE A CA 1
ATOM 5497 C C . ILE A 1 667 ? 17.025 23.935 -6.006 1.00 94.75 667 ILE A C 1
ATOM 5499 O O . ILE A 1 667 ? 17.274 23.440 -7.105 1.00 94.75 667 ILE A O 1
ATOM 5503 N N . ASP A 1 668 ? 17.934 24.624 -5.318 1.00 94.44 668 ASP A N 1
ATOM 5504 C CA . ASP A 1 668 ? 19.295 24.877 -5.793 1.00 94.44 668 ASP A CA 1
ATOM 5505 C C . ASP A 1 668 ? 20.067 23.569 -5.991 1.00 94.44 668 ASP A C 1
ATOM 5507 O O . ASP A 1 668 ? 20.729 23.386 -7.017 1.00 94.44 668 ASP A O 1
ATOM 5511 N N . ALA A 1 669 ? 19.913 22.609 -5.073 1.00 94.31 669 ALA A N 1
ATOM 5512 C CA . ALA A 1 669 ? 20.464 21.269 -5.231 1.00 94.31 669 ALA A CA 1
ATOM 5513 C C . ALA A 1 669 ? 19.895 20.551 -6.470 1.00 94.31 669 ALA A C 1
ATOM 5515 O O . ALA A 1 669 ? 20.657 19.973 -7.251 1.00 94.31 669 ALA A O 1
ATOM 5516 N N . ASP A 1 670 ? 18.576 20.595 -6.696 1.00 93.75 670 ASP A N 1
ATOM 5517 C CA . ASP A 1 670 ? 17.972 20.009 -7.899 1.00 93.75 670 ASP A CA 1
ATOM 5518 C C . ASP A 1 670 ? 18.494 20.684 -9.176 1.00 93.75 670 ASP A C 1
ATOM 5520 O O . ASP A 1 670 ? 18.923 20.003 -10.109 1.00 93.75 670 ASP A O 1
ATOM 5524 N N . LEU A 1 671 ? 18.552 22.017 -9.206 1.00 93.75 671 LEU A N 1
ATOM 5525 C CA . LEU A 1 671 ? 19.063 22.782 -10.341 1.00 93.75 671 LEU A CA 1
ATOM 5526 C C . LEU A 1 671 ? 20.539 22.481 -10.620 1.00 93.75 671 LEU A C 1
ATOM 5528 O O . LEU A 1 671 ? 20.906 22.294 -11.785 1.00 93.75 671 LEU A O 1
ATOM 5532 N N . ALA A 1 672 ? 21.379 22.388 -9.586 1.00 94.56 672 ALA A N 1
ATOM 5533 C CA . ALA A 1 672 ? 22.782 22.001 -9.711 1.00 94.56 672 ALA A CA 1
ATOM 5534 C C . ALA A 1 672 ? 22.915 20.592 -10.308 1.00 94.56 672 ALA A C 1
ATOM 5536 O O . ALA A 1 672 ? 23.682 20.387 -11.258 1.00 94.56 672 ALA A O 1
ATOM 5537 N N . PHE A 1 673 ? 22.103 19.643 -9.829 1.00 94.12 673 PHE A N 1
ATOM 5538 C CA . PHE A 1 673 ? 22.034 18.288 -10.372 1.00 94.12 673 PHE A CA 1
ATOM 5539 C C . PHE A 1 673 ? 21.606 18.276 -11.843 1.00 94.12 673 PHE A C 1
ATOM 5541 O O . PHE A 1 673 ? 22.287 17.687 -12.684 1.00 94.12 673 PHE A O 1
ATOM 5548 N N . GLN A 1 674 ? 20.507 18.953 -12.188 1.00 91.44 674 GLN A N 1
ATOM 5549 C CA . GLN A 1 674 ? 19.974 18.983 -13.553 1.00 91.44 674 GLN A CA 1
ATOM 5550 C C . GLN A 1 674 ? 20.912 19.693 -14.532 1.00 91.44 674 GLN A C 1
ATOM 5552 O O . GLN A 1 674 ? 21.068 19.244 -15.671 1.00 91.44 674 GLN A O 1
ATOM 5557 N N . LYS A 1 675 ? 21.566 20.777 -14.101 1.00 92.44 675 LYS A N 1
ATOM 5558 C CA . LYS A 1 675 ? 22.565 21.495 -14.899 1.00 92.44 675 LYS A CA 1
ATOM 5559 C C . LYS A 1 675 ? 23.718 20.570 -15.266 1.00 92.44 675 LYS A C 1
ATOM 5561 O O . LYS A 1 675 ? 24.038 20.446 -16.447 1.00 92.44 675 LYS A O 1
ATOM 5566 N N . PHE A 1 676 ? 24.286 19.881 -14.279 1.00 88.69 676 PHE A N 1
ATOM 5567 C CA . PHE A 1 676 ? 25.362 18.930 -14.524 1.00 88.69 676 PHE A CA 1
ATOM 5568 C C . PHE A 1 676 ? 24.892 17.752 -15.388 1.00 88.69 676 PHE A C 1
ATOM 5570 O O . PHE A 1 676 ? 25.537 17.418 -16.377 1.00 88.69 676 PHE A O 1
ATOM 5577 N N . ARG A 1 677 ? 23.718 17.177 -15.098 1.00 89.06 677 ARG A N 1
ATOM 5578 C CA . ARG A 1 677 ? 23.113 16.099 -15.896 1.00 89.06 677 ARG A CA 1
ATOM 5579 C C . ARG A 1 677 ? 22.963 16.482 -17.367 1.00 89.06 677 ARG A C 1
ATOM 5581 O O . ARG A 1 677 ? 23.250 15.665 -18.237 1.00 89.06 677 ARG A O 1
ATOM 5588 N N . LYS A 1 678 ? 22.530 17.710 -17.663 1.00 90.56 678 LYS A N 1
ATOM 5589 C CA . LYS A 1 678 ? 22.433 18.210 -19.039 1.00 90.56 678 LYS A CA 1
A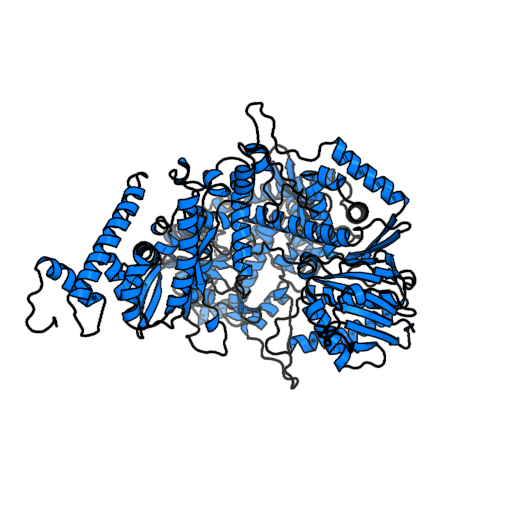TOM 5590 C C . LYS A 1 678 ? 23.806 18.244 -19.716 1.00 90.56 678 LYS A C 1
ATOM 5592 O O . LYS A 1 678 ? 23.931 17.706 -20.811 1.00 90.56 678 LYS A O 1
ATOM 5597 N N . THR A 1 679 ? 24.816 18.810 -19.054 1.00 88.19 679 THR A N 1
ATOM 5598 C CA . THR A 1 679 ? 26.198 18.829 -19.561 1.00 88.19 679 THR A CA 1
ATOM 5599 C C . THR A 1 679 ? 26.714 17.416 -19.828 1.00 88.19 679 THR A C 1
ATOM 5601 O O . THR A 1 679 ? 27.282 17.159 -20.880 1.00 88.19 679 THR A O 1
ATOM 5604 N N . MET A 1 680 ? 26.444 16.471 -18.929 1.00 85.50 680 MET A N 1
ATOM 5605 C CA . MET A 1 680 ? 26.863 15.078 -19.096 1.00 85.50 680 MET A CA 1
ATOM 5606 C C . MET A 1 680 ? 26.207 14.400 -20.297 1.00 85.50 680 MET A C 1
ATOM 5608 O O . MET A 1 680 ? 26.880 13.695 -21.040 1.00 85.50 680 MET A O 1
ATOM 5612 N N . LEU A 1 681 ? 24.908 14.621 -20.519 1.00 88.00 681 LEU A N 1
ATOM 5613 C CA . LEU A 1 681 ? 24.216 14.077 -21.690 1.00 88.00 681 LEU A CA 1
ATOM 5614 C C . LEU A 1 681 ? 24.775 14.650 -22.999 1.00 88.00 681 LEU A C 1
ATOM 5616 O O . LEU A 1 681 ? 24.933 13.907 -23.962 1.00 88.00 681 LEU A O 1
ATOM 5620 N N . GLU A 1 682 ? 25.104 15.944 -23.029 1.00 89.31 682 GLU A N 1
ATOM 5621 C CA . GLU A 1 682 ? 25.756 16.578 -24.181 1.00 89.31 682 GLU A CA 1
ATOM 5622 C C . GLU A 1 682 ? 27.154 15.984 -24.431 1.00 89.31 682 GLU A C 1
ATOM 5624 O O . GLU A 1 682 ? 27.484 15.641 -25.566 1.00 89.31 682 GLU A O 1
ATOM 5629 N N . GLU A 1 683 ? 27.949 15.778 -23.378 1.00 89.69 683 GLU A N 1
ATOM 5630 C CA . GLU A 1 683 ? 29.276 15.162 -23.485 1.00 89.69 683 GLU A CA 1
ATOM 5631 C C . GLU A 1 683 ? 29.226 13.681 -23.897 1.00 89.69 683 GLU A C 1
ATOM 5633 O O . GLU A 1 683 ? 30.092 13.235 -24.647 1.00 89.69 683 GLU A O 1
ATOM 5638 N N . ILE A 1 684 ? 28.204 12.919 -23.489 1.00 88.75 684 ILE A N 1
ATOM 5639 C CA . ILE A 1 684 ? 27.982 11.539 -23.962 1.00 88.75 684 ILE A CA 1
ATOM 5640 C C . ILE A 1 684 ? 27.724 11.519 -25.476 1.00 88.75 684 ILE A C 1
ATOM 5642 O O . ILE A 1 684 ? 28.310 10.700 -26.186 1.00 88.75 684 ILE A O 1
ATOM 5646 N N . GLU A 1 685 ? 26.892 12.426 -25.993 1.00 88.12 685 GLU A N 1
ATOM 5647 C CA . GLU A 1 685 ? 26.643 12.526 -27.440 1.00 88.12 685 GLU A CA 1
ATOM 5648 C C . GLU A 1 685 ? 27.922 12.940 -28.193 1.00 88.12 685 GLU A C 1
ATOM 5650 O O . GLU A 1 685 ? 28.279 12.334 -29.205 1.00 88.12 685 GLU A O 1
ATOM 5655 N N . LEU A 1 686 ? 28.695 13.897 -27.663 1.00 88.81 686 LEU A N 1
ATOM 5656 C CA . LEU A 1 686 ? 30.005 14.253 -28.226 1.00 88.81 686 LEU A CA 1
ATOM 5657 C C . LEU A 1 686 ? 30.995 13.081 -28.178 1.00 88.81 686 LEU A C 1
ATOM 5659 O O . LEU A 1 686 ? 31.800 12.913 -29.099 1.00 88.81 686 LEU A O 1
ATOM 5663 N N . PHE A 1 687 ? 30.944 12.253 -27.135 1.00 89.00 687 PHE A N 1
ATOM 5664 C CA . PHE A 1 687 ? 31.760 11.049 -27.018 1.00 89.00 687 PHE A CA 1
ATOM 5665 C C . PHE A 1 687 ? 31.394 10.023 -28.097 1.00 89.00 687 PHE A C 1
ATOM 5667 O O . PHE A 1 687 ? 32.288 9.469 -28.739 1.00 89.00 687 PHE A O 1
ATOM 5674 N N . HIS A 1 688 ? 30.098 9.830 -28.379 1.00 89.19 688 HIS A N 1
ATOM 5675 C CA . HIS A 1 688 ? 29.623 8.971 -29.475 1.00 89.19 688 HIS A CA 1
ATOM 5676 C C . HIS A 1 688 ? 30.153 9.432 -30.838 1.00 89.19 688 HIS A C 1
ATOM 5678 O O . HIS A 1 688 ? 30.467 8.597 -31.690 1.00 89.19 688 HIS A O 1
ATOM 5684 N N . GLU A 1 689 ? 30.294 10.744 -31.035 1.00 87.06 689 GLU A N 1
ATOM 5685 C CA . GLU A 1 689 ? 30.853 11.353 -32.248 1.00 87.06 689 GLU A CA 1
ATOM 5686 C C . GLU A 1 689 ? 32.394 11.377 -32.299 1.00 87.06 689 GLU A C 1
ATOM 5688 O O . GLU A 1 689 ? 32.957 11.880 -33.273 1.00 87.06 689 GLU A O 1
ATOM 5693 N N . CYS A 1 690 ? 33.085 10.856 -31.277 1.00 82.06 690 CYS A N 1
ATOM 5694 C CA . CYS A 1 690 ? 34.539 10.982 -31.098 1.00 82.06 690 CYS A CA 1
ATOM 5695 C C . CYS A 1 690 ? 35.031 12.442 -31.044 1.00 82.06 690 CYS A C 1
ATOM 5697 O O . CYS A 1 690 ? 36.139 12.744 -31.490 1.00 82.06 690 CYS A O 1
ATOM 5699 N N . LYS A 1 691 ? 34.205 13.354 -30.520 1.00 80.81 691 LYS A N 1
ATOM 5700 C CA . LYS A 1 691 ? 34.488 14.795 -30.411 1.00 80.81 691 LYS A CA 1
ATOM 5701 C C . LYS A 1 691 ? 34.572 15.309 -28.973 1.00 80.81 691 LYS A C 1
ATOM 5703 O O . LYS A 1 691 ? 34.860 16.490 -28.793 1.00 80.81 691 LYS A O 1
ATOM 5708 N N . SER A 1 692 ? 34.306 14.474 -27.967 1.00 72.81 692 SER A N 1
ATOM 5709 C CA . SER A 1 692 ? 34.413 14.904 -26.568 1.00 72.81 692 SER A CA 1
ATOM 5710 C C . SER A 1 692 ? 35.875 15.170 -26.187 1.00 72.81 692 SER A C 1
ATOM 5712 O O . SER A 1 692 ? 36.764 14.363 -26.462 1.00 72.81 692 SER A O 1
ATOM 5714 N N . ASN A 1 693 ? 36.100 16.320 -25.551 1.00 65.25 693 ASN A N 1
ATOM 5715 C CA . ASN A 1 693 ? 37.368 16.707 -24.922 1.00 65.25 693 ASN A CA 1
ATOM 5716 C C . ASN A 1 693 ? 37.310 16.562 -23.388 1.00 65.25 693 ASN A C 1
ATOM 5718 O O . ASN A 1 693 ? 38.267 16.920 -22.702 1.00 65.25 693 ASN A O 1
ATOM 5722 N N . PHE A 1 694 ? 36.182 16.088 -22.856 1.00 74.81 694 PHE A N 1
ATOM 5723 C CA . PHE A 1 694 ? 35.939 15.871 -21.436 1.00 74.81 694 PHE A CA 1
ATOM 5724 C C . PHE A 1 694 ? 36.196 14.394 -21.104 1.00 74.81 694 PHE A C 1
ATOM 5726 O O . PHE A 1 694 ? 35.775 13.510 -21.850 1.00 74.81 694 PHE A O 1
ATOM 5733 N N . ASP A 1 695 ? 36.878 14.112 -19.989 1.00 82.94 695 ASP A N 1
ATOM 5734 C CA . ASP A 1 695 ? 37.122 12.742 -19.496 1.00 82.94 695 ASP A CA 1
ATOM 5735 C C . ASP A 1 695 ? 35.828 12.157 -18.886 1.00 82.94 695 ASP A C 1
ATOM 5737 O O . ASP A 1 695 ? 35.736 11.860 -17.691 1.00 82.94 695 ASP A O 1
ATOM 5741 N N . ILE A 1 696 ? 34.791 12.047 -19.720 1.00 83.19 696 ILE A N 1
ATOM 5742 C CA . ILE A 1 696 ? 33.438 11.633 -19.346 1.00 83.19 696 ILE A CA 1
ATOM 5743 C C . ILE A 1 696 ? 33.428 10.231 -18.728 1.00 83.19 696 ILE A C 1
ATOM 5745 O O . ILE A 1 696 ? 32.731 10.000 -17.741 1.00 83.19 696 ILE A O 1
ATOM 5749 N N . ASP A 1 697 ? 34.279 9.336 -19.240 1.00 82.06 697 ASP A N 1
ATOM 5750 C CA . ASP A 1 697 ? 34.484 7.976 -18.743 1.00 82.06 697 ASP A CA 1
ATOM 5751 C C . ASP A 1 697 ? 34.920 7.979 -17.272 1.00 82.06 697 ASP A C 1
ATOM 5753 O O . ASP A 1 697 ? 34.262 7.368 -16.432 1.00 82.06 697 ASP A O 1
ATOM 5757 N N . LYS A 1 698 ? 35.952 8.758 -16.927 1.00 86.00 698 LYS A N 1
ATOM 5758 C CA . LYS A 1 698 ? 36.448 8.871 -15.545 1.00 86.00 698 LYS A CA 1
ATOM 5759 C C . LYS A 1 698 ? 35.421 9.474 -14.596 1.00 86.00 698 LYS A C 1
ATOM 5761 O O . LYS A 1 698 ? 35.320 9.043 -13.448 1.00 86.00 698 LYS A O 1
ATOM 5766 N N . VAL A 1 699 ? 34.697 10.498 -15.046 1.00 88.25 699 VAL A N 1
ATOM 5767 C CA . VAL A 1 699 ? 33.681 11.173 -14.228 1.00 88.25 699 VAL A CA 1
ATOM 5768 C C . VAL A 1 699 ? 32.545 10.220 -13.892 1.00 88.25 699 VAL A C 1
ATOM 5770 O O . VAL A 1 699 ? 32.126 10.134 -12.737 1.00 88.25 699 VAL A O 1
ATOM 5773 N N . TRP A 1 700 ? 32.077 9.469 -14.883 1.00 86.88 700 TRP A N 1
ATOM 5774 C CA . TRP A 1 700 ? 30.977 8.537 -14.703 1.00 86.88 700 TRP A CA 1
ATOM 5775 C C . TRP A 1 700 ? 31.361 7.319 -13.866 1.00 86.88 700 TRP A C 1
ATOM 5777 O O . TRP A 1 700 ? 30.629 6.968 -12.939 1.00 86.88 700 TRP A O 1
ATOM 5787 N N . ASP A 1 701 ? 32.548 6.753 -14.104 1.00 87.00 701 ASP A N 1
ATOM 5788 C CA . ASP A 1 701 ? 33.101 5.665 -13.291 1.00 87.00 701 ASP A CA 1
ATOM 5789 C C . ASP A 1 701 ? 33.182 6.064 -11.811 1.00 87.00 701 ASP A C 1
ATOM 5791 O O . ASP A 1 701 ? 32.886 5.263 -10.922 1.00 87.00 701 ASP A O 1
ATOM 5795 N N . ARG A 1 702 ? 33.537 7.327 -11.527 1.00 91.62 702 ARG A N 1
ATOM 5796 C CA . ARG A 1 702 ? 33.616 7.826 -10.151 1.00 91.62 702 ARG A CA 1
ATOM 5797 C C . ARG A 1 702 ? 32.246 8.069 -9.523 1.00 91.62 702 ARG A C 1
ATOM 5799 O O . ARG A 1 702 ? 32.088 7.800 -8.337 1.00 91.62 702 ARG A O 1
ATOM 5806 N N . LEU A 1 703 ? 31.261 8.531 -10.295 1.00 91.62 703 LEU A N 1
ATOM 5807 C CA . LEU A 1 703 ? 29.881 8.721 -9.825 1.00 91.62 703 LEU A CA 1
ATOM 5808 C C . LEU A 1 703 ? 29.146 7.402 -9.555 1.00 91.62 703 LEU A C 1
ATOM 5810 O O . LEU A 1 703 ? 28.237 7.358 -8.728 1.00 91.62 703 LEU A O 1
ATOM 5814 N N . ARG A 1 704 ? 29.524 6.318 -10.238 1.00 90.50 704 ARG A N 1
ATOM 5815 C CA . ARG A 1 704 ? 28.950 4.981 -10.019 1.00 90.50 704 ARG A CA 1
ATOM 5816 C C . ARG A 1 704 ? 29.782 4.098 -9.085 1.00 90.50 704 ARG A C 1
ATOM 5818 O O . ARG A 1 704 ? 29.481 2.914 -8.940 1.00 90.50 704 ARG A O 1
ATOM 5825 N N . ASP A 1 705 ? 30.797 4.660 -8.425 1.00 93.69 705 ASP A N 1
ATOM 5826 C CA . ASP A 1 705 ? 31.702 3.908 -7.556 1.00 93.69 705 ASP A CA 1
ATOM 5827 C C . ASP A 1 705 ? 30.927 3.222 -6.406 1.00 93.69 705 ASP A C 1
ATOM 5829 O O . ASP A 1 705 ? 30.295 3.901 -5.585 1.00 93.69 705 ASP A O 1
ATOM 5833 N N . PRO A 1 706 ? 30.976 1.877 -6.289 1.00 91.38 706 PRO A N 1
ATOM 5834 C CA . PRO A 1 706 ? 30.210 1.132 -5.292 1.00 91.38 706 PRO A CA 1
ATOM 5835 C C . PRO A 1 706 ? 30.634 1.422 -3.846 1.00 91.38 706 PRO A C 1
ATOM 5837 O O . PRO A 1 706 ? 29.970 0.959 -2.913 1.00 91.38 706 PRO A O 1
ATOM 5840 N N . ILE A 1 707 ? 31.714 2.180 -3.622 1.00 94.69 707 ILE A N 1
ATOM 5841 C CA . ILE A 1 707 ? 32.096 2.644 -2.288 1.00 94.69 707 ILE A CA 1
ATOM 5842 C C . ILE A 1 707 ? 31.000 3.481 -1.618 1.00 94.69 707 ILE A C 1
ATOM 5844 O O . ILE A 1 707 ? 30.875 3.423 -0.397 1.00 94.69 707 ILE A O 1
ATOM 5848 N N . VAL A 1 708 ? 30.131 4.147 -2.390 1.00 95.12 708 VAL A N 1
ATOM 5849 C CA . VAL A 1 708 ? 28.982 4.910 -1.872 1.00 95.12 708 VAL A CA 1
ATOM 5850 C C . VAL A 1 708 ? 28.047 4.072 -0.989 1.00 95.12 708 VAL A C 1
ATOM 5852 O O . VAL A 1 708 ? 27.464 4.588 -0.042 1.00 95.12 708 VAL A O 1
ATOM 5855 N N . PHE A 1 709 ? 27.938 2.761 -1.236 1.00 92.88 709 PHE A N 1
ATOM 5856 C CA . PHE A 1 709 ? 27.085 1.851 -0.455 1.00 92.88 709 PHE A CA 1
ATOM 5857 C C . PHE A 1 709 ? 27.706 1.387 0.865 1.00 92.88 709 PHE A C 1
ATOM 5859 O O . PHE A 1 709 ? 27.047 0.714 1.658 1.00 92.88 709 PHE A O 1
ATOM 5866 N N . LYS A 1 710 ? 28.982 1.713 1.084 1.00 93.06 710 LYS A N 1
ATOM 5867 C CA . LYS A 1 710 ? 29.757 1.322 2.266 1.00 93.06 710 LYS A CA 1
ATOM 5868 C C . LYS A 1 710 ? 30.201 2.534 3.070 1.00 93.06 710 LYS A C 1
ATOM 5870 O O . LYS A 1 710 ? 30.179 2.485 4.293 1.00 93.06 710 LYS A O 1
ATOM 5875 N N . ASN A 1 711 ? 30.620 3.591 2.379 1.00 95.19 711 ASN A N 1
ATOM 5876 C CA . ASN A 1 711 ? 31.175 4.802 2.959 1.00 95.19 711 ASN A CA 1
ATOM 5877 C C . ASN A 1 711 ? 30.838 6.036 2.086 1.00 95.19 711 ASN A C 1
ATOM 5879 O O . ASN A 1 711 ? 31.662 6.461 1.270 1.00 95.19 711 ASN A O 1
ATOM 5883 N N . PRO A 1 712 ? 29.634 6.626 2.243 1.00 94.94 712 PRO A N 1
ATOM 5884 C CA . PRO A 1 712 ? 29.231 7.838 1.528 1.00 94.94 712 PRO A CA 1
ATOM 5885 C C . PRO A 1 712 ? 30.178 9.030 1.732 1.00 94.94 712 PRO A C 1
ATOM 5887 O O . PRO A 1 712 ? 30.369 9.816 0.810 1.00 94.94 712 PRO A O 1
ATOM 5890 N N . SER A 1 713 ? 30.808 9.155 2.905 1.00 94.75 713 SER A N 1
ATOM 5891 C CA . SER A 1 713 ? 31.763 10.238 3.180 1.00 94.75 713 SER A CA 1
ATOM 5892 C C . SER A 1 713 ? 32.999 10.133 2.291 1.00 94.75 713 SER A C 1
ATOM 5894 O O . SER A 1 713 ? 33.372 11.089 1.616 1.00 94.75 713 SER A O 1
ATOM 5896 N N . GLU A 1 714 ? 33.610 8.947 2.242 1.00 96.25 714 GLU A N 1
ATOM 5897 C CA . GLU A 1 714 ? 34.771 8.693 1.385 1.00 96.25 714 GLU A CA 1
ATOM 5898 C C . GLU A 1 714 ? 34.414 8.823 -0.099 1.00 96.25 714 GLU A C 1
ATOM 5900 O O . GLU A 1 714 ? 35.212 9.335 -0.880 1.00 96.25 714 GLU A O 1
ATOM 5905 N N . TYR A 1 715 ? 33.201 8.420 -0.489 1.00 96.69 715 TYR A N 1
ATOM 5906 C CA . TYR A 1 715 ? 32.674 8.654 -1.833 1.00 96.69 715 TYR A CA 1
ATOM 5907 C C . TYR A 1 715 ? 32.638 10.151 -2.193 1.00 96.69 715 TYR A C 1
ATOM 5909 O O . TYR A 1 715 ? 33.139 10.528 -3.252 1.00 96.69 715 TYR A O 1
ATOM 5917 N N . LEU A 1 716 ? 32.124 11.017 -1.313 1.00 96.44 716 LEU A N 1
ATOM 5918 C CA . LEU A 1 716 ? 32.069 12.463 -1.561 1.00 96.44 716 LEU A CA 1
ATOM 5919 C C . LEU A 1 716 ? 33.467 13.095 -1.650 1.00 96.44 716 LEU A C 1
ATOM 5921 O O . LEU A 1 716 ? 33.736 13.846 -2.587 1.00 96.44 716 LEU A O 1
ATOM 5925 N N . GLU A 1 717 ? 34.398 12.730 -0.761 1.00 95.44 717 GLU A N 1
ATOM 5926 C CA . GLU A 1 717 ? 35.797 13.183 -0.858 1.00 95.44 717 GLU A CA 1
ATOM 5927 C C . GLU A 1 717 ? 36.452 12.762 -2.179 1.00 95.44 717 GLU A C 1
ATOM 5929 O O . GLU A 1 717 ? 37.249 13.487 -2.777 1.00 95.44 717 GLU A O 1
ATOM 5934 N N . ASN A 1 718 ? 36.139 11.551 -2.627 1.00 95.25 718 ASN A N 1
ATOM 5935 C CA . ASN A 1 718 ? 36.657 10.969 -3.851 1.00 95.25 718 ASN A CA 1
ATOM 5936 C C . ASN A 1 718 ? 36.138 11.670 -5.112 1.00 95.25 718 ASN A C 1
ATOM 5938 O O . ASN A 1 718 ? 36.873 11.716 -6.102 1.00 95.25 718 ASN A O 1
ATOM 5942 N N . LEU A 1 719 ? 34.916 12.208 -5.073 1.00 95.06 719 LEU A N 1
ATOM 5943 C CA . LEU A 1 719 ? 34.368 13.067 -6.123 1.00 95.06 719 LEU A CA 1
ATOM 5944 C C . LEU A 1 719 ? 35.015 14.454 -6.110 1.00 95.06 719 LEU A C 1
ATOM 5946 O O . LEU A 1 719 ? 35.365 14.963 -7.171 1.00 95.06 719 LEU A O 1
ATOM 5950 N N . GLN A 1 720 ? 35.243 15.038 -4.929 1.00 94.00 720 GLN A N 1
ATOM 5951 C CA . GLN A 1 720 ? 35.896 16.348 -4.796 1.00 94.00 720 GLN A CA 1
ATOM 5952 C C . GLN A 1 720 ? 37.333 16.322 -5.337 1.00 94.00 720 GLN A C 1
ATOM 5954 O O . GLN A 1 720 ? 37.733 17.205 -6.091 1.00 94.00 720 GLN A O 1
ATOM 5959 N N . LYS A 1 721 ? 38.092 15.260 -5.030 1.00 93.62 721 LYS A N 1
ATOM 5960 C CA . LYS A 1 721 ? 39.469 15.053 -5.522 1.00 93.62 721 LYS A CA 1
ATOM 5961 C C . LYS A 1 721 ? 39.569 14.887 -7.043 1.00 93.62 721 LYS A C 1
ATOM 5963 O O . LYS A 1 721 ? 40.675 14.944 -7.571 1.00 93.62 721 LYS A O 1
ATOM 5968 N N . LEU A 1 722 ? 38.459 14.627 -7.739 1.00 89.31 722 LEU A N 1
ATOM 5969 C CA . LEU A 1 722 ? 38.465 14.481 -9.193 1.00 89.31 722 LEU A CA 1
ATOM 5970 C C . LEU A 1 722 ? 38.687 15.827 -9.898 1.00 89.31 722 LEU A C 1
ATOM 5972 O O . LEU A 1 722 ? 39.145 15.825 -11.033 1.00 89.31 722 LEU A O 1
ATOM 5976 N N . GLU A 1 723 ? 38.345 16.952 -9.255 1.00 87.00 723 GLU A N 1
ATOM 5977 C CA . GLU A 1 723 ? 38.450 18.325 -9.794 1.00 87.00 723 GLU A CA 1
ATOM 5978 C C . GLU A 1 723 ? 37.718 18.562 -11.139 1.00 87.00 723 GLU A C 1
ATOM 5980 O O . GLU A 1 723 ? 37.840 19.623 -11.747 1.00 87.00 723 GLU A O 1
ATOM 5985 N N . LEU A 1 724 ? 36.910 17.596 -11.596 1.00 87.00 724 LEU A N 1
ATOM 5986 C CA . LEU A 1 724 ? 36.084 17.665 -12.812 1.00 87.00 724 LEU A CA 1
ATOM 5987 C C . LEU A 1 724 ? 34.600 17.935 -12.515 1.00 87.00 724 LEU A C 1
ATOM 5989 O O . LEU A 1 724 ? 33.811 18.146 -13.435 1.00 87.00 724 LEU A O 1
ATOM 5993 N N . LEU A 1 725 ? 34.211 17.901 -11.238 1.00 88.25 725 LEU A N 1
ATOM 5994 C CA . LEU A 1 725 ? 32.836 18.056 -10.774 1.00 88.25 725 LEU A CA 1
ATOM 5995 C C . LEU A 1 725 ? 32.683 19.376 -10.008 1.00 88.25 725 LEU A C 1
ATOM 5997 O O . LEU A 1 725 ? 33.495 19.648 -9.123 1.00 88.25 725 LEU A O 1
ATOM 6001 N N . PRO A 1 726 ? 31.652 20.192 -10.294 1.00 90.81 726 PRO A N 1
ATOM 6002 C CA . PRO A 1 726 ? 31.358 21.372 -9.487 1.00 90.81 726 PRO A CA 1
ATOM 6003 C C . PRO A 1 726 ? 31.031 20.989 -8.037 1.00 90.81 726 PRO A C 1
ATOM 6005 O O . PRO A 1 726 ? 30.267 20.051 -7.814 1.00 90.81 726 PRO A O 1
ATOM 6008 N N . ASN A 1 727 ? 31.533 21.744 -7.054 1.00 92.19 727 ASN A N 1
ATOM 6009 C CA . ASN A 1 727 ? 31.231 21.488 -5.636 1.00 92.19 727 ASN A CA 1
ATOM 6010 C C . ASN A 1 727 ? 29.723 21.537 -5.352 1.00 92.19 727 ASN A C 1
ATOM 6012 O O . ASN A 1 727 ? 29.204 20.628 -4.721 1.00 92.19 727 ASN A O 1
ATOM 6016 N N . GLU A 1 728 ? 29.009 22.509 -5.930 1.00 92.69 728 GLU A N 1
ATOM 6017 C CA . GLU A 1 728 ? 27.543 22.624 -5.836 1.00 92.69 728 GLU A CA 1
ATOM 6018 C C . GLU A 1 728 ? 26.824 21.338 -6.285 1.00 92.69 728 GLU A C 1
ATOM 6020 O O . GLU A 1 728 ? 25.825 20.928 -5.699 1.00 92.69 728 GLU A O 1
ATOM 6025 N N . PHE A 1 729 ? 27.350 20.654 -7.309 1.00 94.44 729 PHE A N 1
ATOM 6026 C CA . PHE A 1 729 ? 26.808 19.373 -7.755 1.00 94.44 729 PHE A CA 1
ATOM 6027 C C . PHE A 1 729 ? 27.094 18.253 -6.748 1.00 94.44 729 PHE A C 1
ATOM 6029 O O . PHE A 1 729 ? 26.213 17.444 -6.470 1.00 94.44 729 PHE A O 1
ATOM 6036 N N . ILE A 1 730 ? 28.298 18.200 -6.177 1.00 94.81 730 ILE A N 1
ATOM 6037 C CA . ILE A 1 730 ? 28.652 17.197 -5.163 1.00 94.81 730 ILE A CA 1
ATOM 6038 C C . ILE A 1 730 ? 27.782 17.377 -3.910 1.00 94.81 730 ILE A C 1
ATOM 6040 O O . ILE A 1 730 ? 27.225 16.403 -3.398 1.00 94.81 730 ILE A O 1
ATOM 6044 N N . ASP A 1 731 ? 27.592 18.621 -3.476 1.00 92.69 731 ASP A N 1
ATOM 6045 C CA . ASP A 1 731 ? 26.753 18.974 -2.330 1.00 92.69 731 ASP A CA 1
ATOM 6046 C C . ASP A 1 731 ? 25.268 18.672 -2.597 1.00 92.69 731 ASP A C 1
ATOM 6048 O O . ASP A 1 731 ? 24.509 18.400 -1.664 1.00 92.69 731 ASP A O 1
ATOM 6052 N N . SER A 1 732 ? 24.850 18.619 -3.871 1.00 94.69 732 SER A N 1
ATOM 6053 C CA . SER A 1 732 ? 23.485 18.256 -4.271 1.00 94.69 732 SER A CA 1
ATOM 6054 C C . SER A 1 732 ? 23.137 16.771 -4.086 1.00 94.69 732 SER A C 1
ATOM 6056 O O . SER A 1 732 ? 21.956 16.427 -4.018 1.00 94.69 732 SER A O 1
ATOM 6058 N N . LEU A 1 733 ? 24.113 15.866 -3.949 1.00 96.19 733 LEU A N 1
ATOM 6059 C CA . LEU A 1 733 ? 23.847 14.419 -3.998 1.00 96.19 733 LEU A CA 1
ATOM 6060 C C . LEU A 1 733 ? 23.100 13.893 -2.762 1.00 96.19 733 LEU A C 1
ATOM 6062 O O . LEU A 1 733 ? 22.186 13.070 -2.881 1.00 96.19 733 LEU A O 1
ATOM 6066 N N . PHE A 1 734 ? 23.462 14.377 -1.573 1.00 95.69 734 PHE A N 1
ATOM 6067 C CA . PHE A 1 734 ? 22.896 13.924 -0.304 1.00 95.69 734 PHE A CA 1
ATOM 6068 C C . PHE A 1 734 ? 22.390 15.092 0.533 1.00 95.69 734 PHE A C 1
ATOM 6070 O O . PHE A 1 734 ? 23.069 16.100 0.691 1.00 95.69 734 PHE A O 1
ATOM 6077 N N . TYR A 1 735 ? 21.237 14.892 1.157 1.00 93.12 735 TYR A N 1
ATOM 6078 C CA . TYR A 1 735 ? 20.864 15.632 2.348 1.00 93.12 735 TYR A CA 1
ATOM 6079 C C . TYR A 1 735 ? 21.570 14.994 3.549 1.00 93.12 735 TYR A C 1
ATOM 6081 O O . TYR A 1 735 ? 21.312 13.834 3.895 1.00 93.12 735 TYR A O 1
ATOM 6089 N N . ILE A 1 736 ? 22.502 15.736 4.147 1.00 89.94 736 ILE A N 1
ATOM 6090 C CA . ILE A 1 736 ? 23.293 15.282 5.293 1.00 89.94 736 ILE A CA 1
ATOM 6091 C C . ILE A 1 736 ? 22.601 15.746 6.571 1.00 89.94 736 ILE A C 1
ATOM 6093 O O . ILE A 1 736 ? 22.474 16.940 6.834 1.00 89.94 736 ILE A O 1
ATOM 6097 N N . LYS A 1 737 ? 22.158 14.789 7.383 1.00 82.38 737 LYS A N 1
ATOM 6098 C CA . LYS 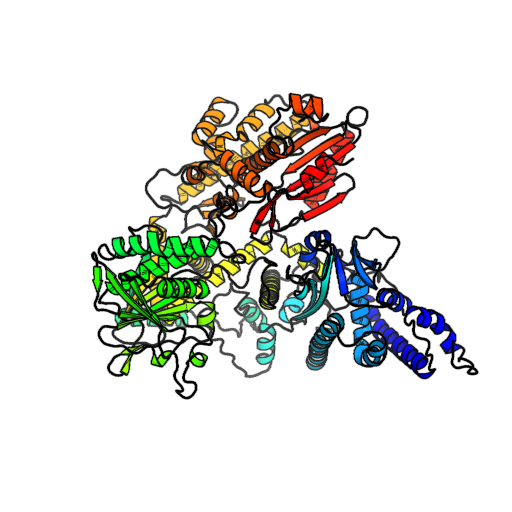A 1 737 ? 21.473 15.072 8.645 1.00 82.38 737 LYS A CA 1
ATOM 6099 C C . LYS A 1 737 ? 22.473 15.530 9.720 1.00 82.38 737 LYS A C 1
ATOM 6101 O O . LYS A 1 737 ? 23.371 14.774 10.073 1.00 82.38 737 LYS A O 1
ATOM 6106 N N . SER A 1 738 ? 22.283 16.724 10.288 1.00 63.66 738 SER A N 1
ATOM 6107 C CA . SER A 1 738 ? 23.215 17.385 11.227 1.00 63.66 738 SER A CA 1
ATOM 6108 C C . SER A 1 738 ? 22.938 17.194 12.745 1.00 63.66 738 SER A C 1
ATOM 6110 O O . SER A 1 738 ? 23.315 18.050 13.533 1.00 63.66 738 SER A O 1
ATOM 6112 N N . GLU A 1 739 ? 22.378 16.043 13.161 1.00 61.50 739 GLU A N 1
ATOM 6113 C CA . GLU A 1 739 ? 22.154 15.546 14.560 1.00 61.50 739 GLU A CA 1
ATOM 6114 C C . GLU A 1 739 ? 20.901 15.964 15.403 1.00 61.50 739 GLU A C 1
ATOM 6116 O O . GLU A 1 739 ? 20.245 16.980 15.183 1.00 61.50 739 GLU A O 1
ATOM 6121 N N . ASP A 1 740 ? 20.603 15.059 16.366 1.00 55.25 740 ASP A N 1
ATOM 6122 C CA . ASP A 1 740 ? 19.744 15.025 17.582 1.00 55.25 740 ASP A CA 1
ATOM 6123 C C . ASP A 1 740 ? 18.216 14.815 17.585 1.00 55.25 740 ASP A C 1
ATOM 6125 O O . ASP A 1 740 ? 17.638 14.662 18.663 1.00 55.25 740 ASP A O 1
ATOM 6129 N N . PHE A 1 741 ? 17.524 14.672 16.452 1.00 60.59 741 PHE A N 1
ATOM 6130 C CA . PHE A 1 741 ? 16.099 14.284 16.488 1.00 60.59 741 PHE A CA 1
ATOM 6131 C C . PHE A 1 741 ? 15.741 13.133 15.550 1.00 60.59 741 PHE A C 1
ATOM 6133 O O . PHE A 1 741 ? 16.376 12.895 14.517 1.00 60.59 741 PHE A O 1
ATOM 6140 N N . GLU A 1 742 ? 14.703 12.382 15.923 1.00 69.12 742 GLU A N 1
ATOM 6141 C CA . GLU A 1 742 ? 14.113 11.336 15.090 1.00 69.12 742 GLU A CA 1
ATOM 6142 C C . GLU A 1 742 ? 13.520 11.984 13.824 1.00 69.12 742 GLU A C 1
ATOM 6144 O O . GLU A 1 742 ? 12.441 12.575 13.848 1.00 69.12 742 GLU A O 1
ATOM 6149 N N . PHE A 1 743 ? 14.246 11.902 12.708 1.00 80.12 743 PHE A N 1
ATOM 6150 C CA . PHE A 1 743 ? 13.837 12.453 11.416 1.00 80.12 743 PHE A CA 1
ATOM 6151 C C . PHE A 1 743 ? 13.429 11.308 10.495 1.00 80.12 743 PHE A C 1
ATOM 6153 O O . PHE A 1 743 ? 14.204 10.385 10.259 1.00 80.12 743 PHE A O 1
ATOM 6160 N N . THR A 1 744 ? 12.204 11.365 9.980 1.00 84.94 744 THR A N 1
ATOM 6161 C CA . THR A 1 744 ? 11.749 10.497 8.891 1.00 84.94 744 THR A CA 1
ATOM 6162 C C . THR A 1 744 ? 11.645 11.373 7.646 1.00 84.94 744 THR A C 1
ATOM 6164 O O . THR A 1 744 ? 10.858 12.315 7.690 1.00 84.94 744 THR A O 1
ATOM 6167 N N . PRO A 1 745 ? 12.381 11.097 6.558 1.00 89.25 745 PRO A N 1
ATOM 6168 C CA . PRO A 1 745 ? 12.321 11.922 5.358 1.00 89.25 745 PRO A CA 1
ATOM 6169 C C . PRO A 1 745 ? 11.015 11.704 4.592 1.00 89.25 745 PRO A C 1
ATOM 6171 O O . PRO A 1 745 ? 10.591 10.571 4.335 1.00 89.25 745 PRO A O 1
ATOM 6174 N N . TYR A 1 746 ? 10.403 12.808 4.185 1.00 91.06 746 TYR A N 1
ATOM 6175 C CA . TYR A 1 746 ? 9.255 12.854 3.287 1.00 91.06 746 TYR A CA 1
ATOM 6176 C C . TYR A 1 746 ? 9.664 13.480 1.952 1.00 91.06 746 TYR A C 1
ATOM 6178 O O . TYR A 1 746 ? 10.732 14.070 1.830 1.00 91.06 746 TYR A O 1
ATOM 6186 N N . LEU A 1 747 ? 8.813 13.331 0.939 1.00 91.31 747 LEU A N 1
ATOM 6187 C CA . LEU A 1 747 ? 8.894 14.081 -0.311 1.00 91.31 747 LEU A CA 1
ATOM 6188 C C . LEU A 1 747 ? 7.755 15.098 -0.367 1.00 91.31 747 LEU A C 1
ATOM 6190 O O . LEU A 1 747 ? 6.623 14.756 -0.009 1.00 91.31 747 LEU A O 1
ATOM 6194 N N . ALA A 1 748 ? 8.047 16.301 -0.854 1.00 91.25 748 ALA A N 1
ATOM 6195 C CA . ALA A 1 748 ? 7.063 17.340 -1.155 1.00 91.25 748 ALA A CA 1
ATOM 6196 C C . ALA A 1 748 ? 7.214 17.819 -2.606 1.00 91.25 748 ALA A C 1
ATOM 6198 O O . ALA A 1 748 ? 8.324 17.823 -3.145 1.00 91.25 748 ALA A O 1
ATOM 6199 N N . SER A 1 749 ? 6.100 18.213 -3.229 1.00 90.38 749 SER A N 1
ATOM 6200 C CA . SER A 1 749 ? 6.100 18.890 -4.525 1.00 90.38 749 SER A CA 1
ATOM 6201 C C . SER A 1 749 ? 6.050 20.400 -4.303 1.00 90.38 749 SER A C 1
ATOM 6203 O O . SER A 1 749 ? 5.106 20.893 -3.687 1.00 90.38 749 SER A O 1
ATOM 6205 N N . VAL A 1 750 ? 7.031 21.133 -4.823 1.00 90.38 750 VAL A N 1
ATOM 6206 C CA . VAL A 1 750 ? 7.061 22.605 -4.777 1.00 90.38 750 VAL A CA 1
ATOM 6207 C C . VAL A 1 750 ? 7.049 23.146 -6.199 1.00 90.38 750 VAL A C 1
ATOM 6209 O O . VAL A 1 750 ? 7.640 22.538 -7.090 1.00 90.38 750 VAL A O 1
ATOM 6212 N N . GLU A 1 751 ? 6.343 24.249 -6.430 1.00 90.81 751 GLU A N 1
ATOM 6213 C CA . GLU A 1 751 ? 6.324 24.936 -7.718 1.00 90.81 751 GLU A CA 1
ATOM 6214 C C . GLU A 1 751 ? 6.981 26.307 -7.578 1.00 90.81 751 GLU A C 1
ATOM 6216 O O . GLU A 1 751 ? 6.534 27.106 -6.765 1.00 90.81 751 GLU A O 1
ATOM 6221 N N . GLU A 1 752 ? 8.012 26.560 -8.383 1.00 88.56 752 GLU A N 1
ATOM 6222 C CA . GLU A 1 752 ? 8.755 27.822 -8.421 1.00 88.56 752 GLU A CA 1
ATOM 6223 C C . GLU A 1 752 ? 8.952 28.225 -9.889 1.00 88.56 752 GLU A C 1
ATOM 6225 O O . GLU A 1 752 ? 9.335 27.401 -10.725 1.00 88.56 752 GLU A O 1
ATOM 6230 N N . GLU A 1 753 ? 8.605 29.468 -10.239 1.00 86.56 753 GLU A N 1
ATOM 6231 C CA . GLU A 1 753 ? 8.617 29.984 -11.623 1.00 86.56 753 GLU A CA 1
ATOM 6232 C C . GLU A 1 753 ? 7.895 29.080 -12.657 1.00 86.56 753 GLU A C 1
ATOM 6234 O O . GLU A 1 753 ? 8.291 28.978 -13.822 1.00 86.56 753 GLU A O 1
ATOM 6239 N N . GLY A 1 754 ? 6.828 28.384 -12.243 1.00 85.12 754 GLY A N 1
ATOM 6240 C CA . GLY A 1 754 ? 6.071 27.457 -13.097 1.00 85.12 754 GLY A CA 1
ATOM 6241 C C . GLY A 1 754 ? 6.759 26.108 -13.354 1.00 85.12 754 GLY A C 1
ATOM 6242 O O . GLY A 1 754 ? 6.279 25.314 -14.169 1.00 85.12 754 GLY A O 1
ATOM 6243 N N . LYS A 1 755 ? 7.881 25.819 -12.679 1.00 86.81 755 LYS A N 1
ATOM 6244 C CA . LYS A 1 755 ? 8.538 24.504 -12.670 1.00 86.81 755 LYS A CA 1
ATOM 6245 C C . LYS A 1 755 ? 8.239 23.779 -11.368 1.00 86.81 755 LYS A C 1
ATOM 6247 O O . LYS A 1 755 ? 8.272 24.373 -10.299 1.00 86.81 755 LYS A O 1
ATOM 6252 N N . LYS A 1 756 ? 7.986 22.472 -11.460 1.00 88.12 756 LYS A N 1
ATOM 6253 C CA . LYS A 1 756 ? 7.727 21.616 -10.297 1.00 88.12 756 LYS A CA 1
ATOM 6254 C C . LYS A 1 756 ? 8.977 20.845 -9.893 1.00 88.12 756 LYS A C 1
ATOM 6256 O O . LYS A 1 756 ? 9.558 20.150 -10.724 1.00 88.12 756 LYS A O 1
ATOM 6261 N N . PHE A 1 757 ? 9.307 20.907 -8.611 1.00 88.88 757 PHE A N 1
ATOM 6262 C CA . PHE A 1 757 ? 10.439 20.247 -7.973 1.00 88.88 757 PHE A CA 1
ATOM 6263 C C . PHE A 1 757 ? 9.951 19.189 -6.975 1.00 88.88 757 PHE A C 1
ATOM 6265 O O . PHE A 1 757 ? 8.880 19.326 -6.381 1.00 88.88 757 PHE A O 1
ATOM 6272 N N . GLN A 1 758 ? 10.731 18.120 -6.800 1.00 90.69 758 GLN A N 1
ATOM 6273 C CA . GLN A 1 758 ? 10.525 17.110 -5.755 1.00 90.69 758 GLN A CA 1
ATOM 6274 C C . GLN A 1 758 ? 11.658 17.225 -4.741 1.00 90.69 758 GLN A C 1
ATOM 6276 O O . GLN A 1 758 ? 12.784 16.828 -5.035 1.00 90.69 758 GLN A O 1
ATOM 6281 N N . ILE A 1 759 ? 11.344 17.731 -3.552 1.00 93.50 759 ILE A N 1
ATOM 6282 C CA . ILE A 1 759 ? 12.339 18.033 -2.517 1.00 93.50 759 ILE A CA 1
ATOM 6283 C C . ILE A 1 759 ? 12.235 17.065 -1.338 1.00 93.50 759 ILE A C 1
ATOM 6285 O O . ILE A 1 759 ? 11.157 16.513 -1.071 1.00 93.50 759 ILE A O 1
ATOM 6289 N N . ILE A 1 760 ? 13.340 16.867 -0.610 1.00 93.38 760 ILE A N 1
ATOM 6290 C CA . ILE A 1 760 ? 13.277 16.234 0.712 1.00 93.38 760 ILE A CA 1
ATOM 6291 C C . ILE A 1 760 ? 12.529 17.179 1.651 1.00 93.38 760 ILE A C 1
ATOM 6293 O O . ILE A 1 760 ? 12.686 18.392 1.601 1.00 93.38 760 ILE A O 1
ATOM 6297 N N . SER A 1 761 ? 11.668 16.625 2.493 1.00 92.50 761 SER A N 1
ATOM 6298 C CA . SER A 1 761 ? 10.818 17.380 3.404 1.00 92.50 761 SER A CA 1
ATOM 6299 C C . SER A 1 761 ? 10.600 16.608 4.708 1.00 92.50 761 SER A C 1
ATOM 6301 O O . SER A 1 761 ? 11.091 15.489 4.891 1.00 92.50 761 SER A O 1
ATOM 6303 N N . ASP A 1 762 ? 9.858 17.214 5.623 1.00 90.44 762 ASP A N 1
ATOM 6304 C CA . ASP A 1 762 ? 9.455 16.644 6.900 1.00 90.44 762 ASP A CA 1
ATOM 6305 C C . ASP A 1 762 ? 8.004 16.144 6.874 1.00 90.44 762 ASP A C 1
ATOM 6307 O O . ASP A 1 762 ? 7.304 16.181 5.860 1.00 90.44 762 ASP A O 1
ATOM 6311 N N . SER A 1 763 ? 7.533 15.657 8.020 1.00 86.81 763 SER A N 1
ATOM 6312 C CA . SER A 1 763 ? 6.180 15.126 8.133 1.00 86.81 763 SER A CA 1
ATOM 6313 C C . SER A 1 763 ? 5.073 16.176 7.989 1.00 86.81 763 SER A C 1
ATOM 6315 O O . SER A 1 763 ? 3.951 15.798 7.689 1.00 86.81 763 SER A O 1
ATOM 6317 N N . ILE A 1 764 ? 5.339 17.465 8.213 1.00 87.69 764 ILE A N 1
ATOM 6318 C CA . ILE A 1 764 ? 4.308 18.518 8.167 1.00 87.69 764 ILE A CA 1
ATOM 6319 C C . ILE A 1 764 ? 4.057 18.965 6.736 1.00 87.69 764 ILE A C 1
ATOM 6321 O O . ILE A 1 764 ? 2.912 19.092 6.305 1.00 87.69 764 ILE A O 1
ATOM 6325 N N . HIS A 1 765 ? 5.125 19.170 5.979 1.00 87.62 765 HIS A N 1
ATOM 6326 C CA . HIS A 1 765 ? 5.020 19.714 4.631 1.00 87.62 765 HIS A CA 1
ATOM 6327 C C . HIS A 1 765 ? 4.956 18.604 3.572 1.00 87.62 765 HIS A C 1
ATOM 6329 O O . HIS A 1 765 ? 4.364 18.793 2.502 1.00 87.62 765 HIS A O 1
ATOM 6335 N N . GLY A 1 766 ? 5.489 17.424 3.903 1.00 87.50 766 GLY A N 1
ATOM 6336 C CA . GLY A 1 766 ? 5.558 16.250 3.049 1.00 87.50 766 GLY A CA 1
ATOM 6337 C C . GLY A 1 766 ? 4.210 15.671 2.611 1.00 87.50 766 GLY A C 1
ATOM 6338 O O . GLY A 1 766 ? 3.216 15.657 3.339 1.00 87.50 766 GLY A O 1
ATOM 6339 N N . GLU A 1 767 ? 4.205 15.125 1.396 1.00 84.25 767 GLU A N 1
ATOM 6340 C CA . GLU A 1 767 ? 3.068 14.439 0.770 1.00 84.25 767 GLU A CA 1
ATOM 6341 C C . GLU A 1 767 ? 3.123 12.924 0.985 1.00 84.25 767 GLU A C 1
ATOM 6343 O O . GLU A 1 767 ? 2.095 12.251 1.024 1.00 84.25 767 GLU A O 1
ATOM 6348 N N . ARG A 1 768 ? 4.334 12.366 1.099 1.00 84.62 768 ARG A N 1
ATOM 6349 C CA . ARG A 1 768 ? 4.572 10.929 1.292 1.00 84.62 768 ARG A CA 1
ATOM 6350 C C . ARG A 1 768 ? 5.931 10.672 1.925 1.00 84.62 768 ARG A C 1
ATOM 6352 O O . ARG A 1 768 ? 6.880 11.400 1.659 1.00 84.62 768 ARG A O 1
ATOM 6359 N N . ILE A 1 769 ? 6.045 9.586 2.685 1.00 85.25 769 ILE A N 1
ATOM 6360 C CA . ILE A 1 769 ? 7.337 9.103 3.192 1.00 85.25 769 ILE A CA 1
ATOM 6361 C C . ILE A 1 769 ? 8.244 8.754 2.006 1.00 85.25 769 ILE A C 1
ATOM 6363 O O . ILE A 1 769 ? 7.798 8.105 1.055 1.00 85.25 769 ILE A O 1
ATOM 6367 N N . TYR A 1 770 ? 9.515 9.148 2.071 1.00 89.94 770 TYR A N 1
ATOM 6368 C CA . TYR A 1 770 ? 10.513 8.845 1.053 1.00 89.94 770 TYR A CA 1
ATOM 6369 C C . TYR A 1 770 ? 11.082 7.424 1.253 1.00 89.94 770 TYR A C 1
ATOM 6371 O O . TYR A 1 770 ? 11.818 7.184 2.207 1.00 89.94 770 TYR A O 1
ATOM 6379 N N . PRO A 1 771 ? 10.779 6.433 0.387 1.00 83.94 771 PRO A N 1
ATOM 6380 C CA . PRO A 1 771 ? 11.046 5.024 0.687 1.00 83.94 771 PRO A CA 1
ATOM 6381 C C . PRO A 1 771 ? 12.405 4.532 0.149 1.00 83.94 771 PRO A C 1
ATOM 6383 O O . PRO A 1 771 ? 12.522 3.372 -0.250 1.00 83.94 771 PRO A O 1
ATOM 6386 N N . TYR A 1 772 ? 13.417 5.401 0.071 1.00 87.38 772 TYR A N 1
ATOM 6387 C CA . TYR A 1 772 ? 14.715 5.098 -0.553 1.00 87.38 772 TYR A CA 1
ATOM 6388 C C . TYR A 1 772 ? 15.417 3.892 0.093 1.00 87.38 772 TYR A C 1
ATOM 6390 O O . TYR A 1 772 ? 15.842 2.983 -0.620 1.00 87.38 772 TYR A O 1
ATOM 6398 N N . GLN A 1 773 ? 15.429 3.790 1.428 1.00 85.06 773 GLN A N 1
ATOM 6399 C CA . GLN A 1 773 ? 16.038 2.655 2.139 1.00 85.06 773 GLN A CA 1
ATOM 6400 C C . GLN A 1 773 ? 15.362 1.322 1.816 1.00 85.06 773 GLN A C 1
ATOM 6402 O O . GLN A 1 773 ? 16.035 0.322 1.576 1.00 85.06 773 GLN A O 1
ATOM 6407 N N . GLN A 1 774 ? 14.025 1.305 1.747 1.00 77.56 774 GLN A N 1
ATOM 6408 C CA . GLN A 1 774 ? 13.261 0.102 1.398 1.00 77.56 774 GLN A CA 1
ATOM 6409 C C . GLN A 1 774 ? 13.527 -0.362 -0.039 1.00 77.56 774 GLN A C 1
ATOM 6411 O O . GLN A 1 774 ? 13.244 -1.514 -0.364 1.00 77.56 774 GLN A O 1
ATOM 6416 N N . ARG A 1 775 ? 14.022 0.526 -0.911 1.00 79.75 775 ARG A N 1
ATOM 6417 C CA . ARG A 1 775 ? 14.439 0.183 -2.274 1.00 79.75 775 ARG A CA 1
ATOM 6418 C C . ARG A 1 775 ? 15.897 -0.261 -2.342 1.00 79.75 775 ARG A C 1
ATOM 6420 O O . ARG A 1 775 ? 16.161 -1.244 -3.024 1.00 79.75 775 ARG A O 1
ATOM 6427 N N . LEU A 1 776 ? 16.808 0.418 -1.638 1.00 82.25 776 LEU A N 1
ATOM 6428 C CA . LEU A 1 776 ? 18.226 0.034 -1.557 1.00 82.25 776 LEU A CA 1
ATOM 6429 C C . LEU A 1 776 ? 18.387 -1.355 -0.952 1.00 82.25 776 LEU A C 1
ATOM 6431 O O . LEU A 1 776 ? 19.061 -2.213 -1.516 1.00 82.25 776 LEU A O 1
ATOM 6435 N N . TYR A 1 777 ? 17.725 -1.580 0.182 1.00 77.88 777 TYR A N 1
ATOM 6436 C CA . TYR A 1 777 ? 17.798 -2.837 0.900 1.00 77.88 777 TYR A CA 1
ATOM 6437 C C . TYR A 1 777 ? 16.402 -3.269 1.363 1.00 77.88 777 TYR A C 1
ATOM 6439 O O . TYR A 1 777 ? 15.990 -2.984 2.489 1.00 77.88 777 TYR A O 1
ATOM 6447 N N . PRO A 1 778 ? 15.622 -3.920 0.482 1.00 70.62 778 PRO A N 1
ATOM 6448 C CA . PRO A 1 778 ? 14.269 -4.354 0.806 1.00 70.62 778 PRO A CA 1
ATOM 6449 C C . PRO A 1 778 ? 14.224 -5.342 1.978 1.00 70.62 778 PRO A C 1
ATOM 6451 O O . PRO A 1 778 ? 15.030 -6.262 2.039 1.00 70.62 778 PRO A O 1
ATOM 6454 N N . GLU A 1 779 ? 13.223 -5.227 2.860 1.00 61.72 779 GLU A N 1
ATOM 6455 C CA . GLU A 1 779 ? 13.081 -6.064 4.075 1.00 61.72 779 GLU A CA 1
ATOM 6456 C C . GLU A 1 779 ? 13.181 -7.576 3.818 1.00 61.72 779 GLU A C 1
ATOM 6458 O O . GLU A 1 779 ? 13.836 -8.315 4.547 1.00 61.72 779 GLU A O 1
ATOM 6463 N N . HIS A 1 780 ? 12.587 -8.055 2.726 1.00 63.28 780 HIS A N 1
ATOM 6464 C CA . HIS A 1 780 ? 12.619 -9.472 2.352 1.00 63.28 780 HIS A CA 1
ATOM 6465 C C . HIS A 1 780 ? 14.015 -9.969 1.915 1.00 63.28 780 HIS A C 1
ATOM 6467 O O . HIS A 1 780 ? 14.211 -11.175 1.749 1.00 63.28 780 HIS A O 1
ATOM 6473 N N . LEU A 1 781 ? 14.969 -9.051 1.729 1.00 65.69 781 LEU A N 1
ATOM 6474 C CA . LEU A 1 781 ? 16.381 -9.301 1.441 1.00 65.69 781 LEU A CA 1
ATOM 6475 C C . LEU A 1 781 ? 17.291 -9.124 2.666 1.00 65.69 781 LEU A C 1
ATOM 6477 O O . LEU A 1 781 ? 18.453 -9.513 2.592 1.00 65.69 781 LEU A O 1
ATOM 6481 N N . LYS A 1 782 ? 16.767 -8.616 3.794 1.00 61.09 782 LYS A N 1
ATOM 6482 C CA . LYS A 1 782 ? 17.539 -8.357 5.023 1.00 61.09 782 LYS A CA 1
ATOM 6483 C C . LYS A 1 782 ? 17.786 -9.592 5.895 1.00 61.09 782 LYS A C 1
ATOM 6485 O O . LYS A 1 782 ? 18.606 -9.553 6.809 1.00 61.09 782 LYS A O 1
ATOM 6490 N N . ALA A 1 783 ? 17.075 -10.695 5.655 1.00 56.03 783 ALA A N 1
ATOM 6491 C CA . ALA A 1 783 ? 17.105 -11.865 6.529 1.00 56.03 783 ALA A CA 1
ATOM 6492 C C . ALA A 1 783 ? 18.134 -12.924 6.090 1.00 56.03 783 ALA A C 1
ATOM 6494 O O . ALA A 1 783 ? 17.927 -13.629 5.109 1.00 56.03 783 ALA A O 1
ATOM 6495 N N . ASN A 1 784 ? 19.171 -13.135 6.906 1.00 53.19 784 ASN A N 1
ATOM 6496 C CA . ASN A 1 784 ? 19.972 -14.365 6.922 1.00 53.19 784 ASN A CA 1
ATOM 6497 C C . ASN A 1 784 ? 19.411 -15.329 7.980 1.00 53.19 784 ASN A C 1
ATOM 6499 O O . ASN A 1 784 ? 20.019 -15.538 9.028 1.00 53.19 784 ASN A O 1
ATOM 6503 N N . SER A 1 785 ? 18.235 -15.916 7.758 1.00 46.16 785 SER A N 1
ATOM 6504 C CA . SER A 1 785 ? 17.763 -16.976 8.655 1.00 46.16 785 SER A CA 1
ATOM 6505 C C . SER A 1 785 ? 18.312 -18.318 8.187 1.00 46.16 785 SER A C 1
ATOM 6507 O O . SER A 1 785 ? 17.702 -18.983 7.352 1.00 46.16 785 SER A O 1
ATOM 6509 N N . GLN A 1 786 ? 19.457 -18.733 8.733 1.00 50.19 786 GLN A N 1
ATOM 6510 C CA . GLN A 1 786 ? 19.785 -20.157 8.798 1.00 50.19 786 GLN A CA 1
ATOM 6511 C C . GLN A 1 786 ? 18.747 -20.796 9.723 1.00 50.19 786 GLN A C 1
ATOM 6513 O O . GLN A 1 786 ? 18.874 -20.720 10.941 1.00 50.19 786 GLN A O 1
ATOM 6518 N N . GLY A 1 787 ? 17.661 -21.312 9.147 1.00 48.00 787 GLY A N 1
ATOM 6519 C CA . GLY A 1 787 ? 16.705 -22.121 9.894 1.00 48.00 787 GLY A CA 1
ATOM 6520 C C . GLY A 1 787 ? 17.369 -23.429 10.315 1.00 48.00 787 GLY A C 1
ATOM 6521 O O . GLY A 1 787 ? 18.252 -23.920 9.611 1.00 48.00 787 GLY A O 1
ATOM 6522 N N . TYR A 1 788 ? 16.952 -23.984 11.444 1.00 46.56 788 TYR A N 1
ATOM 6523 C CA . TYR A 1 788 ? 17.310 -25.334 11.872 1.00 46.56 788 TYR A CA 1
ATOM 6524 C C . TYR A 1 788 ? 16.028 -26.174 11.879 1.00 46.56 788 TYR A C 1
ATOM 6526 O O . TYR A 1 788 ? 14.955 -25.639 12.149 1.00 46.56 788 TYR A O 1
ATOM 6534 N N . ASP A 1 789 ? 16.102 -27.440 11.476 1.00 43.12 789 ASP A N 1
ATOM 6535 C CA . ASP A 1 789 ? 14.976 -28.364 11.562 1.00 43.12 789 ASP A CA 1
ATOM 6536 C C . ASP A 1 789 ? 14.757 -28.808 13.018 1.00 43.12 789 ASP A C 1
ATOM 6538 O O . ASP A 1 789 ? 15.509 -28.440 13.923 1.00 43.12 789 ASP A O 1
ATOM 6542 N N . LEU A 1 790 ? 13.709 -29.604 13.249 1.00 32.66 790 LEU A N 1
ATOM 6543 C CA . LEU A 1 790 ? 13.345 -30.109 14.579 1.00 32.66 790 LEU A CA 1
ATOM 6544 C C . LEU A 1 790 ? 14.452 -30.959 15.237 1.00 32.66 790 LEU A C 1
ATOM 6546 O O . LEU A 1 790 ? 14.407 -31.189 16.442 1.00 32.66 790 LEU A O 1
ATOM 6550 N N . GLU A 1 791 ? 15.436 -31.417 14.462 1.00 35.06 791 GLU A N 1
ATOM 6551 C CA . GLU A 1 791 ? 16.582 -32.211 14.912 1.00 35.06 791 GLU A CA 1
ATOM 6552 C C . GLU A 1 791 ? 17.835 -31.339 15.130 1.00 35.06 791 GLU A C 1
ATOM 6554 O O . GLU A 1 791 ? 18.891 -31.842 15.512 1.00 35.06 791 GLU A O 1
ATOM 6559 N N . GLY A 1 792 ? 17.725 -30.020 14.927 1.00 34.25 792 GLY A N 1
ATOM 6560 C CA . GLY A 1 792 ? 18.831 -29.075 15.044 1.00 34.25 792 GLY A CA 1
ATOM 6561 C C . GLY A 1 792 ? 19.768 -29.070 13.834 1.00 34.25 792 GLY A C 1
ATOM 6562 O O . GLY A 1 792 ? 20.832 -28.450 13.898 1.00 34.25 792 GLY A O 1
ATOM 6563 N N . ASN A 1 793 ? 19.402 -29.713 12.721 1.00 40.31 793 ASN A N 1
ATOM 6564 C CA . ASN A 1 793 ? 20.174 -29.640 11.487 1.00 40.31 793 ASN A CA 1
ATOM 6565 C C . ASN A 1 793 ? 19.823 -28.363 10.735 1.00 40.31 793 ASN A C 1
ATOM 6567 O O . ASN A 1 793 ? 18.669 -27.962 10.626 1.00 40.31 793 ASN A O 1
ATOM 6571 N N . LYS A 1 794 ? 20.826 -27.717 10.154 1.00 48.59 794 LYS A N 1
ATOM 6572 C CA . LYS A 1 794 ? 20.629 -26.509 9.354 1.00 48.59 794 LYS A CA 1
ATOM 6573 C C . LYS A 1 794 ? 19.733 -26.817 8.145 1.00 48.59 794 LYS A C 1
ATOM 6575 O O . LYS A 1 794 ? 20.123 -27.589 7.270 1.00 48.59 794 LYS A O 1
ATOM 6580 N N . ILE A 1 795 ? 18.557 -26.192 8.077 1.00 52.78 795 ILE A N 1
ATOM 6581 C CA . ILE A 1 795 ? 17.638 -26.296 6.940 1.00 52.78 795 ILE A CA 1
ATOM 6582 C C . ILE A 1 795 ? 18.387 -25.811 5.701 1.00 52.78 795 ILE A C 1
ATOM 6584 O O . ILE A 1 795 ? 18.910 -24.693 5.665 1.00 52.78 795 ILE A O 1
ATOM 6588 N N . SER A 1 796 ? 18.449 -26.668 4.682 1.00 49.53 796 SER A N 1
ATOM 6589 C CA . SER A 1 796 ? 19.068 -26.335 3.403 1.00 49.53 796 SER A CA 1
ATOM 6590 C C . SER A 1 796 ? 18.268 -25.219 2.727 1.00 49.53 796 SER A C 1
ATOM 6592 O O . SER A 1 796 ? 17.206 -25.441 2.146 1.00 49.53 796 SER A O 1
ATOM 6594 N N . ILE A 1 797 ? 18.765 -23.989 2.839 1.00 62.66 797 ILE A N 1
ATOM 6595 C CA . ILE A 1 797 ? 18.300 -22.862 2.034 1.00 62.66 797 ILE A CA 1
ATOM 6596 C C . ILE A 1 797 ? 18.759 -23.123 0.598 1.00 62.66 797 ILE A C 1
ATOM 6598 O O . ILE A 1 797 ? 19.899 -23.538 0.380 1.00 62.66 797 ILE A O 1
ATOM 6602 N N . ASN A 1 798 ? 17.886 -22.872 -0.384 1.00 68.94 798 ASN A N 1
ATOM 6603 C CA . ASN A 1 798 ? 18.258 -22.944 -1.797 1.00 68.94 798 ASN A CA 1
ATOM 6604 C C . ASN A 1 798 ? 19.564 -22.157 -2.020 1.00 68.94 798 ASN A C 1
ATOM 6606 O O . ASN A 1 798 ? 19.681 -21.010 -1.588 1.00 68.94 798 ASN A O 1
ATOM 6610 N N . VAL A 1 799 ? 20.546 -22.777 -2.681 1.00 78.00 799 VAL A N 1
ATOM 6611 C CA . VAL A 1 799 ? 21.881 -22.194 -2.900 1.00 78.00 799 VAL A CA 1
ATOM 6612 C C . VAL A 1 799 ? 21.784 -20.781 -3.483 1.00 78.00 799 VAL A C 1
ATOM 6614 O O . VAL A 1 799 ? 22.451 -19.876 -2.989 1.00 78.00 799 VAL A O 1
ATOM 6617 N N . SER A 1 800 ? 20.883 -20.565 -4.448 1.00 81.06 800 SER A N 1
ATOM 6618 C CA . SER A 1 800 ? 20.661 -19.247 -5.056 1.00 81.06 800 SER A CA 1
ATOM 6619 C C . SER A 1 800 ? 20.140 -18.205 -4.061 1.00 81.06 800 SER A C 1
ATOM 6621 O O . SER A 1 800 ? 20.595 -17.067 -4.077 1.00 81.06 800 SER A O 1
ATOM 6623 N N . THR A 1 801 ? 19.246 -18.588 -3.145 1.00 80.75 801 THR A N 1
ATOM 6624 C CA . THR A 1 801 ? 18.732 -17.709 -2.086 1.00 80.75 801 THR A CA 1
ATOM 6625 C C . THR A 1 801 ? 19.859 -17.229 -1.175 1.00 80.75 801 THR A C 1
ATOM 6627 O O . THR A 1 801 ? 19.968 -16.035 -0.904 1.00 80.75 801 THR A O 1
ATOM 6630 N N . ASN A 1 802 ? 20.735 -18.141 -0.742 1.00 80.81 802 ASN A N 1
ATOM 6631 C CA . ASN A 1 802 ? 21.881 -17.786 0.093 1.00 80.81 802 ASN A CA 1
ATOM 6632 C C . ASN A 1 802 ? 22.856 -16.857 -0.653 1.00 80.81 802 ASN A C 1
ATOM 6634 O O . ASN A 1 802 ? 23.306 -15.861 -0.094 1.00 80.81 802 ASN A O 1
ATOM 6638 N N . SER A 1 803 ? 23.126 -17.132 -1.932 1.00 86.00 803 SER A N 1
ATOM 6639 C CA . SER A 1 803 ? 23.956 -16.269 -2.778 1.00 86.00 803 SER A CA 1
ATOM 6640 C C . SER A 1 803 ? 23.395 -14.850 -2.919 1.00 86.00 803 SER A C 1
ATOM 6642 O O . SER A 1 803 ? 24.159 -13.891 -2.842 1.00 86.00 803 SER A O 1
ATOM 6644 N N . ILE A 1 804 ? 22.073 -14.695 -3.065 1.00 86.81 804 ILE A N 1
ATOM 6645 C CA . ILE A 1 804 ? 21.410 -13.380 -3.131 1.00 86.81 804 ILE A CA 1
ATOM 6646 C C . ILE A 1 804 ? 21.641 -12.593 -1.842 1.00 86.81 804 ILE A C 1
ATOM 6648 O O . ILE A 1 804 ? 22.079 -11.443 -1.899 1.00 86.81 804 ILE A O 1
ATOM 6652 N N . TYR A 1 805 ? 21.388 -13.207 -0.684 1.00 83.62 805 TYR A N 1
ATOM 6653 C CA . TYR A 1 805 ? 21.590 -12.539 0.601 1.00 83.62 805 TYR A CA 1
ATOM 6654 C C . TYR A 1 805 ? 23.056 -12.178 0.837 1.00 83.62 805 TYR A C 1
ATOM 6656 O O . TYR A 1 805 ? 23.356 -11.066 1.267 1.00 83.62 805 TYR A O 1
ATOM 6664 N N . GLN A 1 806 ? 23.985 -13.088 0.542 1.00 84.62 806 GLN A N 1
ATOM 6665 C CA . GLN A 1 806 ? 25.417 -12.826 0.683 1.00 84.62 806 GLN A CA 1
ATOM 6666 C C . GLN A 1 806 ? 25.869 -11.658 -0.193 1.00 84.62 806 GLN A C 1
ATOM 6668 O O . GLN A 1 806 ? 26.629 -10.810 0.272 1.00 84.62 806 GLN A O 1
ATOM 6673 N N . LEU A 1 807 ? 25.378 -11.584 -1.432 1.00 87.31 807 LEU A N 1
ATOM 6674 C CA . LEU A 1 807 ? 25.762 -10.522 -2.349 1.00 87.31 807 LEU A CA 1
ATOM 6675 C C . LEU A 1 807 ? 25.221 -9.153 -1.910 1.00 87.31 807 LEU A C 1
ATOM 6677 O O . LEU A 1 807 ? 25.976 -8.182 -1.904 1.00 87.31 807 LEU A O 1
ATOM 6681 N N . TYR A 1 808 ? 23.963 -9.079 -1.465 1.00 85.81 808 TYR A N 1
ATOM 6682 C CA . TYR A 1 808 ? 23.410 -7.842 -0.903 1.00 85.81 808 TYR A CA 1
ATOM 6683 C C . TYR A 1 808 ? 24.174 -7.382 0.343 1.00 85.81 808 TYR A C 1
ATOM 6685 O O . TYR A 1 808 ? 24.569 -6.224 0.406 1.00 85.81 808 TYR A O 1
ATOM 6693 N N . ASN A 1 809 ? 24.458 -8.286 1.287 1.00 84.56 809 ASN A N 1
ATOM 6694 C CA . ASN A 1 809 ? 25.234 -7.959 2.491 1.00 84.56 809 ASN A CA 1
ATOM 6695 C C . ASN A 1 809 ? 26.681 -7.540 2.170 1.00 84.56 809 ASN A C 1
ATOM 6697 O O . ASN A 1 809 ? 27.292 -6.789 2.922 1.00 84.56 809 ASN A O 1
ATOM 6701 N N . LYS A 1 810 ? 27.252 -8.017 1.057 1.00 86.62 810 LYS A N 1
ATOM 6702 C CA . LYS A 1 810 ? 28.581 -7.601 0.579 1.00 86.62 810 LYS A CA 1
ATOM 6703 C C . LYS A 1 810 ? 28.564 -6.190 -0.019 1.00 86.62 810 LYS A C 1
ATOM 6705 O O . LYS A 1 810 ? 29.553 -5.466 0.116 1.00 86.62 810 LYS A O 1
ATOM 6710 N N . LEU A 1 811 ? 27.481 -5.823 -0.706 1.00 87.94 811 LEU A N 1
ATOM 6711 C CA . LEU A 1 811 ? 27.306 -4.512 -1.335 1.00 87.94 811 LEU A CA 1
ATOM 6712 C C . LEU A 1 811 ? 26.893 -3.439 -0.324 1.00 87.94 811 LEU A C 1
ATOM 6714 O O . LEU A 1 811 ? 27.521 -2.388 -0.285 1.00 87.94 811 LEU A O 1
ATOM 6718 N N . ILE A 1 812 ? 25.898 -3.737 0.515 1.00 88.31 812 ILE A N 1
ATOM 6719 C CA . ILE A 1 812 ? 25.348 -2.849 1.547 1.00 88.31 812 ILE A CA 1
ATOM 6720 C C . ILE A 1 812 ? 25.507 -3.539 2.915 1.00 88.31 812 ILE A C 1
ATOM 6722 O O . ILE A 1 812 ? 24.551 -4.117 3.438 1.00 88.31 812 ILE A O 1
ATOM 6726 N N . PRO A 1 813 ? 26.718 -3.540 3.500 1.00 84.94 813 PRO A N 1
ATOM 6727 C CA . PRO A 1 813 ? 26.975 -4.211 4.775 1.00 84.94 813 PRO A CA 1
ATOM 6728 C C . PRO A 1 813 ? 26.327 -3.499 5.968 1.00 84.94 813 PRO A C 1
ATOM 6730 O O . PRO A 1 813 ? 26.014 -4.141 6.968 1.00 84.94 813 PRO A O 1
ATOM 6733 N N . GLN A 1 814 ? 26.140 -2.181 5.872 1.00 86.38 814 GLN A N 1
ATOM 6734 C CA . GLN A 1 814 ? 25.590 -1.330 6.926 1.00 86.38 814 GLN A CA 1
ATOM 6735 C C . GLN A 1 814 ? 24.540 -0.392 6.316 1.00 86.38 814 GLN A C 1
ATOM 6737 O O . GLN A 1 814 ? 24.869 0.731 5.950 1.00 86.38 814 GLN A O 1
ATOM 6742 N N . PRO A 1 815 ? 23.282 -0.834 6.145 1.00 84.62 815 PRO A N 1
ATOM 6743 C CA . PRO A 1 815 ? 22.243 -0.013 5.517 1.00 84.62 815 PRO A CA 1
ATOM 6744 C C . PRO A 1 815 ? 21.932 1.277 6.294 1.00 84.62 815 PRO A C 1
ATOM 6746 O O . PRO A 1 815 ? 21.516 2.260 5.685 1.00 84.62 815 PRO A O 1
ATOM 6749 N N . ASP A 1 816 ? 22.177 1.289 7.605 1.00 86.50 816 ASP A N 1
ATOM 6750 C CA . ASP A 1 816 ? 21.858 2.404 8.507 1.00 86.50 816 ASP A CA 1
ATOM 6751 C C . ASP A 1 816 ? 22.735 3.650 8.254 1.00 86.50 816 ASP A C 1
ATOM 6753 O O . ASP A 1 816 ? 22.383 4.750 8.661 1.00 86.50 816 ASP A O 1
ATOM 6757 N N . ILE A 1 817 ? 23.832 3.547 7.484 1.00 89.25 817 ILE A N 1
ATOM 6758 C CA . ILE A 1 817 ? 24.610 4.726 7.034 1.00 89.25 817 ILE A CA 1
ATOM 6759 C C . ILE A 1 817 ? 23.742 5.733 6.260 1.00 89.25 817 ILE A C 1
ATOM 6761 O O . ILE A 1 817 ? 23.989 6.940 6.272 1.00 89.25 817 ILE A O 1
ATOM 6765 N N . PHE A 1 818 ? 22.696 5.231 5.603 1.00 90.62 818 PHE A N 1
ATOM 6766 C CA . PHE A 1 818 ? 21.740 6.020 4.841 1.00 90.62 818 PHE A CA 1
ATOM 6767 C C . PHE A 1 818 ? 20.673 6.694 5.724 1.00 90.62 818 PHE A C 1
ATOM 6769 O O . PHE A 1 818 ? 19.805 7.379 5.186 1.00 90.62 818 PHE A O 1
ATOM 6776 N N . ASP A 1 819 ? 20.715 6.529 7.052 1.00 87.88 819 ASP A N 1
ATOM 6777 C CA . ASP A 1 819 ? 19.961 7.368 8.000 1.00 87.88 819 ASP A CA 1
ATOM 6778 C C . ASP A 1 819 ? 20.574 8.776 8.118 1.00 87.88 819 ASP A C 1
ATOM 6780 O O . ASP A 1 819 ? 19.851 9.754 8.319 1.00 87.88 819 ASP A O 1
ATOM 6784 N N . SER A 1 820 ? 21.900 8.884 7.960 1.00 89.31 820 SER A N 1
ATOM 6785 C CA . SER A 1 820 ? 22.637 10.157 8.008 1.00 89.31 820 SER A CA 1
ATOM 6786 C C . SER A 1 820 ? 22.875 10.757 6.622 1.00 89.31 820 SER A C 1
ATOM 6788 O O . SER A 1 820 ? 22.809 11.974 6.462 1.00 89.31 820 SER A O 1
ATOM 6790 N N . TYR A 1 821 ? 23.120 9.909 5.619 1.00 93.19 821 TYR A N 1
ATOM 6791 C CA . TYR A 1 821 ? 23.312 10.307 4.223 1.00 93.19 821 TYR A CA 1
ATOM 6792 C C . TYR A 1 821 ? 22.059 9.986 3.411 1.00 93.19 821 TYR A C 1
ATOM 6794 O O . TYR A 1 821 ? 21.958 8.926 2.792 1.00 93.19 821 TYR A O 1
ATOM 6802 N N . ILE A 1 822 ? 21.084 10.893 3.409 1.00 94.25 822 ILE A N 1
ATOM 6803 C CA . ILE A 1 822 ? 19.813 10.687 2.709 1.00 94.25 822 ILE A CA 1
ATOM 6804 C C . ILE A 1 822 ? 20.001 11.107 1.241 1.00 94.25 822 ILE A C 1
ATOM 6806 O O . ILE A 1 822 ? 20.196 12.291 0.974 1.00 94.25 822 ILE A O 1
ATOM 6810 N N . PRO A 1 823 ? 19.973 10.189 0.257 1.00 95.06 823 PRO A N 1
ATOM 6811 C CA . PRO A 1 823 ? 20.219 10.537 -1.138 1.00 95.06 823 PRO A CA 1
ATOM 6812 C C . PRO A 1 823 ? 19.056 11.363 -1.689 1.00 95.06 823 PRO A C 1
ATOM 6814 O O . PRO A 1 823 ? 17.903 10.923 -1.621 1.00 95.06 823 PRO A O 1
ATOM 6817 N N . ARG A 1 824 ? 19.339 12.532 -2.272 1.00 94.56 824 ARG A N 1
ATOM 6818 C CA . ARG A 1 824 ? 18.294 13.375 -2.875 1.00 94.56 824 ARG A CA 1
ATOM 6819 C C . ARG A 1 824 ? 17.578 12.646 -4.007 1.00 94.56 824 ARG A C 1
ATOM 6821 O O . ARG A 1 824 ? 18.143 11.753 -4.638 1.00 94.56 824 ARG A O 1
ATOM 6828 N N . TYR A 1 825 ? 16.319 13.012 -4.250 1.00 89.81 825 TYR A N 1
ATOM 6829 C CA . TYR A 1 825 ? 15.410 12.280 -5.139 1.00 89.81 825 TYR A CA 1
ATOM 6830 C C . TYR A 1 825 ? 16.016 12.003 -6.526 1.00 89.81 825 TYR A C 1
ATOM 6832 O O . TYR A 1 825 ? 16.020 10.854 -6.975 1.00 89.81 825 TYR A O 1
ATOM 6840 N N . CYS A 1 826 ? 16.569 13.030 -7.176 1.00 89.06 826 CYS A N 1
ATOM 6841 C CA . CYS A 1 826 ? 17.165 12.911 -8.506 1.00 89.06 826 CYS A CA 1
ATOM 6842 C C . CYS A 1 826 ? 18.428 12.041 -8.498 1.00 89.06 826 CYS A C 1
ATOM 6844 O O . CYS A 1 826 ? 18.505 11.085 -9.265 1.00 89.06 826 CYS A O 1
ATOM 6846 N N . PHE A 1 827 ? 19.364 12.275 -7.572 1.00 93.12 827 PHE A N 1
ATOM 6847 C CA . PHE A 1 827 ? 20.560 11.436 -7.435 1.00 93.12 827 PHE A CA 1
ATOM 6848 C C . PHE A 1 827 ? 20.213 9.966 -7.162 1.00 93.12 827 PHE A C 1
ATOM 6850 O O . PHE A 1 827 ? 20.792 9.061 -7.768 1.00 93.12 827 PHE A O 1
ATOM 6857 N N . PHE A 1 828 ? 19.240 9.722 -6.283 1.00 92.25 828 PHE A N 1
ATOM 6858 C CA . PHE A 1 828 ? 18.820 8.380 -5.913 1.00 92.25 828 PHE A CA 1
ATOM 6859 C C . PHE A 1 828 ? 18.334 7.569 -7.116 1.00 92.25 828 PHE A C 1
ATOM 6861 O O . PHE A 1 828 ? 18.760 6.427 -7.302 1.00 92.25 828 PHE A O 1
ATOM 6868 N N . TYR A 1 829 ? 17.428 8.143 -7.912 1.00 86.19 829 TYR A N 1
ATOM 6869 C CA . TYR A 1 829 ? 16.792 7.434 -9.020 1.00 86.19 829 TYR A CA 1
ATOM 6870 C C . TYR A 1 829 ? 17.619 7.416 -10.302 1.00 86.19 829 TYR A C 1
ATOM 6872 O O . TYR A 1 829 ? 17.546 6.418 -11.019 1.00 86.19 829 TYR A O 1
ATOM 6880 N N . ASP A 1 830 ? 18.399 8.463 -10.572 1.00 86.06 830 ASP A N 1
ATOM 6881 C CA . ASP A 1 830 ? 19.145 8.581 -11.826 1.00 86.06 830 ASP A CA 1
ATOM 6882 C C . ASP A 1 830 ? 20.539 7.947 -11.749 1.00 86.06 830 ASP A C 1
ATOM 6884 O O . ASP A 1 830 ? 21.055 7.522 -12.781 1.00 86.06 830 ASP A O 1
ATOM 6888 N N . ILE A 1 831 ? 21.153 7.869 -10.558 1.00 90.25 831 ILE A N 1
ATOM 6889 C CA . ILE A 1 831 ? 22.541 7.399 -10.403 1.00 90.25 831 ILE A CA 1
ATOM 6890 C C . ILE A 1 831 ? 22.656 6.320 -9.325 1.00 90.25 831 ILE A C 1
ATOM 6892 O O . ILE A 1 831 ? 23.026 5.193 -9.635 1.00 90.25 831 ILE A O 1
ATOM 6896 N N . LEU A 1 832 ? 22.328 6.615 -8.062 1.00 92.56 832 LEU A N 1
ATOM 6897 C CA . LEU A 1 832 ? 22.671 5.727 -6.944 1.00 92.56 832 LEU A CA 1
ATOM 6898 C C . LEU A 1 832 ? 22.014 4.343 -7.056 1.00 92.56 832 LEU A C 1
ATOM 6900 O O . LEU A 1 832 ? 22.681 3.319 -6.931 1.00 92.56 832 LEU A O 1
ATOM 6904 N N . TYR A 1 833 ? 20.698 4.288 -7.271 1.00 88.94 833 TYR A N 1
ATOM 6905 C CA . TYR A 1 833 ? 19.992 3.013 -7.366 1.00 88.94 833 TYR A CA 1
ATOM 6906 C C . TYR A 1 833 ? 20.354 2.225 -8.639 1.00 88.94 833 TYR A C 1
ATOM 6908 O O . TYR A 1 833 ? 20.632 1.032 -8.501 1.00 88.94 833 TYR A O 1
ATOM 6916 N N . PRO A 1 834 ? 20.431 2.835 -9.843 1.00 88.62 834 PRO A N 1
ATOM 6917 C CA . PRO A 1 834 ? 21.003 2.181 -11.023 1.00 88.62 834 PRO A CA 1
ATOM 6918 C C . PRO A 1 834 ? 22.377 1.551 -10.758 1.00 88.62 834 PRO A C 1
ATOM 6920 O O . PRO A 1 834 ? 22.515 0.338 -10.931 1.00 88.62 834 PRO A O 1
ATOM 6923 N N . SER A 1 835 ? 23.325 2.297 -10.178 1.00 90.75 835 SER A N 1
ATOM 6924 C CA . SER A 1 835 ? 24.670 1.802 -9.839 1.00 90.75 835 SER A CA 1
ATOM 6925 C C . SER A 1 835 ? 24.651 0.582 -8.918 1.00 90.75 835 SER A C 1
ATOM 6927 O O . SER A 1 835 ? 25.430 -0.355 -9.108 1.00 90.75 835 SER A O 1
ATOM 6929 N N . LEU A 1 836 ? 23.737 0.543 -7.936 1.00 90.56 836 LEU A N 1
ATOM 6930 C CA . LEU A 1 836 ? 23.545 -0.634 -7.082 1.00 90.56 836 LEU A CA 1
ATOM 6931 C C . LEU A 1 836 ? 23.107 -1.842 -7.910 1.00 90.56 836 LEU A C 1
ATOM 6933 O O . LEU A 1 836 ? 23.634 -2.941 -7.740 1.00 90.56 836 LEU A O 1
ATOM 6937 N N . THR A 1 837 ? 22.107 -1.647 -8.771 1.00 89.06 837 THR A N 1
ATOM 6938 C CA . THR A 1 837 ? 21.527 -2.731 -9.567 1.00 89.06 837 THR A CA 1
ATOM 6939 C C . THR A 1 837 ? 22.517 -3.268 -10.601 1.00 89.06 837 THR A C 1
ATOM 6941 O O . THR A 1 837 ? 22.634 -4.484 -10.744 1.00 89.06 837 THR A O 1
ATOM 6944 N N . GLU A 1 838 ? 23.286 -2.390 -11.245 1.00 90.81 838 GLU A N 1
ATOM 6945 C CA . GLU A 1 838 ? 24.372 -2.725 -12.171 1.00 90.81 838 GLU A CA 1
ATOM 6946 C C . GLU A 1 838 ? 25.471 -3.516 -11.459 1.00 90.81 838 GLU A C 1
ATOM 6948 O O . GLU A 1 838 ? 25.778 -4.641 -11.860 1.00 90.81 838 GLU A O 1
ATOM 6953 N N . SER A 1 839 ? 25.966 -2.995 -10.328 1.00 91.62 839 SER A N 1
ATOM 6954 C CA . SER A 1 839 ? 26.976 -3.662 -9.495 1.00 91.62 839 SER A CA 1
ATOM 6955 C C . SER A 1 839 ? 26.510 -5.040 -9.025 1.00 91.62 839 SER A C 1
ATOM 6957 O O . SER A 1 839 ? 27.286 -5.998 -8.990 1.00 91.62 839 SER A O 1
ATOM 6959 N N . PHE A 1 840 ? 25.228 -5.170 -8.670 1.00 91.56 840 PHE A N 1
ATOM 6960 C CA . PHE A 1 840 ? 24.648 -6.449 -8.276 1.00 91.56 840 PHE A CA 1
ATOM 6961 C C . PHE A 1 840 ? 24.661 -7.450 -9.433 1.00 91.56 840 PHE A C 1
ATOM 6963 O O . PHE A 1 840 ? 25.076 -8.592 -9.246 1.00 91.56 840 PHE A O 1
ATOM 6970 N N . VAL A 1 841 ? 24.219 -7.046 -10.628 1.00 93.06 841 VAL A N 1
ATOM 6971 C CA . VAL A 1 841 ? 24.173 -7.925 -11.808 1.00 93.06 841 VAL A CA 1
ATOM 6972 C C . VAL A 1 841 ? 25.580 -8.320 -12.252 1.00 93.06 841 VAL A C 1
ATOM 6974 O O . VAL A 1 841 ? 25.819 -9.496 -12.527 1.00 93.06 841 VAL A O 1
ATOM 6977 N N . GLU A 1 842 ? 26.525 -7.382 -12.276 1.00 92.19 842 GLU A N 1
ATOM 6978 C CA . GLU A 1 842 ? 27.915 -7.657 -12.642 1.00 92.19 842 GLU A CA 1
ATOM 6979 C C . GLU A 1 842 ? 28.555 -8.674 -11.685 1.00 92.19 842 GLU A C 1
ATOM 6981 O O . GLU A 1 842 ? 29.112 -9.690 -12.121 1.00 92.19 842 GLU A O 1
ATOM 6986 N N . LEU A 1 843 ? 28.417 -8.454 -10.373 1.00 92.12 843 LEU A N 1
ATOM 6987 C CA . LEU A 1 843 ? 28.897 -9.403 -9.372 1.00 92.12 843 LEU A CA 1
ATOM 6988 C C . LEU A 1 843 ? 28.148 -10.733 -9.448 1.00 92.12 843 LEU A C 1
ATOM 6990 O O . LEU A 1 843 ? 28.762 -11.772 -9.237 1.00 92.12 843 LEU A O 1
ATOM 6994 N N . TRP A 1 844 ? 26.860 -10.746 -9.796 1.00 93.19 844 TRP A N 1
ATOM 6995 C CA . TRP A 1 844 ? 26.124 -11.992 -10.008 1.00 93.19 844 TRP A CA 1
ATOM 6996 C C . TRP A 1 844 ? 26.723 -12.814 -11.155 1.00 93.19 844 TRP A C 1
ATOM 6998 O O . TRP A 1 844 ? 26.955 -14.017 -11.016 1.00 93.19 844 TRP A O 1
ATOM 7008 N N . ILE A 1 845 ? 27.029 -12.173 -12.285 1.00 93.75 845 ILE A N 1
ATOM 7009 C CA . ILE A 1 845 ? 27.663 -12.834 -13.431 1.00 93.75 845 ILE A CA 1
ATOM 7010 C C . ILE A 1 845 ? 29.025 -13.403 -13.014 1.00 93.75 845 ILE A C 1
ATOM 7012 O O . ILE A 1 845 ? 29.304 -14.584 -13.230 1.00 93.75 845 ILE A O 1
ATOM 7016 N N . LYS A 1 846 ? 29.864 -12.603 -12.359 1.00 92.62 846 LYS A N 1
ATOM 7017 C CA . LYS A 1 846 ? 31.208 -13.033 -11.968 1.00 92.62 846 LYS A CA 1
ATOM 7018 C C . LYS A 1 846 ? 31.204 -14.079 -10.846 1.00 92.62 846 LYS A C 1
ATOM 7020 O O . LYS A 1 846 ? 31.750 -15.170 -11.014 1.00 92.62 846 LYS A O 1
ATOM 7025 N N . ASP A 1 847 ? 30.589 -13.761 -9.712 1.00 90.94 847 ASP A N 1
ATOM 7026 C CA . ASP A 1 847 ? 30.675 -14.542 -8.475 1.00 90.94 847 ASP A CA 1
ATOM 7027 C C . ASP A 1 847 ? 29.777 -15.791 -8.529 1.00 90.94 847 ASP A C 1
ATOM 7029 O O . ASP A 1 847 ? 30.157 -16.833 -7.996 1.00 90.94 847 ASP A O 1
ATOM 7033 N N . ILE A 1 848 ? 28.624 -15.732 -9.213 1.00 91.19 848 ILE A N 1
ATOM 7034 C CA . ILE A 1 848 ? 27.645 -16.835 -9.238 1.00 91.19 848 ILE A CA 1
ATOM 7035 C C . ILE A 1 848 ? 27.672 -17.617 -10.553 1.00 91.19 848 ILE A C 1
ATOM 7037 O O . ILE A 1 848 ? 27.779 -18.846 -10.530 1.00 91.19 848 ILE A O 1
ATOM 7041 N N . ILE A 1 849 ? 27.593 -16.955 -11.713 1.00 91.88 849 ILE A N 1
ATOM 7042 C CA . ILE A 1 849 ? 27.596 -17.668 -13.005 1.00 91.88 849 ILE A CA 1
ATOM 7043 C C . ILE A 1 849 ? 28.980 -18.264 -13.289 1.00 91.88 849 ILE A C 1
ATOM 7045 O O . ILE A 1 849 ? 29.071 -19.438 -13.656 1.00 91.88 849 ILE A O 1
ATOM 7049 N N . PHE A 1 850 ? 30.043 -17.489 -13.065 1.00 92.12 850 PHE A N 1
ATOM 7050 C CA . PHE A 1 850 ? 31.429 -17.911 -13.284 1.00 92.12 850 PHE A CA 1
ATOM 7051 C C . PHE A 1 850 ? 32.182 -18.312 -12.008 1.00 92.12 850 PHE A C 1
ATOM 7053 O O . PHE A 1 850 ? 33.394 -18.525 -12.059 1.00 92.12 850 PHE A O 1
ATOM 7060 N N . GLN A 1 851 ? 31.473 -18.494 -10.888 1.00 90.50 851 GLN A N 1
ATOM 7061 C CA . GLN A 1 851 ? 32.016 -19.043 -9.637 1.00 90.50 851 GLN A CA 1
ATOM 7062 C C . GLN A 1 851 ? 33.208 -18.241 -9.074 1.00 90.50 851 GLN A C 1
ATOM 7064 O O . GLN A 1 851 ? 34.158 -18.816 -8.545 1.00 90.50 851 GLN A O 1
ATOM 7069 N N . GLY A 1 852 ? 33.194 -16.915 -9.232 1.00 88.19 852 GLY A N 1
ATOM 7070 C CA . GLY A 1 852 ? 34.210 -16.013 -8.680 1.00 88.19 852 GLY A CA 1
ATOM 7071 C C . GLY A 1 852 ? 35.537 -15.998 -9.440 1.00 88.19 852 GLY A C 1
ATOM 7072 O O . GLY A 1 852 ? 36.512 -15.430 -8.946 1.00 88.19 852 GLY A O 1
ATOM 7073 N N . LYS A 1 853 ? 35.601 -16.602 -10.634 1.00 90.56 853 LYS A N 1
ATOM 7074 C CA . LYS A 1 853 ? 36.787 -16.546 -11.501 1.00 90.56 853 LYS A CA 1
ATOM 7075 C C . LYS A 1 853 ? 37.075 -15.105 -11.933 1.00 90.56 853 LYS A C 1
ATOM 7077 O O . LYS A 1 853 ? 36.168 -14.297 -12.127 1.00 90.56 853 LYS A O 1
ATOM 7082 N N . ASP A 1 854 ? 38.349 -14.771 -12.108 1.00 91.75 854 ASP A N 1
ATOM 7083 C CA . ASP A 1 854 ? 38.742 -13.482 -12.675 1.00 91.75 854 ASP A CA 1
ATOM 7084 C C . ASP A 1 854 ? 38.436 -13.418 -14.184 1.00 91.75 854 ASP A C 1
ATOM 7086 O O . ASP A 1 854 ? 38.362 -14.441 -14.871 1.00 91.75 854 ASP A O 1
ATOM 7090 N N . TRP A 1 855 ? 38.291 -12.205 -14.725 1.00 89.38 855 TRP A N 1
ATOM 7091 C CA . TRP A 1 855 ? 37.913 -12.000 -16.126 1.00 89.38 855 TRP A CA 1
ATOM 7092 C C . TRP A 1 855 ? 38.919 -12.567 -17.138 1.00 89.38 855 TRP A C 1
ATOM 7094 O O . TRP A 1 855 ? 38.504 -12.984 -18.221 1.00 89.38 855 TRP A O 1
ATOM 7104 N N . LYS A 1 856 ? 40.219 -12.653 -16.806 1.00 91.62 856 LYS A N 1
ATOM 7105 C CA . LYS A 1 856 ? 41.214 -13.259 -17.711 1.00 91.62 856 LYS A CA 1
ATOM 7106 C C . LYS A 1 856 ? 40.966 -14.760 -17.830 1.00 91.62 856 LYS A C 1
ATOM 7108 O O . LYS A 1 856 ? 40.962 -15.295 -18.939 1.00 91.62 856 LYS A O 1
ATOM 7113 N N . THR A 1 857 ? 40.695 -15.417 -16.704 1.00 92.31 857 THR A N 1
ATOM 7114 C CA . THR A 1 857 ? 40.296 -16.827 -16.668 1.00 92.31 857 THR A CA 1
ATOM 7115 C C . THR A 1 857 ? 38.974 -17.047 -17.407 1.00 92.31 857 THR A C 1
ATOM 7117 O O . THR A 1 857 ? 38.873 -17.964 -18.221 1.00 92.31 857 THR A O 1
ATOM 7120 N N . ILE A 1 858 ? 37.962 -16.200 -17.191 1.00 90.88 858 ILE A N 1
ATOM 7121 C CA . ILE A 1 858 ? 36.661 -16.336 -17.868 1.00 90.88 858 ILE A CA 1
ATOM 7122 C C . ILE A 1 858 ? 36.826 -16.262 -19.396 1.00 90.88 858 ILE A C 1
ATOM 7124 O O . ILE A 1 858 ? 36.346 -17.149 -20.107 1.00 90.88 858 ILE A O 1
ATOM 7128 N N . LYS A 1 859 ? 37.590 -15.283 -19.896 1.00 91.00 859 LYS A N 1
ATOM 7129 C CA . LYS A 1 859 ? 37.881 -15.134 -21.328 1.00 91.00 859 LYS A CA 1
ATOM 7130 C C . LYS A 1 859 ? 38.596 -16.352 -21.910 1.00 91.00 859 LYS A C 1
ATOM 7132 O O . LYS A 1 859 ? 38.198 -16.840 -22.964 1.00 91.00 859 LYS A O 1
ATOM 7137 N N . ALA A 1 860 ? 39.619 -16.862 -21.225 1.00 91.19 860 ALA A N 1
ATOM 7138 C CA . ALA A 1 860 ? 40.421 -17.982 -21.717 1.00 91.19 860 ALA A CA 1
ATOM 7139 C C . ALA A 1 860 ? 39.621 -19.292 -21.848 1.00 91.19 860 ALA A C 1
ATOM 7141 O O . ALA A 1 860 ? 39.810 -20.025 -22.815 1.00 91.19 860 ALA A O 1
ATOM 7142 N N . TYR A 1 861 ? 38.733 -19.585 -20.893 1.00 89.56 861 TYR A N 1
ATOM 7143 C CA . TYR A 1 861 ? 37.999 -20.857 -20.855 1.00 89.56 861 TYR A CA 1
ATOM 7144 C C . TYR A 1 861 ? 36.630 -20.810 -21.534 1.00 89.56 861 TYR A C 1
ATOM 7146 O O . TYR A 1 861 ? 36.204 -21.813 -22.103 1.00 89.56 861 TYR A O 1
ATOM 7154 N N . TYR A 1 862 ? 35.926 -19.680 -21.457 1.00 87.38 862 TYR A N 1
ATOM 7155 C CA . TYR A 1 862 ? 34.547 -19.561 -21.938 1.00 87.38 862 TYR A CA 1
ATOM 7156 C C . TYR A 1 862 ? 34.419 -18.692 -23.191 1.00 87.38 862 TYR A C 1
ATOM 7158 O O . TYR A 1 862 ? 33.322 -18.584 -23.732 1.00 87.38 862 TYR A O 1
ATOM 7166 N N . GLY A 1 863 ? 35.507 -18.052 -23.643 1.00 88.56 863 GLY A N 1
ATOM 7167 C CA . GLY A 1 863 ? 35.459 -17.080 -24.739 1.00 88.56 863 GLY A CA 1
ATOM 7168 C C . GLY A 1 863 ? 34.591 -15.859 -24.420 1.00 88.56 863 GLY A C 1
ATOM 7169 O O . GLY A 1 863 ? 34.163 -15.169 -25.340 1.00 88.56 863 GLY A O 1
ATOM 7170 N N . PHE A 1 864 ? 34.301 -15.635 -23.135 1.00 92.38 864 PHE A N 1
ATOM 7171 C CA . PHE A 1 864 ? 33.388 -14.616 -22.638 1.00 92.38 864 PHE A CA 1
ATOM 7172 C C . PHE A 1 864 ? 34.189 -13.472 -22.016 1.00 92.38 864 PHE A C 1
ATOM 7174 O O . PHE A 1 864 ? 35.018 -13.701 -21.136 1.00 92.38 864 PHE A O 1
ATOM 7181 N N . GLU A 1 865 ? 33.958 -12.246 -22.462 1.00 92.12 865 GLU A N 1
ATOM 7182 C CA . GLU A 1 865 ? 34.667 -11.066 -21.969 1.00 92.12 865 GLU A CA 1
ATOM 7183 C C . GLU A 1 865 ? 33.716 -9.898 -21.720 1.00 92.12 865 GLU A C 1
ATOM 7185 O O . GLU A 1 865 ? 32.737 -9.716 -22.440 1.00 92.12 865 GLU A O 1
ATOM 7190 N N . GLN A 1 866 ? 34.013 -9.103 -20.693 1.00 92.38 866 GLN A N 1
ATOM 7191 C CA . GLN A 1 866 ? 33.364 -7.816 -20.464 1.00 92.38 866 GLN A CA 1
ATOM 7192 C C . GLN A 1 866 ? 33.960 -6.783 -21.420 1.00 92.38 866 GLN A C 1
ATOM 7194 O O . GLN A 1 866 ? 35.183 -6.703 -21.566 1.00 92.38 866 GLN A O 1
ATOM 7199 N N . LEU A 1 867 ? 33.103 -6.003 -22.072 1.00 90.88 867 LEU A N 1
ATOM 7200 C CA . LEU A 1 867 ? 33.527 -4.987 -23.023 1.00 90.88 867 LEU A CA 1
ATOM 7201 C C . LEU A 1 867 ? 33.500 -3.604 -22.366 1.00 90.88 867 LEU A C 1
ATOM 7203 O O . LEU A 1 867 ? 32.428 -3.061 -22.124 1.00 90.88 867 LEU A O 1
ATOM 7207 N N . LEU A 1 868 ? 34.688 -3.050 -22.113 1.00 87.38 868 LEU A N 1
ATOM 7208 C CA . LEU A 1 868 ? 34.882 -1.744 -21.462 1.00 87.38 868 LEU A CA 1
ATOM 7209 C C . LEU A 1 868 ? 35.686 -0.749 -22.323 1.00 87.38 868 LEU A C 1
ATOM 7211 O O . LEU A 1 868 ? 35.942 0.374 -21.903 1.00 87.38 868 LEU A O 1
ATOM 7215 N N . ASP A 1 869 ? 36.119 -1.145 -23.527 1.00 86.69 869 ASP A N 1
ATOM 7216 C CA . ASP A 1 869 ? 36.902 -0.280 -24.424 1.00 86.69 869 ASP A CA 1
ATOM 7217 C C . ASP A 1 869 ? 35.992 0.663 -25.225 1.00 86.69 869 ASP A C 1
ATOM 7219 O O . ASP A 1 869 ? 35.776 0.511 -26.430 1.00 86.69 869 ASP A O 1
ATOM 7223 N N . PHE A 1 870 ? 35.425 1.648 -24.537 1.00 88.94 870 PHE A N 1
ATOM 7224 C CA . PHE A 1 870 ? 34.526 2.624 -25.148 1.00 88.94 870 PHE A CA 1
ATOM 7225 C C . PHE A 1 870 ? 35.245 3.624 -26.058 1.00 88.94 870 PHE A C 1
ATOM 7227 O O . PHE A 1 870 ? 34.600 4.254 -26.886 1.00 88.94 870 PHE A O 1
ATOM 7234 N N . LYS A 1 871 ? 36.579 3.725 -25.996 1.00 85.62 871 LYS A N 1
ATOM 7235 C CA . LYS A 1 871 ? 37.351 4.512 -26.971 1.00 85.62 871 LYS A CA 1
ATOM 7236 C C . LYS A 1 871 ? 37.353 3.840 -28.341 1.00 85.62 871 LYS A C 1
ATOM 7238 O O . LYS A 1 871 ? 37.219 4.523 -29.353 1.00 85.62 871 LYS A O 1
ATOM 7243 N N . LYS A 1 872 ? 37.460 2.506 -28.382 1.00 87.94 872 LYS A N 1
ATOM 7244 C CA . LYS A 1 872 ? 37.290 1.734 -29.621 1.00 87.94 872 LYS A CA 1
ATOM 7245 C C . LYS A 1 872 ? 35.824 1.674 -30.067 1.00 87.94 872 LYS A C 1
ATOM 7247 O O . LYS A 1 872 ? 35.557 1.736 -31.267 1.00 87.94 872 LYS A O 1
ATOM 7252 N N . TYR A 1 873 ? 34.882 1.563 -29.126 1.00 90.69 873 TYR A N 1
ATOM 7253 C CA . TYR A 1 873 ? 33.448 1.443 -29.420 1.00 90.69 873 TYR A CA 1
ATOM 7254 C C . TYR A 1 873 ? 32.612 2.574 -28.791 1.00 90.69 873 TYR A C 1
ATOM 7256 O O . TYR A 1 873 ? 31.795 2.323 -27.899 1.00 90.69 873 TYR A O 1
ATOM 7264 N N . PRO A 1 874 ? 32.767 3.822 -29.266 1.00 90.00 874 PRO A N 1
ATOM 7265 C CA . PRO A 1 874 ? 32.145 5.001 -28.658 1.00 90.00 874 PRO A CA 1
ATOM 7266 C C . PRO A 1 874 ? 30.618 4.945 -28.642 1.00 90.00 874 PRO A C 1
ATOM 7268 O O . PRO A 1 874 ? 29.996 5.418 -27.700 1.00 90.00 874 PRO A O 1
ATOM 7271 N N . GLN A 1 875 ? 29.995 4.287 -29.624 1.00 91.00 875 GLN A N 1
ATOM 7272 C CA . GLN A 1 875 ? 28.535 4.173 -29.723 1.00 91.00 875 GLN A CA 1
ATOM 7273 C C . GLN A 1 875 ? 27.918 3.260 -28.652 1.00 91.00 875 GLN A C 1
ATOM 7275 O O . GLN A 1 875 ? 26.693 3.229 -28.513 1.00 91.00 875 GLN A O 1
ATOM 7280 N N . LEU A 1 876 ? 28.734 2.498 -27.916 1.00 91.44 876 LEU A N 1
ATOM 7281 C CA . LEU A 1 876 ? 28.271 1.668 -26.805 1.00 91.44 876 LEU A CA 1
ATOM 7282 C C . LEU A 1 876 ? 28.191 2.450 -25.491 1.00 91.44 876 LEU A C 1
ATOM 7284 O O . LEU A 1 876 ? 27.372 2.119 -24.638 1.00 91.44 876 LEU A O 1
ATOM 7288 N N . TYR A 1 877 ? 28.993 3.493 -25.312 1.00 90.50 877 TYR A N 1
ATOM 7289 C CA . TYR A 1 877 ? 29.061 4.210 -24.042 1.00 90.50 877 TYR A CA 1
ATOM 7290 C C . TYR A 1 877 ? 27.679 4.741 -23.615 1.00 90.50 877 TYR A C 1
ATOM 7292 O O . TYR A 1 877 ? 26.995 5.377 -24.413 1.00 90.50 877 TYR A O 1
ATOM 7300 N N . GLU A 1 878 ? 27.217 4.411 -22.403 1.00 87.06 878 GLU A N 1
ATOM 7301 C CA . GLU A 1 878 ? 25.904 4.804 -21.842 1.00 87.06 878 GLU A CA 1
ATOM 7302 C C . GLU A 1 878 ? 24.650 4.453 -22.674 1.00 87.06 878 GLU A C 1
ATOM 7304 O O . GLU A 1 878 ? 23.532 4.896 -22.389 1.00 87.06 878 GLU A O 1
ATOM 7309 N N . ARG A 1 879 ? 24.778 3.615 -23.713 1.00 90.44 879 ARG A N 1
ATOM 7310 C CA . ARG A 1 879 ? 23.623 3.186 -24.520 1.00 90.44 879 ARG A CA 1
ATOM 7311 C C . ARG A 1 879 ? 22.868 2.019 -23.863 1.00 90.44 879 ARG A C 1
ATOM 7313 O O . ARG A 1 879 ? 21.642 1.956 -23.982 1.00 90.44 879 ARG A O 1
ATOM 7320 N N . PHE A 1 880 ? 23.567 1.146 -23.148 1.00 92.19 880 PHE A N 1
ATOM 7321 C CA . PHE A 1 880 ? 23.103 0.062 -22.273 1.00 92.19 880 PHE A CA 1
ATOM 7322 C C . PHE A 1 880 ? 24.032 0.019 -21.056 1.00 92.19 880 PHE A C 1
ATOM 7324 O O . PHE A 1 880 ? 25.138 0.554 -21.124 1.00 92.19 880 PHE A O 1
ATOM 7331 N N . ASP A 1 881 ? 23.603 -0.644 -19.987 1.00 91.38 881 ASP A N 1
ATOM 7332 C CA . ASP A 1 881 ? 24.304 -0.576 -18.704 1.00 91.38 881 ASP A CA 1
ATOM 7333 C C . ASP A 1 881 ? 25.482 -1.557 -18.635 1.00 91.38 881 ASP A C 1
ATOM 7335 O O . ASP A 1 881 ? 26.527 -1.234 -18.085 1.00 91.38 881 ASP A O 1
ATOM 7339 N N . LEU A 1 882 ? 25.353 -2.753 -19.230 1.00 93.69 882 LEU A N 1
ATOM 7340 C CA . LEU A 1 882 ? 26.431 -3.751 -19.264 1.00 93.69 882 LEU A CA 1
ATOM 7341 C C . LEU A 1 882 ? 26.634 -4.333 -20.668 1.00 93.69 882 LEU A C 1
ATOM 7343 O O . LEU A 1 882 ? 25.672 -4.632 -21.384 1.00 93.69 882 LEU A O 1
ATOM 7347 N N . TYR A 1 883 ? 27.900 -4.580 -21.020 1.00 95.31 883 TYR A N 1
ATOM 7348 C CA . TYR A 1 883 ? 28.306 -5.149 -22.305 1.00 95.31 883 TYR A CA 1
ATOM 7349 C C . TYR A 1 883 ? 29.221 -6.358 -22.145 1.00 95.31 883 TYR A C 1
ATOM 7351 O O . TYR A 1 883 ? 30.239 -6.307 -21.452 1.00 95.31 883 TYR A O 1
ATOM 7359 N N . TYR A 1 884 ? 28.894 -7.430 -22.865 1.00 95.12 884 TYR A N 1
ATOM 7360 C CA . TYR A 1 884 ? 29.699 -8.647 -22.903 1.00 95.12 884 TYR A CA 1
ATOM 7361 C C . TYR A 1 884 ? 29.830 -9.184 -24.325 1.00 95.12 884 TYR A C 1
ATOM 7363 O O . TYR A 1 884 ? 28.903 -9.073 -25.124 1.00 95.12 884 TYR A O 1
ATOM 7371 N N . ILE A 1 885 ? 30.962 -9.807 -24.640 1.00 93.50 885 ILE A N 1
ATOM 7372 C CA . ILE A 1 885 ? 31.202 -10.469 -25.925 1.00 93.50 885 ILE A CA 1
ATOM 7373 C C . ILE A 1 885 ? 31.415 -11.961 -25.689 1.00 93.50 885 ILE A C 1
ATOM 7375 O O . ILE A 1 885 ? 32.187 -12.357 -24.817 1.00 93.50 885 ILE A O 1
ATOM 7379 N N . CYS A 1 886 ? 30.768 -12.793 -26.507 1.00 91.19 886 CYS A N 1
ATOM 7380 C CA . CYS A 1 886 ? 31.107 -14.209 -26.639 1.00 91.19 886 CYS A CA 1
ATOM 7381 C C . CYS A 1 886 ? 30.904 -14.671 -28.084 1.00 91.19 886 CYS A C 1
ATOM 7383 O O . CYS A 1 886 ? 29.872 -14.394 -28.689 1.00 91.19 886 CYS A O 1
ATOM 7385 N N . ASN A 1 887 ? 31.895 -15.355 -28.668 1.00 86.44 887 ASN A N 1
ATOM 7386 C CA . ASN A 1 887 ? 31.843 -15.880 -30.044 1.00 86.44 887 ASN A CA 1
ATOM 7387 C C . ASN A 1 887 ? 31.437 -14.844 -31.123 1.00 86.44 887 ASN A C 1
ATOM 7389 O O . ASN A 1 887 ? 30.713 -15.175 -32.063 1.00 86.44 887 ASN A O 1
ATOM 7393 N N . LYS A 1 888 ? 31.916 -13.594 -31.004 1.00 89.00 888 LYS A N 1
ATOM 7394 C CA . LYS A 1 888 ? 31.531 -12.435 -31.843 1.00 89.00 888 LYS A CA 1
ATOM 7395 C C . LYS A 1 888 ? 30.057 -12.011 -31.741 1.00 89.00 888 LYS A C 1
ATOM 7397 O O . LYS A 1 888 ? 29.558 -11.318 -32.623 1.00 89.00 888 LYS A O 1
ATOM 7402 N N . VAL A 1 889 ? 29.347 -12.420 -30.696 1.00 92.56 889 VAL A N 1
ATOM 7403 C CA . VAL A 1 889 ? 28.022 -11.891 -30.356 1.00 92.56 889 VAL A CA 1
ATOM 7404 C C . VAL A 1 889 ? 28.193 -10.859 -29.251 1.00 92.56 889 VAL A C 1
ATOM 7406 O O . VAL A 1 889 ? 28.813 -11.158 -28.230 1.00 92.56 889 VAL A O 1
ATOM 7409 N N . LEU A 1 890 ? 27.649 -9.661 -29.464 1.00 95.00 890 LEU A N 1
ATOM 7410 C CA . LEU A 1 890 ? 27.591 -8.604 -28.459 1.00 95.00 890 LEU A CA 1
ATOM 7411 C C . LEU A 1 890 ? 26.287 -8.732 -27.662 1.00 95.00 890 LEU A C 1
ATOM 7413 O O . LEU A 1 890 ? 25.193 -8.651 -28.224 1.00 95.00 890 LEU A O 1
ATOM 7417 N N . PHE A 1 891 ? 26.411 -8.920 -26.353 1.00 95.56 891 PHE A N 1
ATOM 7418 C CA . PHE A 1 891 ? 25.311 -8.939 -25.398 1.00 95.56 891 PHE A CA 1
ATOM 7419 C C . PHE A 1 891 ? 25.229 -7.582 -24.701 1.00 95.56 891 PHE A C 1
ATOM 7421 O O . PHE A 1 891 ? 26.164 -7.175 -24.014 1.00 95.56 891 PHE A O 1
ATOM 7428 N N . CYS A 1 892 ? 24.100 -6.906 -24.869 1.00 95.94 892 CYS A N 1
ATOM 7429 C CA . CYS A 1 892 ? 23.776 -5.626 -24.257 1.00 95.94 892 CYS A CA 1
ATOM 7430 C C . CYS A 1 892 ? 22.719 -5.851 -23.169 1.00 95.94 892 CYS A C 1
ATOM 7432 O O . CYS A 1 892 ? 21.628 -6.345 -23.460 1.00 95.94 892 CYS A O 1
ATOM 7434 N N . ILE A 1 893 ? 23.012 -5.505 -21.918 1.00 94.94 893 ILE A N 1
ATOM 7435 C CA . ILE A 1 893 ? 22.068 -5.639 -20.802 1.00 94.94 893 ILE A CA 1
ATOM 7436 C C . ILE A 1 893 ? 21.694 -4.244 -20.310 1.00 94.94 893 ILE A C 1
ATOM 7438 O O . ILE A 1 893 ? 22.559 -3.434 -20.010 1.00 94.94 893 ILE A O 1
ATOM 7442 N N . ASP A 1 894 ? 20.394 -3.980 -20.245 1.00 91.81 894 ASP A N 1
ATOM 7443 C CA . ASP A 1 894 ? 19.795 -2.776 -19.668 1.00 91.81 894 ASP A CA 1
ATOM 7444 C C . ASP A 1 894 ? 19.152 -3.195 -18.336 1.00 91.81 894 ASP A C 1
ATOM 7446 O O . ASP A 1 894 ? 18.091 -3.834 -18.319 1.00 91.81 894 ASP A O 1
ATOM 7450 N N . VAL A 1 895 ? 19.832 -2.935 -17.225 1.00 87.88 895 VAL A N 1
ATOM 7451 C CA . VAL A 1 895 ? 19.364 -3.217 -15.875 1.00 87.88 895 VAL A CA 1
ATOM 7452 C C . VAL A 1 895 ? 18.283 -2.204 -15.499 1.00 87.88 895 VAL A C 1
ATOM 7454 O O . VAL A 1 895 ? 18.508 -1.061 -15.117 1.00 87.88 895 VAL A O 1
ATOM 7457 N N . LYS A 1 896 ? 17.031 -2.641 -15.585 1.00 77.62 896 LYS A N 1
ATOM 7458 C CA . LYS A 1 896 ? 15.876 -1.826 -15.234 1.00 77.62 896 LYS A CA 1
ATOM 7459 C C . LYS A 1 896 ? 15.669 -1.815 -13.727 1.00 77.62 896 LYS A C 1
ATOM 7461 O O . LYS A 1 896 ? 15.198 -2.784 -13.140 1.00 77.62 896 LYS A O 1
ATOM 7466 N N . ALA A 1 897 ? 15.893 -0.656 -13.130 1.00 58.34 897 ALA A N 1
ATOM 7467 C CA . ALA A 1 897 ? 15.350 -0.289 -11.835 1.00 58.34 897 ALA A CA 1
ATOM 7468 C C . ALA A 1 897 ? 13.819 -0.122 -11.933 1.00 58.34 897 ALA A C 1
ATOM 7470 O O . ALA A 1 897 ? 13.324 0.979 -12.186 1.00 58.34 897 ALA A O 1
ATOM 7471 N N . TRP A 1 898 ? 13.021 -1.186 -11.768 1.00 51.62 898 TRP A N 1
ATOM 7472 C CA . TRP A 1 898 ? 11.568 -0.996 -11.681 1.00 51.62 898 TRP A CA 1
ATOM 7473 C C . TRP A 1 898 ? 11.238 -0.139 -10.466 1.00 51.62 898 TRP A C 1
ATOM 7475 O O . TRP A 1 898 ? 11.365 -0.553 -9.311 1.00 51.62 898 TRP A O 1
ATOM 7485 N N . SER A 1 899 ? 10.740 1.064 -10.728 1.00 39.56 899 SER A N 1
ATOM 7486 C CA . SER A 1 899 ? 10.023 1.784 -9.699 1.00 39.56 899 SER A CA 1
ATOM 7487 C C . SER A 1 899 ? 8.735 1.024 -9.390 1.00 39.56 899 SER A C 1
ATOM 7489 O O . SER A 1 899 ? 8.080 0.486 -10.282 1.00 39.56 899 SER A O 1
ATOM 7491 N N . ARG A 1 900 ? 8.303 1.019 -8.124 1.00 35.56 900 ARG A N 1
ATOM 7492 C CA . ARG A 1 900 ? 6.953 0.550 -7.755 1.00 35.56 900 ARG A CA 1
ATOM 7493 C C . ARG A 1 900 ? 5.848 1.197 -8.618 1.00 35.56 900 ARG A C 1
ATOM 7495 O O . ARG A 1 900 ? 4.763 0.633 -8.706 1.00 35.56 900 ARG A O 1
ATOM 7502 N N . ALA A 1 901 ? 6.127 2.357 -9.224 1.00 30.45 901 ALA A N 1
ATOM 7503 C CA . ALA A 1 901 ? 5.214 3.128 -10.058 1.00 30.45 901 ALA A CA 1
ATOM 7504 C C . ALA A 1 901 ? 5.135 2.653 -11.522 1.00 30.45 901 ALA A C 1
ATOM 7506 O O . ALA A 1 901 ? 4.095 2.843 -12.134 1.00 30.45 901 ALA A O 1
ATOM 7507 N N . SER A 1 902 ? 6.158 1.997 -12.086 1.00 33.59 902 SER A N 1
ATOM 7508 C CA . SER A 1 902 ? 6.185 1.638 -13.520 1.00 33.59 902 SER A CA 1
ATOM 7509 C C . SER A 1 902 ? 5.406 0.365 -13.881 1.00 33.59 902 SER A C 1
ATOM 7511 O O . SER A 1 902 ? 5.506 -0.120 -15.003 1.00 33.59 902 SER A O 1
ATOM 7513 N N . GLY A 1 903 ? 4.640 -0.206 -12.947 1.00 41.53 903 GLY A N 1
ATOM 7514 C CA . GLY A 1 903 ? 3.983 -1.495 -13.149 1.00 41.53 903 GLY A CA 1
ATOM 7515 C C . GLY A 1 903 ? 4.986 -2.640 -13.361 1.00 41.53 903 GLY A C 1
ATOM 7516 O O . GLY A 1 903 ? 6.185 -2.456 -13.544 1.00 41.53 903 GLY A O 1
ATOM 7517 N N . ASN A 1 904 ? 4.511 -3.885 -13.322 1.00 48.50 904 ASN A N 1
ATOM 7518 C CA . ASN A 1 904 ? 5.362 -5.059 -13.567 1.00 48.50 904 ASN A CA 1
ATOM 7519 C C . ASN A 1 904 ? 5.609 -5.302 -15.076 1.00 48.50 904 ASN A C 1
ATOM 7521 O O . ASN A 1 904 ? 5.678 -6.466 -15.488 1.00 48.50 904 ASN A O 1
ATOM 7525 N N . ARG A 1 905 ? 5.598 -4.244 -15.901 1.00 52.81 905 ARG A N 1
ATOM 7526 C CA . ARG A 1 905 ? 5.607 -4.295 -17.369 1.00 52.81 905 ARG A CA 1
ATOM 7527 C C . ARG A 1 905 ? 6.350 -3.106 -17.950 1.00 52.81 905 ARG A C 1
ATOM 7529 O O . ARG A 1 905 ? 6.202 -1.988 -17.478 1.00 52.81 905 ARG A O 1
ATOM 7536 N N . LEU A 1 906 ? 7.123 -3.360 -18.997 1.00 64.50 906 LEU A N 1
ATOM 7537 C CA . LEU A 1 906 ? 7.772 -2.300 -19.756 1.00 64.50 906 LEU A CA 1
ATOM 7538 C C . LEU A 1 906 ? 6.746 -1.633 -20.669 1.00 64.50 906 LEU A C 1
ATOM 7540 O O . LEU A 1 906 ? 5.955 -2.318 -21.316 1.00 64.50 906 LEU A O 1
ATOM 7544 N N . SER A 1 907 ? 6.777 -0.305 -20.735 1.00 63.62 907 SER A N 1
ATOM 7545 C CA . SER A 1 907 ? 5.942 0.439 -21.671 1.00 63.62 907 SER A CA 1
ATOM 7546 C C . SER A 1 907 ? 6.393 0.173 -23.115 1.00 63.62 907 SER A C 1
ATOM 7548 O O . SER A 1 907 ? 7.586 -0.005 -23.385 1.00 63.62 907 SER A O 1
ATOM 7550 N N . LYS A 1 908 ? 5.450 0.177 -24.066 1.00 68.25 908 LYS A N 1
ATOM 7551 C CA . LYS A 1 908 ? 5.745 0.039 -25.506 1.00 68.25 908 LYS A CA 1
ATOM 7552 C C . LYS A 1 908 ? 6.805 1.053 -25.987 1.00 68.25 908 LYS A C 1
ATOM 7554 O O . LYS A 1 908 ? 7.721 0.639 -26.701 1.00 68.25 908 LYS A O 1
ATOM 7559 N N . PRO A 1 909 ? 6.796 2.328 -25.535 1.00 72.00 909 PRO A N 1
ATOM 7560 C CA . PRO A 1 909 ? 7.882 3.269 -25.811 1.00 72.00 909 PRO A CA 1
ATOM 7561 C C . PRO A 1 909 ? 9.260 2.810 -25.312 1.00 72.00 909 PRO A C 1
ATOM 7563 O O . PRO A 1 909 ? 10.240 2.956 -26.039 1.00 72.00 909 PRO A O 1
ATOM 7566 N N . ALA A 1 910 ? 9.358 2.229 -24.110 1.00 76.69 910 ALA A N 1
ATOM 7567 C CA . ALA A 1 910 ? 10.633 1.746 -23.574 1.00 76.69 910 ALA A CA 1
ATOM 7568 C C . ALA A 1 910 ? 11.197 0.587 -24.412 1.00 76.69 910 ALA A C 1
ATOM 7570 O O . ALA A 1 910 ? 12.379 0.592 -24.754 1.00 76.69 910 ALA A O 1
ATOM 7571 N N . VAL A 1 911 ? 10.341 -0.363 -24.803 1.00 82.38 911 VAL A N 1
ATOM 7572 C CA . VAL A 1 911 ? 10.719 -1.490 -25.671 1.00 82.38 911 VAL A CA 1
ATOM 7573 C C . VAL A 1 911 ? 11.181 -0.995 -27.044 1.00 82.38 911 VAL A C 1
ATOM 7575 O O . VAL A 1 911 ? 12.230 -1.417 -27.534 1.00 82.38 911 VAL A O 1
ATOM 7578 N N . ASN A 1 912 ? 10.445 -0.059 -27.649 1.00 83.38 912 ASN A N 1
ATOM 7579 C CA . ASN A 1 912 ? 10.808 0.525 -28.941 1.00 83.38 912 ASN A CA 1
ATOM 7580 C C . ASN A 1 912 ? 12.131 1.301 -28.869 1.00 83.38 912 ASN A C 1
ATOM 7582 O O . ASN A 1 912 ? 12.972 1.140 -29.750 1.00 83.38 912 ASN A O 1
ATOM 7586 N N . LYS A 1 913 ? 12.370 2.067 -27.794 1.00 87.50 913 LYS A N 1
ATOM 7587 C CA . LYS A 1 913 ? 13.648 2.761 -27.576 1.00 87.50 913 LYS A CA 1
ATOM 7588 C C . LYS A 1 913 ? 14.814 1.771 -27.527 1.00 87.50 913 LYS A C 1
ATOM 7590 O O . LYS A 1 913 ? 15.830 1.993 -28.179 1.00 87.50 913 LYS A O 1
ATOM 7595 N N . SER A 1 914 ? 14.671 0.662 -26.803 1.00 89.94 914 SER A N 1
ATOM 7596 C CA . SER A 1 914 ? 15.708 -0.375 -26.732 1.00 89.94 914 SER A CA 1
ATOM 7597 C C . SER A 1 914 ? 15.933 -1.087 -28.067 1.00 89.94 914 SER A C 1
ATOM 7599 O O . SER A 1 914 ? 17.075 -1.382 -28.413 1.00 89.94 914 SER A O 1
ATOM 7601 N N . LYS A 1 915 ? 14.875 -1.310 -28.853 1.00 91.44 915 LYS A N 1
ATOM 7602 C CA . LYS A 1 915 ? 14.990 -1.853 -30.212 1.00 91.44 915 LYS A CA 1
ATOM 7603 C C . LYS A 1 915 ? 15.810 -0.935 -31.121 1.00 91.44 915 LYS A C 1
ATOM 7605 O O . LYS A 1 915 ? 16.727 -1.407 -31.789 1.00 91.44 915 LYS A O 1
ATOM 7610 N N . GLU A 1 916 ? 15.512 0.364 -31.121 1.00 92.56 916 GLU A N 1
ATOM 7611 C CA . GLU A 1 916 ? 16.267 1.334 -31.920 1.00 92.56 916 GLU A CA 1
ATOM 7612 C C . GLU A 1 916 ? 17.726 1.423 -31.458 1.00 92.56 916 GLU A C 1
ATOM 7614 O O . GLU A 1 916 ? 18.620 1.393 -32.299 1.00 92.56 916 GLU A O 1
ATOM 7619 N N . LYS A 1 917 ? 17.998 1.393 -30.141 1.00 93.38 917 LYS A N 1
ATOM 7620 C CA . LYS A 1 917 ? 19.374 1.313 -29.614 1.00 93.38 917 LYS A CA 1
ATOM 7621 C C . LYS A 1 917 ? 20.147 0.123 -30.204 1.00 93.38 917 LYS A C 1
ATOM 7623 O O . LYS A 1 917 ? 21.261 0.316 -30.685 1.00 93.38 917 LYS A O 1
ATOM 7628 N N . LEU A 1 918 ? 19.565 -1.083 -30.200 1.00 94.38 918 LEU A N 1
ATOM 7629 C CA . LEU A 1 918 ? 20.201 -2.281 -30.773 1.00 94.38 918 LEU A CA 1
ATOM 7630 C C . LEU A 1 918 ? 20.441 -2.142 -32.278 1.00 94.38 918 LEU A C 1
ATOM 7632 O O . LEU A 1 918 ? 21.508 -2.511 -32.766 1.00 94.38 918 LEU A O 1
ATOM 7636 N N . LYS A 1 919 ? 19.464 -1.597 -33.011 1.00 92.81 919 LYS A N 1
ATOM 7637 C CA . LYS A 1 919 ? 19.575 -1.356 -34.454 1.00 92.81 919 LYS A CA 1
ATOM 7638 C C . LYS A 1 919 ? 20.713 -0.387 -34.772 1.00 92.81 919 LYS A C 1
ATOM 7640 O O . LYS A 1 919 ? 21.476 -0.642 -35.700 1.00 92.81 919 LYS A O 1
ATOM 7645 N N . THR A 1 920 ? 20.861 0.684 -33.991 1.00 92.12 920 THR A N 1
ATOM 7646 C CA . THR A 1 920 ? 21.980 1.621 -34.132 1.00 92.12 920 THR A CA 1
ATOM 7647 C C . THR A 1 920 ? 23.319 0.923 -33.905 1.00 92.12 920 THR A C 1
ATOM 7649 O O . THR A 1 920 ? 24.201 1.031 -34.751 1.00 92.12 920 THR A O 1
ATOM 7652 N N . ILE A 1 921 ? 23.460 0.157 -32.818 1.00 93.50 921 ILE A N 1
ATOM 7653 C CA . ILE A 1 921 ? 24.702 -0.570 -32.504 1.00 93.50 921 ILE A CA 1
ATOM 7654 C C . ILE A 1 921 ? 25.070 -1.543 -33.630 1.00 93.50 921 ILE A C 1
ATOM 7656 O O . ILE A 1 921 ? 26.207 -1.544 -34.097 1.00 93.50 921 ILE A O 1
ATOM 7660 N N . ALA A 1 922 ? 24.104 -2.335 -34.103 1.00 92.44 922 ALA A N 1
ATOM 7661 C CA . ALA A 1 922 ? 24.318 -3.282 -35.195 1.00 92.44 922 ALA A CA 1
ATOM 7662 C C . ALA A 1 922 ? 24.713 -2.592 -36.515 1.00 92.44 922 ALA A C 1
ATOM 7664 O O . ALA A 1 922 ? 25.466 -3.162 -37.298 1.00 92.44 922 ALA A O 1
ATOM 7665 N N . GLY A 1 923 ? 24.226 -1.369 -36.755 1.00 92.25 923 GLY A N 1
ATOM 7666 C CA . GLY A 1 923 ? 24.597 -0.567 -37.921 1.00 92.25 923 GLY A CA 1
ATOM 7667 C C . GLY A 1 923 ? 26.030 -0.031 -37.867 1.00 92.25 923 GLY A C 1
ATOM 7668 O O . GLY A 1 923 ? 26.705 -0.018 -38.893 1.00 92.25 923 GLY A O 1
ATOM 7669 N N . TYR A 1 924 ? 26.507 0.380 -36.688 1.00 92.69 924 TYR A N 1
ATOM 7670 C CA . TYR A 1 924 ? 27.875 0.884 -36.511 1.00 92.69 924 TYR A CA 1
ATOM 7671 C C . TYR A 1 924 ? 28.932 -0.223 -36.463 1.00 92.69 924 TYR A C 1
ATOM 7673 O O . TYR A 1 924 ? 30.067 0.005 -36.880 1.00 92.69 924 TYR A O 1
ATOM 7681 N N . TYR A 1 925 ? 28.572 -1.411 -35.974 1.00 93.25 925 TYR A N 1
ATOM 7682 C CA . TYR A 1 925 ? 29.509 -2.520 -35.778 1.00 93.25 925 TYR A CA 1
ATOM 7683 C C . TYR A 1 925 ? 29.020 -3.827 -36.435 1.00 93.25 925 TYR A C 1
ATOM 7685 O O . TYR A 1 925 ? 28.724 -4.796 -35.729 1.00 93.25 925 TYR A O 1
ATOM 7693 N N . PRO A 1 926 ? 28.912 -3.875 -37.778 1.00 90.25 926 PRO A N 1
ATOM 7694 C CA . PRO A 1 926 ? 28.501 -5.079 -38.499 1.00 90.25 926 PRO A CA 1
ATOM 7695 C C . PRO A 1 926 ? 29.620 -6.141 -38.564 1.00 90.25 926 PRO A C 1
ATOM 7697 O O . PRO A 1 926 ? 30.760 -5.915 -38.150 1.00 90.25 926 PRO A O 1
ATOM 7700 N N . ASP A 1 927 ? 29.309 -7.313 -39.126 1.00 83.62 927 ASP A N 1
ATOM 7701 C CA . ASP A 1 927 ? 30.291 -8.363 -39.450 1.00 83.62 927 ASP A CA 1
ATOM 7702 C C . ASP A 1 927 ? 31.410 -7.771 -40.349 1.00 83.62 927 ASP A C 1
ATOM 7704 O O . ASP A 1 927 ? 31.090 -7.069 -41.313 1.00 83.62 927 ASP A O 1
ATOM 7708 N N . PRO A 1 928 ? 32.717 -7.982 -40.063 1.00 83.31 928 PRO A N 1
ATOM 7709 C CA . PRO A 1 928 ? 33.308 -9.042 -39.240 1.00 83.31 928 PRO A CA 1
ATOM 7710 C C . PRO A 1 928 ? 33.431 -8.777 -37.730 1.00 83.31 928 PRO A C 1
ATOM 7712 O O . PRO A 1 928 ? 33.916 -9.679 -37.027 1.00 83.31 928 PRO A O 1
ATOM 7715 N N . GLU A 1 929 ? 33.061 -7.584 -37.245 1.00 90.56 929 GLU A N 1
ATOM 7716 C CA . GLU A 1 929 ? 33.279 -7.163 -35.852 1.00 90.56 929 GLU A CA 1
ATOM 7717 C C . GLU A 1 929 ? 32.346 -7.927 -34.906 1.00 90.56 929 GLU A C 1
ATOM 7719 O O . GLU A 1 929 ? 32.802 -8.753 -34.108 1.00 90.56 929 GLU A O 1
ATOM 7724 N N . PHE A 1 930 ? 31.032 -7.744 -35.076 1.00 92.19 930 PHE A N 1
ATOM 7725 C CA . PHE A 1 930 ? 30.007 -8.526 -34.392 1.00 92.19 930 PHE A CA 1
ATOM 7726 C C . PHE A 1 930 ? 29.100 -9.226 -35.403 1.00 92.19 930 PHE A C 1
ATOM 7728 O O . PHE A 1 930 ? 28.505 -8.604 -36.278 1.00 92.19 930 PHE A O 1
ATOM 7735 N N . LYS A 1 931 ? 28.947 -10.543 -35.245 1.00 90.50 931 LYS A N 1
ATOM 7736 C CA . LYS A 1 931 ? 28.019 -11.355 -36.044 1.00 90.50 931 LYS A CA 1
ATOM 7737 C C . LYS A 1 931 ? 26.560 -11.086 -35.684 1.00 90.50 931 LYS A C 1
ATOM 7739 O O . LYS A 1 931 ? 25.680 -11.246 -36.523 1.00 90.50 931 LYS A O 1
ATOM 7744 N N . ALA A 1 932 ? 26.300 -10.747 -34.422 1.00 91.62 932 ALA A N 1
ATOM 7745 C CA . ALA A 1 932 ? 24.970 -10.440 -33.914 1.00 91.62 932 ALA A CA 1
ATOM 7746 C C . ALA A 1 932 ? 25.052 -9.539 -32.676 1.00 91.62 932 ALA A C 1
ATOM 7748 O O . ALA A 1 932 ? 26.015 -9.607 -31.910 1.00 91.62 932 ALA A O 1
ATOM 7749 N N . VAL A 1 933 ? 23.998 -8.752 -32.459 1.00 94.12 933 VAL A N 1
ATOM 7750 C CA . VAL A 1 933 ? 23.807 -7.915 -31.270 1.00 94.12 933 VAL A CA 1
ATOM 7751 C C . VAL A 1 933 ? 22.498 -8.331 -30.604 1.00 94.12 933 VAL A C 1
ATOM 7753 O O . VAL A 1 933 ? 21.454 -8.365 -31.258 1.00 94.12 933 VAL A O 1
ATOM 7756 N N . LYS A 1 934 ? 22.551 -8.677 -29.316 1.00 94.88 934 LYS A N 1
ATOM 7757 C CA . LYS A 1 934 ? 21.401 -9.130 -28.522 1.00 94.88 934 LYS A CA 1
ATOM 7758 C C . LYS A 1 934 ? 21.213 -8.233 -27.304 1.00 94.88 934 LYS A C 1
ATOM 7760 O O . LYS A 1 934 ? 22.185 -7.876 -26.652 1.00 94.88 934 LYS A O 1
ATOM 7765 N N . GLY A 1 935 ? 19.968 -7.915 -26.971 1.00 94.69 935 GLY A N 1
ATOM 7766 C CA . GLY A 1 935 ? 19.570 -7.076 -25.847 1.00 94.69 935 GLY A CA 1
ATOM 7767 C C . GLY A 1 935 ? 18.747 -7.820 -24.795 1.00 94.69 935 GLY A C 1
ATOM 7768 O O . GLY A 1 935 ? 17.835 -8.584 -25.131 1.00 94.69 935 GLY A O 1
ATOM 7769 N N . LEU A 1 936 ? 19.022 -7.538 -23.523 1.00 93.38 936 LEU A N 1
ATOM 7770 C CA . LEU A 1 936 ? 18.235 -7.989 -22.376 1.00 93.38 936 LEU A CA 1
ATOM 7771 C C . LEU A 1 936 ? 17.846 -6.797 -21.499 1.00 93.38 936 LEU A C 1
ATOM 7773 O O . LEU A 1 936 ? 18.710 -6.127 -20.948 1.00 93.38 936 LEU A O 1
ATOM 7777 N N . LEU A 1 937 ? 16.546 -6.570 -21.320 1.00 91.19 937 LEU A N 1
ATOM 7778 C CA . LEU A 1 937 ? 16.019 -5.615 -20.341 1.00 91.19 937 LEU A CA 1
ATOM 7779 C C . LEU A 1 937 ? 15.791 -6.361 -19.020 1.00 91.19 937 LEU A C 1
ATOM 7781 O O . LEU A 1 937 ? 14.781 -7.052 -18.854 1.00 91.19 937 LEU A O 1
ATOM 7785 N N . LEU A 1 938 ? 16.762 -6.282 -18.114 1.00 89.12 938 LEU A N 1
ATOM 7786 C CA . LEU A 1 938 ? 16.831 -7.087 -16.900 1.00 89.12 938 LEU A CA 1
ATOM 7787 C C . LEU A 1 938 ? 16.368 -6.289 -15.688 1.00 89.12 938 LEU A C 1
ATOM 7789 O O . LEU A 1 938 ? 17.025 -5.354 -15.267 1.00 89.12 938 LEU A O 1
ATOM 7793 N N . ASN A 1 939 ? 15.282 -6.693 -15.056 1.00 84.25 939 ASN A N 1
ATOM 7794 C CA . ASN A 1 939 ? 14.914 -6.157 -13.757 1.00 84.25 939 ASN A CA 1
ATOM 7795 C C . ASN A 1 939 ? 15.551 -6.957 -12.615 1.00 84.25 939 ASN A C 1
ATOM 7797 O O . ASN A 1 939 ? 15.657 -8.180 -12.688 1.00 84.25 939 ASN A O 1
ATOM 7801 N N . LEU A 1 940 ? 15.926 -6.293 -11.524 1.00 82.88 940 LEU A N 1
ATOM 7802 C CA . LEU A 1 940 ? 16.614 -6.960 -10.424 1.00 82.88 940 LEU A CA 1
ATOM 7803 C C . LEU A 1 940 ? 15.711 -7.965 -9.691 1.00 82.88 940 LEU A C 1
ATOM 7805 O O . LEU A 1 940 ? 16.087 -9.125 -9.536 1.00 82.88 940 LEU A O 1
ATOM 7809 N N . HIS A 1 941 ? 14.498 -7.567 -9.294 1.00 78.38 941 HIS A N 1
ATOM 7810 C CA . HIS A 1 941 ? 13.594 -8.442 -8.540 1.00 78.38 941 HIS A CA 1
ATOM 7811 C C . HIS A 1 941 ? 12.112 -8.302 -8.925 1.00 78.38 941 HIS A C 1
ATOM 7813 O O . HIS A 1 941 ? 11.585 -7.201 -9.101 1.00 78.38 941 HIS A O 1
ATOM 7819 N N . ALA A 1 942 ? 11.391 -9.421 -8.987 1.00 71.94 942 ALA A N 1
ATOM 7820 C CA . ALA A 1 942 ? 9.953 -9.466 -9.255 1.00 71.94 942 ALA A CA 1
ATOM 7821 C C . ALA A 1 942 ? 9.238 -10.437 -8.306 1.00 71.94 942 ALA A C 1
ATOM 7823 O O . ALA A 1 942 ? 9.832 -11.379 -7.800 1.00 71.94 942 ALA A O 1
ATOM 7824 N N . SER A 1 943 ? 7.932 -10.262 -8.087 1.00 63.12 943 SER A N 1
ATOM 7825 C CA . SER A 1 943 ? 7.145 -11.197 -7.258 1.00 63.12 943 SER A CA 1
ATOM 7826 C C . SER A 1 943 ? 7.087 -12.623 -7.823 1.00 63.12 943 SER A C 1
ATOM 7828 O O . SER A 1 943 ? 6.903 -13.571 -7.067 1.00 63.12 943 SER A O 1
ATOM 7830 N N . GLN A 1 944 ? 7.237 -12.774 -9.139 1.00 64.75 944 GLN A N 1
ATOM 7831 C CA . GLN A 1 944 ? 7.217 -14.037 -9.877 1.00 64.75 944 GLN A CA 1
ATOM 7832 C C . GLN A 1 944 ? 8.234 -13.964 -11.019 1.00 64.75 944 GLN A C 1
ATOM 7834 O O . GLN A 1 944 ? 8.545 -12.866 -11.482 1.00 64.75 944 GLN A O 1
ATOM 7839 N N . GLU A 1 945 ? 8.718 -15.116 -11.487 1.00 73.19 945 GLU A N 1
ATOM 7840 C CA . GLU A 1 945 ? 9.556 -15.177 -12.687 1.00 73.19 945 GLU A CA 1
ATOM 7841 C C . GLU A 1 945 ? 8.739 -14.731 -13.908 1.00 73.19 945 GLU A C 1
ATOM 7843 O O . GLU A 1 945 ? 7.640 -15.241 -14.164 1.00 73.19 945 GLU A O 1
ATOM 7848 N N . LYS A 1 946 ? 9.272 -13.747 -14.633 1.00 70.50 946 LYS A N 1
ATOM 7849 C CA . LYS A 1 946 ? 8.694 -13.149 -15.831 1.00 70.50 946 LYS A CA 1
ATOM 7850 C C . LYS A 1 946 ? 9.769 -13.036 -16.895 1.00 70.50 946 LYS A C 1
ATOM 7852 O O . LYS A 1 946 ? 10.814 -12.441 -16.655 1.00 70.50 946 LYS A O 1
ATOM 7857 N N . ILE A 1 947 ? 9.468 -13.567 -18.070 1.00 78.00 947 ILE A N 1
ATOM 7858 C CA . ILE A 1 947 ? 10.255 -13.401 -19.285 1.00 78.00 947 ILE A CA 1
ATOM 7859 C C . ILE A 1 947 ? 9.308 -12.973 -20.400 1.00 78.00 947 ILE A C 1
ATOM 7861 O O . ILE A 1 947 ? 8.205 -13.505 -20.505 1.00 78.00 947 ILE A O 1
ATOM 7865 N N . HIS A 1 948 ? 9.752 -12.038 -21.229 1.00 76.00 948 HIS A N 1
ATOM 7866 C CA . HIS A 1 948 ? 9.060 -11.632 -22.444 1.00 76.00 948 HIS A CA 1
ATOM 7867 C C . HIS A 1 948 ? 10.079 -11.559 -23.574 1.00 76.00 948 HIS A C 1
ATOM 7869 O O . HIS A 1 948 ? 11.093 -10.867 -23.450 1.00 76.00 948 HIS A O 1
ATOM 7875 N N . GLN A 1 949 ? 9.808 -12.254 -24.674 1.00 81.56 949 GLN A N 1
ATOM 7876 C CA . GLN A 1 949 ? 10.533 -12.050 -25.922 1.00 81.56 949 GLN A CA 1
ATOM 7877 C C . GLN A 1 949 ? 9.821 -10.937 -26.698 1.00 81.56 949 GLN A C 1
ATOM 7879 O O . GLN A 1 949 ? 8.642 -11.073 -27.005 1.00 81.56 949 GLN A O 1
ATOM 7884 N N . HIS A 1 950 ? 10.514 -9.836 -26.993 1.00 80.62 950 HIS A N 1
ATOM 7885 C CA . HIS A 1 950 ? 9.931 -8.713 -27.745 1.00 80.62 950 HIS A CA 1
ATOM 7886 C C . HIS A 1 950 ? 10.247 -8.816 -29.238 1.00 80.62 950 HIS A C 1
ATOM 7888 O O . HIS A 1 950 ? 9.382 -8.595 -30.077 1.00 80.62 950 HIS A O 1
ATOM 7894 N N . TYR A 1 951 ? 11.494 -9.163 -29.560 1.00 80.88 951 TYR A N 1
ATOM 7895 C CA . TYR A 1 951 ? 12.016 -9.359 -30.917 1.00 80.88 951 TYR A CA 1
ATOM 7896 C C . TYR A 1 951 ? 13.098 -10.436 -30.880 1.00 80.88 951 TYR A C 1
ATOM 7898 O O . TYR A 1 951 ? 13.630 -10.696 -29.807 1.00 80.88 951 TYR A O 1
ATOM 7906 N N . ASP A 1 952 ? 13.513 -11.004 -32.014 1.00 82.38 952 ASP A N 1
ATOM 7907 C CA . ASP A 1 952 ? 14.576 -12.031 -32.062 1.00 82.38 952 ASP A CA 1
ATOM 7908 C C . ASP A 1 952 ? 15.862 -11.621 -31.324 1.00 82.38 952 ASP A C 1
ATOM 7910 O O . ASP A 1 952 ? 16.545 -12.446 -30.718 1.00 82.38 952 ASP A O 1
ATOM 7914 N N . THR A 1 953 ? 16.165 -10.323 -31.319 1.00 88.50 953 THR A N 1
ATOM 7915 C CA . THR A 1 953 ? 17.345 -9.744 -30.674 1.00 88.50 953 THR A CA 1
ATOM 7916 C C . THR A 1 953 ? 17.058 -9.062 -29.339 1.00 88.50 953 THR A C 1
ATOM 7918 O O . THR A 1 953 ? 18.002 -8.581 -28.729 1.00 88.50 953 THR A O 1
ATOM 7921 N N . LEU A 1 954 ? 15.812 -8.995 -28.855 1.00 90.50 954 LEU A N 1
ATOM 7922 C CA . LEU A 1 954 ? 15.461 -8.275 -27.625 1.00 90.50 954 LEU A CA 1
ATOM 7923 C C . LEU A 1 954 ? 14.506 -9.081 -26.745 1.00 90.50 954 LEU A C 1
ATOM 7925 O O . LEU A 1 954 ? 13.381 -9.393 -27.137 1.00 90.50 954 LEU A O 1
ATOM 7929 N N . CYS A 1 955 ? 14.919 -9.312 -25.504 1.00 89.06 955 CYS A N 1
ATOM 7930 C CA . CYS A 1 955 ? 14.085 -9.915 -24.472 1.00 89.06 955 CYS A CA 1
ATOM 7931 C C . CYS A 1 955 ? 14.093 -9.073 -23.193 1.00 89.06 955 CYS A C 1
ATOM 7933 O O . CYS A 1 955 ? 14.918 -8.179 -23.016 1.00 89.06 955 CYS A O 1
ATOM 7935 N N . SER A 1 956 ? 13.155 -9.340 -22.293 1.00 86.56 956 SER A N 1
ATOM 7936 C CA . SER A 1 956 ? 13.132 -8.758 -20.956 1.00 86.56 956 SER A CA 1
ATOM 7937 C C . SER A 1 956 ? 12.804 -9.806 -19.913 1.00 86.56 956 SER A C 1
ATOM 7939 O O . SER A 1 956 ? 12.055 -10.740 -20.193 1.00 86.56 956 SER A O 1
ATOM 7941 N N . GLY A 1 957 ? 13.287 -9.615 -18.693 1.00 84.44 957 GLY A N 1
ATOM 7942 C CA . GLY A 1 957 ? 12.909 -10.463 -17.576 1.00 84.44 957 GLY A CA 1
ATOM 7943 C C . GLY A 1 957 ? 13.500 -10.002 -16.261 1.00 84.44 957 GLY A C 1
ATOM 7944 O O . GLY A 1 957 ? 14.033 -8.902 -16.181 1.00 84.44 957 GLY A O 1
ATOM 7945 N N . ASN A 1 958 ? 13.390 -10.817 -15.218 1.00 86.12 958 ASN A N 1
ATOM 7946 C CA . ASN A 1 958 ? 13.937 -10.506 -13.898 1.00 86.12 958 ASN A CA 1
ATOM 7947 C C . ASN A 1 958 ? 15.104 -11.431 -13.515 1.00 86.12 958 ASN A C 1
ATOM 7949 O O . ASN A 1 958 ? 15.129 -12.580 -13.951 1.00 86.12 958 ASN A O 1
ATOM 7953 N N . LEU A 1 959 ? 16.037 -10.948 -12.687 1.00 88.94 959 LEU A N 1
ATOM 7954 C CA . LEU A 1 959 ? 17.146 -11.731 -12.127 1.00 88.94 959 LEU A CA 1
ATOM 7955 C C . LEU A 1 959 ? 16.706 -12.549 -10.907 1.00 88.94 959 LEU A C 1
ATOM 7957 O O . LEU A 1 959 ? 17.087 -13.706 -10.768 1.00 88.94 959 LEU A O 1
ATOM 7961 N N . ILE A 1 960 ? 15.884 -11.960 -10.038 1.00 86.44 960 ILE A N 1
ATOM 7962 C CA . ILE A 1 960 ? 15.408 -12.578 -8.796 1.00 86.44 960 ILE A CA 1
ATOM 7963 C C . ILE A 1 960 ? 13.883 -12.654 -8.814 1.00 86.44 960 ILE A C 1
ATOM 7965 O O . ILE A 1 960 ? 13.213 -11.681 -9.174 1.00 86.44 960 ILE A O 1
ATOM 7969 N N . TYR A 1 961 ? 13.308 -13.787 -8.409 1.00 79.81 961 TYR A N 1
ATOM 7970 C CA . TYR A 1 961 ? 11.880 -13.896 -8.095 1.00 79.81 961 TYR A CA 1
ATOM 7971 C C . TYR A 1 961 ? 11.624 -14.510 -6.721 1.00 79.81 961 TYR A C 1
ATOM 7973 O O . TYR A 1 961 ? 12.512 -15.115 -6.133 1.00 79.81 961 TYR A O 1
ATOM 7981 N N . PHE A 1 962 ? 10.399 -14.379 -6.207 1.00 72.75 962 PHE A N 1
ATOM 7982 C CA . PHE A 1 962 ? 10.022 -14.954 -4.914 1.00 72.75 962 PHE A CA 1
ATOM 7983 C C . PHE A 1 962 ? 9.277 -16.273 -5.082 1.00 72.75 962 PHE A C 1
ATOM 7985 O O . PHE A 1 962 ? 8.270 -16.357 -5.788 1.00 72.75 962 PHE A O 1
ATOM 7992 N N . ASN A 1 963 ? 9.755 -17.314 -4.403 1.00 65.19 963 ASN A N 1
ATOM 7993 C CA . ASN A 1 963 ? 9.109 -18.621 -4.421 1.00 65.19 963 ASN A CA 1
ATOM 7994 C C . ASN A 1 963 ? 7.822 -18.643 -3.557 1.00 65.19 963 ASN A C 1
ATOM 7996 O O . ASN A 1 963 ? 7.360 -17.636 -2.999 1.00 65.19 963 ASN A O 1
ATOM 8000 N N . PHE A 1 964 ? 7.201 -19.818 -3.421 1.00 55.19 964 PHE A N 1
ATOM 8001 C CA . PHE A 1 964 ? 5.981 -19.971 -2.621 1.00 55.19 964 PHE A CA 1
ATOM 8002 C C . PHE A 1 964 ? 6.199 -19.640 -1.132 1.00 55.19 964 PHE A C 1
ATOM 8004 O O . PHE A 1 964 ? 5.317 -19.019 -0.532 1.00 55.19 964 PHE A O 1
ATOM 8011 N N . GLN A 1 965 ? 7.390 -19.926 -0.591 1.00 55.09 965 GLN A N 1
ATOM 8012 C CA . GLN A 1 965 ? 7.838 -19.566 0.765 1.00 55.09 965 GLN A CA 1
ATOM 8013 C C . GLN A 1 965 ? 8.215 -18.083 0.917 1.00 55.09 965 GLN A C 1
ATOM 8015 O O . GLN A 1 965 ? 8.529 -17.651 2.020 1.00 55.09 965 GLN A O 1
ATOM 8020 N N . ASN A 1 966 ? 8.132 -17.290 -0.158 1.00 60.25 966 ASN A N 1
ATOM 8021 C CA . ASN A 1 966 ? 8.554 -15.889 -0.196 1.00 60.25 966 ASN A CA 1
ATOM 8022 C C . ASN A 1 966 ? 10.073 -15.693 -0.025 1.00 60.25 966 ASN A C 1
ATOM 8024 O O . ASN A 1 966 ? 10.512 -14.614 0.365 1.00 60.25 966 ASN A O 1
ATOM 8028 N N . CYS A 1 967 ? 10.867 -16.717 -0.344 1.00 68.50 967 CYS A N 1
ATOM 8029 C CA . CYS A 1 967 ? 12.321 -16.623 -0.428 1.00 68.50 967 CYS A CA 1
ATOM 8030 C C . CYS A 1 967 ? 12.737 -16.135 -1.826 1.00 68.50 967 CYS A C 1
ATOM 8032 O O . CYS A 1 967 ? 12.124 -16.568 -2.810 1.00 68.50 967 CYS A O 1
ATOM 8034 N N . PRO A 1 968 ? 13.760 -15.269 -1.937 1.00 78.38 968 PRO A N 1
ATOM 8035 C CA . PRO A 1 968 ? 14.308 -14.849 -3.221 1.00 78.38 968 PRO A CA 1
ATOM 8036 C C . PRO A 1 968 ? 15.064 -16.008 -3.879 1.00 78.38 968 PRO A C 1
ATOM 8038 O O . PRO A 1 968 ? 15.829 -16.708 -3.222 1.00 78.38 968 PRO A O 1
ATOM 8041 N N . VAL A 1 969 ? 14.856 -16.222 -5.171 1.00 84.94 969 VAL A N 1
ATOM 8042 C CA . VAL A 1 969 ? 15.454 -17.301 -5.966 1.00 84.94 969 VAL A CA 1
ATOM 8043 C C . VAL A 1 969 ? 15.943 -16.726 -7.293 1.00 84.94 969 VAL A C 1
ATOM 8045 O O . VAL A 1 969 ? 15.309 -15.829 -7.853 1.00 84.94 969 VAL A O 1
ATOM 8048 N N . GLU A 1 970 ? 17.065 -17.245 -7.794 1.00 89.31 970 GLU A N 1
ATOM 8049 C CA . GLU A 1 970 ? 17.595 -16.897 -9.118 1.00 89.31 970 GLU A CA 1
ATOM 8050 C C . GLU A 1 970 ? 16.619 -17.319 -10.225 1.00 89.31 970 GLU A C 1
ATOM 8052 O O . GLU A 1 970 ? 16.153 -18.457 -10.284 1.00 89.31 970 GLU A O 1
ATOM 8057 N N . SER A 1 971 ? 16.349 -16.389 -11.130 1.00 88.38 971 SER A N 1
ATOM 8058 C CA . SER A 1 971 ? 15.705 -16.623 -12.415 1.00 88.38 971 SER A CA 1
ATOM 8059 C C . SER A 1 971 ? 16.731 -17.104 -13.436 1.00 88.38 971 SER A C 1
ATOM 8061 O O . SER A 1 971 ? 17.832 -16.559 -13.543 1.00 88.38 971 SER A O 1
ATOM 8063 N N . ALA A 1 972 ? 16.363 -18.086 -14.258 1.00 88.00 972 ALA A N 1
ATOM 8064 C CA . ALA A 1 972 ? 17.283 -18.640 -15.254 1.00 88.00 972 ALA A CA 1
ATOM 8065 C C . ALA A 1 972 ? 17.530 -17.695 -16.450 1.00 88.00 972 ALA A C 1
ATOM 8067 O O . ALA A 1 972 ? 18.344 -18.001 -17.319 1.00 88.00 972 ALA A O 1
ATOM 8068 N N . ILE A 1 973 ? 16.826 -16.561 -16.521 1.00 89.31 973 ILE A N 1
ATOM 8069 C CA . ILE A 1 973 ? 16.767 -15.674 -17.691 1.00 89.31 973 ILE A CA 1
ATOM 8070 C C . ILE A 1 973 ? 18.139 -15.119 -18.069 1.00 89.31 973 ILE A C 1
ATOM 8072 O O . ILE A 1 973 ? 18.537 -15.247 -19.224 1.00 89.31 973 ILE A O 1
ATOM 8076 N N . LEU A 1 974 ? 18.876 -14.548 -17.110 1.00 92.00 974 LEU A N 1
ATOM 8077 C CA . LEU A 1 974 ? 20.196 -13.971 -17.381 1.00 92.00 974 LEU A CA 1
ATOM 8078 C C . LEU A 1 974 ? 21.173 -15.042 -17.879 1.00 92.00 974 LEU A C 1
ATOM 8080 O O . LEU A 1 974 ? 21.843 -14.856 -18.891 1.00 92.00 974 LEU A O 1
ATOM 8084 N N . ARG A 1 975 ? 21.202 -16.201 -17.212 1.00 90.94 975 ARG A N 1
ATOM 8085 C CA . ARG A 1 975 ? 22.045 -17.333 -17.611 1.00 90.94 975 ARG A CA 1
ATOM 8086 C C . ARG A 1 975 ? 21.690 -17.812 -19.018 1.00 90.94 975 ARG A C 1
ATOM 8088 O O . ARG A 1 975 ? 22.573 -17.962 -19.854 1.00 90.94 975 ARG A O 1
ATOM 8095 N N . ASN A 1 976 ? 20.404 -18.004 -19.299 1.00 90.31 976 ASN A N 1
ATOM 8096 C CA . ASN A 1 976 ? 19.947 -18.436 -20.614 1.00 90.31 976 ASN A CA 1
ATOM 8097 C C . ASN A 1 976 ? 20.300 -17.419 -21.695 1.00 90.31 976 ASN A C 1
ATOM 8099 O O . ASN A 1 976 ? 20.718 -17.841 -22.761 1.00 90.31 976 ASN A O 1
ATOM 8103 N N . PHE A 1 977 ? 20.170 -16.116 -21.423 1.00 91.12 977 PHE A N 1
ATOM 8104 C CA . PHE A 1 977 ? 20.529 -15.044 -22.351 1.00 91.12 977 PHE A CA 1
ATOM 8105 C C . PHE A 1 977 ? 22.021 -15.060 -22.709 1.00 91.12 977 PHE A C 1
ATOM 8107 O O . PHE A 1 977 ? 22.355 -15.043 -23.890 1.00 91.12 977 PHE A O 1
ATOM 8114 N N . LEU A 1 978 ? 22.908 -15.170 -21.714 1.00 89.69 978 LEU A N 1
ATOM 8115 C CA . LEU A 1 978 ? 24.362 -15.175 -21.927 1.00 89.69 978 LEU A CA 1
ATOM 8116 C C . LEU A 1 978 ? 24.880 -16.444 -22.629 1.00 89.69 978 LEU A C 1
ATOM 8118 O O . LEU A 1 978 ? 25.928 -16.401 -23.269 1.00 89.69 978 LEU A O 1
ATOM 8122 N N . PHE A 1 979 ? 24.157 -17.565 -22.524 1.00 84.19 979 PHE A N 1
ATOM 8123 C CA . PHE A 1 979 ? 24.540 -18.857 -23.111 1.00 84.19 979 PHE A CA 1
ATOM 8124 C C . PHE A 1 979 ? 23.574 -19.355 -24.199 1.00 84.19 979 PHE A C 1
ATOM 8126 O O . PHE A 1 979 ? 23.513 -20.560 -24.457 1.00 84.19 979 PHE A O 1
ATOM 8133 N N . GLN A 1 980 ? 22.812 -18.461 -24.843 1.00 71.38 980 GLN A N 1
ATOM 8134 C CA . GLN A 1 980 ? 21.993 -18.839 -25.999 1.00 71.38 980 GLN A CA 1
ATOM 8135 C C . GLN A 1 980 ? 22.899 -19.412 -27.094 1.00 71.38 980 GLN A C 1
ATOM 8137 O O . GLN A 1 980 ? 23.790 -18.711 -27.576 1.00 71.38 980 GLN A O 1
ATOM 8142 N N . LYS A 1 981 ? 22.669 -20.680 -27.455 1.00 49.81 981 LYS A N 1
ATOM 8143 C CA . LYS A 1 981 ? 23.364 -21.347 -28.561 1.00 49.81 981 LYS A CA 1
ATOM 8144 C C . LYS A 1 981 ? 22.961 -20.778 -29.911 1.00 49.81 981 LYS A C 1
ATOM 8146 O O . LYS A 1 981 ? 21.761 -20.460 -30.071 1.00 49.81 981 LYS A O 1
#

Secondary structure (DSSP, 8-state):
--STTPPPPHHHHTTHHHHHHH--SS---HHHHHHHHHHHHHHHHHHHHHHHHHTTS---------HHHHHHHHGGGTT---EEEEHHHHHHHTTTTSSEE-SSTT-GGG-HHHHTEEEEEPTTSPEEEEES-SS---BHHHHHHHHHHHHTTHHHHHHHHTTTS-TT-HHHHHHHHHHHHHHHHHHHHHHH--GGGGS--SB--HIIIIIS-EEEEEEEE-GGG--TTT--S-TTEEEEEEEEEEE-S-HHHHHHHHHTTS--------SSTT-TT-TTTS--HHHHHHHTB-TTS-BS--PPPHHHHHHHHHHHHHHHTTEEEEEEEE-SSTTSSS-STTHHHHHHHIIIIIHHHHHHHHHSTT-----HHHHHHHHHHHHHHHHHHH-TT--EEEEEES-HHHHHHHHHHHHHHT-SSEEEEE-SS-TTEEEEEEEETTEE-SPEEEEEEE-TTGGG--S-TTS---GGGG-B-BTTEEEEEEEEHHHHTTT----EE-TTS-EE--SEEEE-S--S--S-----TT--SHHHHHHHHHHHHHHHHHHHHSS----BGGGHHHHTTSHHHHHHHHHHHHHHHHHHHHHHHGGG-SS--SSEEEEEEEEHHHHHHHHHHHHHHHHH-HHHHHT--HHHHHHHHHHHHHHHTTPPSSHHHHHHHHHHHHHHHHHHHHHHHHHHHHHHTT---S-HHHHHHHHT-GGGGT-HHHHHHHHHTTSSS-HHHHHHSEEE--SSS----EEEEEEETTEEEEEEE-TTT-SEE--HHHHHS-GGGS-----B-TTSPBP---HHHHHHHHHHHHH-S-GGGGGTEEE-HHHIIIIIHHHHHHHHHHHIIIIIISTT--HHHHHHHH-EEE---TTT-GGGTTTSSEEEEETTEEEEEEEE---TTSTTS--HHHHHHHHHHHHHHHHHSTTTT-SEEEEEEEEEEESS--EEEEETTEEEEEEEEE-TTS-EEE-THHHHHHT--

Radius of gyration: 32.86 Å; chains: 1; bounding box: 82×77×92 Å

Foldseek 3Di:
DADPPDDDDPVLVVCVVLVVLQDDDDDDDPVVSVLVVVLQVLLVVLVVVLVVLVVVPPDDPPDDDHSVLLSLLNSLQQDDAFEKEFPQVCVFQQLVQFFQKDLDLNCLCVQPSQQQWAWDRDPPRYIYIDGPDDPRRHTSSSVSSSLVSSLSVCVSVCVVCCVRHPCPYPQNVLSVVQSVQVVVVVVVCVVPDDPVQSPRDQFLAPCCQAPAKIKTKHKAFDCVPVDPVPPPDDPRMTTIYIHMHIDGGHPLVVVVVDVPPDPDDDDDDDLQQLDCLQLQPHPNLLVQQVSQQDPVRGHPDDDDDVVRLVVLLVVQVVLCVFEAEAEAEAEDDLVSQPDDQCSVVLVVCCVPLVVVLLQVLVQDDPRFRCDVLNSLLLSLVSSVVSVVQPDPLFQEEEEEDADCPVVLSSLVSCCVVCDPQWHKAADPFFRQWIKIFGRDPSDGGLAIETEGEDALCRQVRTPPNPPSDDVQVVQEDDPSYGYYYYYYLVRVVPPDQHWHAYPVRDTDFGQEYEHSDFNPDDLLDDQPVPDDDPSVSVSPNSLLSSVSCVQNSVHTDPHGSSCSSVVCLALVSVVSSVVNGLQRRLVSVLVRLVSRVVDRDGNYYYYYYYYPVSLLSNLLNVLCCVVPPVSVLSSRHNRRVSVNVVSVVVLVVQFDPPVVVQVVLQVLLVVLQVVVVVVLVVLLVCLLVVNHPDPSVVLQCLLLPLCCLVDVPVSLVSNVVVVRGDPSNSVSFWDFDPDDDDFFWAWAWDADPNDIDIGTGGSNRHNGGDCLLCLLQNSLLQDPDQRAHPVRHGDDDDPQLVVSSVLSCVSNVDSCVCVRTPTTPCNSPVHHSQSSQLSSVVCCCQCPVVVNDDQVVCCVPQVKHWDDPCSVVSLLPPLASTWMDHPLEIEGEHEDPDDPSSPPDDDPVRQVSNVVSLVVSCVVQPPPNHPYYAYEHEYAEDQAWHKDDPDPRYIYTYQWYADPSRGIGGDCVVVCRVPPD

Sequence (981 aa):
HLEKGKILDPELQQYLSTYQKITFEEGSSIKFLHDLISINKGIEESLADIVAIFNNYDEETPIDFNFETISRVLAKFENTRSLLIPQRLYNQIGNDLMNIFCYNNLYIYNIEALQNLCLSKASGGHVRIMEKTVSDKTSVAELIYVILAMRSQVEKTQKILANVLDADDSQSHALDIWSKQISKVQKADEENATQSDRQKHQYLDRQYVYESNKPIINIKEISRYQNSKNNLIDSTLREVSIGSTAILTSPEYKMKSMLVNNANVIFSISATGGIYGDLTTSYDMSYMEDKLRRESGQSSFQAMSELEVDLCEEIRNYRQQHRHTTVGFFGKDWESFPNDQTKEVAERFESQILKDFIRSSQEEQNVSYLGDYKKQELCKFTRFLFYLFEDDDVQETIAFTQSLRWIKKLIEYCLAVNSSNFIFEKSSEHPSIYYVKVQHKKYSSEIRVKLILYRASFNKDYYDKDSNRTYLDELVEKEEEKIFFISAYQSASKGLNPIVKSQKGIEKDFDSLVLLMDSYYTSIKSPSRKSKDDEADKNTTLYHFALMKSIVNLSESNIEIKDFNEYLSKPEAAQFRAQQHQILLGKTIVQAIGRSERRYFDPQVIKIFINEETRKNLVLFYNYLQKQEPNEIRKLSINNYEVYSRVLVEAQKRAIKNYEDHIYDEIDADLAFQKFRKTMLEEIELFHECKSNFDIDKVWDRLRDPIVFKNPSEYLENLQKLELLPNEFIDSLFYIKSEDFEFTPYLASVEEEGKKFQIISDSIHGERIYPYQQRLYPEHLKANSQGYDLEGNKISINVSTNSIYQLYNKLIPQPDIFDSYIPRYCFFYDILYPSLTESFVELWIKDIIFQGKDWKTIKAYYGFEQLLDFKKYPQLYERFDLYYICNKVLFCIDVKAWSRASGNRLSKPAVNKSKEKLKTIAGYYPDPEFKAVKGLLLNLHASQEKIHQHYDTLCSGNLIYFNFQNCPVESAILRNFLFQK

pLDDT: mean 77.08, std 16.61, range [30.45, 97.62]